Protein AF-0000000076223719 (afdb_homodimer)

Structure (mmCIF, N/CA/C/O backbone):
data_AF-0000000076223719-model_v1
#
loop_
_entity.id
_entity.type
_entity.pdbx_description
1 polymer 'EGF-like domain-containing protein'
#
loop_
_atom_site.group_PDB
_atom_site.id
_atom_site.type_symbol
_atom_site.label_atom_id
_atom_site.label_alt_id
_atom_site.label_comp_id
_atom_site.label_asym_id
_atom_site.label_entity_id
_atom_site.label_seq_id
_atom_site.pdbx_PDB_ins_code
_atom_site.Cartn_x
_atom_site.Cartn_y
_atom_site.Cartn_z
_atom_site.occupancy
_atom_site.B_iso_or_equiv
_atom_site.auth_seq_id
_atom_site.auth_comp_id
_atom_site.auth_asym_id
_atom_site.auth_atom_id
_atom_site.pdbx_PDB_model_num
ATOM 1 N N . MET A 1 1 ? 66.312 -6.598 18.516 1 30.05 1 MET A N 1
ATOM 2 C CA . MET A 1 1 ? 66.25 -5.141 18.5 1 30.05 1 MET A CA 1
ATOM 3 C C . MET A 1 1 ? 65.5 -4.633 17.266 1 30.05 1 MET A C 1
ATOM 5 O O . MET A 1 1 ? 64.75 -3.645 17.344 1 30.05 1 MET A O 1
ATOM 9 N N . GLY A 1 2 ? 65.562 -5.445 16.219 1 36.78 2 GLY A N 1
ATOM 10 C CA . GLY A 1 2 ? 64.938 -5.102 14.961 1 36.78 2 GLY A CA 1
ATOM 11 C C . GLY A 1 2 ? 63.438 -5.227 15.016 1 36.78 2 GLY A C 1
ATOM 12 O O . GLY A 1 2 ? 62.719 -4.418 14.43 1 36.78 2 GLY A O 1
ATOM 13 N N . HIS A 1 3 ? 62.969 -6.234 15.75 1 40.53 3 HIS A N 1
ATOM 14 C CA . HIS A 1 3 ? 61.5 -6.41 15.836 1 40.53 3 HIS A CA 1
ATOM 15 C C . HIS A 1 3 ? 60.875 -5.297 16.656 1 40.53 3 HIS A C 1
ATOM 17 O O . HIS A 1 3 ? 59.719 -4.91 16.391 1 40.53 3 HIS A O 1
ATOM 23 N N . PHE A 1 4 ? 61.562 -4.809 17.703 1 42.19 4 PHE A N 1
ATOM 24 C CA . PHE A 1 4 ? 61 -3.779 18.562 1 42.19 4 PHE A CA 1
ATOM 25 C C . PHE A 1 4 ? 60.906 -2.443 17.828 1 42.19 4 PHE A C 1
ATOM 27 O O . PHE A 1 4 ? 59.969 -1.681 18.031 1 42.19 4 PHE A O 1
ATOM 34 N N . ILE A 1 5 ? 61.812 -2.197 16.922 1 41.31 5 ILE A N 1
ATOM 35 C CA . ILE A 1 5 ? 61.781 -0.939 16.172 1 41.31 5 ILE A CA 1
ATOM 36 C C . ILE A 1 5 ? 60.625 -0.944 15.203 1 41.31 5 ILE A C 1
ATOM 38 O O . ILE A 1 5 ? 59.906 0.062 15.055 1 41.31 5 ILE A O 1
ATOM 42 N N . ASN A 1 6 ? 60.312 -2.121 14.727 1 39.69 6 ASN A N 1
ATOM 43 C CA . ASN A 1 6 ? 59.188 -2.182 13.812 1 39.69 6 ASN A CA 1
ATOM 44 C C . ASN A 1 6 ? 57.875 -1.994 14.555 1 39.69 6 ASN A C 1
ATOM 46 O O . ASN A 1 6 ? 56.969 -1.314 14.062 1 39.69 6 ASN A O 1
ATOM 50 N N . ILE A 1 7 ? 57.75 -2.531 15.812 1 45.19 7 ILE A N 1
ATOM 51 C CA . ILE A 1 7 ? 56.562 -2.365 16.609 1 45.19 7 ILE A CA 1
ATOM 52 C C . ILE A 1 7 ? 56.406 -0.91 17.047 1 45.19 7 ILE A C 1
ATOM 54 O O . ILE A 1 7 ? 55.312 -0.346 17.031 1 45.19 7 ILE A O 1
ATOM 58 N N . PHE A 1 8 ? 57.531 -0.224 17.312 1 45.69 8 PHE A N 1
ATOM 59 C CA . PHE A 1 8 ? 57.5 1.167 17.75 1 45.69 8 PHE A CA 1
ATOM 60 C C . PHE A 1 8 ? 57.125 2.086 16.594 1 45.69 8 PHE A C 1
ATOM 62 O O . PHE A 1 8 ? 56.344 3.018 16.766 1 45.69 8 PHE A O 1
ATOM 69 N N . ILE A 1 9 ? 57.562 1.819 15.438 1 43.19 9 ILE A N 1
ATOM 70 C CA . ILE A 1 9 ? 57.156 2.602 14.281 1 43.19 9 ILE A CA 1
ATOM 71 C C . ILE A 1 9 ? 55.688 2.357 13.977 1 43.19 9 ILE A C 1
ATOM 73 O O . ILE A 1 9 ? 54.938 3.295 13.672 1 43.19 9 ILE A O 1
ATOM 77 N N . LEU A 1 10 ? 55.25 1.138 14.258 1 41.06 10 LEU A N 1
ATOM 78 C CA . LEU A 1 10 ? 53.844 0.869 14.039 1 41.06 10 LEU A CA 1
ATOM 79 C C . LEU A 1 10 ? 53 1.576 15.086 1 41.06 10 LEU A C 1
ATOM 81 O O . LEU A 1 10 ? 51.906 2.074 14.781 1 41.06 10 LEU A O 1
ATOM 85 N N . LEU A 1 11 ? 53.438 1.679 16.344 1 44.25 11 LEU A N 1
ATOM 86 C CA . LEU A 1 11 ? 52.688 2.371 17.391 1 44.25 11 LEU A CA 1
ATOM 87 C C . LEU A 1 11 ? 52.688 3.879 17.156 1 44.25 11 LEU A C 1
ATOM 89 O O . LEU A 1 11 ? 51.656 4.539 17.328 1 44.25 11 LEU A O 1
ATOM 93 N N . ILE A 1 12 ? 53.781 4.48 16.781 1 42.28 12 ILE A N 1
ATOM 94 C CA . ILE A 1 12 ? 53.812 5.91 16.469 1 42.28 12 ILE A CA 1
ATOM 95 C C . ILE A 1 12 ? 52.906 6.184 15.266 1 42.28 12 ILE A C 1
ATOM 97 O O . ILE A 1 12 ? 52.188 7.188 15.227 1 42.28 12 ILE A O 1
ATOM 101 N N . LEU A 1 13 ? 52.844 5.215 14.383 1 38.09 13 LEU A N 1
ATOM 102 C CA . LEU A 1 13 ? 51.938 5.34 13.25 1 38.09 13 LEU A CA 1
ATOM 103 C C . LEU A 1 13 ? 50.5 5.34 13.703 1 38.09 13 LEU A C 1
ATOM 105 O O . LEU A 1 13 ? 49.656 6.09 13.172 1 38.09 13 LEU A O 1
ATOM 109 N N . PHE A 1 14 ? 50.125 4.543 14.664 1 41 14 PHE A N 1
ATOM 110 C CA . PHE A 1 14 ? 48.781 4.508 15.195 1 41 14 PHE A CA 1
ATOM 111 C C . PHE A 1 14 ? 48.438 5.809 15.906 1 41 14 PHE A C 1
ATOM 113 O O . PHE A 1 14 ? 47.344 6.348 15.734 1 41 14 PHE A O 1
ATOM 120 N N . ILE A 1 15 ? 49.312 6.363 16.703 1 40.22 15 ILE A N 1
ATOM 121 C CA . ILE A 1 15 ? 49.062 7.586 17.453 1 40.22 15 ILE A CA 1
ATOM 122 C C . ILE A 1 15 ? 48.969 8.766 16.484 1 40.22 15 ILE A C 1
ATOM 124 O O . ILE A 1 15 ? 48.094 9.633 16.625 1 40.22 15 ILE A O 1
ATOM 128 N N . ALA A 1 16 ? 49.875 8.867 15.523 1 36.22 16 ALA A N 1
ATOM 129 C CA . ALA A 1 16 ? 49.812 9.992 14.586 1 36.22 16 ALA A CA 1
ATOM 130 C C . ALA A 1 16 ? 48.531 9.914 13.734 1 36.22 16 ALA A C 1
ATOM 132 O O . ALA A 1 16 ? 47.969 10.938 13.359 1 36.22 16 ALA A O 1
ATOM 133 N N . MET A 1 17 ? 48.094 8.766 13.375 1 32.16 17 MET A N 1
ATOM 134 C CA . MET A 1 17 ? 46.844 8.664 12.648 1 32.16 17 MET A CA 1
ATOM 135 C C . MET A 1 17 ? 45.656 9.117 13.523 1 32.16 17 MET A C 1
ATOM 137 O O . MET A 1 17 ? 44.719 9.703 13.023 1 32.16 17 MET A O 1
ATOM 141 N N . VAL A 1 18 ? 45.625 8.828 14.852 1 32.44 18 VAL A N 1
ATOM 142 C CA . VAL A 1 18 ? 44.469 9.156 15.695 1 32.44 18 VAL A CA 1
ATOM 143 C C . VAL A 1 18 ? 44.438 10.664 15.961 1 32.44 18 VAL A C 1
ATOM 145 O O . VAL A 1 18 ? 43.375 11.242 16.125 1 32.44 18 VAL A O 1
ATOM 148 N N . HIS A 1 19 ? 45.562 11.352 15.898 1 30.3 19 HIS A N 1
ATOM 149 C CA . HIS A 1 19 ? 45.469 12.711 16.422 1 30.3 19 HIS A CA 1
ATOM 150 C C . HIS A 1 19 ? 44.75 13.633 15.453 1 30.3 19 HIS A C 1
ATOM 152 O O . HIS A 1 19 ? 44.812 14.852 15.57 1 30.3 19 HIS A O 1
ATOM 158 N N . CYS A 1 20 ? 44.312 13.25 14.383 1 28.2 20 CYS A N 1
ATOM 159 C CA . CYS A 1 20 ? 43.531 14.336 13.773 1 28.2 20 CYS A CA 1
ATOM 160 C C . CYS A 1 20 ? 42.406 14.781 14.695 1 28.2 20 CYS A C 1
ATOM 162 O O . CYS A 1 20 ? 41.312 14.242 14.641 1 28.2 20 CYS A O 1
ATOM 164 N N . LYS A 1 21 ? 42.625 14.867 16.109 1 27.77 21 LYS A N 1
ATOM 165 C CA . LYS A 1 21 ? 41.594 15.484 16.953 1 27.77 21 LYS A CA 1
ATOM 166 C C . LYS A 1 21 ? 41.281 16.906 16.5 1 27.77 21 LYS A C 1
ATOM 168 O O . LYS A 1 21 ? 42.188 17.75 16.422 1 27.77 21 LYS A O 1
ATOM 173 N N . GLY A 1 22 ? 40.375 17.141 15.547 1 26.45 22 GLY A N 1
ATOM 174 C CA . GLY A 1 22 ? 39.719 18.438 15.469 1 26.45 22 GLY A CA 1
ATOM 175 C C . GLY A 1 22 ? 39.281 18.953 16.828 1 26.45 22 GLY A C 1
ATOM 176 O O . GLY A 1 22 ? 38.25 18.516 17.344 1 26.45 22 GLY A O 1
ATOM 177 N N . ASP A 1 23 ? 40.156 19.188 17.828 1 24.02 23 ASP A N 1
ATOM 178 C CA . ASP A 1 23 ? 39.875 19.703 19.172 1 24.02 23 ASP A CA 1
ATOM 179 C C . ASP A 1 23 ? 39.125 21.031 19.125 1 24.02 23 ASP A C 1
ATOM 181 O O . ASP A 1 23 ? 39 21.719 20.141 1 24.02 23 ASP A O 1
ATOM 185 N N . GLN A 1 24 ? 38.938 21.781 18.094 1 21.56 24 GLN A N 1
ATOM 186 C CA . GLN A 1 24 ? 38.531 23.078 18.609 1 21.56 24 GLN A CA 1
ATOM 187 C C . GLN A 1 24 ? 37.438 22.953 19.672 1 21.56 24 GLN A C 1
ATOM 189 O O . GLN A 1 24 ? 36.406 22.344 19.422 1 21.56 24 GLN A O 1
ATOM 194 N N . GLU A 1 25 ? 37.812 23.016 20.984 1 22.34 25 GLU A N 1
ATOM 195 C CA . GLU A 1 25 ? 37.062 23.219 22.219 1 22.34 25 GLU A CA 1
ATOM 196 C C . GLU A 1 25 ? 36.094 24.391 22.094 1 22.34 25 GLU A C 1
ATOM 198 O O . GLU A 1 25 ? 36.531 25.547 22.109 1 22.34 25 GLU A O 1
ATOM 203 N N . ASN A 1 26 ? 35.375 24.719 21.047 1 19.88 26 ASN A N 1
ATOM 204 C CA . ASN A 1 26 ? 34.5 25.844 21.312 1 19.88 26 ASN A CA 1
ATOM 205 C C . ASN A 1 26 ? 33.75 25.672 22.656 1 19.88 26 ASN A C 1
ATOM 207 O O . ASN A 1 26 ? 33.031 24.703 22.828 1 19.88 26 ASN A O 1
ATOM 211 N N . ARG A 1 27 ? 34.438 26.125 23.781 1 19.56 27 ARG A N 1
ATOM 212 C CA . ARG A 1 27 ? 34.031 26.406 25.141 1 19.56 27 ARG A CA 1
ATOM 213 C C . ARG A 1 27 ? 32.719 27.219 25.172 1 19.56 27 ARG A C 1
ATOM 215 O O . ARG A 1 27 ? 32.781 28.453 25.281 1 19.56 27 ARG A O 1
ATOM 222 N N . TYR A 1 28 ? 31.922 27.406 24.172 1 19.05 28 TYR A N 1
ATOM 223 C CA . TYR A 1 28 ? 30.812 28.266 24.609 1 19.05 28 TYR A CA 1
ATOM 224 C C . TYR A 1 28 ? 30.172 27.703 25.859 1 19.05 28 TYR A C 1
ATOM 226 O O . TYR A 1 28 ? 29.672 26.578 25.875 1 19.05 28 TYR A O 1
ATOM 234 N N . ILE A 1 29 ? 30.922 27.875 26.953 1 18.7 29 ILE A N 1
ATOM 235 C CA . ILE A 1 29 ? 30.391 27.703 28.312 1 18.7 29 ILE A CA 1
ATOM 236 C C . ILE A 1 29 ? 29.062 28.438 28.438 1 18.7 29 ILE A C 1
ATOM 238 O O . ILE A 1 29 ? 29.031 29.672 28.453 1 18.7 29 ILE A O 1
ATOM 242 N N . ASN A 1 30 ? 28.156 28.344 27.5 1 17.62 30 ASN A N 1
ATOM 243 C CA . ASN A 1 30 ? 26.969 29.109 27.891 1 17.62 30 ASN A CA 1
ATOM 244 C C . ASN A 1 30 ? 26.578 28.828 29.344 1 17.62 30 ASN A C 1
ATOM 246 O O . ASN A 1 30 ? 26.359 27.672 29.703 1 17.62 30 ASN A O 1
ATOM 250 N N . LYS A 1 31 ? 27.109 29.672 30.25 1 18.78 31 LYS A N 1
ATOM 251 C CA . LYS A 1 31 ? 26.938 29.891 31.688 1 18.78 31 LYS A CA 1
ATOM 252 C C . LYS A 1 31 ? 25.484 29.703 32.094 1 18.78 31 LYS A C 1
ATOM 254 O O . LYS A 1 31 ? 25.203 29.328 33.219 1 18.78 31 LYS A O 1
ATOM 259 N N . ASP A 1 32 ? 24.656 30.406 31.328 1 18.97 32 ASP A N 1
ATOM 260 C CA . ASP A 1 32 ? 23.484 30.844 32.094 1 18.97 32 ASP A CA 1
ATOM 261 C C . ASP A 1 32 ? 22.688 29.641 32.625 1 18.97 32 ASP A C 1
ATOM 263 O O . ASP A 1 32 ? 21.766 29.172 31.953 1 18.97 32 ASP A O 1
ATOM 267 N N . ILE A 1 33 ? 23.453 28.625 32.938 1 18.77 33 ILE A N 1
ATOM 268 C CA . ILE A 1 33 ? 22.719 27.438 33.344 1 18.77 33 ILE A CA 1
ATOM 269 C C . ILE A 1 33 ? 21.781 27.781 34.5 1 18.77 33 ILE A C 1
ATOM 271 O O . ILE A 1 33 ? 20.922 26.969 34.875 1 18.77 33 ILE A O 1
ATOM 275 N N . LEU A 1 34 ? 22.219 28.828 35.281 1 17.23 34 LEU A N 1
ATOM 276 C CA . LEU A 1 34 ? 21.859 28.594 36.656 1 17.23 34 LEU A CA 1
ATOM 277 C C . LEU A 1 34 ? 20.344 28.734 36.875 1 17.23 34 LEU A C 1
ATOM 279 O O . LEU A 1 34 ? 19.844 28.562 37.969 1 17.23 34 LEU A O 1
ATOM 283 N N . SER A 1 35 ? 19.625 29.422 36 1 18.02 35 SER A N 1
ATOM 284 C CA . SER A 1 35 ? 18.547 30.078 36.75 1 18.02 35 SER A CA 1
ATOM 285 C C . SER A 1 35 ? 17.766 29.078 37.562 1 18.02 35 SER A C 1
ATOM 287 O O . SER A 1 35 ? 17.734 27.891 37.25 1 18.02 35 SER A O 1
ATOM 289 N N . PRO A 1 36 ? 17.344 29.469 38.875 1 18.55 36 PRO A N 1
ATOM 290 C CA . PRO A 1 36 ? 16.672 28.812 39.969 1 18.55 36 PRO A CA 1
ATOM 291 C C . PRO A 1 36 ? 15.438 28.016 39.531 1 18.55 36 PRO A C 1
ATOM 293 O O . PRO A 1 36 ? 14.867 28.297 38.469 1 18.55 36 PRO A O 1
ATOM 296 N N . PHE A 1 37 ? 15.359 26.734 39.969 1 19.73 37 PHE A N 1
ATOM 297 C CA . PHE A 1 37 ? 14.281 25.75 40.031 1 19.73 37 PHE A CA 1
ATOM 298 C C . PHE A 1 37 ? 12.977 26.422 40.469 1 19.73 37 PHE A C 1
ATOM 300 O O . PHE A 1 37 ? 12.641 26.422 41.656 1 19.73 37 PHE A O 1
ATOM 307 N N . LEU A 1 38 ? 12.812 27.734 40.031 1 18.61 38 LEU A N 1
ATOM 308 C CA . LEU A 1 38 ? 11.602 28.266 40.656 1 18.61 38 LEU A CA 1
ATOM 309 C C . LEU A 1 38 ? 10.453 27.266 40.562 1 18.61 38 LEU A C 1
ATOM 311 O O . LEU A 1 38 ? 10.344 26.531 39.594 1 18.61 38 LEU A O 1
ATOM 315 N N . LEU A 1 39 ? 9.906 26.938 41.75 1 18.97 39 LEU A N 1
ATOM 316 C CA . LEU A 1 39 ? 8.727 26.219 42.219 1 18.97 39 LEU A CA 1
ATOM 317 C C . LEU A 1 39 ? 7.531 26.484 41.312 1 18.97 39 LEU A C 1
ATOM 319 O O . LEU A 1 39 ? 7.066 27.609 41.188 1 18.97 39 LEU A O 1
ATOM 323 N N . ASN A 1 40 ? 7.625 25.938 40.156 1 21.81 40 ASN A N 1
ATOM 324 C CA . ASN A 1 40 ? 6.43 26.031 39.312 1 21.81 40 ASN A CA 1
ATOM 325 C C . ASN A 1 40 ? 5.164 25.75 40.125 1 21.81 40 ASN A C 1
ATOM 327 O O . ASN A 1 40 ? 4.953 24.641 40.594 1 21.81 40 ASN A O 1
ATOM 331 N N . LYS A 1 41 ? 4.891 26.703 41.031 1 22.83 41 LYS A N 1
ATOM 332 C CA . LYS A 1 41 ? 3.555 26.656 41.625 1 22.83 41 LYS A CA 1
ATOM 333 C C . LYS A 1 41 ? 2.51 26.297 40.562 1 22.83 41 LYS A C 1
ATOM 335 O O . LYS A 1 41 ? 2.457 26.922 39.5 1 22.83 41 LYS A O 1
ATOM 340 N N . VAL A 1 42 ? 2.168 25.062 40.594 1 23.7 42 VAL A N 1
ATOM 341 C CA . VAL A 1 42 ? 0.965 24.516 39.938 1 23.7 42 VAL A CA 1
ATOM 342 C C . VAL A 1 42 ? -0.158 25.547 40.031 1 23.7 42 VAL A C 1
ATOM 344 O O . VAL A 1 42 ? -0.62 25.891 41.125 1 23.7 42 VAL A O 1
ATOM 347 N N . GLU A 1 43 ? 0.072 26.688 39.344 1 25.12 43 GLU A N 1
ATOM 348 C CA . GLU A 1 43 ? -1.1 27.562 39.406 1 25.12 43 GLU A CA 1
ATOM 349 C C . GLU A 1 43 ? -2.391 26.75 39.312 1 25.12 43 GLU A C 1
ATOM 351 O O . GLU A 1 43 ? -2.477 25.781 38.562 1 25.12 43 GLU A O 1
ATOM 356 N N . THR A 1 44 ? -3.168 26.812 40.281 1 24.44 44 THR A N 1
ATOM 357 C CA . THR A 1 44 ? -4.543 26.391 40.531 1 24.44 44 THR A CA 1
ATOM 358 C C . THR A 1 44 ? -5.41 26.609 39.312 1 24.44 44 THR A C 1
ATOM 360 O O . THR A 1 44 ? -5.215 27.578 38.562 1 24.44 44 THR A O 1
ATOM 363 N N . ARG A 1 45 ? -6.203 25.672 38.906 1 30.38 45 ARG A N 1
ATOM 364 C CA . ARG A 1 45 ? -7.328 25.516 38 1 30.38 45 ARG A CA 1
ATOM 365 C C . ARG A 1 45 ? -8.227 26.75 38.031 1 30.38 45 ARG A C 1
ATOM 367 O O . ARG A 1 45 ? -9.125 26.844 38.875 1 30.38 45 ARG A O 1
ATOM 374 N N . ARG A 1 46 ? -7.57 27.984 37.969 1 30.02 46 ARG A N 1
ATOM 375 C CA . ARG A 1 46 ? -8.703 28.891 37.875 1 30.02 46 ARG A CA 1
ATOM 376 C C . ARG A 1 46 ? -9.656 28.469 36.75 1 30.02 46 ARG A C 1
ATOM 378 O O . ARG A 1 46 ? -9.219 27.984 35.719 1 30.02 46 ARG A O 1
ATOM 385 N N . LYS A 1 47 ? -10.859 28.312 37.062 1 32.28 47 LYS A N 1
ATOM 386 C CA . LYS A 1 47 ? -12.086 28.219 36.281 1 32.28 47 LYS A CA 1
ATOM 387 C C . LYS A 1 47 ? -12.039 29.156 35.062 1 32.28 47 LYS A C 1
ATOM 389 O O . LYS A 1 47 ? -12.227 30.359 35.219 1 32.28 47 LYS A O 1
ATOM 394 N N . ASN A 1 48 ? -11.031 29.031 34.281 1 32.31 48 ASN A N 1
ATOM 395 C CA . ASN A 1 48 ? -10.922 29.906 33.094 1 32.31 48 ASN A CA 1
ATOM 396 C C . ASN A 1 48 ? -12.281 30.125 32.438 1 32.31 48 ASN A C 1
ATOM 398 O O . ASN A 1 48 ? -13.055 29.172 32.281 1 32.31 48 ASN A O 1
ATOM 402 N N . ARG A 1 49 ? -12.852 31.141 32.594 1 32 49 ARG A N 1
ATOM 403 C CA . ARG A 1 49 ? -13.969 31.625 31.781 1 32 49 ARG A CA 1
ATOM 404 C C . ARG A 1 49 ? -13.828 31.188 30.328 1 32 49 ARG A C 1
ATOM 406 O O . ARG A 1 49 ? -12.742 31.25 29.75 1 32 49 ARG A O 1
ATOM 413 N N . LEU A 1 50 ? -14.484 30.219 29.797 1 37.12 50 LEU A N 1
ATOM 414 C CA . LEU A 1 50 ? -14.727 29.844 28.406 1 37.12 50 LEU A CA 1
ATOM 415 C C . LEU A 1 50 ? -14.641 31.062 27.5 1 37.12 50 LEU A C 1
ATOM 417 O O . LEU A 1 50 ? -15.633 31.766 27.297 1 37.12 50 LEU A O 1
ATOM 421 N N . SER A 1 51 ? -13.719 31.969 27.672 1 39.12 51 SER A N 1
ATOM 422 C CA . SER A 1 51 ? -13.5 33.062 26.734 1 39.12 51 SER A CA 1
ATOM 423 C C . SER A 1 51 ? -13.648 32.594 25.297 1 39.12 51 SER A C 1
ATOM 425 O O . SER A 1 51 ? -13.469 31.406 25 1 39.12 51 SER A O 1
ATOM 427 N N . HIS A 1 52 ? -14.398 33.281 24.344 1 50.19 52 HIS A N 1
ATOM 428 C CA . HIS A 1 52 ? -14.75 33.156 22.938 1 50.19 52 HIS A CA 1
ATOM 429 C C . HIS A 1 52 ? -13.547 32.719 22.094 1 50.19 52 HIS A C 1
ATOM 431 O O . HIS A 1 52 ? -13.008 33.5 21.328 1 50.19 52 HIS A O 1
ATOM 437 N N . GLN A 1 53 ? -12.625 31.984 22.531 1 63.41 53 GLN A N 1
ATOM 438 C CA . GLN A 1 53 ? -11.414 31.609 21.812 1 63.41 53 GLN A CA 1
ATOM 439 C C . GLN A 1 53 ? -11.75 30.797 20.562 1 63.41 53 GLN A C 1
ATOM 441 O O . GLN A 1 53 ? -12.484 29.812 20.625 1 63.41 53 GLN A O 1
ATOM 446 N N . HIS A 1 54 ? -11.383 31.375 19.422 1 86.06 54 HIS A N 1
ATOM 447 C CA . HIS A 1 54 ? -11.742 30.828 18.109 1 86.06 54 HIS A CA 1
ATOM 448 C C . HIS A 1 54 ? -10.789 29.719 17.688 1 86.06 54 HIS A C 1
ATOM 450 O O . HIS A 1 54 ? -10.969 29.109 16.641 1 86.06 54 HIS A O 1
ATOM 456 N N . TYR A 1 55 ? -9.742 29.453 18.672 1 93 55 TYR A N 1
ATOM 457 C CA . TYR A 1 55 ? -8.844 28.344 18.391 1 93 55 TYR A CA 1
ATOM 458 C C . TYR A 1 55 ? -8.234 27.797 19.672 1 93 55 TYR A C 1
ATOM 460 O O . TYR A 1 55 ? -8.328 28.422 20.719 1 93 55 TYR A O 1
ATOM 468 N N . GLU A 1 56 ? -7.695 26.562 19.688 1 95.88 56 GLU A N 1
ATOM 469 C CA . GLU A 1 56 ? -7.016 25.875 20.78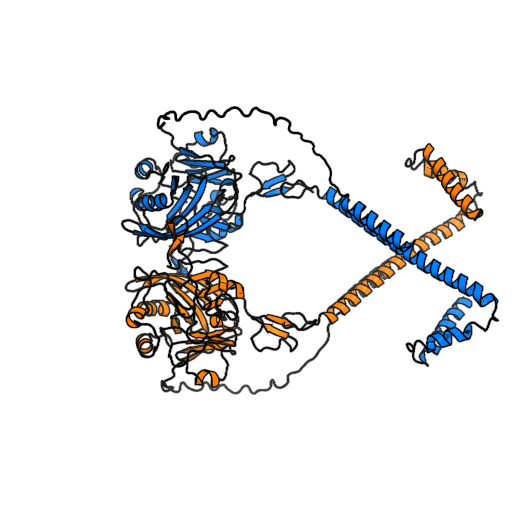1 1 95.88 56 GLU A CA 1
ATOM 470 C C . GLU A 1 56 ? -5.52 25.734 20.5 1 95.88 56 GLU A C 1
ATOM 472 O O . GLU A 1 56 ? -5.109 25.516 19.359 1 95.88 56 GLU A O 1
ATOM 477 N N . ILE A 1 57 ? -4.723 25.938 21.562 1 95.44 57 ILE A N 1
ATOM 478 C CA . ILE A 1 57 ? -3.291 25.641 21.5 1 95.44 57 ILE A CA 1
ATOM 479 C C . ILE A 1 57 ? -2.945 24.547 22.516 1 95.44 57 ILE A C 1
ATOM 481 O O . ILE A 1 57 ? -3.307 24.656 23.688 1 95.44 57 ILE A O 1
ATOM 485 N N . VAL A 1 58 ? -2.271 23.562 22.016 1 96.44 58 VAL A N 1
ATOM 486 C CA . VAL A 1 58 ? -1.862 22.453 22.891 1 96.44 58 VAL A CA 1
ATOM 487 C C . VAL A 1 58 ? -0.348 22.281 22.812 1 96.44 58 VAL A C 1
ATOM 489 O O . VAL A 1 58 ? 0.211 22.125 21.719 1 96.44 58 VAL A O 1
ATOM 492 N N . ASN A 1 59 ? 0.237 22.281 24 1 93.62 59 ASN A N 1
ATOM 493 C CA . ASN A 1 59 ? 1.681 22.078 24.062 1 93.62 59 ASN A CA 1
ATOM 494 C C . ASN A 1 59 ? 2.047 20.609 23.891 1 93.62 59 ASN A C 1
ATOM 496 O O . ASN A 1 59 ? 1.336 19.734 24.375 1 93.62 59 ASN A O 1
ATOM 500 N N . THR A 1 60 ? 3.129 20.375 23.078 1 94.06 60 THR A N 1
ATOM 501 C CA . THR A 1 60 ? 3.613 19.016 22.875 1 94.06 60 THR A CA 1
ATOM 502 C C . THR A 1 60 ? 5.082 18.906 23.266 1 94.06 60 THR A C 1
ATOM 504 O O . THR A 1 60 ? 5.797 19.906 23.328 1 94.06 60 THR A O 1
ATOM 507 N N . ASP A 1 61 ? 5.5 17.656 23.625 1 89.06 61 ASP A N 1
ATOM 508 C CA . ASP A 1 61 ? 6.906 17.375 23.891 1 89.06 61 ASP A CA 1
ATOM 509 C C . ASP A 1 61 ? 7.676 17.125 22.594 1 89.06 61 ASP A C 1
ATOM 511 O O . ASP A 1 61 ? 7.547 16.062 21.984 1 89.06 61 ASP A O 1
ATOM 515 N N . THR A 1 62 ? 8.469 18.031 22.25 1 86.06 62 THR A N 1
ATOM 516 C CA . THR A 1 62 ? 9.195 17.938 20.984 1 86.06 62 THR A CA 1
ATOM 517 C C . THR A 1 62 ? 10.383 17 21.109 1 86.06 62 THR A C 1
ATOM 519 O O . THR A 1 62 ? 11.039 16.672 20.125 1 86.06 62 THR A O 1
ATOM 522 N N . ARG A 1 63 ? 10.82 16.516 22.297 1 84.25 63 ARG A N 1
ATOM 523 C CA . ARG A 1 63 ? 11.977 15.656 22.531 1 84.25 63 ARG A CA 1
ATOM 524 C C . ARG A 1 63 ? 11.586 14.188 22.516 1 84.25 63 ARG A C 1
ATOM 526 O O . ARG A 1 63 ? 12.445 13.305 22.625 1 84.25 63 ARG A O 1
ATOM 533 N N . LYS A 1 64 ? 10.383 13.984 22.344 1 86.88 64 LYS A N 1
ATOM 534 C CA . LYS A 1 64 ? 9.93 12.594 22.328 1 86.88 64 LYS A CA 1
ATOM 535 C C . LYS A 1 64 ? 10.492 11.844 21.125 1 86.88 64 LYS A C 1
ATOM 537 O O . LYS A 1 64 ? 10.867 12.461 20.125 1 86.88 64 LYS A O 1
ATOM 542 N N . ASN A 1 65 ? 10.523 10.516 21.406 1 87.31 65 ASN A N 1
ATOM 543 C CA . ASN A 1 65 ? 10.945 9.672 20.297 1 87.31 65 ASN A CA 1
ATOM 544 C C . ASN A 1 65 ? 10.055 9.859 19.078 1 87.31 65 ASN A C 1
ATOM 546 O O . ASN A 1 65 ? 8.836 9.992 19.203 1 87.31 65 ASN A O 1
ATOM 550 N N . SER A 1 66 ? 10.758 9.938 17.922 1 89.69 66 SER A N 1
ATOM 551 C CA . SER A 1 66 ? 10.031 10.125 16.672 1 89.69 66 SER A CA 1
ATOM 552 C C . SER A 1 66 ? 9.695 8.789 16.031 1 89.69 66 SER A C 1
ATOM 554 O O . SER A 1 66 ? 10.594 8.031 15.648 1 89.69 66 SER A O 1
ATOM 556 N N . SER A 1 67 ? 8.438 8.562 15.938 1 90.88 67 SER A N 1
ATOM 557 C CA . SER A 1 67 ? 7.961 7.332 15.312 1 90.88 67 SER A CA 1
ATOM 558 C C . SER A 1 67 ? 6.57 7.52 14.711 1 90.88 67 SER A C 1
ATOM 560 O O . SER A 1 67 ? 5.887 8.5 15.008 1 90.88 67 SER A O 1
ATOM 562 N N . GLN A 1 68 ? 6.312 6.691 13.773 1 89.56 68 GLN A N 1
ATOM 563 C CA . GLN A 1 68 ? 4.969 6.645 13.203 1 89.56 68 GLN A CA 1
ATOM 564 C C . GLN A 1 68 ? 4.426 5.219 13.195 1 89.56 68 GLN A C 1
ATOM 566 O O . GLN A 1 68 ? 5.191 4.258 13.062 1 89.56 68 GLN A O 1
ATOM 571 N N . LEU A 1 69 ? 3.146 5.129 13.414 1 90.69 69 LEU A N 1
ATOM 572 C CA . LEU A 1 69 ? 2.439 3.852 13.398 1 90.69 69 LEU A CA 1
ATOM 573 C C . LEU A 1 69 ? 1.223 3.916 12.484 1 90.69 69 LEU A C 1
ATOM 575 O O . LEU A 1 69 ? 0.428 4.855 12.562 1 90.69 69 LEU A O 1
ATOM 579 N N . VAL A 1 70 ? 1.154 2.973 11.602 1 92.5 70 VAL A N 1
ATOM 580 C CA . VAL A 1 70 ? -0.005 2.854 10.719 1 92.5 70 VAL A CA 1
ATOM 581 C C . VAL A 1 70 ? -0.865 1.67 11.156 1 92.5 70 VAL A C 1
ATOM 583 O O . VAL A 1 70 ? -0.368 0.55 11.289 1 92.5 70 VAL A O 1
ATOM 586 N N . GLN A 1 71 ? -2.098 1.937 11.352 1 91.62 71 GLN A N 1
ATOM 587 C CA . GLN A 1 71 ? -3.039 0.893 11.742 1 91.62 71 GLN A CA 1
ATOM 588 C C . GLN A 1 71 ? -4.25 0.871 10.812 1 91.62 71 GLN A C 1
ATOM 590 O O . GLN A 1 71 ? -4.801 1.921 10.477 1 91.62 71 GLN A O 1
ATOM 595 N N . ARG A 1 72 ? -4.605 -0.359 10.406 1 91.94 72 ARG A N 1
ATOM 596 C CA . ARG A 1 72 ? -5.879 -0.549 9.727 1 91.94 72 ARG A CA 1
ATOM 597 C C . ARG A 1 72 ? -6.988 -0.886 10.719 1 91.94 72 ARG A C 1
ATOM 599 O O . ARG A 1 72 ? -6.754 -1.599 11.703 1 91.94 72 ARG A O 1
ATOM 606 N N . PHE A 1 73 ? -8.188 -0.397 10.398 1 89.88 73 PHE A N 1
ATOM 607 C CA . PHE A 1 73 ? -9.266 -0.684 11.344 1 89.88 73 PHE A CA 1
ATOM 608 C C . PHE A 1 73 ? -10.57 -0.955 10.602 1 89.88 73 PHE A C 1
ATOM 610 O O . PHE A 1 73 ? -10.734 -0.542 9.453 1 89.88 73 PHE A O 1
ATOM 617 N N . THR A 1 74 ? -11.406 -1.675 11.211 1 85.69 74 THR A N 1
ATOM 618 C CA . THR A 1 74 ? -12.844 -1.735 10.984 1 85.69 74 THR A CA 1
ATOM 619 C C . THR A 1 74 ? -13.609 -1.384 12.258 1 85.69 74 THR A C 1
ATOM 621 O O . THR A 1 74 ? -13.266 -1.85 13.344 1 85.69 74 THR A O 1
ATOM 624 N N . LYS A 1 75 ? -14.516 -0.479 12.125 1 87.44 75 LYS A N 1
ATOM 625 C CA . LYS A 1 75 ? -15.25 -0.026 13.297 1 87.44 75 LYS A CA 1
ATOM 626 C C . LYS A 1 75 ? -16.75 -0.059 13.047 1 87.44 75 LYS A C 1
ATOM 628 O O . LYS A 1 75 ? -17.234 0.49 12.055 1 87.44 75 LYS A O 1
ATOM 633 N N . LYS A 1 76 ? -17.375 -0.743 13.93 1 86.81 76 LYS A N 1
ATOM 634 C CA . LYS A 1 76 ? -18.844 -0.704 13.914 1 86.81 76 LYS A CA 1
ATOM 635 C C . LYS A 1 76 ? -19.375 0.501 14.688 1 86.81 76 LYS A C 1
ATOM 637 O O . LYS A 1 76 ? -19.125 0.631 15.891 1 86.81 76 LYS A O 1
ATOM 642 N N . LEU A 1 77 ? -19.984 1.343 13.992 1 92.62 77 LEU A N 1
ATOM 643 C CA . LEU A 1 77 ? -20.656 2.494 14.586 1 92.62 77 LEU A CA 1
ATOM 644 C C . LEU A 1 77 ? -22.141 2.203 14.805 1 92.62 77 LEU A C 1
ATOM 646 O O . LEU A 1 77 ? -22.609 1.104 14.508 1 92.62 77 LEU A O 1
ATOM 650 N N . THR A 1 78 ? -22.875 3.066 15.367 1 93.06 78 THR A N 1
ATOM 651 C CA . THR A 1 78 ? -24.297 2.877 15.688 1 93.06 78 THR A CA 1
ATOM 652 C C . THR A 1 78 ? -25.078 2.504 14.438 1 93.06 78 THR A C 1
ATOM 654 O O . THR A 1 78 ? -25.906 1.593 14.469 1 93.06 78 THR A O 1
ATOM 657 N N . ASN A 1 79 ? -24.859 3.137 13.281 1 89.5 79 ASN A N 1
ATOM 658 C CA . ASN A 1 79 ? -25.672 2.895 12.094 1 89.5 79 ASN A CA 1
ATOM 659 C C . ASN A 1 79 ? -24.797 2.633 10.867 1 89.5 79 ASN A C 1
ATOM 661 O O . ASN A 1 79 ? -25.234 2.842 9.734 1 89.5 79 ASN A O 1
ATOM 665 N N . ASN A 1 80 ? -23.594 2.26 11.156 1 89.62 80 ASN A N 1
ATOM 666 C CA . ASN A 1 80 ? -22.641 2.166 10.055 1 89.62 80 ASN A CA 1
ATOM 667 C C . ASN A 1 80 ? -21.422 1.339 10.43 1 89.62 80 ASN A C 1
ATOM 669 O O . ASN A 1 80 ? -21.109 1.177 11.617 1 89.62 80 ASN A O 1
ATOM 673 N N . THR A 1 81 ? -20.906 0.653 9.5 1 87.38 81 THR A N 1
ATOM 674 C CA . THR A 1 81 ? -19.594 0.034 9.664 1 87.38 81 THR A CA 1
ATOM 675 C C . THR A 1 81 ? -18.578 0.65 8.703 1 87.38 81 THR A C 1
ATOM 677 O O . THR A 1 81 ? -18.812 0.709 7.496 1 87.38 81 THR A O 1
ATOM 680 N N . VAL A 1 82 ? -17.5 1.097 9.289 1 91.31 82 VAL A N 1
ATOM 681 C CA . VAL A 1 82 ? -16.531 1.799 8.461 1 91.31 82 VAL A CA 1
ATOM 682 C C . VAL A 1 82 ? -15.156 1.144 8.609 1 91.31 82 VAL A C 1
ATOM 684 O O . VAL A 1 82 ? -14.906 0.419 9.57 1 91.31 82 VAL A O 1
ATOM 687 N N . TYR A 1 83 ? -14.328 1.352 7.652 1 89.75 83 TYR A N 1
ATOM 688 C CA . TYR A 1 83 ? -12.953 0.856 7.691 1 89.75 83 TYR A CA 1
ATOM 689 C C . TYR A 1 83 ? -11.992 1.855 7.055 1 89.75 83 TYR A C 1
ATOM 691 O O . TYR A 1 83 ? -12.406 2.697 6.254 1 89.75 83 TYR A O 1
ATOM 699 N N . GLY A 1 84 ? -10.797 1.756 7.477 1 93.88 84 GLY A N 1
ATOM 700 C CA . GLY A 1 84 ? -9.789 2.693 7.004 1 93.88 84 GLY A CA 1
ATOM 701 C C . GLY A 1 84 ? -8.461 2.553 7.711 1 93.88 84 GLY A C 1
ATOM 702 O O . GLY A 1 84 ? -8.07 1.449 8.102 1 93.88 84 GLY A O 1
ATOM 703 N N . HIS A 1 85 ? -7.758 3.674 7.723 1 96.12 85 HIS A N 1
ATOM 704 C CA . HIS A 1 85 ? -6.426 3.715 8.32 1 96.12 85 HIS A CA 1
ATOM 705 C C . HIS A 1 85 ? -6.336 4.805 9.383 1 96.12 85 HIS A C 1
ATOM 707 O O . HIS A 1 85 ? -6.938 5.871 9.242 1 96.12 85 HIS A O 1
ATOM 713 N N . ARG A 1 86 ? -5.613 4.492 10.367 1 96.38 86 ARG A N 1
ATOM 714 C CA . ARG A 1 86 ? -5.195 5.469 11.367 1 96.38 86 ARG A CA 1
ATOM 715 C C . ARG A 1 86 ? -3.676 5.555 11.453 1 96.38 86 ARG A C 1
ATOM 717 O O . ARG A 1 86 ? -3 4.535 11.625 1 96.38 86 ARG A O 1
ATOM 724 N N . ILE A 1 87 ? -3.166 6.727 11.312 1 97.69 87 ILE A N 1
ATOM 725 C CA . ILE A 1 87 ? -1.73 6.973 11.391 1 97.69 87 ILE A CA 1
ATOM 726 C C . ILE A 1 87 ? -1.418 7.793 12.641 1 97.69 87 ILE A C 1
ATOM 728 O O . ILE A 1 87 ? -1.963 8.883 12.828 1 97.69 87 ILE A O 1
ATOM 732 N N . LEU A 1 88 ? -0.581 7.262 13.461 1 96.75 88 LEU A N 1
ATOM 733 C CA . LEU A 1 88 ? -0.119 7.953 14.656 1 96.75 88 LEU A CA 1
ATOM 734 C C . LEU A 1 88 ? 1.308 8.461 14.477 1 96.75 88 LEU A C 1
ATOM 736 O O . LEU A 1 88 ? 2.203 7.695 14.109 1 96.75 88 LEU A O 1
ATOM 740 N N . ILE A 1 89 ? 1.46 9.719 14.648 1 97.81 89 ILE A N 1
ATOM 741 C CA . ILE A 1 89 ? 2.766 10.359 14.578 1 97.81 89 ILE A CA 1
ATOM 742 C C . ILE A 1 89 ? 3.145 10.906 15.953 1 97.81 89 ILE A C 1
ATOM 744 O O . ILE A 1 89 ? 2.561 11.891 16.422 1 97.81 89 ILE A O 1
ATOM 748 N N . SER A 1 90 ? 4.188 10.414 16.531 1 95.94 90 SER A N 1
ATOM 749 C CA . SER A 1 90 ? 4.512 10.766 17.922 1 95.94 90 SER A CA 1
ATOM 750 C C . SER A 1 90 ? 5.102 12.164 18.016 1 95.94 90 SER A C 1
ATOM 752 O O . SER A 1 90 ? 4.906 12.859 19.016 1 95.94 90 SER A O 1
ATOM 754 N N . ASN A 1 91 ? 5.848 12.531 16.984 1 95.62 91 ASN A N 1
ATOM 755 C CA . ASN A 1 91 ? 6.504 13.836 16.953 1 95.62 91 ASN A CA 1
ATOM 756 C C . ASN A 1 91 ? 6.168 14.594 15.664 1 95.62 91 ASN A C 1
ATOM 758 O O . ASN A 1 91 ? 7.004 14.703 14.773 1 95.62 91 ASN A O 1
ATOM 762 N N . GLY A 1 92 ? 5 15.148 15.68 1 96.19 92 GLY A N 1
ATOM 763 C CA . GLY A 1 92 ? 4.551 15.859 14.492 1 96.19 92 GLY A CA 1
ATOM 764 C C . GLY A 1 92 ? 5.422 17.047 14.148 1 96.19 92 GLY A C 1
ATOM 765 O O . GLY A 1 92 ? 5.578 17.391 12.969 1 96.19 92 GLY A O 1
ATOM 766 N N . TYR A 1 93 ? 6.027 17.625 15.141 1 95.06 93 TYR A N 1
ATOM 767 C CA . TYR A 1 93 ? 6.891 18.781 14.984 1 95.06 93 TYR A CA 1
ATOM 768 C C . TYR A 1 93 ? 8.055 18.484 14.055 1 95.06 93 TYR A C 1
ATOM 770 O O . TYR A 1 93 ? 8.422 19.312 13.211 1 95.06 93 TYR A O 1
ATOM 778 N N . LYS A 1 94 ? 8.539 17.266 14.117 1 95.25 94 LYS A N 1
ATOM 779 C CA . LYS A 1 94 ? 9.727 16.906 13.352 1 95.25 94 LYS A CA 1
ATOM 780 C C . LYS A 1 94 ? 9.367 16.078 12.125 1 95.25 94 LYS A C 1
ATOM 782 O O . LYS A 1 94 ? 10.148 15.984 11.18 1 95.25 94 LYS A O 1
ATOM 787 N N . MET A 1 95 ? 8.188 15.539 12.156 1 97.31 95 MET A N 1
ATOM 788 C CA . MET A 1 95 ? 7.969 14.484 11.164 1 97.31 95 MET A CA 1
ATOM 789 C C . MET A 1 95 ? 6.871 14.875 10.188 1 97.31 95 MET A C 1
ATOM 791 O O . MET A 1 95 ? 6.703 14.227 9.148 1 97.31 95 MET A O 1
ATOM 795 N N . LEU A 1 96 ? 6.117 15.898 10.422 1 97.88 96 LEU A N 1
ATOM 796 C CA . LEU A 1 96 ? 4.945 16.188 9.602 1 97.88 96 LEU A CA 1
ATOM 797 C C . LEU A 1 96 ? 5.133 17.5 8.844 1 97.88 96 LEU A C 1
ATOM 799 O O . LEU A 1 96 ? 5.508 18.516 9.43 1 97.88 96 LEU A O 1
ATOM 803 N N . SER A 1 97 ? 4.852 17.453 7.578 1 98 97 SER A N 1
ATOM 804 C CA . SER A 1 97 ? 4.875 18.656 6.746 1 98 97 SER A CA 1
ATOM 805 C C . SER A 1 97 ? 3.621 18.75 5.883 1 98 97 SER A C 1
ATOM 807 O O . SER A 1 97 ? 3.061 17.734 5.477 1 98 97 SER A O 1
ATOM 809 N N . VAL A 1 98 ? 3.16 19.953 5.684 1 98.62 98 VAL A N 1
ATOM 810 C CA . VAL A 1 98 ? 2.193 20.25 4.633 1 98.62 98 VAL A CA 1
ATOM 811 C C . VAL A 1 98 ? 2.926 20.594 3.34 1 98.62 98 VAL A C 1
ATOM 813 O O . VAL A 1 98 ? 3.77 21.5 3.318 1 98.62 98 VAL A O 1
ATOM 816 N N . LEU A 1 99 ? 2.588 19.891 2.266 1 98.56 99 LEU A N 1
ATOM 817 C CA . LEU A 1 99 ? 3.34 20.125 1.036 1 98.56 99 LEU A CA 1
ATOM 818 C C . LEU A 1 99 ? 2.424 20.609 -0.079 1 98.56 99 LEU A C 1
ATOM 820 O O . LEU A 1 99 ? 1.278 20.172 -0.189 1 98.56 99 LEU A O 1
ATOM 824 N N . GLU A 1 100 ? 2.996 21.484 -0.879 1 98.38 100 GLU A N 1
ATOM 825 C CA . GLU A 1 100 ? 2.354 21.938 -2.111 1 98.38 100 GLU A CA 1
ATOM 826 C C . GLU A 1 100 ? 2.283 20.812 -3.139 1 98.38 100 GLU A C 1
ATOM 828 O O . GLU A 1 100 ? 2.959 19.797 -2.992 1 98.38 100 GLU A O 1
ATOM 833 N N . PRO A 1 101 ? 1.412 20.984 -4.137 1 98.38 101 PRO A N 1
ATOM 834 C CA . PRO A 1 101 ? 1.279 19.906 -5.117 1 98.38 101 PRO A CA 1
ATOM 835 C C . PRO A 1 101 ? 2.51 19.766 -6.012 1 98.38 101 PRO A C 1
ATOM 837 O O . PRO A 1 101 ? 2.938 20.75 -6.633 1 98.38 101 PRO A O 1
ATOM 840 N N . LYS A 1 102 ? 3.068 18.609 -6.047 1 97.62 102 LYS A N 1
ATOM 841 C CA . LYS A 1 102 ? 4.117 18.172 -6.961 1 97.62 102 LYS A CA 1
ATOM 842 C C . LYS A 1 102 ? 5.469 18.75 -6.57 1 97.62 102 LYS A C 1
ATOM 844 O O . LYS A 1 102 ? 6.473 18.047 -6.523 1 97.62 102 LYS A O 1
ATOM 849 N N . GLU A 1 103 ? 5.465 20.094 -6.375 1 96.5 103 GLU A N 1
ATOM 850 C CA . GLU A 1 103 ? 6.715 20.797 -6.113 1 96.5 103 GLU A CA 1
ATOM 851 C C . GLU A 1 103 ? 6.453 22.125 -5.398 1 96.5 103 GLU A C 1
ATOM 853 O O . GLU A 1 103 ? 5.305 22.547 -5.273 1 96.5 103 GLU A O 1
ATOM 858 N N . ASP A 1 104 ? 7.59 22.719 -4.953 1 95.12 104 ASP A N 1
ATOM 859 C CA . ASP A 1 104 ? 7.465 24.062 -4.402 1 95.12 104 ASP A CA 1
ATOM 860 C C . ASP A 1 104 ? 6.895 25.016 -5.441 1 95.12 104 ASP A C 1
ATOM 862 O O . ASP A 1 104 ? 7.277 24.984 -6.613 1 95.12 104 ASP A O 1
ATOM 866 N N . GLY A 1 105 ? 5.98 25.781 -4.973 1 96.62 105 GLY A N 1
ATOM 867 C CA . GLY A 1 105 ? 5.348 26.734 -5.875 1 96.62 105 GLY A CA 1
ATOM 868 C C . GLY A 1 105 ? 4.129 26.156 -6.578 1 96.62 105 GLY A C 1
ATOM 869 O O . GLY A 1 105 ? 3.498 26.844 -7.383 1 96.62 105 GLY A O 1
ATOM 870 N N . GLY A 1 106 ? 3.805 25 -6.281 1 97.56 106 GLY A N 1
ATOM 871 C CA . GLY A 1 106 ? 2.672 24.359 -6.934 1 97.56 106 GLY A CA 1
ATOM 872 C C . GLY A 1 106 ? 1.377 25.141 -6.766 1 97.56 106 GLY A C 1
ATOM 873 O O . GLY A 1 106 ? 0.577 25.234 -7.695 1 97.56 106 GLY A O 1
ATOM 874 N N . CYS A 1 107 ? 1.082 25.688 -5.688 1 97.25 107 CYS A N 1
ATOM 875 C CA . CYS A 1 107 ? -0.146 26.438 -5.441 1 97.25 107 CYS A CA 1
ATOM 876 C C . CYS A 1 107 ? -0.171 27.734 -6.242 1 97.25 107 CYS A C 1
ATOM 878 O O . CYS A 1 107 ? -1.2 28.094 -6.816 1 97.25 107 CYS A O 1
ATOM 880 N N . SER A 1 108 ? 0.933 28.406 -6.266 1 96.25 108 SER A N 1
ATOM 881 C CA . SER A 1 108 ? 1 29.656 -7.02 1 96.25 108 SER A CA 1
ATOM 882 C C . SER A 1 108 ? 0.754 29.422 -8.508 1 96.25 108 SER A C 1
ATOM 884 O O . SER A 1 108 ? 0.218 30.297 -9.195 1 96.25 108 SER A O 1
ATOM 886 N N . LYS A 1 109 ? 1.128 28.281 -8.938 1 96.88 109 LYS A N 1
ATOM 887 C CA . LYS A 1 109 ? 0.965 27.922 -10.344 1 96.88 109 LYS A CA 1
ATOM 888 C C . LYS A 1 109 ? -0.41 27.312 -10.602 1 96.88 109 LYS A C 1
ATOM 890 O O . LYS A 1 109 ? -0.701 26.875 -11.711 1 96.88 109 LYS A O 1
ATOM 895 N N . HIS A 1 110 ? -1.199 27.219 -9.602 1 96.5 110 HIS A N 1
ATOM 896 C CA . HIS A 1 110 ? -2.51 26.578 -9.672 1 96.5 110 HIS A CA 1
ATOM 897 C C . HIS A 1 110 ? -2.406 25.172 -10.227 1 96.5 110 HIS A C 1
ATOM 899 O O . HIS A 1 110 ? -3.221 24.766 -11.062 1 96.5 110 HIS A O 1
ATOM 905 N N . GLN A 1 111 ? -1.362 24.562 -9.758 1 96.25 111 GLN A N 1
ATOM 906 C CA . GLN A 1 111 ? -1.132 23.172 -10.164 1 96.25 111 GLN A CA 1
ATOM 907 C C . GLN A 1 111 ? -1.785 22.203 -9.188 1 96.25 111 GLN A C 1
ATOM 909 O O . GLN A 1 111 ? -1.991 22.531 -8.016 1 96.25 111 GLN A O 1
ATOM 914 N N . THR A 1 112 ? -2.15 21.094 -9.695 1 97.69 112 THR A N 1
ATOM 915 C CA . THR A 1 112 ? -2.527 19.938 -8.883 1 97.69 112 THR A CA 1
ATOM 916 C C . THR A 1 112 ? -1.708 18.719 -9.266 1 97.69 112 THR A C 1
ATOM 918 O O . THR A 1 112 ? -1.109 18.672 -10.344 1 97.69 112 THR A O 1
ATOM 921 N N . ALA A 1 113 ? -1.561 17.812 -8.359 1 97.69 113 ALA A N 1
ATOM 922 C CA . ALA A 1 113 ? -0.821 16.578 -8.57 1 97.69 113 ALA A CA 1
ATOM 923 C C . ALA A 1 113 ? -1.375 15.453 -7.703 1 97.69 113 ALA A C 1
ATOM 925 O O . ALA A 1 113 ? -2.082 15.703 -6.723 1 97.69 113 ALA A O 1
ATOM 926 N N . THR A 1 114 ? -1.057 14.211 -8.148 1 96.5 114 THR A N 1
ATOM 927 C CA . THR A 1 114 ? -1.471 13.094 -7.309 1 96.5 114 THR A CA 1
ATOM 928 C C . THR A 1 114 ? -0.703 13.094 -5.992 1 96.5 114 THR A C 1
ATOM 930 O O . THR A 1 114 ? 0.396 13.641 -5.906 1 96.5 114 THR A O 1
ATOM 933 N N . VAL A 1 115 ? -1.295 12.477 -5.004 1 98.12 115 VAL A N 1
ATOM 934 C CA . VAL A 1 115 ? -0.615 12.359 -3.717 1 98.12 115 VAL A CA 1
ATOM 935 C C . VAL A 1 115 ? 0.719 11.633 -3.902 1 98.12 115 VAL A C 1
ATOM 937 O O . VAL A 1 115 ? 1.729 12.023 -3.312 1 98.12 115 VAL A O 1
ATOM 940 N N . TYR A 1 116 ? 0.742 10.648 -4.781 1 96.5 116 TYR A N 1
ATOM 941 C CA . TYR A 1 116 ? 1.958 9.891 -5.066 1 96.5 116 TYR A CA 1
ATOM 942 C C . TYR A 1 116 ? 3.051 10.805 -5.609 1 96.5 116 TYR A C 1
ATOM 944 O O . TYR A 1 116 ? 4.188 10.781 -5.125 1 96.5 116 TYR A O 1
ATOM 952 N N . GLU A 1 117 ? 2.738 11.602 -6.539 1 97.62 117 GLU A N 1
ATOM 953 C CA . GLU A 1 117 ? 3.711 12.508 -7.145 1 97.62 117 GLU A CA 1
ATOM 954 C C . GLU A 1 117 ? 4.258 13.492 -6.113 1 97.62 117 GLU A C 1
ATOM 956 O O . GLU A 1 117 ? 5.469 13.727 -6.055 1 97.62 117 GLU A O 1
ATOM 961 N N . SER A 1 118 ? 3.396 14.078 -5.355 1 98.44 118 SER A N 1
ATOM 962 C CA . SER A 1 118 ? 3.795 15.094 -4.383 1 98.44 118 SER A CA 1
ATOM 963 C C . SER A 1 118 ? 4.613 14.477 -3.25 1 98.44 118 SER A C 1
ATOM 965 O O . SER A 1 118 ? 5.461 15.148 -2.656 1 98.44 118 SER A O 1
ATOM 967 N N . SER A 1 119 ? 4.344 13.172 -2.984 1 97.94 119 SER A N 1
ATOM 968 C CA . SER A 1 119 ? 5.008 12.5 -1.869 1 97.94 119 SER A CA 1
ATOM 969 C C . SER A 1 119 ? 6.504 12.359 -2.125 1 97.94 119 SER A C 1
ATOM 971 O O . SER A 1 119 ? 7.277 12.125 -1.192 1 97.94 119 SER A O 1
ATOM 973 N N . LYS A 1 120 ? 6.906 12.516 -3.336 1 96.56 120 LYS A N 1
ATOM 974 C CA . LYS A 1 120 ? 8.312 12.352 -3.693 1 96.56 120 LYS A CA 1
ATOM 975 C C . LYS A 1 120 ? 9.148 13.531 -3.207 1 96.56 120 LYS A C 1
ATOM 977 O O . LYS A 1 120 ? 10.367 13.422 -3.072 1 96.56 120 LYS A O 1
ATOM 982 N N . GLN A 1 121 ? 8.523 14.609 -2.869 1 95 121 GLN A N 1
ATOM 983 C CA . GLN A 1 121 ? 9.211 15.852 -2.531 1 95 121 GLN A CA 1
ATOM 984 C C . GLN A 1 121 ? 10.07 15.688 -1.281 1 95 121 GLN A C 1
ATOM 986 O O . GLN A 1 121 ? 11.148 16.281 -1.174 1 95 121 GLN A O 1
ATOM 991 N N . ARG A 1 122 ? 9.578 14.93 -0.318 1 94.31 122 ARG A N 1
ATOM 992 C CA . ARG A 1 122 ? 10.289 14.773 0.949 1 94.31 122 ARG A CA 1
ATOM 993 C C . ARG A 1 122 ? 10.43 13.297 1.312 1 94.31 122 ARG A C 1
ATOM 995 O O . ARG A 1 122 ? 10.539 12.953 2.49 1 94.31 122 ARG A O 1
ATOM 1002 N N . GLU A 1 123 ? 10.375 12.469 0.31 1 93.56 123 GLU A N 1
ATOM 1003 C CA . GLU A 1 123 ? 10.422 11.039 0.572 1 93.56 123 GLU A CA 1
ATOM 1004 C C . GLU A 1 123 ? 9.461 10.641 1.688 1 93.56 123 GLU A C 1
ATOM 1006 O O . GLU A 1 123 ? 9.859 10.023 2.674 1 93.56 123 GLU A O 1
ATOM 1011 N N . CYS A 1 124 ? 8.242 10.984 1.53 1 97.69 124 CYS A N 1
ATOM 1012 C CA . CYS A 1 124 ? 7.223 10.758 2.551 1 97.69 124 CYS A CA 1
ATOM 1013 C C . CYS A 1 124 ? 7.07 9.266 2.84 1 97.69 124 CYS A C 1
ATOM 1015 O O . CYS A 1 124 ? 6.93 8.461 1.918 1 97.69 124 CYS A O 1
ATOM 1017 N N . LEU A 1 125 ? 7.156 8.938 4.086 1 97.06 125 LEU A N 1
ATOM 1018 C CA . LEU A 1 125 ? 6.84 7.574 4.512 1 97.06 125 LEU A CA 1
ATOM 1019 C C . LEU A 1 125 ? 5.344 7.305 4.391 1 97.06 125 LEU A C 1
ATOM 1021 O O . LEU A 1 125 ? 4.938 6.203 4.016 1 97.06 125 LEU A O 1
ATOM 1025 N N . VAL A 1 126 ? 4.551 8.258 4.742 1 98.38 126 VAL A N 1
ATOM 1026 C CA . VAL A 1 126 ? 3.1 8.297 4.598 1 98.38 126 VAL A CA 1
ATOM 1027 C C . VAL A 1 126 ? 2.672 9.641 4.012 1 98.38 126 VAL A C 1
ATOM 1029 O O . VAL A 1 126 ? 3.189 10.688 4.402 1 98.38 126 VAL A O 1
ATOM 1032 N N . ALA A 1 127 ? 1.836 9.602 3.043 1 98.75 127 ALA A N 1
ATOM 1033 C CA . ALA A 1 127 ? 1.303 10.828 2.463 1 98.75 127 ALA A CA 1
ATOM 1034 C C . ALA A 1 127 ? -0.202 10.719 2.23 1 98.75 127 ALA A C 1
ATOM 1036 O O . ALA A 1 127 ? -0.705 9.648 1.877 1 98.75 127 ALA A O 1
ATOM 1037 N N . ILE A 1 128 ? -0.875 11.797 2.404 1 98.75 128 ILE A N 1
ATOM 1038 C CA . ILE A 1 128 ? -2.316 11.812 2.186 1 98.75 128 ILE A CA 1
ATOM 1039 C C . ILE A 1 128 ? -2.752 13.203 1.739 1 98.75 128 ILE A C 1
ATOM 1041 O O . ILE A 1 128 ? -2.062 14.195 2.006 1 98.75 128 ILE A O 1
ATOM 1045 N N . ASN A 1 129 ? -3.875 13.234 1.079 1 98.38 129 ASN A N 1
ATOM 1046 C CA . ASN A 1 129 ? -4.418 14.531 0.691 1 98.38 129 ASN A CA 1
ATOM 1047 C C . ASN A 1 129 ? -4.68 15.414 1.906 1 98.38 129 ASN A C 1
ATOM 1049 O O . ASN A 1 129 ? -4.91 14.914 3.008 1 98.38 129 ASN A O 1
ATOM 1053 N N . ALA A 1 130 ? -4.73 16.75 1.666 1 98.38 130 ALA A N 1
ATOM 1054 C CA . ALA A 1 130 ? -4.914 17.656 2.801 1 98.38 130 ALA A CA 1
ATOM 1055 C C . ALA A 1 130 ? -5.984 18.703 2.504 1 98.38 130 ALA A C 1
ATOM 1057 O O . ALA A 1 130 ? -7.18 18.422 2.615 1 98.38 130 ALA A O 1
ATOM 1058 N N . GLY A 1 131 ? -5.648 19.844 2.053 1 95.94 131 GLY A N 1
ATOM 1059 C CA . GLY A 1 131 ? -6.543 20.984 1.95 1 95.94 131 GLY A CA 1
ATOM 1060 C C . GLY A 1 131 ? -7.457 20.922 0.74 1 95.94 131 GLY A C 1
ATOM 1061 O O . GLY A 1 131 ? -7.363 20 -0.066 1 95.94 131 GLY A O 1
ATOM 1062 N N . PHE A 1 132 ? -8.32 21.938 0.606 1 94.25 132 PHE A N 1
ATOM 1063 C CA . PHE A 1 132 ? -9.289 22.047 -0.477 1 94.25 132 PHE A CA 1
ATOM 1064 C C . PHE A 1 132 ? -8.711 22.844 -1.646 1 94.25 132 PHE A C 1
ATOM 1066 O O . PHE A 1 132 ? -7.691 23.516 -1.502 1 94.25 132 PHE A O 1
ATOM 1073 N N . PHE A 1 133 ? -9.383 22.688 -2.799 1 93.94 133 PHE A N 1
ATOM 1074 C CA . PHE A 1 133 ? -8.945 23.391 -3.998 1 93.94 133 PHE A CA 1
ATOM 1075 C C . PHE A 1 133 ? -10.094 23.531 -4.992 1 93.94 133 PHE A C 1
ATOM 1077 O O . PHE A 1 133 ? -11.125 22.859 -4.855 1 93.94 133 PHE A O 1
ATOM 1084 N N . ASN A 1 134 ? -9.898 24.422 -5.871 1 92.38 134 ASN A N 1
ATOM 1085 C CA . ASN A 1 134 ? -10.836 24.547 -6.977 1 92.38 134 ASN A CA 1
ATOM 1086 C C . ASN A 1 134 ? -10.641 23.438 -8.008 1 92.38 134 ASN A C 1
ATOM 1088 O O . ASN A 1 134 ? -9.602 23.375 -8.664 1 92.38 134 ASN A O 1
ATOM 1092 N N . GLY A 1 135 ? -11.586 22.656 -8.219 1 89.25 135 GLY A N 1
ATOM 1093 C CA . GLY A 1 135 ? -11.492 21.5 -9.109 1 89.25 135 GLY A CA 1
ATOM 1094 C C . GLY A 1 135 ? -11.297 21.875 -10.562 1 89.25 135 GLY A C 1
ATOM 1095 O O . GLY A 1 135 ? -10.766 21.094 -11.352 1 89.25 135 GLY A O 1
ATOM 1096 N N . ASP A 1 136 ? -11.633 23.094 -10.898 1 91.19 136 ASP A N 1
ATOM 1097 C CA . ASP A 1 136 ? -11.539 23.531 -12.281 1 91.19 136 ASP A CA 1
ATOM 1098 C C . ASP A 1 136 ? -10.211 24.234 -12.547 1 91.19 136 ASP A C 1
ATOM 1100 O O . ASP A 1 136 ? -9.547 23.969 -13.547 1 91.19 136 ASP A O 1
ATOM 1104 N N . THR A 1 137 ? -9.797 25.094 -11.602 1 93.69 137 THR A N 1
ATOM 1105 C CA . THR A 1 137 ? -8.641 25.938 -11.867 1 93.69 137 THR A CA 1
ATOM 1106 C C . THR A 1 137 ? -7.391 25.375 -11.203 1 93.69 137 THR A C 1
ATOM 1108 O O . THR A 1 137 ? -6.273 25.766 -11.547 1 93.69 137 THR A O 1
ATOM 1111 N N . GLY A 1 138 ? -7.652 24.578 -10.18 1 95.12 138 GLY A N 1
ATOM 1112 C CA . GLY A 1 138 ? -6.52 24.047 -9.438 1 95.12 138 GLY A CA 1
ATOM 1113 C C . GLY A 1 138 ? -6.066 24.953 -8.312 1 95.12 138 GLY A C 1
ATOM 1114 O O . GLY A 1 138 ? -5.117 24.641 -7.59 1 95.12 138 GLY A O 1
ATOM 1115 N N . GLN A 1 139 ? -6.703 26.047 -8.109 1 94.44 139 GLN A N 1
ATOM 1116 C CA . GLN A 1 139 ? -6.328 27.016 -7.09 1 94.44 139 GLN A CA 1
ATOM 1117 C C . GLN A 1 139 ? -6.414 26.406 -5.691 1 94.44 139 GLN A C 1
ATOM 1119 O O . GLN A 1 139 ? -7.418 25.781 -5.344 1 94.44 139 GLN A O 1
ATOM 1124 N N . CYS A 1 140 ? -5.379 26.609 -4.953 1 95 140 CYS A N 1
ATOM 1125 C CA . CYS A 1 140 ? -5.391 26.172 -3.562 1 95 140 CYS A CA 1
ATOM 1126 C C . CYS A 1 140 ? -6.34 27.031 -2.73 1 95 140 CYS A C 1
ATOM 1128 O O . CYS A 1 140 ? -6.402 28.25 -2.91 1 95 140 CYS A O 1
ATOM 1130 N N . PHE A 1 141 ? -7.016 26.406 -1.821 1 92.56 141 PHE A N 1
ATOM 1131 C CA . PHE A 1 141 ? -7.906 27.125 -0.922 1 92.56 141 PHE A CA 1
ATOM 1132 C C . PHE A 1 141 ? -7.391 27.078 0.511 1 92.56 141 PHE A C 1
ATOM 1134 O O . PHE A 1 141 ? -6.703 26.125 0.894 1 92.56 141 PHE A O 1
ATOM 1141 N N . GLY A 1 142 ? -7.699 28.172 1.288 1 92.69 142 GLY A N 1
ATOM 1142 C CA . GLY A 1 142 ? -7.418 28.203 2.715 1 92.69 142 GLY A CA 1
ATOM 1143 C C . GLY A 1 142 ? -6 28.641 3.037 1 92.69 142 GLY A C 1
ATOM 1144 O O . GLY A 1 142 ? -5.262 29.062 2.15 1 92.69 142 GLY A O 1
ATOM 1145 N N . ASN A 1 143 ? -5.727 28.625 4.324 1 94.5 143 ASN A N 1
ATOM 1146 C CA . ASN A 1 143 ? -4.375 28.922 4.785 1 94.5 143 ASN A CA 1
ATOM 1147 C C . ASN A 1 143 ? -3.443 27.734 4.637 1 94.5 143 ASN A C 1
ATOM 1149 O O . ASN A 1 143 ? -3.82 26.594 4.961 1 94.5 143 ASN A O 1
ATOM 1153 N N . ILE A 1 144 ? -2.328 28.047 4.051 1 97 144 ILE A N 1
ATOM 1154 C CA . ILE A 1 144 ? -1.317 27.016 3.889 1 97 144 ILE A CA 1
ATOM 1155 C C . ILE A 1 144 ? 0.052 27.562 4.285 1 97 144 ILE A C 1
ATOM 1157 O O . ILE A 1 144 ? 0.517 28.547 3.725 1 97 144 ILE A O 1
ATOM 1161 N N . ILE A 1 145 ? 0.597 26.969 5.262 1 96.62 145 ILE A N 1
ATOM 1162 C CA . ILE A 1 145 ? 1.995 27.219 5.602 1 96.62 145 ILE A CA 1
ATOM 1163 C C . ILE A 1 145 ? 2.789 25.906 5.496 1 96.62 145 ILE A C 1
ATOM 1165 O O . ILE A 1 145 ? 2.371 24.875 6.023 1 96.62 145 ILE A O 1
ATOM 1169 N N . SER A 1 146 ? 3.811 25.906 4.781 1 96.88 146 SER A N 1
ATOM 1170 C CA . SER A 1 146 ? 4.707 24.781 4.594 1 96.88 146 SER A CA 1
ATOM 1171 C C . SER A 1 146 ? 6.121 25.109 5.051 1 96.88 146 SER A C 1
ATOM 1173 O O . SER A 1 146 ? 6.793 25.953 4.453 1 96.88 146 SER A O 1
ATOM 1175 N N . ASP A 1 147 ? 6.531 24.438 6.102 1 93.62 147 ASP A N 1
ATOM 1176 C CA . ASP A 1 147 ? 7.871 24.609 6.645 1 93.62 147 ASP A CA 1
ATOM 1177 C C . ASP A 1 147 ? 8.172 26.078 6.906 1 93.62 147 ASP A C 1
ATOM 1179 O O . ASP A 1 147 ? 9.219 26.594 6.504 1 93.62 147 ASP A O 1
ATOM 1183 N N . GLY A 1 148 ? 7.199 26.75 7.422 1 92.38 148 GLY A N 1
ATOM 1184 C CA . GLY A 1 148 ? 7.379 28.125 7.863 1 92.38 148 GLY A CA 1
ATOM 1185 C C . GLY A 1 148 ? 7.066 29.141 6.781 1 92.38 148 GLY A C 1
ATOM 1186 O O . GLY A 1 148 ? 7.012 30.344 7.051 1 92.38 148 GLY A O 1
ATOM 1187 N N . GLU A 1 149 ? 6.906 28.719 5.605 1 93.12 149 GLU A N 1
ATOM 1188 C CA . GLU A 1 149 ? 6.617 29.641 4.504 1 93.12 149 GLU A CA 1
ATOM 1189 C C . GLU A 1 149 ? 5.117 29.766 4.266 1 93.12 149 GLU A C 1
ATOM 1191 O O . GLU A 1 149 ? 4.422 28.75 4.117 1 93.12 149 GLU A O 1
ATOM 1196 N N . LEU A 1 150 ? 4.641 30.984 4.195 1 94 150 LEU A N 1
ATOM 1197 C CA . LEU A 1 150 ? 3.24 31.219 3.863 1 94 150 LEU A CA 1
ATOM 1198 C C . LEU A 1 150 ? 2.99 31.016 2.375 1 94 150 LEU A C 1
ATOM 1200 O O . LEU A 1 150 ? 3.484 31.766 1.542 1 94 150 LEU A O 1
ATOM 1204 N N . ILE A 1 151 ? 2.271 30.031 2.061 1 96 151 ILE A N 1
ATOM 1205 C CA . ILE A 1 151 ? 2.035 29.625 0.676 1 96 151 ILE A CA 1
ATOM 1206 C C . ILE A 1 151 ? 0.733 30.25 0.178 1 96 151 ILE A C 1
ATOM 1208 O O . ILE A 1 151 ? 0.646 30.688 -0.973 1 96 151 ILE A O 1
ATOM 1212 N N . ASN A 1 152 ? -0.241 30.203 0.985 1 92.56 152 ASN A N 1
ATOM 1213 C CA . ASN A 1 152 ? -1.57 30.703 0.655 1 92.56 152 ASN A CA 1
ATOM 1214 C C . ASN A 1 152 ? -2.289 31.234 1.889 1 92.56 152 ASN A C 1
ATOM 1216 O O . ASN A 1 152 ? -2.166 30.672 2.979 1 92.56 152 ASN A O 1
ATOM 1220 N N . GLN A 1 153 ? -2.926 32.344 1.672 1 86.81 153 GLN A N 1
ATOM 1221 C CA . GLN A 1 153 ? -3.715 32.906 2.76 1 86.81 153 GLN A CA 1
ATOM 1222 C C . GLN A 1 153 ? -5.086 33.375 2.266 1 86.81 153 GLN A C 1
ATOM 1224 O O . GLN A 1 153 ? -5.184 34.094 1.264 1 86.81 153 GLN A O 1
ATOM 1229 N N . PHE A 1 154 ? -6 32.719 2.766 1 75.62 154 PHE A N 1
ATOM 1230 C CA . PHE A 1 154 ? -7.336 33.125 2.344 1 75.62 154 PHE A CA 1
ATOM 1231 C C . PHE A 1 154 ? -7.852 34.281 3.201 1 75.62 154 PHE A C 1
ATOM 1233 O O . PHE A 1 154 ? -7.691 34.25 4.426 1 75.62 154 PHE A O 1
ATOM 1240 N N . ARG A 1 155 ? -8.289 35.312 2.49 1 65.5 155 ARG A N 1
ATOM 1241 C CA . ARG A 1 155 ? -8.773 36.531 3.119 1 65.5 155 ARG A CA 1
ATOM 1242 C C . ARG A 1 155 ? -10.273 36.438 3.412 1 65.5 155 ARG A C 1
ATOM 1244 O O . ARG A 1 155 ? -11.07 36.156 2.516 1 65.5 155 ARG A O 1
ATOM 1251 N N . GLY A 1 156 ? -10.758 36.469 4.555 1 59.38 156 GLY A N 1
ATOM 1252 C CA . GLY A 1 156 ? -12.141 36.688 4.961 1 59.38 156 GLY A CA 1
ATOM 1253 C C . GLY A 1 156 ? -12.828 35.406 5.383 1 59.38 156 GLY A C 1
ATOM 1254 O O . GLY A 1 156 ? -13.742 35.406 6.215 1 59.38 156 GLY A O 1
ATOM 1255 N N . LEU A 1 157 ? -12.555 34.281 4.617 1 62.31 157 LEU A N 1
ATOM 1256 C CA . LEU A 1 157 ? -13.383 33.094 4.852 1 62.31 157 LEU A CA 1
ATOM 1257 C C . LEU A 1 157 ? -12.852 32.281 6.012 1 62.31 157 LEU A C 1
ATOM 1259 O O . LEU A 1 157 ? -11.648 31.984 6.074 1 62.31 157 LEU A O 1
ATOM 1263 N N . LYS A 1 158 ? -13.836 32.125 6.934 1 79 158 LYS A N 1
ATOM 1264 C CA . LYS A 1 158 ? -13.508 31.422 8.18 1 79 158 LYS A CA 1
ATOM 1265 C C . LYS A 1 158 ? -13.68 29.906 8.031 1 79 158 LYS A C 1
ATOM 1267 O O . LYS A 1 158 ? -14.789 29.422 7.801 1 79 158 LYS A O 1
ATOM 1272 N N . SER A 1 159 ? -12.586 29.25 7.895 1 91.56 159 SER A N 1
ATOM 1273 C CA . SER A 1 159 ? -12.586 27.781 7.992 1 91.56 159 SER A CA 1
ATOM 1274 C C . SER A 1 159 ? -11.594 27.297 9.047 1 91.56 159 SER A C 1
ATOM 1276 O O . SER A 1 159 ? -10.711 28.047 9.469 1 91.56 159 SER A O 1
ATOM 1278 N N . VAL A 1 160 ? -11.883 26.156 9.484 1 95.75 160 VAL A N 1
ATOM 1279 C CA . VAL A 1 160 ? -11.078 25.625 10.578 1 95.75 160 VAL A CA 1
ATOM 1280 C C . VAL A 1 160 ? -9.672 25.312 10.07 1 95.75 160 VAL A C 1
ATOM 1282 O O . VAL A 1 160 ? -9.492 24.953 8.906 1 95.75 160 VAL A O 1
ATOM 1285 N N . ASN A 1 161 ? -8.688 25.438 11.008 1 96.44 161 ASN A N 1
ATOM 1286 C CA . ASN A 1 161 ? -7.289 25.203 10.672 1 96.44 161 ASN A CA 1
ATOM 1287 C C . ASN A 1 161 ? -6.629 24.25 11.664 1 96.44 161 ASN A C 1
ATOM 1289 O O . ASN A 1 161 ? -7.051 24.156 12.82 1 96.44 161 ASN A O 1
ATOM 1293 N N . PHE A 1 162 ? -5.633 23.578 11.164 1 98.38 162 PHE A N 1
ATOM 1294 C CA . PHE A 1 162 ? -4.723 22.781 11.969 1 98.38 162 PHE A CA 1
ATOM 1295 C C . PHE A 1 162 ? -3.271 23.109 11.641 1 98.38 162 PHE A C 1
ATOM 1297 O O . PHE A 1 162 ? -2.873 23.109 10.477 1 98.38 162 PHE A O 1
ATOM 1304 N N . GLY A 1 163 ? -2.508 23.359 12.68 1 98.12 163 GLY A N 1
ATOM 1305 C CA . GLY A 1 163 ? -1.122 23.719 12.438 1 98.12 163 GLY A CA 1
ATOM 1306 C C . GLY A 1 163 ? -0.193 23.344 13.57 1 98.12 163 GLY A C 1
ATOM 1307 O O . GLY A 1 163 ? -0.649 22.984 14.656 1 98.12 163 GLY A O 1
ATOM 1308 N N . ILE A 1 164 ? 1.049 23.391 13.266 1 97.62 164 ILE A N 1
ATOM 1309 C CA . ILE A 1 164 ? 2.129 23.156 14.219 1 97.62 164 ILE A CA 1
ATOM 1310 C C . ILE A 1 164 ? 3.057 24.375 14.25 1 97.62 164 ILE A C 1
ATOM 1312 O O . ILE A 1 164 ? 3.494 24.859 13.203 1 97.62 164 ILE A O 1
ATOM 1316 N N . ARG A 1 165 ? 3.344 24.828 15.438 1 95.94 165 ARG A N 1
ATOM 1317 C CA . ARG A 1 165 ? 4.199 25.984 15.609 1 95.94 165 ARG A CA 1
ATOM 1318 C C . ARG A 1 165 ? 5.656 25.578 15.781 1 95.94 165 ARG A C 1
ATOM 1320 O O . ARG A 1 165 ? 5.969 24.391 15.883 1 95.94 165 ARG A O 1
ATOM 1327 N N . ASP A 1 166 ? 6.523 26.562 15.82 1 92.38 166 ASP A N 1
ATOM 1328 C CA . ASP A 1 166 ? 7.961 26.297 15.844 1 92.38 166 ASP A CA 1
ATOM 1329 C C . ASP A 1 166 ? 8.406 25.797 17.219 1 92.38 166 ASP A C 1
ATOM 1331 O O . ASP A 1 166 ? 9.523 25.297 17.359 1 92.38 166 ASP A O 1
ATOM 1335 N N . ASP A 1 167 ? 7.535 25.891 18.266 1 91.88 167 ASP A N 1
ATOM 1336 C CA . ASP A 1 167 ? 7.867 25.328 19.578 1 91.88 167 ASP A CA 1
ATOM 1337 C C . ASP A 1 167 ? 7.273 23.938 19.734 1 91.88 167 ASP A C 1
ATOM 1339 O O . ASP A 1 167 ? 7.359 23.344 20.812 1 91.88 167 ASP A O 1
ATOM 1343 N N . GLY A 1 168 ? 6.605 23.5 18.688 1 94.38 168 GLY A N 1
ATOM 1344 C CA . GLY A 1 168 ? 6.047 22.156 18.703 1 94.38 168 GLY A CA 1
ATOM 1345 C C . GLY A 1 168 ? 4.582 22.125 19.094 1 94.38 168 GLY A C 1
ATOM 1346 O O . GLY A 1 168 ? 3.922 21.094 18.969 1 94.38 168 GLY A O 1
ATOM 1347 N N . SER A 1 169 ? 4.043 23.219 19.578 1 96.62 169 SER A N 1
ATOM 1348 C CA . SER A 1 169 ? 2.643 23.234 19.984 1 96.62 169 SER A CA 1
ATOM 1349 C C . SER A 1 169 ? 1.717 23.125 18.781 1 96.62 169 SER A C 1
ATOM 1351 O O . SER A 1 169 ? 2.09 23.5 17.656 1 96.62 169 SER A O 1
ATOM 1353 N N . ILE A 1 170 ? 0.557 22.609 19.031 1 98.12 170 ILE A N 1
ATOM 1354 C CA . ILE A 1 170 ? -0.444 22.391 17.984 1 98.12 170 ILE A CA 1
ATOM 1355 C C . ILE A 1 170 ? -1.544 23.438 18.109 1 98.12 170 ILE A C 1
ATOM 1357 O O . ILE A 1 170 ? -2.023 23.734 19.203 1 98.12 170 ILE A O 1
ATOM 1361 N N . VAL A 1 171 ? -1.896 24.031 17.047 1 97.06 171 VAL A N 1
ATOM 1362 C CA . VAL A 1 171 ? -2.988 25 16.984 1 97.06 171 VAL A CA 1
ATOM 1363 C C . VAL A 1 171 ? -4.145 24.422 16.172 1 97.06 171 VAL A C 1
ATOM 1365 O O . VAL A 1 171 ? -3.938 23.922 15.062 1 97.06 171 VAL A O 1
ATOM 1368 N N . THR A 1 172 ? -5.332 24.438 16.703 1 97.88 172 THR A N 1
ATOM 1369 C CA . THR A 1 172 ? -6.535 24.016 16 1 97.88 172 THR A CA 1
ATOM 1370 C C . THR A 1 172 ? -7.66 25.031 16.188 1 97.88 172 THR A C 1
ATOM 1372 O O . THR A 1 172 ? -7.973 25.406 17.312 1 97.88 172 THR A O 1
ATOM 1375 N N . GLY A 1 173 ? -8.211 25.469 15.031 1 95.81 173 GLY A N 1
ATOM 1376 C CA . GLY A 1 173 ? -9.367 26.344 15.172 1 95.81 173 GLY A CA 1
ATOM 1377 C C . GLY A 1 173 ? -9.469 27.391 14.078 1 95.81 173 GLY A C 1
ATOM 1378 O O . GLY A 1 173 ? -8.898 27.219 13 1 95.81 173 GLY A O 1
ATOM 1379 N N . TYR A 1 174 ? -10.312 28.344 14.336 1 93.69 174 TYR A N 1
ATOM 1380 C CA . TYR A 1 174 ? -10.562 29.438 13.391 1 93.69 174 TYR A CA 1
ATOM 1381 C C . TYR A 1 174 ? -9.594 30.594 13.625 1 93.69 174 TYR A C 1
ATOM 1383 O O . TYR A 1 174 ? -9.617 31.234 14.68 1 93.69 174 TYR A O 1
ATOM 1391 N N . LEU A 1 175 ? -8.766 30.75 12.609 1 90.81 175 LEU A N 1
ATOM 1392 C CA . LEU A 1 175 ? -7.734 31.781 12.727 1 90.81 175 LEU A CA 1
ATOM 1393 C C . LEU A 1 175 ? -8.109 33.031 11.93 1 90.81 175 LEU A C 1
ATOM 1395 O O . LEU A 1 175 ? -8.625 32.906 10.812 1 90.81 175 LEU A O 1
ATOM 1399 N N . LYS A 1 176 ? -7.84 34.125 12.562 1 85.19 176 LYS A N 1
ATOM 1400 C CA . LYS A 1 176 ? -7.961 35.406 11.883 1 85.19 176 LYS A CA 1
ATOM 1401 C C . LYS A 1 176 ? -6.602 35.906 11.391 1 85.19 176 LYS A C 1
ATOM 1403 O O . LYS A 1 176 ? -5.562 35.406 11.82 1 85.19 176 LYS A O 1
ATOM 1408 N N . GLU A 1 177 ? -6.688 36.875 10.508 1 84.31 177 GLU A N 1
ATOM 1409 C CA . GLU A 1 177 ? -5.461 37.438 9.961 1 84.31 177 GLU A CA 1
ATOM 1410 C C . GLU A 1 177 ? -4.555 37.969 11.062 1 84.31 177 GLU A C 1
ATOM 1412 O O . GLU A 1 177 ? -3.328 37.844 10.984 1 84.31 177 GLU A O 1
ATOM 1417 N N . THR A 1 178 ? -5.07 38.5 12.117 1 84.44 178 THR A N 1
ATOM 1418 C CA . THR A 1 178 ? -4.309 39.125 13.203 1 84.44 178 THR A CA 1
ATOM 1419 C C . THR A 1 178 ? -3.623 38.031 14.047 1 84.44 178 THR A C 1
ATOM 1421 O O . THR A 1 178 ? -2.6 38.312 14.68 1 84.44 178 THR A O 1
ATOM 1424 N N . ASP A 1 179 ? -4.227 36.875 13.992 1 86.88 179 ASP A N 1
ATOM 1425 C CA . ASP A 1 179 ? -3.668 35.781 14.805 1 86.88 179 ASP A CA 1
ATOM 1426 C C . ASP A 1 179 ? -2.277 35.406 14.312 1 86.88 179 ASP A C 1
ATOM 1428 O O . ASP A 1 179 ? -1.412 35.031 15.117 1 86.88 179 ASP A O 1
ATOM 1432 N N . PHE A 1 180 ? -2.033 35.5 13.055 1 85.75 180 PHE A N 1
ATOM 1433 C CA . PHE A 1 180 ? -0.759 35.094 12.461 1 85.75 180 PHE A CA 1
ATOM 1434 C C . PHE A 1 180 ? 0.363 36 12.938 1 85.75 180 PHE A C 1
ATOM 1436 O O . PHE A 1 180 ? 1.499 35.562 13.117 1 85.75 180 PHE A O 1
ATOM 1443 N N . LYS A 1 181 ? 0.046 37.25 13.18 1 83.19 181 LYS A N 1
ATOM 1444 C CA . LYS A 1 181 ? 1.04 38.25 13.609 1 83.19 181 LYS A CA 1
ATOM 1445 C C . LYS A 1 181 ? 1.21 38.219 15.125 1 83.19 181 LYS A C 1
ATOM 1447 O O . LYS A 1 181 ? 2.295 38.5 15.641 1 83.19 181 LYS A O 1
ATOM 1452 N N . GLU A 1 182 ? 0.188 37.844 15.75 1 85.69 182 GLU A N 1
ATOM 1453 C CA . GLU A 1 182 ? 0.17 37.969 17.203 1 85.69 182 GLU A CA 1
ATOM 1454 C C . GLU A 1 182 ? 0.695 36.719 17.875 1 85.69 182 GLU A C 1
ATOM 1456 O O . GLU A 1 182 ? 1.053 36.75 19.062 1 85.69 182 GLU A O 1
ATOM 1461 N N . MET A 1 183 ? 0.751 35.719 17.156 1 86.88 183 MET A N 1
ATOM 1462 C CA . MET A 1 183 ? 1.232 34.469 17.766 1 86.88 183 MET A CA 1
ATOM 1463 C C . MET A 1 183 ? 2.705 34.594 18.141 1 86.88 183 MET A C 1
ATOM 1465 O O . MET A 1 183 ? 3.529 35 17.328 1 86.88 183 MET A O 1
ATOM 1469 N N . ARG A 1 184 ? 3.002 34.281 19.359 1 85.62 184 ARG A N 1
ATOM 1470 C CA . ARG A 1 184 ? 4.367 34.344 19.859 1 85.62 184 ARG A CA 1
ATOM 1471 C C . ARG A 1 184 ? 5.289 33.438 19.062 1 85.62 184 ARG A C 1
ATOM 1473 O O . ARG A 1 184 ? 6.426 33.812 18.766 1 85.62 184 ARG A O 1
ATOM 1480 N N . HIS A 1 185 ? 4.762 32.281 18.844 1 90.19 185 HIS A N 1
ATOM 1481 C CA . HIS A 1 185 ? 5.512 31.297 18.047 1 90.19 185 HIS A CA 1
ATOM 1482 C C . HIS A 1 185 ? 4.941 31.188 16.641 1 90.19 185 HIS A C 1
ATOM 1484 O O . HIS A 1 185 ? 3.746 30.922 16.469 1 90.19 185 HIS A O 1
ATOM 1490 N N . PRO A 1 186 ? 5.812 31.344 15.688 1 92.25 186 PRO A N 1
ATOM 1491 C CA . PRO A 1 186 ? 5.312 31.266 14.312 1 92.25 186 PRO A CA 1
ATOM 1492 C C . PRO A 1 186 ? 4.891 29.844 13.922 1 92.25 186 PRO A C 1
ATOM 1494 O O . PRO A 1 186 ? 5.383 28.875 14.492 1 92.25 186 PRO A O 1
ATOM 1497 N N . LEU A 1 187 ? 4.031 29.75 12.922 1 95.06 187 LEU A N 1
ATOM 1498 C CA . LEU A 1 187 ? 3.561 28.484 12.391 1 95.06 187 LEU A CA 1
ATOM 1499 C C . LEU A 1 187 ? 4.566 27.891 11.406 1 95.06 187 LEU A C 1
ATOM 1501 O O . LEU A 1 187 ? 5.039 28.594 10.508 1 95.06 187 LEU A O 1
ATOM 1505 N N . LEU A 1 188 ? 4.879 26.578 11.609 1 95.31 188 LEU A N 1
ATOM 1506 C CA . LEU A 1 188 ? 5.727 25.844 10.68 1 95.31 188 LEU A CA 1
ATOM 1507 C C . LEU A 1 188 ? 4.887 25.141 9.617 1 95.31 188 LEU A C 1
ATOM 1509 O O . LEU A 1 188 ? 5.309 25.031 8.461 1 95.31 188 LEU A O 1
ATOM 1513 N N . GLN A 1 189 ? 3.838 24.609 10.062 1 97.56 189 GLN A N 1
ATOM 1514 C CA . GLN A 1 189 ? 2.879 23.922 9.203 1 97.56 189 GLN A CA 1
ATOM 1515 C C . GLN A 1 189 ? 1.456 24.406 9.477 1 97.56 189 GLN A C 1
ATOM 1517 O O . GLN A 1 189 ? 1.093 24.656 10.625 1 97.56 189 GLN A O 1
ATOM 1522 N N . LEU A 1 190 ? 0.688 24.516 8.461 1 97.69 190 LEU A N 1
ATOM 1523 C CA . LEU A 1 190 ? -0.709 24.906 8.602 1 97.69 190 LEU A CA 1
ATOM 1524 C C . LEU A 1 190 ? -1.527 24.453 7.395 1 97.69 190 LEU A C 1
ATOM 1526 O O . LEU A 1 190 ? -1.075 24.578 6.254 1 97.69 190 LEU A O 1
ATOM 1530 N N . VAL A 1 191 ? -2.697 23.953 7.633 1 97.94 191 VAL A N 1
ATOM 1531 C CA . VAL A 1 191 ? -3.621 23.594 6.562 1 97.94 191 VAL A CA 1
ATOM 1532 C C . VAL A 1 191 ? -5.055 23.875 7 1 97.94 191 VAL A C 1
ATOM 1534 O O . VAL A 1 191 ? -5.398 23.688 8.172 1 97.94 191 VAL A O 1
ATOM 1537 N N . THR A 1 192 ? -5.832 24.297 6.07 1 96.06 192 THR A N 1
ATOM 1538 C CA . THR A 1 192 ? -7.23 24.609 6.32 1 96.06 192 THR A CA 1
ATOM 1539 C C . THR A 1 192 ? -8.125 23.438 5.938 1 96.06 192 THR A C 1
ATOM 1541 O O . THR A 1 192 ? -7.938 22.828 4.883 1 96.06 192 THR A O 1
ATOM 1544 N N . GLY A 1 193 ? -9.031 23.109 6.809 1 96.06 193 GLY A N 1
ATOM 1545 C CA . GLY A 1 193 ? -10.086 22.156 6.543 1 96.06 193 GLY A CA 1
ATOM 1546 C C . GLY A 1 193 ? -11.477 22.766 6.578 1 96.06 193 GLY A C 1
ATOM 1547 O O . GLY A 1 193 ? -11.633 23.969 6.426 1 96.06 193 GLY A O 1
ATOM 1548 N N . VAL A 1 194 ? -12.508 21.938 6.594 1 95.25 194 VAL A N 1
ATOM 1549 C CA . VAL A 1 194 ? -13.898 22.328 6.781 1 95.25 194 VAL A CA 1
ATOM 1550 C C . VAL A 1 194 ? -14.562 21.391 7.789 1 95.25 194 VAL A C 1
ATOM 1552 O O . VAL A 1 194 ? -14.711 20.203 7.527 1 95.25 194 VAL A O 1
ATOM 1555 N N . GLY A 1 195 ? -14.914 22 8.859 1 96 195 GLY A N 1
ATOM 1556 C CA . GLY A 1 195 ? -15.523 21.219 9.922 1 96 195 GLY A CA 1
ATOM 1557 C C . GLY A 1 195 ? -14.562 20.891 11.047 1 96 195 GLY A C 1
ATOM 1558 O O . GLY A 1 195 ? -13.617 20.125 10.852 1 96 195 GLY A O 1
ATOM 1559 N N . TRP A 1 196 ? -14.742 21.594 12.156 1 97.44 196 TRP A N 1
ATOM 1560 C CA . TRP A 1 196 ? -14.109 21.25 13.43 1 97.44 196 TRP A CA 1
ATOM 1561 C C . TRP A 1 196 ? -14.938 20.188 14.172 1 97.44 196 TRP A C 1
ATOM 1563 O O . TRP A 1 196 ? -15.945 20.516 14.789 1 97.44 196 TRP A O 1
ATOM 1573 N N . ILE A 1 197 ? -14.469 18.969 14.156 1 98.56 197 ILE A N 1
ATOM 1574 C CA . ILE A 1 197 ? -15.305 17.844 14.555 1 98.56 197 ILE A CA 1
ATOM 1575 C C . ILE A 1 197 ? -15.266 17.688 16.078 1 98.56 197 ILE A C 1
ATOM 1577 O O . ILE A 1 197 ? -16.312 17.672 16.734 1 98.56 197 ILE A O 1
ATOM 1581 N N . LEU A 1 198 ? -14.062 17.516 16.562 1 98.75 198 LEU A N 1
ATOM 1582 C CA . LEU A 1 198 ? -13.867 17.406 18 1 98.75 198 LEU A CA 1
ATOM 1583 C C . LEU A 1 198 ? -13.102 18.594 18.547 1 98.75 198 LEU A C 1
ATOM 1585 O O . LEU A 1 198 ? -12.078 18.984 17.984 1 98.75 198 LEU A O 1
ATOM 1589 N N . ARG A 1 199 ? -13.57 19.156 19.578 1 98.31 199 ARG A N 1
ATOM 1590 C CA . ARG A 1 199 ? -12.891 20.172 20.359 1 98.31 199 ARG A CA 1
ATOM 1591 C C . ARG A 1 199 ? -12.781 19.75 21.828 1 98.31 199 ARG A C 1
ATOM 1593 O O . ARG A 1 199 ? -13.805 19.562 22.5 1 98.31 199 ARG A O 1
ATOM 1600 N N . ARG A 1 200 ? -11.555 19.625 22.297 1 97.5 200 ARG A N 1
ATOM 1601 C CA . ARG A 1 200 ? -11.289 19.172 23.656 1 97.5 200 ARG A CA 1
ATOM 1602 C C . ARG A 1 200 ? -11.977 17.844 23.938 1 97.5 200 ARG A C 1
ATOM 1604 O O . ARG A 1 200 ? -12.586 17.672 25 1 97.5 200 ARG A O 1
ATOM 1611 N N . GLY A 1 201 ? -12.109 17.062 22.938 1 97.75 201 GLY A N 1
ATOM 1612 C CA . GLY A 1 201 ? -12.625 15.711 23.078 1 97.75 201 GLY A CA 1
ATOM 1613 C C . GLY A 1 201 ? -14.133 15.625 22.938 1 97.75 201 GLY A C 1
ATOM 1614 O O . GLY A 1 201 ? -14.719 14.547 23.062 1 97.75 201 GLY A O 1
ATOM 1615 N N . GLU A 1 202 ? -14.719 16.766 22.688 1 97.88 202 GLU A N 1
ATOM 1616 C CA . GLU A 1 202 ? -16.172 16.797 22.641 1 97.88 202 GLU A CA 1
ATOM 1617 C C . GLU A 1 202 ? -16.672 17.141 21.234 1 97.88 202 GLU A C 1
ATOM 1619 O O . GLU A 1 202 ? -15.984 17.844 20.484 1 97.88 202 GLU A O 1
ATOM 1624 N N . ASN A 1 203 ? -17.875 16.656 20.938 1 98.25 203 ASN A N 1
ATOM 1625 C CA . ASN A 1 203 ? -18.516 16.969 19.656 1 98.25 203 ASN A CA 1
ATOM 1626 C C . ASN A 1 203 ? -18.656 18.469 19.438 1 98.25 203 ASN A C 1
ATOM 1628 O O . ASN A 1 203 ? -19.266 19.172 20.25 1 98.25 203 ASN A O 1
ATOM 1632 N N . TYR A 1 204 ? -18.094 18.953 18.391 1 97.69 204 TYR A N 1
ATOM 1633 C CA . TYR A 1 204 ? -18.109 20.391 18.125 1 97.69 204 TYR A CA 1
ATOM 1634 C C . TYR A 1 204 ? -18.688 20.688 16.75 1 97.69 204 TYR A C 1
ATOM 1636 O O . TYR A 1 204 ? -18.578 21.812 16.25 1 97.69 204 TYR A O 1
ATOM 1644 N N . LEU A 1 205 ? -19.281 19.75 16.109 1 95.94 205 LEU A N 1
ATOM 1645 C CA . LEU A 1 205 ? -19.656 19.812 14.711 1 95.94 205 LEU A CA 1
ATOM 1646 C C . LEU A 1 205 ? -20.766 20.844 14.484 1 95.94 205 LEU A C 1
ATOM 1648 O O . LEU A 1 205 ? -20.734 21.594 13.508 1 95.94 205 LEU A O 1
ATOM 1652 N N . SER A 1 206 ? -21.781 20.828 15.336 1 93.5 206 SER A N 1
ATOM 1653 C CA . SER A 1 206 ? -22.891 21.766 15.164 1 93.5 206 SER A CA 1
ATOM 1654 C C . SER A 1 206 ? -22.422 23.203 15.25 1 93.5 206 SER A C 1
ATOM 1656 O O . SER A 1 206 ? -22.844 24.062 14.461 1 93.5 206 SER A O 1
ATOM 1658 N N . THR A 1 207 ? -21.609 23.5 16.234 1 93.75 207 THR A N 1
ATOM 1659 C CA . THR A 1 207 ? -21.047 24.844 16.375 1 93.75 207 THR A CA 1
ATOM 1660 C C . THR A 1 207 ? -20.141 25.172 15.195 1 93.75 207 THR A C 1
ATOM 1662 O O . THR A 1 207 ? -20.172 26.297 14.68 1 93.75 207 THR A O 1
ATOM 1665 N N . SER A 1 208 ? -19.391 24.188 14.781 1 94.12 208 SER A N 1
ATOM 1666 C CA . SER A 1 208 ? -18.484 24.391 13.656 1 94.12 208 SER A CA 1
ATOM 1667 C C . SER A 1 208 ? -19.266 24.719 12.383 1 94.12 208 SER A C 1
ATOM 1669 O O . SER A 1 208 ? -18.844 25.578 11.602 1 94.12 208 SER A O 1
ATOM 1671 N N . LYS A 1 209 ? -20.328 24.062 12.125 1 92.62 209 LYS A N 1
ATOM 1672 C CA . LYS A 1 209 ? -21.141 24.281 10.938 1 92.62 209 LYS A CA 1
ATOM 1673 C C . LYS A 1 209 ? -21.609 25.734 10.852 1 92.62 209 LYS A C 1
ATOM 1675 O O . LYS A 1 209 ? -21.672 26.297 9.766 1 92.62 209 LYS A O 1
ATOM 1680 N N . GLN A 1 210 ? -21.859 26.328 11.969 1 89.56 210 GLN A N 1
ATOM 1681 C CA . GLN A 1 210 ? -22.328 27.703 12.023 1 89.56 210 GLN A CA 1
ATOM 1682 C C . GLN A 1 210 ? -21.188 28.672 11.734 1 89.56 210 GLN A C 1
ATOM 1684 O O . GLN A 1 210 ? -21.406 29.766 11.203 1 89.56 210 GLN A O 1
ATOM 1689 N N . HIS A 1 211 ? -20 28.234 12.062 1 88.94 211 HIS A N 1
ATOM 1690 C CA . HIS A 1 211 ? -18.859 29.141 11.945 1 88.94 211 HIS A CA 1
ATOM 1691 C C . HIS A 1 211 ? -18.234 29.047 10.555 1 88.94 211 HIS A C 1
ATOM 1693 O O . HIS A 1 211 ? -17.547 29.984 10.117 1 88.94 211 HIS A O 1
ATOM 1699 N N . GLU A 1 212 ? -18.5 27.969 9.867 1 89.19 212 GLU A N 1
ATOM 1700 C CA . GLU A 1 212 ? -17.875 27.781 8.562 1 89.19 212 GLU A CA 1
ATOM 1701 C C . GLU A 1 212 ? -18.406 28.781 7.547 1 89.19 212 GLU A C 1
ATOM 1703 O O . GLU A 1 212 ? -19.625 28.969 7.434 1 89.19 212 GLU A O 1
ATOM 1708 N N . GLN A 1 213 ? -17.578 29.531 6.922 1 80 213 GLN A N 1
ATOM 1709 C CA . GLN A 1 213 ? -17.906 30.438 5.828 1 80 213 GLN A CA 1
ATOM 1710 C C . GLN A 1 213 ? -17.188 30.031 4.543 1 80 213 GLN A C 1
ATOM 1712 O O . GLN A 1 213 ? -16.219 30.672 4.141 1 80 213 GLN A O 1
ATOM 1717 N N . CYS A 1 214 ? -17.5 28.875 4.105 1 67.06 214 CYS A N 1
ATOM 1718 C CA . CYS A 1 214 ? -16.797 28.391 2.918 1 67.06 214 CYS A CA 1
ATOM 1719 C C . CYS A 1 214 ? -17.719 28.406 1.7 1 67.06 214 CYS A C 1
ATOM 1721 O O . CYS A 1 214 ? -18.922 28.625 1.83 1 67.06 214 CYS A O 1
ATOM 1723 N N . ASN A 1 215 ? -17.141 28.469 0.568 1 64.06 215 ASN A N 1
ATOM 1724 C CA . ASN A 1 215 ? -17.844 28.578 -0.704 1 64.06 215 ASN A CA 1
ATOM 1725 C C . ASN A 1 215 ? -18.406 27.219 -1.144 1 64.06 215 ASN A C 1
ATOM 1727 O O . ASN A 1 215 ? -18.594 26.984 -2.338 1 64.06 215 ASN A O 1
ATOM 1731 N N . LEU A 1 216 ? -18.609 26.469 -0.213 1 67.38 216 LEU A N 1
ATOM 1732 C CA . LEU A 1 216 ? -19.219 25.219 -0.616 1 67.38 216 LEU A CA 1
ATOM 1733 C C . LEU A 1 216 ? -20.719 25.391 -0.845 1 67.38 216 LEU A C 1
ATOM 1735 O O . LEU A 1 216 ? -21.391 26.062 -0.067 1 67.38 216 LEU A O 1
ATOM 1739 N N . ASP A 1 217 ? -21.203 25.109 -1.991 1 63.03 217 ASP A N 1
ATOM 1740 C CA . ASP A 1 217 ? -22.578 25.344 -2.426 1 63.03 217 ASP A CA 1
ATOM 1741 C C . ASP A 1 217 ? -23.578 24.766 -1.425 1 63.03 217 ASP A C 1
ATOM 1743 O O . ASP A 1 217 ? -24.578 25.406 -1.109 1 63.03 217 ASP A O 1
ATOM 1747 N N . ASN A 1 218 ? -23.328 23.609 -0.955 1 84.25 218 ASN A N 1
ATOM 1748 C CA . ASN A 1 218 ? -24.25 22.953 -0.036 1 84.25 218 ASN A CA 1
ATOM 1749 C C . ASN A 1 218 ? -23.516 22.344 1.159 1 84.25 218 ASN A C 1
ATOM 1751 O O . ASN A 1 218 ? -23.219 21.156 1.172 1 84.25 218 ASN A O 1
ATOM 1755 N N . LEU A 1 219 ? -23.328 23.203 2.199 1 87.31 219 LEU A N 1
ATOM 1756 C CA . LEU A 1 219 ? -22.609 22.812 3.402 1 87.31 219 LEU A CA 1
ATOM 1757 C C . LEU A 1 219 ? -23.344 21.719 4.156 1 87.31 219 LEU A C 1
ATOM 1759 O O . LEU A 1 219 ? -22.719 20.797 4.703 1 87.31 219 LEU A O 1
ATOM 1763 N N . GLN A 1 220 ? -24.703 21.828 4.137 1 89.5 220 GLN A N 1
ATOM 1764 C CA . GLN A 1 220 ? -25.5 20.812 4.828 1 89.5 220 GLN A CA 1
ATOM 1765 C C . GLN A 1 220 ? -25.266 19.438 4.23 1 89.5 220 GLN A C 1
ATOM 1767 O O . GLN A 1 220 ? -25.031 18.469 4.957 1 89.5 220 GLN A O 1
ATOM 1772 N N . ASN A 1 221 ? -25.359 19.359 2.955 1 92.56 221 ASN A N 1
ATOM 1773 C CA . ASN A 1 221 ? -25.109 18.094 2.289 1 92.56 221 ASN A CA 1
ATOM 1774 C C . ASN A 1 221 ? -23.688 17.594 2.527 1 92.56 221 ASN A C 1
ATOM 1776 O O . ASN A 1 221 ? -23.469 16.391 2.676 1 92.56 221 ASN A O 1
ATOM 1780 N N . PHE A 1 222 ? -22.812 18.531 2.584 1 93.88 222 PHE A N 1
ATOM 1781 C CA . PHE A 1 222 ? -21.406 18.188 2.812 1 93.88 222 PHE A CA 1
ATOM 1782 C C . PHE A 1 222 ? -21.234 17.5 4.168 1 93.88 222 PHE A C 1
ATOM 1784 O O . PHE A 1 222 ? -20.469 16.547 4.297 1 93.88 222 PHE A O 1
ATOM 1791 N N . PHE A 1 223 ? -21.891 17.938 5.137 1 94.5 223 PHE A N 1
ATOM 1792 C CA . PHE A 1 223 ? -21.766 17.422 6.492 1 94.5 223 PHE A CA 1
ATOM 1793 C C . PHE A 1 223 ? -22.5 16.094 6.641 1 94.5 223 PHE A C 1
ATOM 1795 O O . PHE A 1 223 ? -22.141 15.273 7.492 1 94.5 223 PHE A O 1
ATOM 1802 N N . GLU A 1 224 ? -23.484 15.836 5.746 1 94.44 224 GLU A N 1
ATOM 1803 C CA . GLU A 1 224 ? -24.375 14.703 5.953 1 94.44 224 GLU A CA 1
ATOM 1804 C C . GLU A 1 224 ? -24.031 13.547 5.02 1 94.44 224 GLU A C 1
ATOM 1806 O O . GLU A 1 224 ? -24.375 12.398 5.297 1 94.44 224 GLU A O 1
ATOM 1811 N N . VAL A 1 225 ? -23.422 13.852 3.973 1 95.19 225 VAL A N 1
ATOM 1812 C CA . VAL A 1 225 ? -23.203 12.836 2.943 1 95.19 225 VAL A CA 1
ATOM 1813 C C . VAL A 1 225 ? -22.156 11.836 3.418 1 95.19 225 VAL A C 1
ATOM 1815 O O . VAL A 1 225 ? -21.188 12.211 4.066 1 95.19 225 VAL A O 1
ATOM 1818 N N . ARG A 1 226 ? -22.438 10.586 3.172 1 95.06 226 ARG A N 1
ATOM 1819 C CA . ARG A 1 226 ? -21.406 9.562 3.387 1 95.06 226 ARG A CA 1
ATOM 1820 C C . ARG A 1 226 ? -20.438 9.5 2.215 1 95.06 226 ARG A C 1
ATOM 1822 O O . ARG A 1 226 ? -20.859 9.391 1.061 1 95.06 226 ARG A O 1
ATOM 1829 N N . THR A 1 227 ? -19.219 9.586 2.486 1 95.12 227 THR A N 1
ATOM 1830 C CA . THR A 1 227 ? -18.141 9.562 1.497 1 95.12 227 THR A CA 1
ATOM 1831 C C . THR A 1 227 ? -16.812 9.203 2.152 1 95.12 227 THR A C 1
ATOM 1833 O O . THR A 1 227 ? -16.75 8.945 3.355 1 95.12 227 THR A O 1
ATOM 1836 N N . ALA A 1 228 ? -15.82 9.039 1.336 1 95.94 228 ALA A N 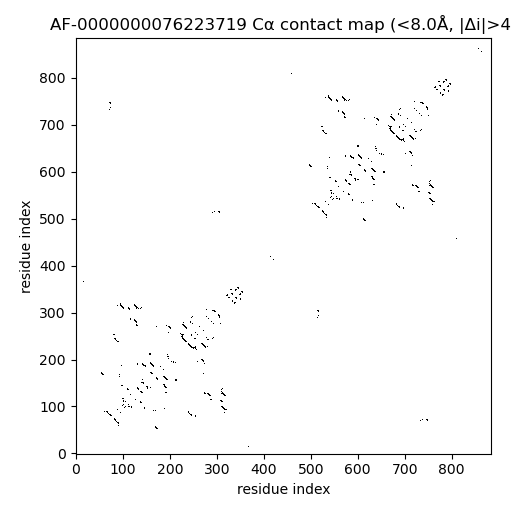1
ATOM 1837 C CA . ALA A 1 228 ? -14.477 8.906 1.893 1 95.94 228 ALA A CA 1
ATOM 1838 C C . ALA A 1 228 ? -14.047 10.188 2.598 1 95.94 228 ALA A C 1
ATOM 1840 O O . ALA A 1 228 ? -14.328 11.289 2.121 1 95.94 228 ALA A O 1
ATOM 1841 N N . ARG A 1 229 ? -13.367 10.062 3.75 1 97.88 229 ARG A N 1
ATOM 1842 C CA . ARG A 1 229 ? -12.977 11.234 4.527 1 97.88 229 ARG A CA 1
ATOM 1843 C C . ARG A 1 229 ? -11.531 11.125 4.988 1 97.88 229 ARG A C 1
ATOM 1845 O O . ARG A 1 229 ? -11.016 10.023 5.188 1 97.88 229 ARG A O 1
ATOM 1852 N N . THR A 1 230 ? -10.906 12.234 5.141 1 98.69 230 THR A N 1
ATOM 1853 C CA . THR A 1 230 ? -9.594 12.414 5.742 1 98.69 230 THR A CA 1
ATOM 1854 C C . THR A 1 230 ? -9.664 13.367 6.938 1 98.69 230 THR A C 1
ATOM 1856 O O . THR A 1 230 ? -10.148 14.492 6.809 1 98.69 230 THR A O 1
ATOM 1859 N N . PHE A 1 231 ? -9.18 12.906 8.062 1 98.88 231 PHE A N 1
ATOM 1860 C CA . PHE A 1 231 ? -9.211 13.703 9.289 1 98.88 231 PHE A CA 1
ATOM 1861 C C . PHE A 1 231 ? -7.801 13.93 9.82 1 98.88 231 PHE A C 1
ATOM 1863 O O . PHE A 1 231 ? -6.926 13.078 9.664 1 98.88 231 PHE A O 1
ATOM 1870 N N . LEU A 1 232 ? -7.617 15.039 10.391 1 98.94 232 LEU A N 1
ATOM 1871 C CA . LEU A 1 232 ? -6.359 15.414 11.031 1 98.94 232 LEU A CA 1
ATOM 1872 C C . LEU A 1 232 ? -6.605 15.922 12.445 1 98.94 232 LEU A C 1
ATOM 1874 O O . LEU A 1 232 ? -7.477 16.766 12.672 1 98.94 232 LEU A O 1
ATOM 1878 N N . GLY A 1 233 ? -5.875 15.383 13.422 1 98.81 233 GLY A N 1
ATOM 1879 C CA . GLY A 1 233 ? -6.035 15.797 14.805 1 98.81 233 GLY A CA 1
ATOM 1880 C C . GLY A 1 233 ? -4.898 15.344 15.695 1 98.81 233 GLY A C 1
ATOM 1881 O O . GLY A 1 233 ? -3.795 15.07 15.219 1 98.81 233 GLY A O 1
ATOM 1882 N N . HIS A 1 234 ? -5.176 15.422 17 1 98.62 234 HIS A N 1
ATOM 1883 C CA . HIS A 1 234 ? -4.18 14.992 17.969 1 98.62 234 HIS A CA 1
ATOM 1884 C C . HIS A 1 234 ? -4.84 14.383 19.203 1 98.62 234 HIS A C 1
ATOM 1886 O O . HIS A 1 234 ? -6.043 14.555 19.422 1 98.62 234 HIS A O 1
ATOM 1892 N N . ASP A 1 235 ? -4.078 13.586 19.922 1 97.5 235 ASP A N 1
ATOM 1893 C CA . ASP A 1 235 ? -4.574 13.016 21.172 1 97.5 235 ASP A CA 1
ATOM 1894 C C . ASP A 1 235 ? -4.023 13.773 22.375 1 97.5 235 ASP A C 1
ATOM 1896 O O . ASP A 1 235 ? -3.387 14.812 22.219 1 97.5 235 ASP A O 1
ATOM 1900 N N . SER A 1 236 ? -4.34 13.305 23.547 1 96.25 236 SER A N 1
ATOM 1901 C CA . SER A 1 236 ? -4.004 14.016 24.781 1 96.25 236 SER A CA 1
ATOM 1902 C C . SER A 1 236 ? -2.498 14 25.031 1 96.25 236 SER A C 1
ATOM 1904 O O . SER A 1 236 ? -1.987 14.805 25.812 1 96.25 236 SER A O 1
ATOM 1906 N N . LYS A 1 237 ? -1.768 13.125 24.406 1 94.44 237 LYS A N 1
ATOM 1907 C CA . LYS A 1 237 ? -0.321 13.031 24.594 1 94.44 237 LYS A CA 1
ATOM 1908 C C . LYS A 1 237 ? 0.416 13.914 23.578 1 94.44 237 LYS A C 1
ATOM 1910 O O . LYS A 1 237 ? 1.646 13.977 23.594 1 94.44 237 LYS A O 1
ATOM 1915 N N . GLY A 1 238 ? -0.311 14.539 22.719 1 95.44 238 GLY A N 1
ATOM 1916 C CA . GLY A 1 238 ? 0.296 15.414 21.719 1 95.44 238 GLY A CA 1
ATOM 1917 C C . GLY A 1 238 ? 0.671 14.695 20.438 1 95.44 238 GLY A C 1
ATOM 1918 O O . GLY A 1 238 ? 1.303 15.281 19.562 1 95.44 238 GLY A O 1
ATOM 1919 N N . ASN A 1 239 ? 0.343 13.414 20.375 1 97 239 ASN A N 1
ATOM 1920 C CA . ASN A 1 239 ? 0.529 12.711 19.109 1 97 239 ASN A CA 1
ATOM 1921 C C . ASN A 1 239 ? -0.434 13.219 18.047 1 97 239 ASN A C 1
ATOM 1923 O O . ASN A 1 239 ? -1.612 13.445 18.312 1 97 239 ASN A O 1
ATOM 1927 N N . VAL A 1 240 ? 0.112 13.383 16.875 1 98.44 240 VAL A N 1
ATOM 1928 C CA . VAL A 1 240 ? -0.75 13.75 15.766 1 98.44 240 VAL A CA 1
ATOM 1929 C C . VAL A 1 240 ? -1.346 12.484 15.141 1 98.44 240 VAL A C 1
ATOM 1931 O O . VAL A 1 240 ? -0.669 11.461 15.023 1 98.44 240 VAL A O 1
ATOM 1934 N N . HIS A 1 241 ? -2.588 12.594 14.797 1 98.62 241 HIS A N 1
ATOM 1935 C CA . HIS A 1 241 ? -3.301 11.484 14.164 1 98.62 241 HIS A CA 1
ATOM 1936 C C . HIS A 1 241 ? -3.877 11.898 12.812 1 98.62 241 HIS A C 1
ATOM 1938 O O . HIS A 1 241 ? -4.477 12.969 12.688 1 98.62 241 HIS A O 1
ATOM 1944 N N . ILE A 1 242 ? -3.656 11.062 11.844 1 98.81 242 ILE A N 1
ATOM 1945 C CA . ILE A 1 242 ? -4.348 11.109 10.555 1 98.81 242 ILE A CA 1
ATOM 1946 C C . ILE A 1 242 ? -5.27 9.898 10.422 1 98.81 242 ILE A C 1
ATOM 1948 O O . ILE A 1 242 ? -4.84 8.766 10.617 1 98.81 242 ILE A O 1
ATOM 1952 N N . VAL A 1 243 ? -6.492 10.18 10.141 1 98.56 243 VAL A N 1
ATOM 1953 C CA . VAL A 1 243 ? -7.449 9.094 9.977 1 98.56 243 VAL A CA 1
ATOM 1954 C C . VAL A 1 243 ? -8.055 9.156 8.578 1 98.56 243 VAL A C 1
ATOM 1956 O O . VAL A 1 243 ? -8.602 10.188 8.172 1 98.56 243 VAL A O 1
ATOM 1959 N N . GLN A 1 244 ? -7.914 8.148 7.852 1 98.06 244 GLN A N 1
ATOM 1960 C CA . GLN A 1 244 ? -8.5 7.977 6.527 1 98.06 244 GLN A CA 1
ATOM 1961 C C . GLN A 1 244 ? -9.617 6.938 6.547 1 98.06 244 GLN A C 1
ATOM 1963 O O . GLN A 1 244 ? -9.43 5.828 7.047 1 98.06 244 GLN A O 1
ATOM 1968 N N . VAL A 1 245 ? -10.781 7.258 6.09 1 96.69 245 VAL A N 1
ATOM 1969 C CA . VAL A 1 245 ? -11.914 6.344 6.012 1 96.69 245 VAL A CA 1
ATOM 1970 C C . VAL A 1 245 ? -12.305 6.129 4.551 1 96.69 245 VAL A C 1
ATOM 1972 O O . VAL A 1 245 ? -12.453 7.094 3.791 1 96.69 245 VAL A O 1
ATOM 1975 N N . GLU A 1 246 ? -12.508 4.859 4.234 1 93.12 246 GLU A N 1
ATOM 1976 C CA . GLU A 1 246 ? -12.922 4.516 2.881 1 93.12 246 GLU A CA 1
ATOM 1977 C C . GLU A 1 246 ? -14.359 4.961 2.613 1 93.12 246 GLU A C 1
ATOM 1979 O O . GLU A 1 246 ? -15.172 5.031 3.535 1 93.12 246 GLU A O 1
ATOM 1984 N N . GLY A 1 247 ? -14.516 5.246 1.253 1 90.75 247 GLY A N 1
ATOM 1985 C CA . GLY A 1 247 ? -15.875 5.617 0.878 1 90.75 247 GLY A CA 1
ATOM 1986 C C . GLY A 1 247 ? -16 5.996 -0.585 1 90.75 247 GLY A C 1
ATOM 1987 O O . GLY A 1 247 ? -15.008 6.297 -1.246 1 90.75 247 GLY A O 1
ATOM 1988 N N . LYS A 1 248 ? -17.172 5.906 -1.025 1 86.75 248 LYS A N 1
ATOM 1989 C CA . LYS A 1 248 ? -17.625 6.406 -2.32 1 86.75 248 LYS A CA 1
ATOM 1990 C C . LYS A 1 248 ? -18.906 7.207 -2.182 1 86.75 248 LYS A C 1
ATOM 1992 O O . LYS A 1 248 ? -19.922 6.684 -1.702 1 86.75 248 LYS A O 1
ATOM 1997 N N . THR A 1 249 ? -18.797 8.398 -2.654 1 88.56 249 THR A N 1
ATOM 1998 C CA . THR A 1 249 ? -19.891 9.336 -2.428 1 88.56 249 THR A CA 1
ATOM 1999 C C . THR A 1 249 ? -21.219 8.734 -2.885 1 88.56 249 THR A C 1
ATOM 2001 O O . THR A 1 249 ? -21.328 8.25 -4.012 1 88.56 249 THR A O 1
ATOM 2004 N N . GLY A 1 250 ? -22.141 8.719 -1.982 1 82.12 250 GLY A N 1
ATOM 2005 C CA . GLY A 1 250 ? -23.484 8.258 -2.279 1 82.12 250 GLY A CA 1
ATOM 2006 C C . GLY A 1 250 ? -23.656 6.762 -2.088 1 82.12 250 GLY A C 1
ATOM 2007 O O . GLY A 1 250 ? -24.781 6.254 -2.109 1 82.12 250 GLY A O 1
ATOM 2008 N N . LEU A 1 251 ? -22.656 6.047 -1.871 1 83.31 251 LEU A N 1
ATOM 2009 C CA . LEU A 1 251 ? -22.75 4.598 -1.747 1 83.31 251 LEU A CA 1
ATOM 2010 C C . LEU A 1 251 ? -22.359 4.145 -0.346 1 83.31 251 LEU A C 1
ATOM 2012 O O . LEU A 1 251 ? -23.156 3.516 0.355 1 83.31 251 LEU A O 1
ATOM 2016 N N . TYR A 1 252 ? -21.172 4.461 0.045 1 86.56 252 TYR A N 1
ATOM 2017 C CA . TYR A 1 252 ? -20.719 4.094 1.381 1 86.56 252 TYR A CA 1
ATOM 2018 C C . TYR A 1 252 ? -19.656 5.074 1.882 1 86.56 252 TYR A C 1
ATOM 2020 O O . TYR A 1 252 ? -19.234 5.965 1.145 1 86.56 252 TYR A O 1
ATOM 2028 N N . GLY A 1 253 ? -19.281 4.922 3.15 1 93.38 253 GLY A N 1
ATOM 2029 C CA . GLY A 1 253 ? -18.359 5.824 3.824 1 93.38 253 GLY A CA 1
ATOM 2030 C C . GLY A 1 253 ? -18.891 6.344 5.145 1 93.38 253 GLY A C 1
ATOM 2031 O O . GLY A 1 253 ? -19.578 5.617 5.875 1 93.38 253 GLY A O 1
ATOM 2032 N N . ILE A 1 254 ? -18.469 7.582 5.395 1 96.56 254 ILE A N 1
ATOM 2033 C CA . ILE A 1 254 ? -18.828 8.109 6.703 1 96.56 254 ILE A CA 1
ATOM 2034 C C . ILE A 1 254 ? -19.25 9.578 6.574 1 96.56 254 ILE A C 1
ATOM 2036 O O . ILE A 1 254 ? -18.641 10.328 5.805 1 96.56 254 ILE A O 1
ATOM 2040 N N . SER A 1 255 ? -20.234 9.961 7.258 1 97.31 255 SER A N 1
ATOM 2041 C CA . SER A 1 255 ? -20.594 11.367 7.355 1 97.31 255 SER A CA 1
ATOM 2042 C C . SER A 1 255 ? -19.797 12.07 8.445 1 97.31 255 SER A C 1
ATOM 2044 O O . SER A 1 255 ? -19.156 11.414 9.273 1 97.31 255 SER A O 1
ATOM 2046 N N . LEU A 1 256 ? -19.828 13.414 8.414 1 97.75 256 LEU A N 1
ATOM 2047 C CA . LEU A 1 256 ? -19.125 14.133 9.477 1 97.75 256 LEU A CA 1
ATOM 2048 C C . LEU A 1 256 ? -19.781 13.875 10.828 1 97.75 256 LEU A C 1
ATOM 2050 O O . LEU A 1 256 ? -19.109 13.82 11.852 1 97.75 256 LEU A O 1
ATOM 2054 N N . TYR A 1 257 ? -21.047 13.688 10.852 1 97.06 257 TYR A N 1
ATOM 2055 C CA . TYR A 1 257 ? -21.75 13.406 12.094 1 97.06 257 TYR A CA 1
ATOM 2056 C C . TYR A 1 257 ? -21.359 12.039 12.641 1 97.06 257 TYR A C 1
ATOM 2058 O O . TYR A 1 257 ? -21.141 11.891 13.844 1 97.06 257 TYR A O 1
ATOM 2066 N N . GLU A 1 258 ? -21.328 11.078 11.758 1 97.25 258 GLU A N 1
ATOM 2067 C CA . GLU A 1 258 ? -20.938 9.734 12.172 1 97.25 258 GLU A CA 1
ATOM 2068 C C . GLU A 1 258 ? -19.469 9.703 12.617 1 97.25 258 GLU A C 1
ATOM 2070 O O . GLU A 1 258 ? -19.094 8.883 13.453 1 97.25 258 GLU A O 1
ATOM 2075 N N . SER A 1 259 ? -18.672 10.602 12.086 1 98.31 259 SER A N 1
ATOM 2076 C CA . SER A 1 259 ? -17.25 10.609 12.383 1 98.31 259 SER A CA 1
ATOM 2077 C C . SER A 1 259 ? -16.984 10.984 13.844 1 98.31 259 SER A C 1
ATOM 2079 O O . SER A 1 259 ? -15.953 10.625 14.406 1 98.31 259 SER A O 1
ATOM 2081 N N . VAL A 1 260 ? -17.875 11.734 14.43 1 98.38 260 VAL A N 1
ATOM 2082 C CA . VAL A 1 260 ? -17.734 12.109 15.836 1 98.38 260 VAL A CA 1
ATOM 2083 C C . VAL A 1 260 ? -17.531 10.852 16.688 1 98.38 260 VAL A C 1
ATOM 2085 O O . VAL A 1 260 ? -16.609 10.781 17.484 1 98.38 260 VAL A O 1
ATOM 2088 N N . GLU A 1 261 ? -18.422 9.867 16.469 1 97.38 261 GLU A N 1
ATOM 2089 C CA . GLU A 1 261 ? -18.344 8.617 17.219 1 97.38 261 GLU A CA 1
ATOM 2090 C C . GLU A 1 261 ? -17.016 7.895 16.953 1 97.38 261 GLU A C 1
ATOM 2092 O O . GLU A 1 261 ? -16.375 7.402 17.875 1 97.38 261 GLU A O 1
ATOM 2097 N N . LEU A 1 262 ? -16.641 7.816 15.75 1 96.69 262 LEU A N 1
ATOM 2098 C CA . LEU A 1 262 ? -15.406 7.137 15.359 1 96.69 262 LEU A CA 1
ATOM 2099 C C . LEU A 1 262 ? -14.195 7.789 16.016 1 96.69 262 LEU A C 1
ATOM 2101 O O . LEU A 1 262 ? -13.383 7.105 16.641 1 96.69 262 LEU A O 1
ATOM 2105 N N . LEU A 1 263 ? -14.086 9.078 15.938 1 98.25 263 LEU A N 1
ATOM 2106 C CA . LEU A 1 263 ? -12.891 9.805 16.359 1 98.25 263 LEU A CA 1
ATOM 2107 C C . LEU A 1 263 ? -12.797 9.836 17.891 1 98.25 263 LEU A C 1
ATOM 2109 O O . LEU A 1 263 ? -11.703 9.797 18.453 1 98.25 263 LEU A O 1
ATOM 2113 N N . LYS A 1 264 ? -13.906 9.922 18.531 1 97.44 264 LYS A N 1
ATOM 2114 C CA . LYS A 1 264 ? -13.914 9.797 19.984 1 97.44 264 LYS A CA 1
ATOM 2115 C C . LYS A 1 264 ? -13.406 8.43 20.422 1 97.44 264 LYS A C 1
ATOM 2117 O O . LYS A 1 264 ? -12.719 8.312 21.438 1 97.44 264 LYS A O 1
ATOM 2122 N N . SER A 1 265 ? -13.812 7.41 19.672 1 94.69 265 SER A N 1
ATOM 2123 C CA . SER A 1 265 ? -13.383 6.059 20 1 94.69 265 SER A CA 1
ATOM 2124 C C . SER A 1 265 ? -11.867 5.926 19.938 1 94.69 265 SER A C 1
ATOM 2126 O O . SER A 1 265 ? -11.289 5.004 20.516 1 94.69 265 SER A O 1
ATOM 2128 N N . PHE A 1 266 ? -11.203 6.824 19.219 1 95 266 PHE A N 1
ATOM 2129 C CA . PHE A 1 266 ? -9.75 6.836 19.141 1 95 266 PHE A CA 1
ATOM 2130 C C . PHE A 1 266 ? -9.156 7.758 20.188 1 95 266 PHE A C 1
ATOM 2132 O O . PHE A 1 266 ? -7.941 7.992 20.219 1 95 266 PHE A O 1
ATOM 2139 N N . ASN A 1 267 ? -9.961 8.383 21.031 1 95.94 267 ASN A N 1
ATOM 2140 C CA . ASN A 1 267 ? -9.578 9.266 22.125 1 95.94 267 ASN A CA 1
ATOM 2141 C C . ASN A 1 267 ? -8.844 10.508 21.609 1 95.94 267 ASN A C 1
ATOM 2143 O O . ASN A 1 267 ? -7.836 10.914 22.188 1 95.94 267 ASN A O 1
ATOM 2147 N N . LEU A 1 268 ? -9.344 11.008 20.531 1 98.19 268 LEU A N 1
ATOM 2148 C CA . LEU A 1 268 ? -8.758 12.227 19.984 1 98.19 268 LEU A CA 1
ATOM 2149 C C . LEU A 1 268 ? -9.352 13.461 20.641 1 98.19 268 LEU A C 1
ATOM 2151 O O . LEU A 1 268 ? -10.453 13.406 21.188 1 98.19 268 LEU A O 1
ATOM 2155 N N . VAL A 1 269 ? -8.648 14.594 20.641 1 98.62 269 VAL A N 1
ATOM 2156 C CA . VAL A 1 269 ? -8.992 15.773 21.422 1 98.62 269 VAL A CA 1
ATOM 2157 C C . VAL A 1 269 ? -9.516 16.875 20.484 1 98.62 269 VAL A C 1
ATOM 2159 O O . VAL A 1 269 ? -10.664 17.297 20.609 1 98.62 269 VAL A O 1
ATOM 2162 N N . ASN A 1 270 ? -8.742 17.375 19.625 1 98.75 270 ASN A N 1
ATOM 2163 C CA . ASN A 1 270 ? -9.148 18.266 18.531 1 98.75 270 ASN A CA 1
ATOM 2164 C C . ASN A 1 270 ? -8.93 17.625 17.172 1 98.75 270 ASN A C 1
ATOM 2166 O O . ASN A 1 270 ? -7.863 17.078 16.906 1 98.75 270 ASN A O 1
ATOM 2170 N N . VAL A 1 271 ? -9.977 17.641 16.359 1 98.88 271 VAL A N 1
ATOM 2171 C CA . VAL A 1 271 ? -9.914 17 15.055 1 98.88 271 VAL A CA 1
ATOM 2172 C C . VAL A 1 271 ? -10.648 17.844 14.023 1 98.88 271 VAL A C 1
ATOM 2174 O O . VAL A 1 271 ? -11.727 18.375 14.305 1 98.88 271 VAL A O 1
ATOM 2177 N N . ILE A 1 272 ? -10.055 17.969 12.859 1 98.75 272 ILE A N 1
ATOM 2178 C CA . ILE A 1 272 ? -10.711 18.688 11.766 1 98.75 272 ILE A CA 1
ATOM 2179 C C . ILE A 1 272 ? -10.867 17.75 10.562 1 98.75 272 ILE A C 1
ATOM 2181 O O . ILE A 1 272 ? -10.164 16.75 10.453 1 98.75 272 ILE A O 1
ATOM 2185 N N . ASN A 1 273 ? -11.805 18.109 9.727 1 98.5 273 ASN A N 1
ATOM 2186 C CA . ASN A 1 273 ? -12.008 17.422 8.461 1 98.5 273 ASN A CA 1
ATOM 2187 C C . ASN A 1 273 ? -11.258 18.094 7.32 1 98.5 273 ASN A C 1
ATOM 2189 O O . ASN A 1 273 ? -11.289 19.312 7.184 1 98.5 273 ASN A O 1
ATOM 2193 N N . LEU A 1 274 ? -10.523 17.297 6.555 1 98.31 274 LEU A N 1
ATOM 2194 C CA . LEU A 1 274 ? -9.828 17.781 5.363 1 98.31 274 LEU A CA 1
ATOM 2195 C C . LEU A 1 274 ? -10.578 17.375 4.098 1 98.31 274 LEU A C 1
ATOM 2197 O O . LEU A 1 274 ? -11.719 16.906 4.168 1 98.31 274 LEU A O 1
ATOM 2201 N N . ASN A 1 275 ? -9.977 17.781 2.961 1 95.75 275 ASN A N 1
ATOM 2202 C CA . ASN A 1 275 ? -10.57 17.344 1.698 1 95.75 275 ASN A CA 1
ATOM 2203 C C . ASN A 1 275 ? -10.727 15.836 1.639 1 95.75 275 ASN A C 1
ATOM 2205 O O . ASN A 1 275 ? -9.898 15.094 2.176 1 95.75 275 ASN A O 1
ATOM 2209 N N . GLY A 1 276 ? -11.75 15.352 1.026 1 94.62 276 GLY A N 1
ATOM 2210 C CA . GLY A 1 276 ? -12.062 13.93 1.033 1 94.62 276 GLY A CA 1
ATOM 2211 C C . GLY A 1 276 ? -12.633 13.438 -0.285 1 94.62 276 GLY A C 1
ATOM 2212 O O . GLY A 1 276 ? -12.078 13.727 -1.35 1 94.62 276 GLY A O 1
ATOM 2213 N N . ALA A 1 277 ? -13.688 12.594 -0.11 1 92.44 277 ALA A N 1
ATOM 2214 C CA . ALA A 1 277 ? -14.328 11.992 -1.277 1 92.44 277 ALA A CA 1
ATOM 2215 C C . ALA A 1 277 ? -13.289 11.383 -2.215 1 92.44 277 ALA A C 1
ATOM 2217 O O . ALA A 1 277 ? -12.461 10.578 -1.788 1 92.44 277 ALA A O 1
ATOM 2218 N N . GLY A 1 278 ? -13.359 11.688 -3.469 1 90.75 278 GLY A N 1
ATOM 2219 C CA . GLY A 1 278 ? -12.461 11.109 -4.453 1 90.75 278 GLY A CA 1
ATOM 2220 C C . GLY A 1 278 ? -11.016 11.523 -4.254 1 90.75 278 GLY A C 1
ATOM 2221 O O . GLY A 1 278 ? -10.102 10.883 -4.777 1 90.75 278 GLY A O 1
ATOM 2222 N N . SER A 1 279 ? -10.828 12.57 -3.469 1 93.12 279 SER A N 1
ATOM 2223 C CA . SER A 1 279 ? -9.484 13.078 -3.256 1 93.12 279 SER A CA 1
ATOM 2224 C C . SER A 1 279 ? -8.773 12.32 -2.135 1 93.12 279 SER A C 1
ATOM 2226 O O . SER A 1 279 ? -7.555 12.422 -1.983 1 93.12 279 SER A O 1
ATOM 2228 N N . SER A 1 280 ? -9.555 11.656 -1.298 1 96.19 280 SER A N 1
ATOM 2229 C CA . SER A 1 280 ? -8.945 10.938 -0.182 1 96.19 280 SER A CA 1
ATOM 2230 C C . SER A 1 280 ? -8.055 9.805 -0.676 1 96.19 280 SER A C 1
ATOM 2232 O O . SER A 1 280 ? -8.547 8.734 -1.031 1 96.19 280 SER A O 1
ATOM 2234 N N . THR A 1 281 ? -6.785 10.078 -0.651 1 97.12 281 THR A N 1
ATOM 2235 C CA . THR A 1 281 ? -5.789 9.141 -1.163 1 97.12 281 THR A CA 1
ATOM 2236 C C . THR A 1 281 ? -4.637 8.984 -0.176 1 97.12 281 THR A C 1
ATOM 2238 O O . THR A 1 281 ? -4 9.969 0.207 1 97.12 281 THR A O 1
ATOM 2241 N N . LEU A 1 282 ? -4.41 7.754 0.207 1 97.88 282 LEU A N 1
ATOM 2242 C CA . LEU A 1 282 ? -3.348 7.445 1.159 1 97.88 282 LEU A CA 1
ATOM 2243 C C . LEU A 1 282 ? -2.215 6.68 0.483 1 97.88 282 LEU A C 1
ATOM 2245 O O . LEU A 1 282 ? -2.451 5.652 -0.158 1 97.88 282 LEU A O 1
ATOM 2249 N N . VAL A 1 283 ? -1.051 7.195 0.592 1 97.81 283 VAL A N 1
ATOM 2250 C CA . VAL A 1 283 ? 0.152 6.57 0.055 1 97.81 283 VAL A CA 1
ATOM 2251 C C . VAL A 1 283 ? 1.076 6.156 1.198 1 97.81 283 VAL A C 1
ATOM 2253 O O . VAL A 1 283 ? 1.395 6.969 2.07 1 97.81 283 VAL A O 1
ATOM 2256 N N . ILE A 1 284 ? 1.468 4.918 1.223 1 97.31 284 ILE A N 1
ATOM 2257 C CA . ILE A 1 284 ? 2.438 4.387 2.176 1 97.31 284 ILE A CA 1
ATOM 2258 C C . ILE A 1 284 ? 3.568 3.688 1.426 1 97.31 284 ILE A C 1
ATOM 2260 O O . ILE A 1 284 ? 3.32 2.836 0.57 1 97.31 284 ILE A O 1
ATOM 2264 N N . ASN A 1 285 ? 4.789 4.039 1.715 1 92.25 285 ASN A N 1
ATOM 2265 C CA . ASN A 1 285 ? 5.945 3.439 1.058 1 92.25 285 ASN A CA 1
ATOM 2266 C C . ASN A 1 285 ? 5.785 3.438 -0.461 1 92.25 285 ASN A C 1
ATOM 2268 O O . ASN A 1 285 ? 5.922 2.395 -1.102 1 92.25 285 ASN A O 1
ATOM 2272 N N . ASP A 1 286 ? 5.352 4.508 -0.987 1 91.81 286 ASP A N 1
ATOM 2273 C CA . ASP A 1 286 ? 5.266 4.77 -2.42 1 91.81 286 ASP A CA 1
ATOM 2274 C C . ASP A 1 286 ? 4.172 3.926 -3.068 1 91.81 286 ASP A C 1
ATOM 2276 O O . ASP A 1 286 ? 4.277 3.559 -4.242 1 91.81 286 ASP A O 1
ATOM 2280 N N . THR A 1 287 ? 3.191 3.574 -2.252 1 94.19 287 THR A N 1
ATOM 2281 C CA . THR A 1 287 ? 2.09 2.764 -2.76 1 94.19 287 THR A CA 1
ATOM 2282 C C . THR A 1 287 ? 0.75 3.303 -2.266 1 94.19 287 THR A C 1
ATOM 2284 O O . THR A 1 287 ? 0.589 3.584 -1.075 1 94.19 287 THR A O 1
ATOM 2287 N N . VAL A 1 288 ? -0.157 3.469 -3.186 1 95.12 288 VAL A N 1
ATOM 2288 C CA . VAL A 1 288 ? -1.511 3.828 -2.775 1 95.12 288 VAL A CA 1
ATOM 2289 C C . VAL A 1 288 ? -2.164 2.648 -2.059 1 95.12 288 VAL A C 1
ATOM 2291 O O . VAL A 1 288 ? -2.217 1.539 -2.596 1 95.12 288 VAL A O 1
ATOM 2294 N N . VAL A 1 289 ? -2.693 2.887 -0.867 1 95.69 289 VAL A N 1
ATOM 2295 C CA . VAL A 1 289 ? -3.094 1.747 -0.048 1 95.69 289 VAL A CA 1
ATOM 2296 C C . VAL A 1 289 ? -4.602 1.78 0.181 1 95.69 289 VAL A C 1
ATOM 2298 O O . VAL A 1 289 ? -5.133 0.995 0.969 1 95.69 289 VAL A O 1
ATOM 2301 N N . ASN A 1 290 ? -5.277 2.699 -0.406 1 94.38 290 ASN A N 1
ATOM 2302 C CA . ASN A 1 290 ? -6.734 2.752 -0.333 1 94.38 290 ASN A CA 1
ATOM 2303 C C . ASN A 1 290 ? -7.363 2.859 -1.719 1 94.38 290 ASN A C 1
ATOM 2305 O O . ASN A 1 290 ? -6.688 2.65 -2.729 1 94.38 290 ASN A O 1
ATOM 2309 N N . TYR A 1 291 ? -8.711 3.061 -1.761 1 90.31 291 TYR A N 1
ATOM 2310 C CA . TYR A 1 291 ? -9.438 3.076 -3.023 1 90.31 291 TYR A CA 1
ATOM 2311 C C . TYR A 1 291 ? -10.047 4.449 -3.287 1 90.31 291 TYR A C 1
ATOM 2313 O O . TYR A 1 291 ? -11.258 4.641 -3.152 1 90.31 291 TYR A O 1
ATOM 2321 N N . PRO A 1 292 ? -9.141 5.277 -3.793 1 83.19 292 PRO A N 1
ATOM 2322 C CA . PRO A 1 292 ? -9.703 6.602 -4.078 1 83.19 292 PRO A CA 1
ATOM 2323 C C . PRO A 1 292 ? -10.703 6.582 -5.227 1 83.19 292 PRO A C 1
ATOM 2325 O O . PRO A 1 292 ? -10.484 5.902 -6.234 1 83.19 292 PRO A O 1
ATOM 2328 N N . GLY A 1 293 ? -11.844 7.078 -5.145 1 68.81 293 GLY A N 1
ATOM 2329 C CA . GLY A 1 293 ? -13.141 6.832 -5.746 1 68.81 293 GLY A CA 1
ATOM 2330 C C . GLY A 1 293 ? -13.266 7.395 -7.152 1 68.81 293 GLY A C 1
ATOM 2331 O O . GLY A 1 293 ? -14.328 7.305 -7.773 1 68.81 293 GLY A O 1
ATOM 2332 N N . ASN A 1 294 ? -12.211 7.953 -7.762 1 75.25 294 ASN A N 1
ATOM 2333 C CA . ASN A 1 294 ? -12.539 8.406 -9.109 1 75.25 294 ASN A CA 1
ATOM 2334 C C . ASN A 1 294 ? -12.289 7.316 -10.148 1 75.25 294 ASN A C 1
ATOM 2336 O O . ASN A 1 294 ? -11.305 6.586 -10.062 1 75.25 294 ASN A O 1
ATOM 2340 N N . THR A 1 295 ? -13.391 7.145 -10.945 1 75.69 295 THR A N 1
ATOM 2341 C CA . THR A 1 295 ? -13.266 6.168 -12.023 1 75.69 295 THR A CA 1
ATOM 2342 C C . THR A 1 295 ? -12.664 6.812 -13.273 1 75.69 295 THR A C 1
ATOM 2344 O O . THR A 1 295 ? -13.008 7.945 -13.617 1 75.69 295 THR A O 1
ATOM 2347 N N . CYS A 1 296 ? -11.578 6.141 -13.719 1 76.25 296 CYS A N 1
ATOM 2348 C CA . CYS A 1 296 ? -11.016 6.59 -14.992 1 76.25 296 CYS A CA 1
ATOM 2349 C C . CYS A 1 296 ? -11 5.457 -16.016 1 76.25 296 CYS A C 1
ATOM 2351 O O . CYS A 1 296 ? -11.086 4.285 -15.648 1 76.25 296 CYS A O 1
ATOM 2353 N N . TYR A 1 297 ? -11.273 5.895 -17.203 1 67.69 297 TYR A N 1
ATOM 2354 C CA . TYR A 1 297 ? -11.359 4.906 -18.281 1 67.69 297 TYR A CA 1
ATOM 2355 C C . TYR A 1 297 ? -10.016 4.766 -19 1 67.69 297 TYR A C 1
ATOM 2357 O O . TYR A 1 297 ? -9.32 5.758 -19.219 1 67.69 297 TYR A O 1
ATOM 2365 N N . ASN A 1 298 ? -9.516 3.502 -18.844 1 60.38 298 ASN A N 1
ATOM 2366 C CA . ASN A 1 298 ? -8.328 3.279 -19.672 1 60.38 298 ASN A CA 1
ATOM 2367 C C . ASN A 1 298 ? -8.695 3.014 -21.125 1 60.38 298 ASN A C 1
ATOM 2369 O O . ASN A 1 298 ? -9.867 3.023 -21.484 1 60.38 298 ASN A O 1
ATOM 2373 N N . ASP A 1 299 ? -7.539 3.016 -21.953 1 52.59 299 ASP A N 1
ATOM 2374 C CA . ASP A 1 299 ? -7.703 2.873 -23.406 1 52.59 299 ASP A CA 1
ATOM 2375 C C . ASP A 1 299 ? -8.555 1.654 -23.734 1 52.59 299 ASP A C 1
ATOM 2377 O O . ASP A 1 299 ? -9.219 1.623 -24.781 1 52.59 299 ASP A O 1
ATOM 2381 N N . GLU A 1 300 ? -8.555 0.732 -22.859 1 53.25 300 GLU A N 1
ATOM 2382 C CA . GLU A 1 300 ? -9.305 -0.469 -23.219 1 53.25 300 GLU A CA 1
ATOM 2383 C C . GLU A 1 300 ? -10.734 -0.401 -22.688 1 53.25 300 GLU A C 1
ATOM 2385 O O . GLU A 1 300 ? -11.445 -1.408 -22.672 1 53.25 300 GLU A O 1
ATOM 2390 N N . GLY A 1 301 ? -11.172 0.783 -22.344 1 51 301 GLY A N 1
ATOM 2391 C CA . GLY A 1 301 ? -12.539 0.978 -21.891 1 51 301 GLY A CA 1
ATOM 2392 C C . GLY A 1 301 ? -12.797 0.409 -20.5 1 51 301 GLY A C 1
ATOM 2393 O O . GLY A 1 301 ? -13.945 0.261 -20.094 1 51 301 GLY A O 1
ATOM 2394 N N . ARG A 1 302 ? -11.789 -0.048 -19.969 1 55.53 302 ARG A N 1
ATOM 2395 C CA . ARG A 1 302 ? -11.984 -0.628 -18.641 1 55.53 302 ARG A CA 1
ATOM 2396 C C . ARG A 1 302 ? -11.93 0.446 -17.562 1 55.53 302 ARG A C 1
ATOM 2398 O O . ARG A 1 302 ? -11.164 1.402 -17.656 1 55.53 302 ARG A O 1
ATOM 2405 N N . SER A 1 303 ? -13.031 0.373 -16.703 1 63.81 303 SER A N 1
ATOM 2406 C CA . SER A 1 303 ? -13.141 1.318 -15.594 1 63.81 303 SER A CA 1
ATOM 2407 C C . SER A 1 303 ? -12.18 0.966 -14.469 1 63.81 303 SER A C 1
ATOM 2409 O O . SER A 1 303 ? -12.203 -0.15 -13.945 1 63.81 303 SER A O 1
ATOM 2411 N N . ASN A 1 304 ? -11.188 1.779 -14.344 1 76.25 304 ASN A N 1
ATOM 2412 C CA . ASN A 1 304 ? -10.211 1.702 -13.266 1 76.25 304 ASN A CA 1
ATOM 2413 C C . ASN A 1 304 ? -10.344 2.881 -12.305 1 76.25 304 ASN A C 1
ATOM 2415 O O . ASN A 1 304 ? -11 3.877 -12.625 1 76.25 304 ASN A O 1
ATOM 2419 N N . LEU A 1 305 ? -9.992 2.49 -11.133 1 82.75 305 LEU A N 1
ATOM 2420 C CA . LEU A 1 305 ? -9.852 3.607 -10.203 1 82.75 305 LEU A CA 1
ATOM 2421 C C . LEU A 1 305 ? -8.562 4.379 -10.484 1 82.75 305 LEU A C 1
ATOM 2423 O O . LEU A 1 305 ? -7.516 3.777 -10.734 1 82.75 305 LEU A O 1
ATOM 2427 N N . CYS A 1 306 ? -8.727 5.66 -10.602 1 84.88 306 CYS A N 1
ATOM 2428 C CA . CYS A 1 306 ? -7.562 6.52 -10.812 1 84.88 306 CYS A CA 1
ATOM 2429 C C . CYS A 1 306 ? -7.426 7.539 -9.688 1 84.88 306 CYS A C 1
ATOM 2431 O O . CYS A 1 306 ? -8.422 7.961 -9.109 1 84.88 306 CYS A O 1
ATOM 2433 N N . ASP A 1 307 ? -6.219 7.887 -9.461 1 88.38 307 ASP A N 1
ATOM 2434 C CA . ASP A 1 307 ? -5.93 8.828 -8.383 1 88.38 307 ASP A CA 1
ATOM 2435 C C . ASP A 1 307 ? -6.258 10.258 -8.805 1 88.38 307 ASP A C 1
ATOM 2437 O O . ASP A 1 307 ? -5.906 10.688 -9.906 1 88.38 307 ASP A O 1
ATOM 2441 N N . THR A 1 308 ? -6.922 10.969 -7.949 1 91 308 THR A N 1
ATOM 2442 C CA . THR A 1 308 ? -7.254 12.367 -8.188 1 91 308 THR A CA 1
ATOM 2443 C C . THR A 1 308 ? -6.051 13.266 -7.918 1 91 308 THR A C 1
ATOM 2445 O O . THR A 1 308 ? -5.305 13.047 -6.965 1 91 308 THR A O 1
ATOM 2448 N N . LYS A 1 309 ? -5.922 14.234 -8.805 1 95 309 LYS A N 1
ATOM 2449 C CA . LYS A 1 309 ? -4.922 15.258 -8.523 1 95 309 LYS A CA 1
ATOM 2450 C C . LYS A 1 309 ? -5.43 16.25 -7.473 1 95 309 LYS A C 1
ATOM 2452 O O . LYS A 1 309 ? -6.555 16.734 -7.566 1 95 309 LYS A O 1
ATOM 2457 N N . VAL A 1 310 ? -4.586 16.516 -6.484 1 97.5 310 VAL A N 1
ATOM 2458 C CA . VAL A 1 310 ? -4.988 17.375 -5.371 1 97.5 310 VAL A CA 1
ATOM 2459 C C . VAL A 1 310 ? -4.023 18.547 -5.246 1 97.5 310 VAL A C 1
ATOM 2461 O O . VAL A 1 310 ? -2.971 18.562 -5.891 1 97.5 310 VAL A O 1
ATOM 2464 N N . SER A 1 311 ? -4.375 19.531 -4.398 1 97.25 311 SER A N 1
ATOM 2465 C CA . SER A 1 311 ? -3.572 20.734 -4.254 1 97.25 311 SER A CA 1
ATOM 2466 C C . SER A 1 311 ? -2.492 20.562 -3.193 1 97.25 311 SER A C 1
ATOM 2468 O O . SER A 1 311 ? -1.387 21.094 -3.33 1 97.25 311 SER A O 1
ATOM 2470 N N . THR A 1 312 ? -2.797 20.016 -2.008 1 98.44 312 THR A N 1
ATOM 2471 C CA . THR A 1 312 ? -1.815 19.859 -0.941 1 98.44 312 THR A CA 1
ATOM 2472 C C . THR A 1 312 ? -1.902 18.453 -0.335 1 98.44 312 THR A C 1
ATOM 2474 O O . THR A 1 312 ? -2.922 17.781 -0.471 1 98.44 312 THR A O 1
ATOM 2477 N N . ILE A 1 313 ? -0.802 18.094 0.22 1 98.81 313 ILE A N 1
ATOM 2478 C CA . ILE A 1 313 ? -0.775 16.812 0.914 1 98.81 313 ILE A CA 1
ATOM 2479 C C . ILE A 1 313 ? -0.158 16.984 2.299 1 98.81 313 ILE A C 1
ATOM 2481 O O . ILE A 1 313 ? 0.53 17.984 2.559 1 98.81 313 ILE A O 1
ATOM 2485 N N . LEU A 1 314 ? -0.484 16.109 3.199 1 98.88 314 LEU A N 1
ATOM 2486 C CA . LEU A 1 314 ? 0.298 15.859 4.406 1 98.88 314 LEU A CA 1
ATOM 2487 C C . LEU A 1 314 ? 1.381 14.812 4.152 1 98.88 314 LEU A C 1
ATOM 2489 O O . LEU A 1 314 ? 1.118 13.781 3.535 1 98.88 314 LEU A O 1
ATOM 2493 N N . CYS A 1 315 ? 2.533 15.133 4.578 1 98.69 315 CYS A N 1
ATOM 2494 C CA . CYS A 1 315 ? 3.67 14.234 4.41 1 98.69 315 CYS A CA 1
ATOM 2495 C C . CYS A 1 315 ? 4.281 13.867 5.754 1 98.69 315 CYS A C 1
ATOM 2497 O O . CYS A 1 315 ? 4.797 14.734 6.465 1 98.69 315 CYS A O 1
ATOM 2499 N N . VAL A 1 316 ? 4.219 12.664 6.121 1 98.62 316 VAL A N 1
ATOM 2500 C CA . VAL A 1 316 ? 4.973 12.125 7.246 1 98.62 316 VAL A CA 1
ATOM 2501 C C . VAL A 1 316 ? 6.328 11.609 6.766 1 98.62 316 VAL A C 1
ATOM 2503 O O . VAL A 1 316 ? 6.398 10.688 5.953 1 98.62 316 VAL A O 1
ATOM 2506 N N . HIS A 1 317 ? 7.32 12.203 7.199 1 97.12 317 HIS A N 1
ATOM 2507 C CA . HIS A 1 317 ? 8.672 11.875 6.754 1 97.12 317 HIS A CA 1
ATOM 2508 C C . HIS A 1 317 ? 9.586 11.594 7.938 1 97.12 317 HIS A C 1
ATOM 2510 O O . HIS A 1 317 ? 9.164 11.695 9.094 1 97.12 317 HIS A O 1
ATOM 2516 N N . LYS A 1 318 ? 10.812 11.148 7.598 1 95.12 318 LYS A N 1
ATOM 2517 C CA . LYS A 1 318 ? 11.789 10.953 8.664 1 95.12 318 LYS A CA 1
ATOM 2518 C C . LYS A 1 318 ? 12.023 12.25 9.438 1 95.12 318 LYS A C 1
ATOM 2520 O O . LYS A 1 318 ? 11.844 13.344 8.898 1 95.12 318 LYS A O 1
ATOM 2525 N N . PRO A 1 319 ? 12.367 12.133 10.688 1 94.81 319 PRO A N 1
ATOM 2526 C CA . PRO A 1 319 ? 12.492 13.336 11.508 1 94.81 319 PRO A CA 1
ATOM 2527 C C . PRO A 1 319 ? 13.523 14.32 10.969 1 94.81 319 PRO A C 1
ATOM 2529 O O . PRO A 1 319 ? 14.625 13.914 10.586 1 94.81 319 PRO A O 1
ATOM 2532 N N . ASP A 1 320 ? 13.078 15.523 10.961 1 92.88 320 ASP A N 1
ATOM 2533 C CA . ASP A 1 320 ? 13.969 16.594 10.523 1 92.88 320 ASP A CA 1
ATOM 2534 C C . ASP A 1 320 ? 15.117 16.781 11.516 1 92.88 320 ASP A C 1
ATOM 2536 O O . ASP A 1 320 ? 14.938 16.609 12.727 1 92.88 320 ASP A O 1
ATOM 2540 N N . SER A 1 321 ? 16.219 17.141 10.945 1 87.38 321 SER A N 1
ATOM 2541 C CA . SER A 1 321 ? 17.391 17.391 11.781 1 87.38 321 SER A CA 1
ATOM 2542 C C . SER A 1 321 ? 17.516 18.875 12.109 1 87.38 321 SER A C 1
ATOM 2544 O O . SER A 1 321 ? 18.344 19.266 12.945 1 87.38 321 SER A O 1
ATOM 2546 N N . CYS A 1 322 ? 16.828 19.641 11.445 1 87.62 322 CYS A N 1
ATOM 2547 C CA . CYS A 1 322 ? 16.828 21.094 11.672 1 87.62 322 CYS A CA 1
ATOM 2548 C C . CYS A 1 322 ? 15.453 21.688 11.391 1 87.62 322 CYS A C 1
ATOM 2550 O O . CYS A 1 322 ? 14.586 21.031 10.812 1 87.62 322 CYS A O 1
ATOM 2552 N N . ILE A 1 323 ? 15.266 22.859 11.922 1 82.56 323 ILE A N 1
ATOM 2553 C CA . ILE A 1 323 ? 14.016 23.578 11.688 1 82.56 323 ILE A CA 1
ATOM 2554 C C . ILE A 1 323 ? 14.266 24.797 10.812 1 82.56 323 ILE A C 1
ATOM 2556 O O . ILE A 1 323 ? 15.344 25.391 10.875 1 82.56 323 ILE A O 1
ATOM 2560 N N . PRO A 1 324 ? 13.219 25.062 10.07 1 80.75 324 PRO A N 1
ATOM 2561 C CA . PRO A 1 324 ? 13.414 26.234 9.211 1 80.75 324 PRO A CA 1
ATOM 2562 C C . PRO A 1 324 ? 13.852 27.469 9.992 1 80.75 324 PRO A C 1
ATOM 2564 O O . PRO A 1 324 ? 13.328 27.734 11.086 1 80.75 324 PRO A O 1
ATOM 2567 N N . GLY A 1 325 ? 14.766 28.203 9.438 1 75.88 325 GLY A N 1
ATOM 2568 C CA . GLY A 1 325 ? 15.289 29.406 10.078 1 75.88 325 GLY A CA 1
ATOM 2569 C C . GLY A 1 325 ? 16.531 29.156 10.906 1 75.88 325 GLY A C 1
ATOM 2570 O O . GLY A 1 325 ? 17.281 30.078 11.219 1 75.88 325 GLY A O 1
ATOM 2571 N N . GLN A 1 326 ? 16.75 27.906 11.148 1 79 326 GLN A N 1
ATOM 2572 C CA . GLN A 1 326 ? 17.938 27.547 11.922 1 79 326 GLN A CA 1
ATOM 2573 C C . GLN A 1 326 ? 19.203 27.688 11.078 1 79 326 GLN A C 1
ATOM 2575 O O . GLN A 1 326 ? 19.203 27.359 9.891 1 79 326 GLN A O 1
ATOM 2580 N N . SER A 1 327 ? 20.344 28.312 11.516 1 79.44 327 SER A N 1
ATOM 2581 C CA . SER A 1 327 ? 21.562 28.594 10.781 1 79.44 327 SER A CA 1
ATOM 2582 C C . SER A 1 327 ? 22.484 27.375 10.75 1 79.44 327 SER A C 1
ATOM 2584 O O . SER A 1 327 ? 23.5 27.375 10.047 1 79.44 327 SER A O 1
ATOM 2586 N N . CYS A 1 328 ? 22.203 26.266 11.109 1 88.31 328 CYS A N 1
ATOM 2587 C CA . CYS A 1 328 ? 23.031 25.062 11.156 1 88.31 328 CYS A CA 1
ATOM 2588 C C . CYS A 1 328 ? 24.453 25.422 11.555 1 88.31 328 CYS A C 1
ATOM 2590 O O . CYS A 1 328 ? 25.375 25.344 10.727 1 88.31 328 CYS A O 1
ATOM 2592 N N . SER A 1 329 ? 24.625 25.688 12.75 1 79.19 329 SER A N 1
ATOM 2593 C CA . SER A 1 329 ? 25.875 26.125 13.367 1 79.19 329 SER A CA 1
ATOM 2594 C C . SER A 1 329 ? 26.438 27.344 12.672 1 79.19 329 SER A C 1
ATOM 2596 O O . SER A 1 329 ? 27.656 27.547 12.617 1 79.19 329 SER A O 1
ATOM 2598 N N . GLY A 1 330 ? 25.609 28.078 12.055 1 83.62 330 GLY A N 1
ATOM 2599 C CA . GLY A 1 330 ? 26.016 29.297 11.375 1 83.62 330 GLY A CA 1
ATOM 2600 C C . GLY A 1 330 ? 26.688 29.047 10.039 1 83.62 330 GLY A C 1
ATOM 2601 O O . GLY A 1 330 ? 27.219 29.969 9.422 1 83.62 330 GLY A O 1
ATOM 2602 N N . ARG A 1 331 ? 26.719 27.922 9.664 1 85.25 331 ARG A N 1
ATOM 2603 C CA . ARG A 1 331 ? 27.484 27.531 8.492 1 85.25 331 ARG A CA 1
ATOM 2604 C C . ARG A 1 331 ? 26.609 26.812 7.477 1 85.25 331 ARG A C 1
ATOM 2606 O O . ARG A 1 331 ? 27.109 26.062 6.625 1 85.25 331 ARG A O 1
ATOM 2613 N N . GLY A 1 332 ? 25.422 26.938 7.582 1 88.94 332 GLY A N 1
ATOM 2614 C CA . GLY A 1 332 ? 24.469 26.312 6.672 1 88.94 332 GLY A CA 1
ATOM 2615 C C . GLY A 1 332 ? 23.047 26.812 6.855 1 88.94 332 GLY A C 1
ATOM 2616 O O . GLY A 1 332 ? 22.797 27.703 7.676 1 88.94 332 GLY A O 1
ATOM 2617 N N . THR A 1 333 ? 22.25 26.344 5.992 1 87.5 333 THR A N 1
ATOM 2618 C CA . THR A 1 333 ? 20.844 26.703 6.051 1 87.5 333 THR A CA 1
ATOM 2619 C C . THR A 1 333 ? 19.969 25.438 6.074 1 87.5 333 THR A C 1
ATOM 2621 O O . THR A 1 333 ? 20.25 24.469 5.375 1 87.5 333 THR A O 1
ATOM 2624 N N . CYS A 1 334 ? 19.016 25.531 6.926 1 87.94 334 CYS A N 1
ATOM 2625 C CA . CYS A 1 334 ? 18.109 24.391 6.984 1 87.94 334 CYS A CA 1
ATOM 2626 C C . CYS A 1 334 ? 17.141 24.391 5.801 1 87.94 334 CYS A C 1
ATOM 2628 O O . CYS A 1 334 ? 16.422 25.359 5.578 1 87.94 334 CYS A O 1
ATOM 2630 N N . PHE A 1 335 ? 17.219 23.344 5.078 1 84.25 335 PHE A N 1
ATOM 2631 C CA . PHE A 1 335 ? 16.344 23.172 3.93 1 84.25 335 PHE A CA 1
ATOM 2632 C C . PHE A 1 335 ? 15.672 21.797 3.965 1 84.25 335 PHE A C 1
ATOM 2634 O O . PHE A 1 335 ? 16.344 20.766 3.871 1 84.25 335 PHE A O 1
ATOM 2641 N N . LYS A 1 336 ? 14.344 21.828 4.027 1 86.12 336 LYS A N 1
ATOM 2642 C CA . LYS A 1 336 ? 13.531 20.609 4.062 1 86.12 336 LYS A CA 1
ATOM 2643 C C . LYS A 1 336 ? 14.039 19.641 5.125 1 86.12 336 LYS A C 1
ATOM 2645 O O . LYS A 1 336 ? 14.234 18.469 4.848 1 86.12 336 LYS A O 1
ATOM 2650 N N . GLY A 1 337 ? 14.383 20.25 6.203 1 87 337 GLY A N 1
ATOM 2651 C CA . GLY A 1 337 ? 14.695 19.469 7.395 1 87 337 GLY A CA 1
ATOM 2652 C C . GLY A 1 337 ? 16.141 19.031 7.457 1 87 337 GLY A C 1
ATOM 2653 O O . GLY A 1 337 ? 16.547 18.328 8.391 1 87 337 GLY A O 1
ATOM 2654 N N . LYS A 1 338 ? 16.891 19.375 6.48 1 87.19 338 LYS A N 1
ATOM 2655 C CA . LYS A 1 338 ? 18.312 19.031 6.465 1 87.19 338 LYS A CA 1
ATOM 2656 C C . LYS A 1 338 ? 19.172 20.281 6.281 1 87.19 338 LYS A C 1
ATOM 2658 O O . LYS A 1 338 ? 18.812 21.188 5.535 1 87.19 338 LYS A O 1
ATOM 2663 N N . CYS A 1 339 ? 20.312 20.266 6.984 1 89.31 339 CYS A N 1
ATOM 2664 C CA . CYS A 1 339 ? 21.234 21.375 6.848 1 89.31 339 CYS A CA 1
ATOM 2665 C C . CYS A 1 339 ? 22.016 21.281 5.547 1 89.31 339 CYS A C 1
ATOM 2667 O O . CYS A 1 339 ? 22.656 20.266 5.273 1 89.31 339 CYS A O 1
ATOM 2669 N N . LYS A 1 340 ? 21.859 22.188 4.828 1 88.44 340 LYS A N 1
ATOM 2670 C CA . LYS A 1 340 ? 22.734 22.375 3.678 1 88.44 340 LYS A CA 1
ATOM 2671 C C . LYS A 1 340 ? 23.938 23.234 4.039 1 88.44 340 LYS A C 1
ATOM 2673 O O . LYS A 1 340 ? 23.812 24.453 4.195 1 88.44 340 LYS A O 1
ATOM 2678 N N . CYS A 1 341 ? 25.031 22.609 4.031 1 88.06 341 CYS A N 1
ATOM 2679 C CA . CYS A 1 341 ? 26.234 23.266 4.531 1 88.06 341 CYS A CA 1
ATOM 2680 C C . CYS A 1 341 ? 26.859 24.141 3.461 1 88.06 341 CYS A C 1
ATOM 2682 O O . CYS A 1 341 ? 26.828 23.812 2.273 1 88.06 341 CYS A O 1
ATOM 2684 N N . HIS A 1 342 ? 27.266 25.266 3.926 1 86.38 342 HIS A N 1
ATOM 2685 C CA . HIS A 1 342 ? 27.984 26.172 3.029 1 86.38 342 HIS A CA 1
ATOM 2686 C C . HIS A 1 342 ? 29.453 25.766 2.902 1 86.38 342 HIS A C 1
ATOM 2688 O O . HIS A 1 342 ? 30.062 25.328 3.875 1 86.38 342 HIS A O 1
ATOM 2694 N N . ASN A 1 343 ? 29.891 26.031 1.714 1 81.19 343 ASN A N 1
ATOM 2695 C CA . ASN A 1 343 ? 31.328 25.875 1.451 1 81.19 343 ASN A CA 1
ATOM 2696 C C . ASN A 1 343 ? 31.812 24.484 1.806 1 81.19 343 ASN A C 1
ATOM 2698 O O . ASN A 1 343 ? 31.172 23.484 1.455 1 81.19 343 ASN A O 1
ATOM 2702 N N . ASP A 1 344 ? 32.844 24.344 2.504 1 79 344 ASP A N 1
ATOM 2703 C CA . ASP A 1 344 ? 33.5 23.062 2.744 1 79 344 ASP A CA 1
ATOM 2704 C C . ASP A 1 344 ? 33.031 22.453 4.062 1 79 344 ASP A C 1
ATOM 2706 O O . ASP A 1 344 ? 33.688 21.562 4.602 1 79 344 ASP A O 1
ATOM 2710 N N . TRP A 1 345 ? 31.938 22.953 4.438 1 81.69 345 TRP A N 1
ATOM 2711 C CA . TRP A 1 345 ? 31.422 22.406 5.688 1 81.69 345 TRP A CA 1
ATOM 2712 C C . TRP A 1 345 ? 30.562 21.172 5.422 1 81.69 345 TRP A C 1
ATOM 2714 O O . TRP A 1 345 ? 29.969 21.047 4.348 1 81.69 345 TRP A O 1
ATOM 2724 N N . SER A 1 346 ? 30.688 20.188 6.395 1 81.88 346 SER A N 1
ATOM 2725 C CA . SER A 1 346 ? 29.875 18.984 6.273 1 81.88 346 SER A CA 1
ATOM 2726 C C . SER A 1 346 ? 29.375 18.516 7.633 1 81.88 346 SER A C 1
ATOM 2728 O O . SER A 1 346 ? 29.672 19.125 8.656 1 81.88 346 SER A O 1
ATOM 2730 N N . GLY A 1 347 ? 28.531 17.469 7.641 1 78.94 347 GLY A N 1
ATOM 2731 C CA . GLY A 1 347 ? 27.906 16.953 8.852 1 78.94 347 GLY A CA 1
ATOM 2732 C C . GLY A 1 347 ? 26.422 17.281 8.945 1 78.94 347 GLY A C 1
ATOM 2733 O O . GLY A 1 347 ? 25.906 18.062 8.156 1 78.94 347 GLY A O 1
ATOM 2734 N N . LYS A 1 348 ? 25.781 16.828 9.992 1 79.94 348 LYS A N 1
ATOM 2735 C CA . LYS A 1 348 ? 24.328 17 10.164 1 79.94 348 LYS A CA 1
ATOM 2736 C C . LYS A 1 348 ? 23.984 18.453 10.477 1 79.94 348 LYS A C 1
ATOM 2738 O O . LYS A 1 348 ? 22.938 18.938 10.055 1 79.94 348 LYS A O 1
ATOM 2743 N N . ASP A 1 349 ? 24.812 19.094 11.18 1 84.5 349 ASP A N 1
ATOM 2744 C CA . ASP A 1 349 ? 24.625 20.5 11.516 1 84.5 349 ASP A CA 1
ATOM 2745 C C . ASP A 1 349 ? 25.75 21.359 10.938 1 84.5 349 ASP A C 1
ATOM 2747 O O . ASP A 1 349 ? 26.047 22.438 11.469 1 84.5 349 ASP A O 1
ATOM 2751 N N . CYS A 1 350 ? 26.469 20.75 9.906 1 87.88 350 CYS A N 1
ATOM 2752 C CA . CYS A 1 350 ? 27.562 21.453 9.258 1 87.88 350 CYS A CA 1
ATOM 2753 C C . CYS A 1 350 ? 28.688 21.75 10.25 1 87.88 350 CYS A C 1
ATOM 2755 O O . CYS A 1 350 ? 29.203 22.875 10.273 1 87.88 350 CYS A O 1
ATOM 2757 N N . GLU A 1 351 ? 28.844 20.875 11.07 1 78.88 351 GLU A N 1
ATOM 2758 C CA . GLU A 1 351 ? 29.781 21.094 12.164 1 78.88 351 GLU A CA 1
ATOM 2759 C C . GLU A 1 351 ? 31.203 20.719 11.766 1 78.88 351 GLU A C 1
ATOM 2761 O O . GLU A 1 351 ? 32.156 21.062 12.445 1 78.88 35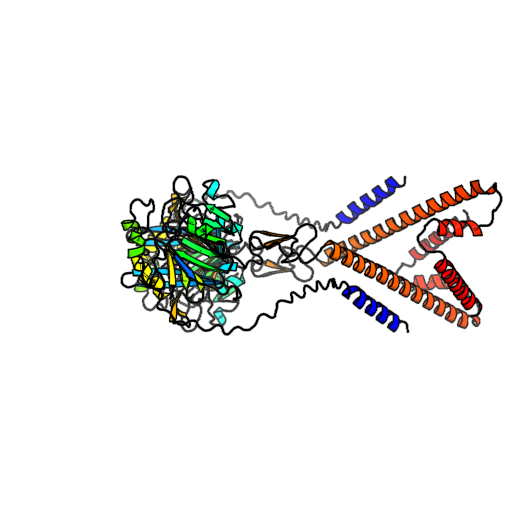1 GLU A O 1
ATOM 2766 N N . PHE A 1 352 ? 31.266 19.969 10.578 1 75.69 352 PHE A N 1
ATOM 2767 C CA . PHE A 1 352 ? 32.594 19.5 10.188 1 75.69 352 PHE A CA 1
ATOM 2768 C C . PHE A 1 352 ? 33.125 20.312 9.031 1 75.69 352 PHE A C 1
ATOM 2770 O O . PHE A 1 352 ? 32.406 20.625 8.078 1 75.69 352 PHE A O 1
ATOM 2777 N N . ASN A 1 353 ? 34.312 20.859 9.07 1 66.38 353 ASN A N 1
ATOM 2778 C CA . ASN A 1 353 ? 34.969 21.562 7.984 1 66.38 353 ASN A CA 1
ATOM 2779 C C . ASN A 1 353 ? 35.812 20.625 7.121 1 66.38 353 ASN A C 1
ATOM 2781 O O . ASN A 1 353 ? 36.719 19.953 7.621 1 66.38 353 ASN A O 1
ATOM 2785 N N . GLY A 1 354 ? 35.344 20.328 5.898 1 59.19 354 GLY A N 1
ATOM 2786 C CA . GLY A 1 354 ? 36.031 19.453 4.961 1 59.19 354 GLY A CA 1
ATOM 2787 C C . GLY A 1 354 ? 37.5 19.797 4.754 1 59.19 354 GLY A C 1
ATOM 2788 O O . GLY A 1 354 ? 38.344 18.906 4.656 1 59.19 354 GLY A O 1
ATOM 2789 N N . LYS A 1 355 ? 37.875 21.016 4.5 1 55.84 355 LYS A N 1
ATOM 2790 C CA . LYS A 1 355 ? 39.281 21.391 4.32 1 55.84 355 LYS A CA 1
ATOM 2791 C C . LYS A 1 355 ? 40.125 20.984 5.523 1 55.84 355 LYS A C 1
ATOM 2793 O O . LYS A 1 355 ? 41.25 20.516 5.367 1 55.84 355 LYS A O 1
ATOM 2798 N N . MET A 1 356 ? 39.5 21.078 6.582 1 49.38 356 MET A N 1
ATOM 2799 C CA . MET A 1 356 ? 40.25 20.656 7.758 1 49.38 356 MET A CA 1
ATOM 2800 C C . MET A 1 356 ? 40.438 19.141 7.785 1 49.38 356 MET A C 1
ATOM 2802 O O . MET A 1 356 ? 41.5 18.641 8.148 1 49.38 356 MET A O 1
ATOM 2806 N N . LEU A 1 357 ? 39.344 18.516 7.246 1 46.72 357 LEU A N 1
ATOM 2807 C CA . LEU A 1 357 ? 39.438 17.047 7.199 1 46.72 357 LEU A CA 1
ATOM 2808 C C . LEU A 1 357 ? 40.406 16.594 6.105 1 46.72 357 LEU A C 1
ATOM 2810 O O . LEU A 1 357 ? 41.156 15.648 6.301 1 46.72 357 LEU A O 1
ATOM 2814 N N . GLU A 1 358 ? 40.375 17.188 5.016 1 48.03 358 GLU A N 1
ATOM 2815 C CA . GLU A 1 358 ? 41.344 16.891 3.961 1 48.03 358 GLU A CA 1
ATOM 2816 C C . GLU A 1 358 ? 42.781 17.156 4.43 1 48.03 358 GLU A C 1
ATOM 2818 O O . GLU A 1 358 ? 43.688 16.375 4.172 1 48.03 358 GLU A O 1
ATOM 2823 N N . LYS A 1 359 ? 43 18.25 4.98 1 48.22 359 LYS A N 1
ATOM 2824 C CA . LYS A 1 359 ? 44.312 18.547 5.484 1 48.22 359 LYS A CA 1
ATOM 2825 C C . LYS A 1 359 ? 44.781 17.5 6.492 1 48.22 359 LYS A C 1
ATOM 2827 O O . LYS A 1 359 ? 45.938 17.078 6.48 1 48.22 359 LYS A O 1
ATOM 2832 N N . CYS A 1 360 ? 43.75 17.078 7.172 1 47.41 360 CYS A N 1
ATOM 2833 C CA . CYS A 1 360 ? 44.094 16.031 8.133 1 47.41 360 CYS A CA 1
ATOM 2834 C C . CYS A 1 360 ? 44.344 14.703 7.426 1 47.41 360 CYS A C 1
ATOM 2836 O O . CYS A 1 360 ? 45.281 13.977 7.773 1 47.41 360 CYS A O 1
ATOM 2838 N N . CYS A 1 361 ? 43.562 14.422 6.445 1 46.16 361 CYS A N 1
ATOM 2839 C CA . CYS A 1 361 ? 43.781 13.203 5.676 1 46.16 361 CYS A CA 1
ATOM 2840 C C . CYS A 1 361 ? 45.094 13.266 4.91 1 46.16 361 CYS A C 1
ATOM 2842 O O . CYS A 1 361 ? 45.844 12.297 4.879 1 46.16 361 CYS A O 1
ATOM 2844 N N . TRP A 1 362 ? 45.25 14.352 4.254 1 49.72 362 TRP A N 1
ATOM 2845 C CA . TRP A 1 362 ? 46.5 14.523 3.539 1 49.72 362 TRP A CA 1
ATOM 2846 C C . TRP A 1 362 ? 47.688 14.43 4.496 1 49.72 362 TRP A C 1
ATOM 2848 O O . TRP A 1 362 ? 48.688 13.781 4.191 1 49.72 362 TRP A O 1
ATOM 2858 N N . ARG A 1 363 ? 47.594 15.008 5.609 1 46.03 363 ARG A N 1
ATOM 2859 C CA . ARG A 1 363 ? 48.625 14.891 6.625 1 46.03 363 ARG A CA 1
ATOM 2860 C C . ARG A 1 363 ? 48.812 13.445 7.055 1 46.03 363 ARG A C 1
ATOM 2862 O O . ARG A 1 363 ? 49.938 12.961 7.133 1 46.03 363 ARG A O 1
ATOM 2869 N N . ASN A 1 364 ? 47.656 12.844 7.16 1 46.19 364 ASN A N 1
ATOM 2870 C CA . ASN A 1 364 ? 47.719 11.445 7.57 1 46.19 364 ASN A CA 1
ATOM 2871 C C . ASN A 1 364 ? 48.25 10.562 6.441 1 46.19 364 ASN A C 1
ATOM 2873 O O . ASN A 1 364 ? 49.062 9.656 6.68 1 46.19 364 ASN A O 1
ATOM 2877 N N . TYR A 1 365 ? 47.812 10.805 5.289 1 47.97 365 TYR A N 1
ATOM 2878 C CA . TYR A 1 365 ? 48.312 10.109 4.117 1 47.97 365 TYR A CA 1
ATOM 2879 C C . TYR A 1 365 ? 49.812 10.344 3.967 1 47.97 365 TYR A C 1
ATOM 2881 O O . TYR A 1 365 ? 50.594 9.398 3.748 1 47.97 365 TYR A O 1
ATOM 2889 N N . ASN A 1 366 ? 50.25 11.5 4.051 1 50.31 366 ASN A N 1
ATOM 2890 C CA . ASN A 1 366 ? 51.688 11.82 3.969 1 50.31 366 ASN A CA 1
ATOM 2891 C C . ASN A 1 366 ? 52.469 11.148 5.086 1 50.31 366 ASN A C 1
ATOM 2893 O O . ASN A 1 366 ? 53.594 10.672 4.859 1 50.31 366 ASN A O 1
ATOM 2897 N N . ILE A 1 367 ? 51.812 11.008 6.121 1 49.28 367 ILE A N 1
ATOM 2898 C CA . ILE A 1 367 ? 52.438 10.312 7.234 1 49.28 367 ILE A CA 1
ATOM 2899 C C . ILE A 1 367 ? 52.562 8.828 6.918 1 49.28 367 ILE A C 1
ATOM 2901 O O . ILE A 1 367 ? 53.625 8.211 7.148 1 49.28 367 ILE A O 1
ATOM 2905 N N . VAL A 1 368 ? 51.562 8.383 6.281 1 49.34 368 VAL A N 1
ATOM 2906 C CA . VAL A 1 368 ? 51.594 6.969 5.938 1 49.34 368 VAL A CA 1
ATOM 2907 C C . VAL A 1 368 ? 52.625 6.711 4.844 1 49.34 368 VAL A C 1
ATOM 2909 O O . VAL A 1 368 ? 53.375 5.746 4.918 1 49.34 368 VAL A O 1
ATOM 2912 N N . ILE A 1 369 ? 52.688 7.531 3.896 1 50.44 369 ILE A N 1
ATOM 2913 C CA . ILE A 1 369 ? 53.656 7.406 2.834 1 50.44 369 ILE A CA 1
ATOM 2914 C C . ILE A 1 369 ? 55.062 7.555 3.42 1 50.44 369 ILE A C 1
ATOM 2916 O O . ILE A 1 369 ? 55.969 6.77 3.109 1 50.44 369 ILE A O 1
ATOM 2920 N N . PHE A 1 370 ? 55.219 8.492 4.25 1 53.34 370 PHE A N 1
ATOM 2921 C CA . PHE A 1 370 ? 56.531 8.734 4.883 1 53.34 370 PHE A CA 1
ATOM 2922 C C . PHE A 1 370 ? 56.938 7.562 5.766 1 53.34 370 PHE A C 1
ATOM 2924 O O . PHE A 1 370 ? 58.062 7.109 5.727 1 53.34 370 PHE A O 1
ATOM 2931 N N . MET A 1 371 ? 55.938 7.047 6.309 1 49.69 371 MET A N 1
ATOM 2932 C CA . MET A 1 371 ? 56.219 5.91 7.188 1 49.69 371 MET A CA 1
ATOM 2933 C C . MET A 1 371 ? 56.469 4.648 6.379 1 49.69 371 MET A C 1
ATOM 2935 O O . MET A 1 371 ? 57.344 3.859 6.73 1 49.69 371 MET A O 1
ATOM 2939 N N . SER A 1 372 ? 55.75 4.52 5.371 1 50.5 372 SER A N 1
ATOM 2940 C CA . SER A 1 372 ? 55.969 3.387 4.48 1 50.5 372 SER A CA 1
ATOM 2941 C C . SER A 1 372 ? 57.344 3.484 3.812 1 50.5 372 SER A C 1
ATOM 2943 O O . SER A 1 372 ? 58.062 2.482 3.674 1 50.5 372 SER A O 1
ATOM 2945 N N . ALA A 1 373 ? 57.688 4.633 3.451 1 54.22 373 ALA A N 1
ATOM 2946 C CA . ALA A 1 373 ? 59.031 4.867 2.885 1 54.22 373 ALA A CA 1
ATOM 2947 C C . ALA A 1 373 ? 60.125 4.586 3.912 1 54.22 373 ALA A C 1
ATOM 2949 O O . ALA A 1 373 ? 61.125 3.986 3.588 1 54.22 373 ALA A O 1
ATOM 2950 N N . LEU A 1 374 ? 59.812 4.844 5.148 1 53.47 374 LEU A N 1
ATOM 2951 C CA . LEU A 1 374 ? 60.781 4.59 6.223 1 53.47 374 LEU A CA 1
ATOM 2952 C C . LEU A 1 374 ? 60.906 3.094 6.492 1 53.47 374 LEU A C 1
ATOM 2954 O O . LEU A 1 374 ? 62 2.59 6.703 1 53.47 374 LEU A O 1
ATOM 2958 N N . ILE A 1 375 ? 59.812 2.469 6.438 1 52.12 375 ILE A N 1
ATOM 2959 C CA . ILE A 1 375 ? 59.812 1.022 6.633 1 52.12 375 ILE A CA 1
ATOM 2960 C C . ILE A 1 375 ? 60.531 0.347 5.465 1 52.12 375 ILE A C 1
ATOM 2962 O O . ILE A 1 375 ? 61.344 -0.547 5.668 1 52.12 375 ILE A O 1
ATOM 2966 N N . GLY A 1 376 ? 60.25 0.745 4.25 1 51.03 376 GLY A N 1
ATOM 2967 C CA . GLY A 1 376 ? 60.938 0.237 3.084 1 51.03 376 GLY A CA 1
ATOM 2968 C C . GLY A 1 376 ? 62.438 0.482 3.135 1 51.03 376 GLY A C 1
ATOM 2969 O O . GLY A 1 376 ? 63.25 -0.422 2.861 1 51.03 376 GLY A O 1
ATOM 2970 N N . ALA A 1 377 ? 62.812 1.598 3.59 1 56.34 377 ALA A N 1
ATOM 2971 C CA . ALA A 1 377 ? 64.25 1.93 3.738 1 56.34 377 ALA A CA 1
ATOM 2972 C C . ALA A 1 377 ? 64.875 1.084 4.828 1 56.34 377 ALA A C 1
ATOM 2974 O O . ALA A 1 377 ? 66 0.608 4.664 1 56.34 377 ALA A O 1
ATOM 2975 N N . SER A 1 378 ? 64.125 0.782 5.883 1 52.19 378 SER A N 1
ATOM 2976 C CA . SER A 1 378 ? 64.688 -0.032 6.984 1 52.19 378 SER A CA 1
ATOM 2977 C C . SER A 1 378 ? 64.875 -1.483 6.555 1 52.19 378 SER A C 1
ATOM 2979 O O . SER A 1 378 ? 65.812 -2.123 6.922 1 52.19 378 SER A O 1
ATOM 2981 N N . VAL A 1 379 ? 64 -1.989 5.805 1 51.53 379 VAL A N 1
ATOM 2982 C CA . VAL A 1 379 ? 64.062 -3.359 5.312 1 51.53 379 VAL A CA 1
ATOM 2983 C C . VAL A 1 379 ? 65.25 -3.482 4.355 1 51.53 379 VAL A C 1
ATOM 2985 O O . VAL A 1 379 ? 66.062 -4.43 4.445 1 51.53 379 VAL A O 1
ATOM 2988 N N . VAL A 1 380 ? 65.438 -2.533 3.48 1 51.91 380 VAL A N 1
ATOM 2989 C CA . VAL A 1 380 ? 66.562 -2.539 2.551 1 51.91 380 VAL A CA 1
ATOM 2990 C C . VAL A 1 380 ? 67.875 -2.449 3.326 1 51.91 380 VAL A C 1
ATOM 2992 O O . VAL A 1 380 ? 68.812 -3.186 3.043 1 51.91 380 VAL A O 1
ATOM 2995 N N . ILE A 1 381 ? 67.875 -1.692 4.332 1 54.16 381 ILE A N 1
ATOM 2996 C CA . ILE A 1 381 ? 69.062 -1.55 5.16 1 54.16 381 ILE A CA 1
ATOM 2997 C C . ILE A 1 381 ? 69.312 -2.859 5.891 1 54.16 381 ILE A C 1
ATOM 2999 O O . ILE A 1 381 ? 70.5 -3.305 5.961 1 54.16 381 ILE A O 1
ATOM 3003 N N . ASN A 1 382 ? 68.375 -3.498 6.328 1 51.44 382 ASN A N 1
ATOM 3004 C CA . ASN A 1 382 ? 68.5 -4.773 7.016 1 51.44 382 ASN A CA 1
ATOM 3005 C C . ASN A 1 382 ? 69 -5.855 6.059 1 51.44 382 ASN A C 1
ATOM 3007 O O . ASN A 1 382 ? 69.875 -6.668 6.422 1 51.44 382 ASN A O 1
ATOM 3011 N N . VAL A 1 383 ? 68.562 -5.875 4.898 1 48.75 383 VAL A N 1
ATOM 3012 C CA . VAL A 1 383 ? 69 -6.84 3.9 1 48.75 383 VAL A CA 1
ATOM 3013 C C . VAL A 1 383 ? 70.438 -6.562 3.523 1 48.75 383 VAL A C 1
ATOM 3015 O O . VAL A 1 383 ? 71.25 -7.488 3.453 1 48.75 383 VAL A O 1
ATOM 3018 N N . VAL A 1 384 ? 70.75 -5.348 3.375 1 51.41 384 VAL A N 1
ATOM 3019 C CA . VAL A 1 384 ? 72.125 -4.992 3.043 1 51.41 384 VAL A CA 1
ATOM 3020 C C . VAL A 1 384 ? 73.062 -5.324 4.219 1 51.41 384 VAL A C 1
ATOM 3022 O O . VAL A 1 384 ? 74.125 -5.871 4.031 1 51.41 384 VAL A O 1
ATOM 3025 N N . LEU A 1 385 ? 72.562 -5.121 5.375 1 52.12 385 LEU A N 1
ATOM 3026 C CA . LEU A 1 385 ? 73.375 -5.441 6.547 1 52.12 385 LEU A CA 1
ATOM 3027 C C . LEU A 1 385 ? 73.5 -6.949 6.719 1 52.12 385 LEU A C 1
ATOM 3029 O O . LEU A 1 385 ? 74.625 -7.441 7.062 1 52.12 385 LEU A O 1
ATOM 3033 N N . CYS A 1 386 ? 72.438 -7.629 6.5 1 47.69 386 CYS A N 1
ATOM 3034 C CA . CYS A 1 386 ? 72.562 -9.086 6.543 1 47.69 386 CYS A CA 1
ATOM 3035 C C . CYS A 1 386 ? 73.5 -9.602 5.477 1 47.69 386 CYS A C 1
ATOM 3037 O O . CYS A 1 386 ? 74.25 -10.516 5.73 1 47.69 386 CYS A O 1
ATOM 3039 N N . ASP A 1 387 ? 73.438 -9.008 4.297 1 44.78 387 ASP A N 1
ATOM 3040 C CA . ASP A 1 387 ? 74.312 -9.398 3.238 1 44.78 387 ASP A CA 1
ATOM 3041 C C . ASP A 1 387 ? 75.75 -9.008 3.588 1 44.78 387 ASP A C 1
ATOM 3043 O O . ASP A 1 387 ? 76.688 -9.781 3.363 1 44.78 387 ASP A O 1
ATOM 3047 N N . LEU A 1 388 ? 75.875 -7.906 4.152 1 49.69 388 LEU A N 1
ATOM 3048 C CA . LEU A 1 388 ? 77.25 -7.504 4.586 1 49.69 388 LEU A CA 1
ATOM 3049 C C . LEU A 1 388 ? 77.688 -8.375 5.738 1 49.69 388 LEU A C 1
ATOM 3051 O O . LEU A 1 388 ? 78.875 -8.727 5.801 1 49.69 388 LEU A O 1
ATOM 3055 N N . PHE A 1 389 ? 76.75 -8.727 6.586 1 48.19 389 PHE A N 1
ATOM 3056 C CA . PHE A 1 389 ? 77.125 -9.656 7.641 1 48.19 389 PHE A CA 1
ATOM 3057 C C . PHE A 1 389 ? 77.5 -11.031 7.066 1 48.19 389 PHE A C 1
ATOM 3059 O O . PHE A 1 389 ? 78.438 -11.68 7.504 1 48.19 389 PHE A O 1
ATOM 3066 N N . MET A 1 390 ? 76.75 -11.461 6.113 1 42.59 390 MET A N 1
ATOM 3067 C CA . MET A 1 390 ? 77.062 -12.727 5.461 1 42.59 390 MET A CA 1
ATOM 3068 C C . MET A 1 390 ? 78.375 -12.625 4.707 1 42.59 390 MET A C 1
ATOM 3070 O O . MET A 1 390 ? 79.188 -13.547 4.75 1 42.59 390 MET A O 1
ATOM 3074 N N . LEU A 1 391 ? 78.562 -11.547 4.012 1 42.31 391 LEU A N 1
ATOM 3075 C CA . LEU A 1 391 ? 79.875 -11.367 3.357 1 42.31 391 LEU A CA 1
ATOM 3076 C C . LEU A 1 391 ? 81 -11.25 4.391 1 42.31 391 LEU A C 1
ATOM 3078 O O . LEU A 1 391 ? 82.062 -11.797 4.195 1 42.31 391 LEU A O 1
ATOM 3082 N N . TYR A 1 392 ? 80.688 -10.516 5.492 1 42.22 392 TYR A N 1
ATOM 3083 C CA . TYR A 1 392 ? 81.688 -10.469 6.543 1 42.22 392 TYR A CA 1
ATOM 3084 C C . TYR A 1 392 ? 81.875 -11.844 7.168 1 42.22 392 TYR A C 1
ATOM 3086 O O . TYR A 1 392 ? 83 -12.242 7.461 1 42.22 392 TYR A O 1
ATOM 3094 N N . ARG A 1 393 ? 80.812 -12.609 7.363 1 39.34 393 ARG A N 1
ATOM 3095 C CA . ARG A 1 393 ? 81 -13.969 7.852 1 39.34 393 ARG A CA 1
ATOM 3096 C C . ARG A 1 393 ? 81.688 -14.844 6.805 1 39.34 393 ARG A C 1
ATOM 3098 O O . ARG A 1 393 ? 82.5 -15.703 7.145 1 39.34 393 ARG A O 1
ATOM 3105 N N . PHE A 1 394 ? 81.312 -14.68 5.531 1 37.62 394 PHE A N 1
ATOM 3106 C CA . PHE A 1 394 ? 82 -15.461 4.52 1 37.62 394 PHE A CA 1
ATOM 3107 C C . PHE A 1 394 ? 83.438 -14.992 4.383 1 37.62 394 PHE A C 1
ATOM 3109 O O . PHE A 1 394 ? 84.312 -15.805 4.141 1 37.62 394 PHE A O 1
ATOM 3116 N N . ARG A 1 395 ? 83.688 -13.719 4.426 1 37 395 ARG A N 1
ATOM 3117 C CA . ARG A 1 395 ? 85.125 -13.344 4.367 1 37 395 ARG A CA 1
ATOM 3118 C C . ARG A 1 395 ? 85.875 -13.859 5.582 1 37 395 ARG A C 1
ATOM 3120 O O . ARG A 1 395 ? 87.062 -14.203 5.488 1 37 395 ARG A O 1
ATOM 3127 N N . SER A 1 396 ? 85.25 -13.906 6.77 1 36.72 396 SER A N 1
ATOM 3128 C CA . SER A 1 396 ? 86.062 -14.461 7.855 1 36.72 396 SER A CA 1
ATOM 3129 C C . SER A 1 396 ? 86.312 -15.961 7.684 1 36.72 396 SER A C 1
ATOM 3131 O O . SER A 1 396 ? 87.312 -16.516 8.141 1 36.72 396 SER A O 1
ATOM 3133 N N . LYS A 1 397 ? 85.25 -16.734 7.191 1 35.38 397 LYS A N 1
ATOM 3134 C CA . LYS A 1 397 ? 85.562 -18.156 7.055 1 35.38 397 LYS A CA 1
ATOM 3135 C C . LYS A 1 397 ? 86.5 -18.391 5.855 1 35.38 397 LYS A C 1
ATOM 3137 O O . LYS A 1 397 ? 87.312 -19.297 5.875 1 35.38 397 LYS A O 1
ATOM 3142 N N . ASP A 1 398 ? 86.188 -17.844 4.734 1 33.59 398 ASP A N 1
ATOM 3143 C CA . ASP A 1 398 ? 86.938 -18.234 3.561 1 33.59 398 ASP A CA 1
ATOM 3144 C C . ASP A 1 398 ? 88.375 -17.719 3.643 1 33.59 398 ASP A C 1
ATOM 3146 O O . ASP A 1 398 ? 89.188 -17.812 2.678 1 33.59 398 ASP A O 1
ATOM 3150 N N . MET A 1 399 ? 88.812 -16.875 4.609 1 33.38 399 MET A N 1
ATOM 3151 C CA . MET A 1 399 ? 90.25 -16.641 4.574 1 33.38 399 MET A CA 1
ATOM 3152 C C . MET A 1 399 ? 91 -17.938 4.707 1 33.38 399 MET A C 1
ATOM 3154 O O . MET A 1 399 ? 92.25 -17.953 4.625 1 33.38 399 MET A O 1
ATOM 3158 N N . THR A 1 400 ? 90.5 -19.016 5.332 1 31.62 400 THR A N 1
ATOM 3159 C CA . THR A 1 400 ? 91.375 -20.141 5.309 1 31.62 400 THR A CA 1
ATOM 3160 C C . THR A 1 400 ? 91.312 -20.875 3.971 1 31.62 400 THR A C 1
ATOM 3162 O O . THR A 1 400 ? 92.25 -21.625 3.615 1 31.62 400 THR A O 1
ATOM 3165 N N . GLN A 1 401 ? 90.125 -21.453 3.475 1 30.27 401 GLN A N 1
ATOM 3166 C CA . GLN A 1 401 ? 90.438 -22.422 2.41 1 30.27 401 GLN A CA 1
ATOM 3167 C C . GLN A 1 401 ? 90.75 -21.703 1.094 1 30.27 401 GLN A C 1
ATOM 3169 O O . GLN A 1 401 ? 90.25 -20.594 0.86 1 30.27 401 GLN A O 1
ATOM 3174 N N . PRO A 1 402 ? 91.688 -22.25 0.171 1 32.12 402 PRO A N 1
ATOM 3175 C CA . PRO A 1 402 ? 92.25 -21.734 -1.072 1 32.12 402 PRO A CA 1
ATOM 3176 C C . PRO A 1 402 ? 91.188 -21.328 -2.094 1 32.12 402 PRO A C 1
ATOM 3178 O O . PRO A 1 402 ? 90.062 -21.828 -2.053 1 32.12 402 PRO A O 1
ATOM 3181 N N . ARG A 1 403 ? 91.312 -20.297 -2.879 1 34.06 403 ARG A N 1
ATOM 3182 C CA . ARG A 1 403 ? 90.625 -19.469 -3.881 1 34.06 403 ARG A CA 1
ATOM 3183 C C . ARG A 1 403 ? 90.062 -20.328 -5.008 1 34.06 403 ARG A C 1
ATOM 3185 O O . ARG A 1 403 ? 90.812 -20.641 -5.973 1 34.06 403 ARG A O 1
ATOM 3192 N N . ARG A 1 404 ? 89.438 -21.562 -4.777 1 31.62 404 ARG A N 1
ATOM 3193 C CA . ARG A 1 404 ? 89.125 -22.094 -6.098 1 31.62 404 ARG A CA 1
ATOM 3194 C C . ARG A 1 404 ? 88.312 -21.109 -6.91 1 31.62 404 ARG A C 1
ATOM 3196 O O . ARG A 1 404 ? 87.562 -20.281 -6.344 1 31.62 404 ARG A O 1
ATOM 3203 N N . ARG A 1 405 ? 88.438 -21 -8.266 1 32.78 405 ARG A N 1
ATOM 3204 C CA . ARG A 1 405 ? 88.125 -20.078 -9.328 1 32.78 405 ARG A CA 1
ATOM 3205 C C . ARG A 1 405 ? 86.562 -19.891 -9.43 1 32.78 405 ARG A C 1
ATOM 3207 O O . ARG A 1 405 ? 85.812 -20.859 -9.266 1 32.78 405 ARG A O 1
ATOM 3214 N N . PRO A 1 406 ? 86.062 -18.625 -9.352 1 31.41 406 PRO A N 1
ATOM 3215 C CA . PRO A 1 406 ? 84.688 -18.109 -9.297 1 31.41 406 PRO A CA 1
ATOM 3216 C C . PRO A 1 406 ? 83.812 -18.656 -10.422 1 31.41 406 PRO A C 1
ATOM 3218 O O . PRO A 1 406 ? 82.562 -18.422 -10.438 1 31.41 406 PRO A O 1
ATOM 3221 N N . LYS A 1 407 ? 84.5 -19.234 -11.523 1 32.56 407 LYS A N 1
ATOM 3222 C CA . LYS A 1 407 ? 83.75 -19.5 -12.742 1 32.56 407 LYS A CA 1
ATOM 3223 C C . LYS A 1 407 ? 82.688 -20.562 -12.508 1 32.56 407 LYS A C 1
ATOM 3225 O O . LYS A 1 407 ? 81.562 -20.484 -13.062 1 32.56 407 LYS A O 1
ATOM 3230 N N . ASP A 1 408 ? 83.125 -21.641 -11.812 1 32.12 408 ASP A N 1
ATOM 3231 C CA . ASP A 1 408 ? 82.312 -22.859 -11.867 1 32.12 408 ASP A CA 1
ATOM 3232 C C . ASP A 1 408 ? 81.062 -22.734 -11.062 1 32.12 408 ASP A C 1
ATOM 3234 O O . ASP A 1 408 ? 80.062 -23.5 -11.266 1 32.12 408 ASP A O 1
ATOM 3238 N N . ARG A 1 409 ? 81.125 -21.812 -10.055 1 30.72 409 ARG A N 1
ATOM 3239 C CA . ARG A 1 409 ? 79.938 -21.875 -9.172 1 30.72 409 ARG A CA 1
ATOM 3240 C C . ARG A 1 409 ? 78.688 -21.312 -9.867 1 30.72 409 ARG A C 1
ATOM 3242 O O . ARG A 1 409 ? 77.562 -21.703 -9.539 1 30.72 409 ARG A O 1
ATOM 3249 N N . LEU A 1 410 ? 78.938 -20.344 -10.742 1 30.39 410 LEU A N 1
ATOM 3250 C CA . LEU A 1 410 ? 77.75 -19.812 -11.43 1 30.39 410 LEU A CA 1
ATOM 3251 C C . LEU A 1 410 ? 77.062 -20.875 -12.266 1 30.39 410 LEU A C 1
ATOM 3253 O O . LEU A 1 410 ? 75.812 -20.953 -12.297 1 30.39 410 LEU A O 1
ATOM 3257 N N . ARG A 1 411 ? 77.938 -21.781 -12.914 1 32.12 411 ARG A N 1
ATOM 3258 C CA . ARG A 1 411 ? 77.375 -22.828 -13.75 1 32.12 411 ARG A CA 1
ATOM 3259 C C . ARG A 1 411 ? 76.438 -23.766 -12.93 1 32.12 411 ARG A C 1
ATOM 3261 O O . ARG A 1 411 ? 75.375 -24.172 -13.383 1 32.12 411 ARG A O 1
ATOM 3268 N N . THR A 1 412 ? 77 -24.109 -11.727 1 37.25 412 THR A N 1
ATOM 3269 C CA . THR A 1 412 ? 76.25 -25.109 -10.969 1 37.25 412 THR A CA 1
ATOM 3270 C C . THR A 1 412 ? 74.938 -24.547 -10.477 1 37.25 412 THR A C 1
ATOM 3272 O O . THR A 1 412 ? 73.875 -25.234 -10.516 1 37.25 412 THR A O 1
ATOM 3275 N N . TYR A 1 413 ? 74.938 -23.312 -9.977 1 30.94 413 TYR A N 1
ATOM 3276 C CA . TYR A 1 413 ? 73.688 -22.781 -9.461 1 30.94 413 TYR A CA 1
ATOM 3277 C C . TYR A 1 413 ? 72.625 -22.688 -10.57 1 30.94 413 TYR A C 1
ATOM 3279 O O . TYR A 1 413 ? 71.438 -23.016 -10.352 1 30.94 413 TYR A O 1
ATOM 3287 N N . LEU A 1 414 ? 73.125 -22.219 -11.781 1 31.47 414 LEU A N 1
ATOM 3288 C CA . LEU A 1 414 ? 72.125 -22.156 -12.875 1 31.47 414 LEU A CA 1
ATOM 3289 C C . LEU A 1 414 ? 71.625 -23.547 -13.242 1 31.47 414 LEU A C 1
ATOM 3291 O O . LEU A 1 414 ? 70.5 -23.719 -13.656 1 31.47 414 LEU A O 1
ATOM 3295 N N . LYS A 1 415 ? 72.562 -24.578 -13.117 1 36.16 415 LYS A N 1
ATOM 3296 C CA . LYS A 1 415 ? 72.125 -25.953 -13.422 1 36.16 415 LYS A CA 1
ATOM 3297 C C . LYS A 1 415 ? 71.125 -26.469 -12.414 1 36.16 415 LYS A C 1
ATOM 3299 O O . LYS A 1 415 ? 70.25 -27.219 -12.766 1 36.16 415 LYS A O 1
ATOM 3304 N N . GLU A 1 416 ? 71.438 -26.266 -11.109 1 34.94 416 GLU A N 1
ATOM 3305 C CA . GLU A 1 416 ? 70.562 -26.891 -10.133 1 34.94 416 GLU A CA 1
ATOM 3306 C C . GLU A 1 416 ? 69.188 -26.25 -10.141 1 34.94 416 GLU A C 1
ATOM 3308 O O . GLU A 1 416 ? 68.188 -26.844 -9.656 1 34.94 416 GLU A O 1
ATOM 3313 N N . THR A 1 417 ? 69.188 -24.891 -10.266 1 32.62 417 THR A N 1
ATOM 3314 C CA . THR A 1 417 ? 67.812 -24.375 -10.336 1 32.62 417 THR A CA 1
ATOM 3315 C C . THR A 1 417 ? 67.188 -24.578 -11.727 1 32.62 417 THR A C 1
ATOM 3317 O O . THR A 1 417 ? 67.75 -24.094 -12.719 1 32.62 417 THR A O 1
ATOM 3320 N N . SER A 1 418 ? 66.75 -25.938 -11.992 1 35.16 418 SER A N 1
ATOM 3321 C CA . SER A 1 418 ? 66.188 -26.594 -13.164 1 35.16 418 SER A CA 1
ATOM 3322 C C . SER A 1 418 ? 65.438 -25.594 -14.039 1 35.16 418 SER A C 1
ATOM 3324 O O . SER A 1 418 ? 64.438 -25.938 -14.656 1 35.16 418 SER A O 1
ATOM 3326 N N . ILE A 1 419 ? 65.375 -24.312 -13.695 1 32.25 419 ILE A N 1
ATOM 3327 C CA . ILE A 1 419 ? 64.562 -23.422 -14.453 1 32.25 419 ILE A CA 1
ATOM 3328 C C . ILE A 1 419 ? 65 -23.406 -15.914 1 32.25 419 ILE A C 1
ATOM 3330 O O . ILE A 1 419 ? 64.125 -23.219 -16.812 1 32.25 419 ILE A O 1
ATOM 3334 N N . ILE A 1 420 ? 66.188 -23.094 -16.234 1 30.78 420 ILE A N 1
ATOM 3335 C CA . ILE A 1 420 ? 66.562 -22.922 -17.641 1 30.78 420 ILE A CA 1
ATOM 3336 C C . ILE A 1 420 ? 67.188 -24.203 -18.172 1 30.78 420 ILE A C 1
ATOM 3338 O O . ILE A 1 420 ? 68.062 -24.812 -17.484 1 30.78 420 ILE A O 1
ATOM 3342 N N . SER A 1 421 ? 66.438 -24.953 -19.094 1 31.22 421 SER A N 1
ATOM 3343 C CA . SER A 1 421 ? 67 -26.141 -19.75 1 31.22 421 SER A CA 1
ATOM 3344 C C . SER A 1 421 ? 68.438 -25.906 -20.172 1 31.22 421 SER A C 1
ATOM 3346 O O . SER A 1 421 ? 68.938 -24.781 -20.234 1 31.22 421 SER A O 1
ATOM 3348 N N . ASP A 1 422 ? 69.312 -26.984 -20.172 1 37.75 422 ASP A N 1
ATOM 3349 C CA . ASP A 1 422 ? 70.75 -27.094 -20.438 1 37.75 422 ASP A CA 1
ATOM 3350 C C . ASP A 1 422 ? 71.188 -26.141 -21.547 1 37.75 422 ASP A C 1
ATOM 3352 O O . ASP A 1 422 ? 72.25 -25.547 -21.484 1 37.75 422 ASP A O 1
ATOM 3356 N N . ASP A 1 423 ? 70.438 -26.172 -22.672 1 39.38 423 ASP A N 1
ATOM 3357 C CA . ASP A 1 423 ? 70.938 -25.578 -23.922 1 39.38 423 ASP A CA 1
ATOM 3358 C C . ASP A 1 423 ? 70.875 -24.062 -23.844 1 39.38 423 ASP A C 1
ATOM 3360 O O . ASP A 1 423 ? 71.75 -23.391 -24.422 1 39.38 423 ASP A O 1
ATOM 3364 N N . GLU A 1 424 ? 69.812 -23.547 -23.172 1 37.84 424 GLU A N 1
ATOM 3365 C CA . GLU A 1 424 ? 69.562 -22.109 -23.266 1 37.84 424 GLU A CA 1
ATOM 3366 C C . GLU A 1 424 ? 70.5 -21.359 -22.328 1 37.84 424 GLU A C 1
ATOM 3368 O O . GLU A 1 424 ? 70.625 -20.141 -22.406 1 37.84 424 GLU A O 1
ATOM 3373 N N . SER A 1 425 ? 71 -22.078 -21.375 1 36.84 425 SER A N 1
ATOM 3374 C CA . SER A 1 425 ? 71.938 -21.453 -20.406 1 36.84 425 SER A CA 1
ATOM 3375 C C . SER A 1 425 ? 73.188 -20.938 -21.078 1 36.84 425 SER A C 1
ATOM 3377 O O . SER A 1 425 ? 73.688 -19.891 -20.688 1 36.84 425 SER A O 1
ATOM 3379 N N . THR A 1 426 ? 73.562 -21.703 -22.047 1 40.09 426 THR A N 1
ATOM 3380 C CA . THR A 1 426 ? 74.812 -21.312 -22.734 1 40.09 426 THR A CA 1
ATOM 3381 C C . THR A 1 426 ? 74.625 -20 -23.469 1 40.09 426 THR A C 1
ATOM 3383 O O . THR A 1 426 ? 75.562 -19.172 -23.531 1 40.09 426 THR A O 1
ATOM 3386 N N . ASP A 1 427 ? 73.375 -19.859 -24.047 1 37.88 427 ASP A N 1
ATOM 3387 C CA . ASP A 1 427 ? 73.188 -18.688 -24.906 1 37.88 427 ASP A CA 1
ATOM 3388 C C . ASP A 1 427 ? 73.125 -17.406 -24.078 1 37.88 427 ASP A C 1
ATOM 3390 O O . ASP A 1 427 ? 73.688 -16.375 -24.484 1 37.88 427 ASP A O 1
ATOM 3394 N N . ILE A 1 428 ? 72.5 -17.516 -22.938 1 36 428 ILE A N 1
ATOM 3395 C CA . ILE A 1 428 ? 72.375 -16.297 -22.172 1 36 428 ILE A CA 1
ATOM 3396 C C . ILE A 1 428 ? 73.75 -15.883 -21.641 1 36 428 ILE A C 1
ATOM 3398 O O . ILE A 1 428 ? 74.125 -14.695 -21.672 1 36 428 ILE A O 1
ATOM 3402 N N . LEU A 1 429 ? 74.562 -16.922 -21.312 1 36.38 429 LEU A N 1
ATOM 3403 C CA . LEU A 1 429 ? 75.875 -16.578 -20.828 1 36.38 429 LEU A CA 1
ATOM 3404 C C . LEU A 1 429 ? 76.688 -15.961 -21.938 1 36.38 429 LEU A C 1
ATOM 3406 O O . LEU A 1 429 ? 77.438 -15.008 -21.703 1 36.38 429 LEU A O 1
ATOM 3410 N N . THR A 1 430 ? 76.5 -16.594 -23.141 1 42.69 430 THR A N 1
ATOM 3411 C CA . THR A 1 430 ? 77.25 -16.016 -24.266 1 42.69 430 THR A CA 1
ATOM 3412 C C . THR A 1 430 ? 76.75 -14.594 -24.547 1 42.69 430 THR A C 1
ATOM 3414 O O . THR A 1 430 ? 77.562 -13.711 -24.844 1 42.69 430 THR A O 1
ATOM 3417 N N . SER A 1 431 ? 75.438 -14.414 -24.406 1 36.91 431 SER A N 1
ATOM 3418 C CA . SER A 1 431 ? 74.938 -13.07 -24.688 1 36.91 431 SER A CA 1
ATOM 3419 C C . SER A 1 431 ? 75.375 -12.086 -23.594 1 36.91 431 SER A C 1
ATOM 3421 O O . SER A 1 431 ? 75.75 -10.945 -23.891 1 36.91 431 SER A O 1
ATOM 3423 N N . ALA A 1 432 ? 75.312 -12.578 -22.344 1 37.44 432 ALA A N 1
ATOM 3424 C CA . ALA A 1 432 ? 75.812 -11.711 -21.266 1 37.44 432 ALA A CA 1
ATOM 3425 C C . ALA A 1 432 ? 77.312 -11.453 -21.406 1 37.44 432 ALA A C 1
ATOM 3427 O O . ALA A 1 432 ? 77.75 -10.344 -21.172 1 37.44 432 ALA A O 1
ATOM 3428 N N . GLU A 1 433 ? 78 -12.484 -21.859 1 41.78 433 GLU A N 1
ATOM 3429 C CA . GLU A 1 433 ? 79.438 -12.297 -22.156 1 41.78 433 GLU A CA 1
ATOM 3430 C C . GLU A 1 433 ? 79.625 -11.305 -23.297 1 41.78 433 GLU A C 1
ATOM 3432 O O . GLU A 1 433 ? 80.562 -10.469 -23.25 1 41.78 433 GLU A O 1
ATOM 3437 N N . ASN A 1 434 ? 78.75 -11.453 -24.297 1 39.66 434 ASN A N 1
ATOM 3438 C CA . ASN A 1 434 ? 78.875 -10.523 -25.422 1 39.66 434 ASN A CA 1
ATOM 3439 C C . ASN A 1 434 ? 78.5 -9.094 -25 1 39.66 434 ASN A C 1
ATOM 3441 O O . ASN A 1 434 ? 79.125 -8.141 -25.453 1 39.66 434 ASN A O 1
ATOM 3445 N N . LEU A 1 435 ? 77.5 -9 -24.125 1 33.38 435 LEU A N 1
ATOM 3446 C CA . LEU A 1 435 ? 77.188 -7.652 -23.688 1 33.38 435 LEU A CA 1
ATOM 3447 C C . LEU A 1 435 ? 78.312 -7.074 -22.812 1 33.38 435 LEU A C 1
ATOM 3449 O O . LEU A 1 435 ? 78.625 -5.902 -22.953 1 33.38 435 LEU A O 1
ATOM 3453 N N . LEU A 1 436 ? 78.875 -7.891 -21.922 1 34.75 436 LEU A N 1
ATOM 3454 C CA . LEU A 1 436 ? 80 -7.406 -21.141 1 34.75 436 LEU A CA 1
ATOM 3455 C C . LEU A 1 436 ? 81.188 -7.133 -22.031 1 34.75 436 LEU A C 1
ATOM 3457 O O . LEU A 1 436 ? 81.938 -6.176 -21.797 1 34.75 436 LEU A O 1
ATOM 3461 N N . ALA A 1 437 ? 81.375 -8.008 -23.031 1 36.12 437 ALA A N 1
ATOM 3462 C CA . ALA A 1 437 ? 82.5 -7.766 -23.969 1 36.12 437 ALA A CA 1
ATOM 3463 C C . ALA A 1 437 ? 82.25 -6.465 -24.734 1 36.12 437 ALA A C 1
ATOM 3465 O O . ALA A 1 437 ? 83.25 -5.754 -25.047 1 36.12 437 ALA A O 1
ATOM 3466 N N . THR A 1 438 ? 81 -6.199 -25.141 1 32.16 438 THR A N 1
ATOM 3467 C CA . THR A 1 438 ? 80.812 -4.992 -25.922 1 32.16 438 THR A CA 1
ATOM 3468 C C . THR A 1 438 ? 81 -3.744 -25.062 1 32.16 438 THR A C 1
ATOM 3470 O O . THR A 1 438 ? 81.375 -2.688 -25.578 1 32.16 438 THR A O 1
ATOM 3473 N N . THR A 1 439 ? 80.688 -3.832 -23.812 1 30.3 439 THR A N 1
ATOM 3474 C CA . THR A 1 439 ? 80.938 -2.629 -23.031 1 30.3 439 THR A CA 1
ATOM 3475 C C . THR A 1 439 ? 82.438 -2.438 -22.781 1 30.3 439 THR A C 1
ATOM 3477 O O . THR A 1 439 ? 82.875 -1.338 -22.438 1 30.3 439 THR A O 1
ATOM 3480 N N . SER A 1 440 ? 83.188 -3.543 -22.719 1 31.23 440 SER A N 1
ATOM 3481 C CA . SER A 1 440 ? 84.625 -3.309 -22.625 1 31.23 440 SER A CA 1
ATOM 3482 C C . SER A 1 440 ? 85.188 -2.629 -23.891 1 31.23 440 SER A C 1
ATOM 3484 O O . SER A 1 440 ? 86.25 -2.066 -23.891 1 31.23 440 SER A O 1
ATOM 3486 N N . SER A 1 441 ? 84.562 -2.979 -25.062 1 30.09 441 SER A N 1
ATOM 3487 C CA . SER A 1 441 ? 85.125 -2.342 -26.25 1 30.09 441 SER A CA 1
ATOM 3488 C C . SER A 1 441 ? 84.562 -0.918 -26.406 1 30.09 441 SER A C 1
ATOM 3490 O O . SER A 1 441 ? 85.062 -0.151 -27.219 1 30.09 441 SER A O 1
ATOM 3492 N N . LEU A 1 442 ? 83.5 -0.55 -25.828 1 25.69 442 LEU A N 1
ATOM 3493 C CA . LEU A 1 442 ? 83.188 0.862 -26.031 1 25.69 442 LEU A CA 1
ATOM 3494 C C . LEU A 1 442 ? 83.938 1.728 -25.016 1 25.69 442 LEU A C 1
ATOM 3496 O O . LEU A 1 442 ? 84 1.386 -23.844 1 25.69 442 LEU A O 1
ATOM 3500 N N . MET B 1 1 ? 61.781 14.594 -28.812 1 30.08 1 MET B N 1
ATOM 3501 C CA . MET B 1 1 ? 61.875 13.141 -28.781 1 30.08 1 MET B CA 1
ATOM 3502 C C . MET B 1 1 ? 61.344 12.586 -27.453 1 30.08 1 MET B C 1
ATOM 3504 O O . MET B 1 1 ? 60.75 11.516 -27.438 1 30.08 1 MET B O 1
ATOM 3508 N N . GLY B 1 2 ? 61.5 13.406 -26.438 1 36.66 2 GLY B N 1
ATOM 3509 C CA . GLY B 1 2 ? 61.031 13.023 -25.094 1 36.66 2 GLY B CA 1
ATOM 3510 C C . GLY B 1 2 ? 59.531 12.992 -24.969 1 36.66 2 GLY B C 1
ATOM 3511 O O . GLY B 1 2 ? 58.969 12.117 -24.281 1 36.66 2 GLY B O 1
ATOM 3512 N N . HIS B 1 3 ? 58.844 13.93 -25.641 1 40.75 3 HIS B N 1
ATOM 3513 C CA . HIS B 1 3 ? 57.406 13.953 -25.516 1 40.75 3 HIS B CA 1
ATOM 3514 C C . HIS B 1 3 ? 56.781 12.766 -26.25 1 40.75 3 HIS B C 1
ATOM 3516 O O . HIS B 1 3 ? 55.719 12.266 -25.844 1 40.75 3 HIS B O 1
ATOM 3522 N N . PHE B 1 4 ? 57.344 12.328 -27.391 1 42.28 4 PHE B N 1
ATOM 3523 C CA . PHE B 1 4 ? 56.781 11.234 -28.156 1 42.28 4 PHE B CA 1
ATOM 3524 C C . PHE B 1 4 ? 56.938 9.906 -27.422 1 42.28 4 PHE B C 1
ATOM 3526 O O . PHE B 1 4 ? 56.062 9.039 -27.5 1 42.28 4 PHE B O 1
ATOM 3533 N N . ILE B 1 5 ? 58 9.758 -26.641 1 41.41 5 ILE B N 1
ATOM 3534 C CA . ILE B 1 5 ? 58.188 8.516 -25.906 1 41.41 5 ILE B CA 1
ATOM 3535 C C . ILE B 1 5 ? 57.156 8.414 -24.781 1 41.41 5 ILE B C 1
ATOM 3537 O O . ILE B 1 5 ? 56.594 7.348 -24.531 1 41.41 5 ILE B O 1
ATOM 3541 N N . ASN B 1 6 ? 56.812 9.562 -24.281 1 39.97 6 ASN B N 1
ATOM 3542 C CA . ASN B 1 6 ? 55.812 9.516 -23.219 1 39.97 6 ASN B CA 1
ATOM 3543 C C . ASN B 1 6 ? 54.438 9.172 -23.766 1 39.97 6 ASN B C 1
ATOM 3545 O O . ASN B 1 6 ? 53.688 8.406 -23.156 1 39.97 6 ASN B O 1
ATOM 3549 N N . ILE B 1 7 ? 54.094 9.672 -25 1 45 7 ILE B N 1
ATOM 3550 C CA . ILE B 1 7 ? 52.812 9.359 -25.594 1 45 7 ILE B CA 1
ATOM 3551 C C . ILE B 1 7 ? 52.781 7.891 -26.031 1 45 7 ILE B C 1
ATOM 3553 O O . ILE B 1 7 ? 51.781 7.203 -25.844 1 45 7 ILE B O 1
ATOM 3557 N N . PHE B 1 8 ? 53.906 7.316 -26.469 1 45.84 8 PHE B N 1
ATOM 3558 C CA . PHE B 1 8 ? 53.969 5.922 -26.891 1 45.84 8 PHE B CA 1
ATOM 3559 C C . PHE B 1 8 ? 53.875 4.992 -25.688 1 45.84 8 PHE B C 1
ATOM 3561 O O . PHE B 1 8 ? 53.188 3.975 -25.734 1 45.84 8 PHE B O 1
ATOM 3568 N N . ILE B 1 9 ? 54.438 5.328 -24.594 1 43.19 9 ILE B N 1
ATOM 3569 C CA . ILE B 1 9 ? 54.281 4.527 -23.391 1 43.19 9 ILE B CA 1
ATOM 3570 C C . ILE B 1 9 ? 52.844 4.617 -22.875 1 43.19 9 ILE B C 1
ATOM 3572 O O . ILE B 1 9 ? 52.25 3.607 -22.469 1 43.19 9 ILE B O 1
ATOM 3576 N N . LEU B 1 10 ? 52.25 5.777 -23.109 1 41.38 10 LEU B N 1
ATOM 3577 C CA . LEU B 1 10 ? 50.844 5.887 -22.688 1 41.38 10 LEU B CA 1
ATOM 3578 C C . LEU B 1 10 ? 49.969 5.066 -23.609 1 41.38 10 LEU B C 1
ATOM 3580 O O . LEU B 1 10 ? 49 4.453 -23.141 1 41.38 10 LEU B O 1
ATOM 3584 N N . LEU B 1 11 ? 50.219 4.996 -24.922 1 44.47 11 LEU B N 1
ATOM 3585 C CA . LEU B 1 11 ? 49.406 4.203 -25.844 1 44.47 11 LEU B CA 1
ATOM 3586 C C . LEU B 1 11 ? 49.625 2.713 -25.609 1 44.47 11 LEU B C 1
ATOM 3588 O O . LEU B 1 11 ? 48.656 1.934 -25.625 1 44.47 11 LEU B O 1
ATOM 3592 N N . ILE B 1 12 ? 50.812 2.221 -25.391 1 42.5 12 ILE B N 1
ATOM 3593 C CA . ILE B 1 12 ? 51.031 0.81 -25.078 1 42.5 12 ILE B CA 1
ATOM 3594 C C . ILE B 1 12 ? 50.344 0.467 -23.75 1 42.5 12 ILE B C 1
ATOM 3596 O O . ILE B 1 12 ? 49.75 -0.605 -23.609 1 42.5 12 ILE B O 1
ATOM 3600 N N . LEU B 1 13 ? 50.312 1.439 -22.875 1 38.75 13 LEU B N 1
ATOM 3601 C CA . LEU B 1 13 ? 49.594 1.235 -21.625 1 38.75 13 LEU B CA 1
ATOM 3602 C C . LEU B 1 13 ? 48.094 1.065 -21.875 1 38.75 13 LEU B C 1
ATOM 3604 O O . LEU B 1 13 ? 47.438 0.24 -21.219 1 38.75 13 LEU B O 1
ATOM 3608 N N . PHE B 1 14 ? 47.531 1.797 -22.781 1 41.28 14 PHE B N 1
ATOM 3609 C CA . PHE B 1 14 ? 46.125 1.667 -23.109 1 41.28 14 PHE B CA 1
ATOM 3610 C C . PHE B 1 14 ? 45.844 0.321 -23.781 1 41.28 14 PHE B C 1
ATOM 3612 O O . PHE B 1 14 ? 44.844 -0.34 -23.453 1 41.28 14 PHE B O 1
ATOM 3619 N N . ILE B 1 15 ? 46.625 -0.145 -24.703 1 40.56 15 ILE B N 1
ATOM 3620 C CA . ILE B 1 15 ? 46.406 -1.408 -25.406 1 40.56 15 ILE B CA 1
ATOM 3621 C C . ILE B 1 15 ? 46.625 -2.572 -24.438 1 40.56 15 ILE B C 1
ATOM 3623 O O . ILE B 1 15 ? 45.844 -3.531 -24.438 1 40.56 15 ILE B O 1
ATOM 3627 N N . ALA B 1 16 ? 47.656 -2.559 -23.594 1 36.53 16 ALA B N 1
ATOM 3628 C CA . ALA B 1 16 ? 47.844 -3.662 -22.656 1 36.53 16 ALA B CA 1
ATOM 3629 C C . ALA B 1 16 ? 46.719 -3.713 -21.625 1 36.53 16 ALA B C 1
ATOM 3631 O O . ALA B 1 16 ? 46.344 -4.793 -21.172 1 36.53 16 ALA B O 1
ATOM 3632 N N . MET B 1 17 ? 46.188 -2.623 -21.219 1 32.47 17 MET B N 1
ATOM 3633 C CA . MET B 1 17 ? 45.031 -2.668 -20.328 1 32.47 17 MET B CA 1
ATOM 3634 C C . MET B 1 17 ? 43.812 -3.275 -21.031 1 32.47 17 MET B C 1
ATOM 3636 O O . MET B 1 17 ? 43.031 -3.971 -20.406 1 32.47 17 MET B O 1
ATOM 3640 N N . VAL B 1 18 ? 43.562 -3.031 -22.344 1 32.91 18 VAL B N 1
ATOM 3641 C CA . VAL B 1 18 ? 42.344 -3.504 -23.016 1 32.91 18 VAL B CA 1
ATOM 3642 C C . VAL B 1 18 ? 42.469 -5.004 -23.297 1 32.91 18 VAL B C 1
ATOM 3644 O O . VAL B 1 18 ? 41.469 -5.719 -23.297 1 32.91 18 VAL B O 1
ATOM 3647 N N . HIS B 1 19 ? 43.656 -5.57 -23.406 1 30.55 19 HIS B N 1
ATOM 3648 C CA . HIS B 1 19 ? 43.656 -6.934 -23.922 1 30.55 19 HIS B CA 1
ATOM 3649 C C . HIS B 1 19 ? 43.188 -7.922 -22.844 1 30.55 19 HIS B C 1
ATOM 3651 O O . HIS B 1 19 ? 43.406 -9.125 -22.969 1 30.55 19 HIS B O 1
ATOM 3657 N N . CYS B 1 20 ? 42.844 -7.598 -21.734 1 28.56 20 CYS B N 1
ATOM 3658 C CA . CYS B 1 20 ? 42.312 -8.773 -21.047 1 28.56 20 CYS B CA 1
ATOM 3659 C C . CYS B 1 20 ? 41.156 -9.383 -21.812 1 28.56 20 CYS B C 1
ATOM 3661 O O . CYS B 1 20 ? 40 -9 -21.594 1 28.56 20 CYS B O 1
ATOM 3663 N N . LYS B 1 21 ? 41.188 -9.453 -23.234 1 28.83 21 LYS B N 1
ATOM 3664 C CA . LYS B 1 21 ? 40.125 -10.211 -23.922 1 28.83 21 LYS B CA 1
ATOM 3665 C C . LYS B 1 21 ? 40.125 -11.664 -23.453 1 28.83 21 LYS B C 1
ATOM 3667 O O . LYS B 1 21 ? 41.156 -12.344 -23.484 1 28.83 21 LYS B O 1
ATOM 3672 N N . GLY B 1 22 ? 39.312 -12.055 -22.438 1 26.92 22 GLY B N 1
ATOM 3673 C CA . GLY B 1 22 ? 38.875 -13.43 -22.328 1 26.92 22 GLY B CA 1
ATOM 3674 C C . GLY B 1 22 ? 38.406 -14.008 -23.656 1 26.92 22 GLY B C 1
ATOM 3675 O O . GLY B 1 22 ? 37.375 -13.609 -24.188 1 26.92 22 GLY B O 1
ATOM 3676 N N . ASP B 1 23 ? 39.25 -14.273 -24.688 1 23.92 23 ASP B N 1
ATOM 3677 C CA . ASP B 1 23 ? 39.062 -14.812 -26.016 1 23.92 23 ASP B CA 1
ATOM 3678 C C . ASP B 1 23 ? 38.25 -16.125 -25.969 1 23.92 23 ASP B C 1
ATOM 3680 O O . ASP B 1 23 ? 38.062 -16.766 -27 1 23.92 23 ASP B O 1
ATOM 3684 N N . GLN B 1 24 ? 38.125 -16.906 -24.953 1 22.17 24 GLN B N 1
ATOM 3685 C CA . GLN B 1 24 ? 37.781 -18.219 -25.469 1 22.17 24 GLN B CA 1
ATOM 3686 C C . GLN B 1 24 ? 36.625 -18.141 -26.453 1 22.17 24 GLN B C 1
ATOM 3688 O O . GLN B 1 24 ? 35.562 -17.625 -26.109 1 22.17 24 GLN B O 1
ATOM 3693 N N . GLU B 1 25 ? 36.938 -18.109 -27.797 1 22.41 25 GLU B N 1
ATOM 3694 C CA . GLU B 1 25 ? 36.125 -18.297 -29 1 22.41 25 GLU B CA 1
ATOM 3695 C C . GLU B 1 25 ? 35.281 -19.562 -28.906 1 22.41 25 GLU B C 1
ATOM 3697 O O . GLU B 1 25 ? 34.531 -19.906 -29.844 1 22.41 25 GLU B O 1
ATOM 3702 N N . ASN B 1 26 ? 35.094 -20.391 -27.906 1 19.66 26 ASN B N 1
ATOM 3703 C CA . ASN B 1 26 ? 34.438 -21.609 -28.344 1 19.66 26 ASN B CA 1
ATOM 3704 C C . ASN B 1 26 ? 33.219 -21.312 -29.219 1 19.66 26 ASN B C 1
ATOM 3706 O O . ASN B 1 26 ? 32.25 -20.703 -28.766 1 19.66 26 ASN B O 1
ATOM 3710 N N . ARG B 1 27 ? 33.531 -21.062 -30.516 1 20.28 27 ARG B N 1
ATOM 3711 C CA . ARG B 1 27 ? 32.594 -21.016 -31.641 1 20.28 27 ARG B CA 1
ATOM 3712 C C . ARG B 1 27 ? 31.703 -22.266 -31.656 1 20.28 27 ARG B C 1
ATOM 3714 O O . ARG B 1 27 ? 32.094 -23.297 -32.188 1 20.28 27 ARG B O 1
ATOM 3721 N N . TYR B 1 28 ? 31.203 -22.906 -30.625 1 18.05 28 TYR B N 1
ATOM 3722 C CA . TYR B 1 28 ? 30.312 -24.016 -30.953 1 18.05 28 TYR B CA 1
ATOM 3723 C C . TYR B 1 28 ? 29.297 -23.609 -32.031 1 18.05 28 TYR B C 1
ATOM 3725 O O . TYR B 1 28 ? 28.547 -22.641 -31.844 1 18.05 28 TYR B O 1
ATOM 3733 N N . ILE B 1 29 ? 29.797 -23.641 -33.281 1 19.64 29 ILE B N 1
ATOM 3734 C CA . ILE B 1 29 ? 28.984 -23.578 -34.5 1 19.64 29 ILE B CA 1
ATOM 3735 C C . ILE B 1 29 ? 27.828 -24.578 -34.375 1 19.64 29 ILE B C 1
ATOM 3737 O O . ILE B 1 29 ? 28.031 -25.781 -34.375 1 19.64 29 ILE B O 1
ATOM 3741 N N . ASN B 1 30 ? 27.016 -24.531 -33.375 1 17.52 30 ASN B N 1
ATOM 3742 C CA . ASN B 1 30 ? 25.891 -25.453 -33.5 1 17.52 30 ASN B CA 1
ATOM 3743 C C . ASN B 1 30 ? 25.234 -25.375 -34.875 1 17.52 30 ASN B C 1
ATOM 3745 O O . ASN B 1 30 ? 24.781 -24.312 -35.281 1 17.52 30 ASN B O 1
ATOM 3749 N N . LYS B 1 31 ? 25.781 -26.203 -35.844 1 19.56 31 LYS B N 1
ATOM 3750 C CA . LYS B 1 31 ? 25.359 -26.594 -37.188 1 19.56 31 LYS B CA 1
ATOM 3751 C C . LYS B 1 31 ? 23.844 -26.688 -37.312 1 19.56 31 LYS B C 1
ATOM 3753 O O . LYS B 1 31 ? 23.266 -26.281 -38.312 1 19.56 31 LYS B O 1
ATOM 3758 N N . ASP B 1 32 ? 23.328 -27.594 -36.5 1 19.16 32 ASP B N 1
ATOM 3759 C CA . ASP B 1 32 ? 22.188 -28.297 -37.094 1 19.16 32 ASP B CA 1
ATOM 3760 C C . ASP B 1 32 ? 21.031 -27.328 -37.344 1 19.16 32 ASP B C 1
ATOM 3762 O O . ASP B 1 32 ? 20.109 -27.219 -36.531 1 19.16 32 ASP B O 1
ATOM 3766 N N . ILE B 1 33 ? 21.391 -26.125 -37.719 1 19.16 33 ILE B N 1
ATOM 3767 C CA . ILE B 1 33 ? 20.219 -25.266 -37.844 1 19.16 33 ILE B CA 1
ATOM 3768 C C . ILE B 1 33 ? 19.281 -25.828 -38.906 1 19.16 33 ILE B C 1
ATOM 3770 O O . ILE B 1 33 ? 18.359 -25.141 -39.375 1 19.16 33 ILE B O 1
ATOM 3774 N N . LEU B 1 34 ? 19.781 -26.938 -39.5 1 17.56 34 LEU B N 1
ATOM 3775 C CA . LEU B 1 34 ? 19.047 -27.109 -40.781 1 17.56 34 LEU B CA 1
ATOM 3776 C C . LEU B 1 34 ? 17.562 -27.312 -40.531 1 17.56 34 LEU B C 1
ATOM 3778 O O . LEU B 1 34 ? 16.797 -27.5 -41.469 1 17.56 34 LEU B O 1
ATOM 3782 N N . SER B 1 35 ? 17.094 -27.516 -39.312 1 18.05 35 SER B N 1
ATOM 3783 C CA . SER B 1 35 ? 15.922 -28.344 -39.5 1 18.05 35 SER B CA 1
ATOM 3784 C C . SER B 1 35 ? 14.93 -27.688 -40.438 1 18.05 35 SER B C 1
ATOM 3786 O O . SER B 1 35 ? 14.836 -26.453 -40.5 1 18.05 35 SER B O 1
ATOM 3788 N N . PRO B 1 36 ? 14.484 -28.359 -41.5 1 18.75 36 PRO B N 1
ATOM 3789 C CA . PRO B 1 36 ? 13.547 -28 -42.562 1 18.75 36 PRO B CA 1
ATOM 3790 C C . PRO B 1 36 ? 12.32 -27.25 -42.062 1 18.75 36 PRO B C 1
ATOM 3792 O O . PRO B 1 36 ? 11.961 -27.391 -40.875 1 18.75 36 PRO B O 1
ATOM 3795 N N . PHE B 1 37 ? 12.07 -26.062 -42.594 1 19.83 37 PHE B N 1
ATOM 3796 C CA . PHE B 1 37 ? 10.898 -25.203 -42.594 1 19.83 37 PHE B CA 1
ATOM 3797 C C . PHE B 1 37 ? 9.617 -26.016 -42.75 1 19.83 37 PHE B C 1
ATOM 3799 O O . PHE B 1 37 ? 9.164 -26.266 -43.875 1 19.83 37 PHE B O 1
ATOM 3806 N N . LEU B 1 38 ? 9.609 -27.25 -42.094 1 18.53 38 LEU B N 1
ATOM 3807 C CA . LEU B 1 38 ? 8.383 -27.969 -42.438 1 18.53 38 LEU B CA 1
ATOM 3808 C C . LEU B 1 38 ? 7.172 -27.047 -42.312 1 18.53 38 LEU B C 1
ATOM 3810 O O . LEU B 1 38 ? 7.121 -26.203 -41.438 1 18.53 38 LEU B O 1
ATOM 3814 N N . LEU B 1 39 ? 6.469 -26.891 -43.406 1 19.44 39 LEU B N 1
ATOM 3815 C CA . LEU B 1 39 ? 5.168 -26.328 -43.781 1 19.44 39 LEU B CA 1
ATOM 3816 C C . LEU B 1 39 ? 4.137 -26.625 -42.688 1 19.44 39 LEU B C 1
ATOM 3818 O O . LEU B 1 39 ? 3.85 -27.781 -42.406 1 19.44 39 LEU B O 1
ATOM 3822 N N . ASN B 1 40 ? 4.273 -25.906 -41.625 1 21.95 40 ASN B N 1
ATOM 3823 C CA . ASN B 1 40 ? 3.221 -26.031 -40.594 1 21.95 40 ASN B CA 1
ATOM 3824 C C . ASN B 1 40 ? 1.833 -26 -41.25 1 21.95 40 ASN B C 1
ATOM 3826 O O . ASN B 1 40 ? 1.401 -24.969 -41.75 1 21.95 40 ASN B O 1
ATOM 3830 N N . LYS B 1 41 ? 1.592 -27.047 -42.031 1 23.22 41 LYS B N 1
ATOM 3831 C CA . LYS B 1 41 ? 0.188 -27.203 -42.406 1 23.22 41 LYS B CA 1
ATOM 3832 C C . LYS B 1 41 ? -0.727 -26.938 -41.219 1 23.22 41 LYS B C 1
ATOM 3834 O O . LYS B 1 41 ? -0.54 -27.516 -40.156 1 23.22 41 LYS B O 1
ATOM 3839 N N . VAL B 1 42 ? -1.207 -25.75 -41.188 1 24 42 VAL B N 1
ATOM 3840 C CA . VAL B 1 42 ? -2.355 -25.359 -40.375 1 24 42 VAL B CA 1
ATOM 3841 C C . VAL B 1 42 ? -3.342 -26.516 -40.281 1 24 42 VAL B C 1
ATOM 3843 O O . VAL B 1 42 ? -3.916 -26.953 -41.281 1 24 42 VAL B O 1
ATOM 3846 N N . GLU B 1 43 ? -2.871 -27.594 -39.594 1 24.84 43 GLU B N 1
ATOM 3847 C CA . GLU B 1 43 ? -3.916 -28.609 -39.469 1 24.84 43 GLU B CA 1
ATOM 3848 C C . GLU B 1 43 ? -5.273 -27.969 -39.188 1 24.84 43 GLU B C 1
ATOM 3850 O O . GLU B 1 43 ? -5.359 -26.984 -38.469 1 24.84 43 GLU B O 1
ATOM 3855 N N . THR B 1 44 ? -6.188 -28.172 -40 1 24.78 44 THR B N 1
ATOM 3856 C CA . THR B 1 44 ? -7.629 -27.953 -40 1 24.78 44 THR B CA 1
ATOM 3857 C C . THR B 1 44 ? -8.227 -28.25 -38.656 1 24.78 44 THR B C 1
ATOM 3859 O O . THR B 1 44 ? -7.773 -29.156 -37.938 1 24.78 44 THR B O 1
ATOM 3862 N N . ARG B 1 45 ? -9.008 -27.359 -38.094 1 30.48 45 ARG B N 1
ATOM 3863 C CA . ARG B 1 45 ? -9.945 -27.359 -36.969 1 30.48 45 ARG B CA 1
ATOM 3864 C C . ARG B 1 45 ? -10.68 -28.688 -36.844 1 30.48 45 ARG B C 1
ATOM 3866 O O . ARG B 1 45 ? -11.695 -28.906 -37.531 1 30.48 45 ARG B O 1
ATOM 3873 N N . ARG B 1 46 ? -9.867 -29.828 -36.906 1 30.12 46 ARG B N 1
ATOM 3874 C CA . ARG B 1 46 ? -10.828 -30.875 -36.594 1 30.12 46 ARG B CA 1
ATOM 3875 C C . ARG B 1 46 ? -11.602 -30.547 -35.312 1 30.12 46 ARG B C 1
ATOM 3877 O O . ARG B 1 46 ? -11.047 -29.984 -34.375 1 30.12 46 ARG B O 1
ATOM 3884 N N . LYS B 1 47 ? -12.852 -30.578 -35.375 1 32.62 47 LYS B N 1
ATOM 3885 C CA . LYS B 1 47 ? -13.906 -30.641 -34.375 1 32.62 47 LYS B CA 1
ATOM 3886 C C . LYS B 1 47 ? -13.492 -31.516 -33.188 1 32.62 47 LYS B C 1
ATOM 3888 O O . LYS B 1 47 ? -13.516 -32.75 -33.281 1 32.62 47 LYS B O 1
ATOM 3893 N N . ASN B 1 48 ? -12.352 -31.203 -32.594 1 32.25 48 ASN B N 1
ATOM 3894 C CA . ASN B 1 48 ? -11.914 -32.031 -31.469 1 32.25 48 ASN B CA 1
ATOM 3895 C C . ASN B 1 48 ? -13.078 -32.406 -30.562 1 32.25 48 ASN B C 1
ATOM 3897 O O . ASN B 1 48 ? -13.914 -31.547 -30.25 1 32.25 48 ASN B O 1
ATOM 3901 N N . ARG B 1 49 ? -13.508 -33.469 -30.578 1 31.92 49 ARG B N 1
ATOM 3902 C CA . ARG B 1 49 ? -14.398 -34.094 -29.578 1 31.92 49 ARG B CA 1
ATOM 3903 C C . ARG B 1 49 ? -14.062 -33.594 -28.172 1 31.92 49 ARG B C 1
ATOM 3905 O O . ARG B 1 49 ? -12.891 -33.469 -27.812 1 31.92 49 ARG B O 1
ATOM 3912 N N . LEU B 1 50 ? -14.75 -32.688 -27.547 1 37.03 50 LEU B N 1
ATOM 3913 C CA . LEU B 1 50 ? -14.789 -32.344 -26.125 1 37.03 50 LEU B CA 1
ATOM 3914 C C . LEU B 1 50 ? -14.352 -33.531 -25.266 1 37.03 50 LEU B C 1
ATOM 3916 O O . LEU B 1 50 ? -15.172 -34.375 -24.906 1 37.03 50 LEU B O 1
ATOM 3920 N N . SER B 1 51 ? -13.32 -34.281 -25.609 1 39.16 51 SER B N 1
ATOM 3921 C CA . SER B 1 51 ? -12.789 -35.312 -24.734 1 39.16 51 SER B CA 1
ATOM 3922 C C . SER B 1 51 ? -12.773 -34.844 -23.281 1 39.16 51 SER B C 1
ATOM 3924 O O . SER B 1 51 ? -12.727 -33.625 -23.016 1 39.16 51 SER B O 1
ATOM 3926 N N . HIS B 1 52 ? -13.25 -35.594 -22.219 1 50.31 52 HIS B N 1
ATOM 3927 C CA . HIS B 1 52 ? -13.391 -35.5 -20.766 1 50.31 52 HIS B CA 1
ATOM 3928 C C . HIS B 1 52 ? -12.133 -34.906 -20.141 1 50.31 52 HIS B C 1
ATOM 3930 O O . HIS B 1 52 ? -11.375 -35.625 -19.469 1 50.31 52 HIS B O 1
ATOM 3936 N N . GLN B 1 53 ? -11.398 -34.062 -20.688 1 63.88 53 GLN B N 1
ATOM 3937 C CA . GLN B 1 53 ? -10.156 -33.531 -20.156 1 63.88 53 GLN B CA 1
ATOM 3938 C C . GLN B 1 53 ? -10.398 -32.781 -18.859 1 63.88 53 GLN B C 1
ATOM 3940 O O . GLN B 1 53 ? -11.258 -31.906 -18.797 1 63.88 53 GLN B O 1
ATOM 3945 N N . HIS B 1 54 ? -9.758 -33.281 -17.797 1 86.25 54 HIS B N 1
ATOM 3946 C CA . HIS B 1 54 ? -9.977 -32.781 -16.438 1 86.25 54 HIS B CA 1
ATOM 3947 C C . HIS B 1 54 ? -9.133 -31.547 -16.156 1 86.25 54 HIS B C 1
ATOM 3949 O O . HIS B 1 54 ? -9.211 -30.969 -15.07 1 86.25 54 HIS B O 1
ATOM 3955 N N . TYR B 1 55 ? -8.305 -31.156 -17.281 1 92.94 55 TYR B N 1
ATOM 3956 C CA . TYR B 1 55 ? -7.543 -29.922 -17.125 1 92.94 55 TYR B CA 1
ATOM 3957 C C . TYR B 1 55 ? -7.238 -29.297 -18.484 1 92.94 55 TYR B C 1
ATOM 3959 O O . TYR B 1 55 ? -7.414 -29.938 -19.531 1 92.94 55 TYR B O 1
ATOM 3967 N N . GLU B 1 56 ? -6.906 -28 -18.594 1 95.88 56 GLU B N 1
ATOM 3968 C CA . GLU B 1 56 ? -6.523 -27.234 -19.766 1 95.88 56 GLU B CA 1
ATOM 3969 C C . GLU B 1 56 ? -5.035 -26.875 -19.734 1 95.88 56 GLU B C 1
ATOM 3971 O O . GLU B 1 56 ? -4.48 -26.594 -18.672 1 95.88 56 GLU B O 1
ATOM 3976 N N . ILE B 1 57 ? -4.398 -26.984 -20.906 1 95.5 57 ILE B N 1
ATOM 3977 C CA . ILE B 1 57 ? -3.037 -26.484 -21.094 1 95.5 57 ILE B CA 1
ATOM 3978 C C . ILE B 1 57 ? -3.021 -25.375 -22.125 1 95.5 57 ILE B C 1
ATOM 3980 O O . ILE B 1 57 ? -3.555 -25.531 -23.234 1 95.5 57 ILE B O 1
ATOM 3984 N N . VAL B 1 58 ? -2.441 -24.281 -21.734 1 96.44 58 VAL B N 1
ATOM 3985 C CA . VAL B 1 58 ? -2.344 -23.141 -22.641 1 96.44 58 VAL B CA 1
ATOM 3986 C C . VAL B 1 58 ? -0.879 -22.75 -22.812 1 96.44 58 VAL B C 1
ATOM 3988 O O . VAL B 1 58 ? -0.176 -22.5 -21.828 1 96.44 58 VAL B O 1
ATOM 3991 N N . ASN B 1 59 ? -0.5 -22.672 -24.078 1 93.69 59 ASN B N 1
ATOM 3992 C CA . ASN B 1 59 ? 0.871 -22.266 -24.375 1 93.69 59 ASN B CA 1
ATOM 3993 C C . ASN B 1 59 ? 1.042 -20.75 -24.25 1 93.69 59 ASN B C 1
ATOM 3995 O O . ASN B 1 59 ? 0.139 -19.984 -24.609 1 93.69 59 ASN B O 1
ATOM 3999 N N . THR B 1 60 ? 2.189 -20.359 -23.641 1 94.12 60 THR B N 1
ATOM 4000 C CA . THR B 1 60 ? 2.502 -18.953 -23.5 1 94.12 60 THR B CA 1
ATOM 4001 C C . THR B 1 60 ? 3.85 -18.625 -24.125 1 94.12 60 THR B C 1
ATOM 4003 O O . THR B 1 60 ? 4.684 -19.516 -24.312 1 94.12 60 THR B O 1
ATOM 4006 N N . ASP B 1 61 ? 4.031 -17.344 -24.531 1 89.31 61 ASP B N 1
ATOM 4007 C CA . ASP B 1 61 ? 5.316 -16.859 -25.016 1 89.31 61 ASP B CA 1
ATOM 4008 C C . ASP B 1 61 ? 6.25 -16.484 -23.875 1 89.31 61 ASP B C 1
ATOM 4010 O O . ASP B 1 61 ? 6.066 -15.453 -23.219 1 89.31 61 ASP B O 1
ATOM 4014 N N . THR B 1 62 ? 7.211 -17.266 -23.688 1 86.5 62 THR B N 1
ATOM 4015 C CA . THR B 1 62 ? 8.117 -17.062 -22.562 1 86.5 62 THR B CA 1
ATOM 4016 C C . THR B 1 62 ? 9.117 -15.953 -22.859 1 86.5 62 THR B C 1
ATOM 4018 O O . THR B 1 62 ? 9.867 -15.516 -21.984 1 86.5 62 THR B O 1
ATOM 4021 N N . ARG B 1 63 ? 9.273 -15.43 -24.078 1 84.38 63 ARG B N 1
ATOM 4022 C CA . ARG B 1 63 ? 10.242 -14.422 -24.5 1 84.38 63 ARG B CA 1
ATOM 4023 C C . ARG B 1 63 ? 9.648 -13.023 -24.406 1 84.38 63 ARG B C 1
ATOM 4025 O O . ARG B 1 63 ? 10.336 -12.031 -24.656 1 84.38 63 ARG B O 1
ATOM 4032 N N . LYS B 1 64 ? 8.469 -12.992 -24.031 1 87.06 64 LYS B N 1
ATOM 4033 C CA . LYS B 1 64 ? 7.832 -11.68 -23.922 1 87.06 64 LYS B CA 1
ATOM 4034 C C . LYS B 1 64 ? 8.477 -10.836 -22.828 1 87.06 64 LYS B C 1
ATOM 4036 O O . LYS B 1 64 ? 9.094 -11.375 -21.906 1 87.06 64 LYS B O 1
ATOM 4041 N N . ASN B 1 65 ? 8.258 -9.523 -23.094 1 87.62 65 ASN B N 1
ATOM 4042 C CA . ASN B 1 65 ? 8.742 -8.617 -22.047 1 87.62 65 ASN B CA 1
ATOM 4043 C C . ASN B 1 65 ? 8.102 -8.914 -20.703 1 87.62 65 ASN B C 1
ATOM 4045 O O . ASN B 1 65 ? 6.914 -9.234 -20.625 1 87.62 65 ASN B O 1
ATOM 4049 N N . SER B 1 66 ? 8.992 -8.867 -19.688 1 89.81 66 SER B N 1
ATOM 4050 C CA . SER B 1 66 ? 8.516 -9.148 -18.344 1 89.81 66 SER B CA 1
ATOM 4051 C C . SER B 1 66 ? 8.102 -7.863 -17.625 1 89.81 66 SER B C 1
ATOM 4053 O O . SER B 1 66 ? 8.938 -6.98 -17.391 1 89.81 66 SER B O 1
ATOM 4055 N N . SER B 1 67 ? 6.863 -7.824 -17.328 1 91.12 67 SER B N 1
ATOM 4056 C CA . SER B 1 67 ? 6.328 -6.664 -16.625 1 91.12 67 SER B CA 1
ATOM 4057 C C . SER B 1 67 ? 5.098 -7.043 -15.797 1 91.12 67 SER B C 1
ATOM 4059 O O . SER B 1 67 ? 4.523 -8.117 -15.984 1 91.12 67 SER B O 1
ATOM 4061 N N . GLN B 1 68 ? 4.879 -6.246 -14.82 1 89.94 68 GLN B N 1
ATOM 4062 C CA . GLN B 1 68 ? 3.656 -6.387 -14.039 1 89.94 68 GLN B CA 1
ATOM 4063 C C . GLN B 1 68 ? 2.924 -5.055 -13.922 1 89.94 68 GLN B C 1
ATOM 4065 O O . GLN B 1 68 ? 3.551 -3.992 -13.914 1 89.94 68 GLN B O 1
ATOM 4070 N N . LEU B 1 69 ? 1.625 -5.145 -13.922 1 90.88 69 LEU B N 1
ATOM 4071 C CA . LEU B 1 69 ? 0.753 -3.986 -13.781 1 90.88 69 LEU B CA 1
ATOM 4072 C C . LEU B 1 69 ? -0.274 -4.215 -12.672 1 90.88 69 LEU B C 1
ATOM 4074 O O . LEU B 1 69 ? -0.928 -5.258 -12.633 1 90.88 69 LEU B O 1
ATOM 4078 N N . VAL B 1 70 ? -0.331 -3.283 -11.781 1 92.62 70 VAL B N 1
ATOM 4079 C CA . VAL B 1 70 ? -1.334 -3.322 -10.719 1 92.62 70 VAL B CA 1
ATOM 4080 C C . VAL B 1 70 ? -2.416 -2.281 -10.992 1 92.62 70 VAL B C 1
ATOM 4082 O O . VAL B 1 70 ? -2.115 -1.104 -11.203 1 92.62 70 VAL B O 1
ATOM 4085 N N . GLN B 1 71 ? -3.613 -2.723 -10.977 1 91.75 71 GLN B N 1
ATOM 4086 C CA . GLN B 1 71 ? -4.746 -1.83 -11.195 1 91.75 71 GLN B CA 1
ATOM 4087 C C . GLN B 1 71 ? -5.781 -1.974 -10.086 1 91.75 71 GLN B C 1
ATOM 4089 O O . GLN B 1 71 ? -6.102 -3.09 -9.664 1 91.75 71 GLN B O 1
ATOM 4094 N N . ARG B 1 72 ? -6.234 -0.809 -9.609 1 92 72 ARG B N 1
ATOM 4095 C CA . ARG B 1 72 ? -7.395 -0.801 -8.727 1 92 72 ARG B CA 1
ATOM 4096 C C . ARG B 1 72 ? -8.688 -0.638 -9.516 1 92 72 ARG B C 1
ATOM 4098 O O . ARG B 1 72 ? -8.727 0.089 -10.508 1 92 72 ARG B O 1
ATOM 4105 N N . PHE B 1 73 ? -9.742 -1.295 -9.008 1 90.06 73 PHE B N 1
ATOM 4106 C CA . PHE B 1 73 ? -10.992 -1.177 -9.75 1 90.06 73 PHE B CA 1
ATOM 4107 C C . PHE B 1 73 ? -12.18 -1.085 -8.805 1 90.06 73 PHE B C 1
ATOM 4109 O O . PHE B 1 73 ? -12.094 -1.505 -7.648 1 90.06 73 PHE B O 1
ATOM 4116 N N . THR B 1 74 ? -13.188 -0.496 -9.258 1 85.75 74 THR B N 1
ATOM 4117 C CA . THR B 1 74 ? -14.562 -0.635 -8.797 1 85.75 74 THR B CA 1
ATOM 4118 C C . THR B 1 74 ? -15.469 -1.114 -9.93 1 85.75 74 THR B C 1
ATOM 4120 O O . THR B 1 74 ? -15.383 -0.614 -11.055 1 85.75 74 THR B O 1
ATOM 4123 N N . LYS B 1 75 ? -16.203 -2.137 -9.664 1 87.69 75 LYS B N 1
ATOM 4124 C CA . LYS B 1 75 ? -17.047 -2.709 -10.703 1 87.69 75 LYS B CA 1
ATOM 4125 C C . LYS B 1 75 ? -18.484 -2.893 -10.211 1 87.69 75 LYS B C 1
ATOM 4127 O O . LYS B 1 75 ? -18.703 -3.492 -9.156 1 87.69 75 LYS B O 1
ATOM 4132 N N . LYS B 1 76 ? -19.328 -2.318 -10.977 1 86.94 76 LYS B N 1
ATOM 4133 C CA . LYS B 1 76 ? -20.75 -2.568 -10.719 1 86.94 76 LYS B CA 1
ATOM 4134 C C . LYS B 1 76 ? -21.219 -3.848 -11.406 1 86.94 76 LYS B C 1
ATOM 4136 O O . LYS B 1 76 ? -21.156 -3.957 -12.633 1 86.94 76 LYS B O 1
ATOM 4141 N N . LEU B 1 77 ? -21.578 -4.758 -10.625 1 92.75 77 LEU B N 1
ATOM 4142 C CA . LEU B 1 77 ? -22.172 -6 -11.109 1 92.75 77 LEU B CA 1
ATOM 4143 C C . LEU B 1 77 ? -23.688 -5.93 -11.078 1 92.75 77 LEU B C 1
ATOM 4145 O O . LEU B 1 77 ? -24.266 -4.91 -10.688 1 92.75 77 LEU B O 1
ATOM 4149 N N . THR B 1 78 ? -24.391 -6.898 -11.539 1 93.25 78 THR B N 1
ATOM 4150 C CA . THR B 1 78 ? -25.859 -6.918 -11.609 1 93.25 78 THR B CA 1
ATOM 4151 C C . THR B 1 78 ? -26.469 -6.656 -10.242 1 93.25 78 THR B C 1
ATOM 4153 O O . THR B 1 78 ? -27.406 -5.875 -10.117 1 93.25 78 THR B O 1
ATOM 4156 N N . ASN B 1 79 ? -25.969 -7.238 -9.148 1 89.69 79 ASN B N 1
ATOM 4157 C CA . ASN B 1 79 ? -26.594 -7.109 -7.832 1 89.69 79 ASN B CA 1
ATOM 4158 C C . ASN B 1 79 ? -25.578 -6.711 -6.77 1 89.69 79 ASN B C 1
ATOM 4160 O O . ASN B 1 79 ? -25.766 -6.98 -5.582 1 89.69 79 ASN B O 1
ATOM 4164 N N . ASN B 1 80 ? -24.5 -6.156 -7.25 1 89.75 80 ASN B N 1
ATOM 4165 C CA . ASN B 1 80 ? -23.406 -5.914 -6.316 1 89.75 80 ASN B CA 1
ATOM 4166 C C . ASN B 1 80 ? -22.391 -4.918 -6.883 1 89.75 80 ASN B C 1
ATOM 4168 O O . ASN B 1 80 ? -22.328 -4.723 -8.094 1 89.75 80 ASN B O 1
ATOM 4172 N N . THR B 1 81 ? -21.828 -4.156 -6.035 1 87.56 81 THR B N 1
ATOM 4173 C CA . THR B 1 81 ? -20.672 -3.355 -6.406 1 87.56 81 THR B CA 1
ATOM 4174 C C . THR B 1 81 ? -19.438 -3.809 -5.637 1 87.56 81 THR B C 1
ATOM 4176 O O . THR B 1 81 ? -19.453 -3.895 -4.406 1 87.56 81 THR B O 1
ATOM 4179 N N . VAL B 1 82 ? -18.406 -4.098 -6.402 1 91.5 82 VAL B N 1
ATOM 4180 C CA . VAL B 1 82 ? -17.219 -4.648 -5.754 1 91.5 82 VAL B CA 1
ATOM 4181 C C . VAL B 1 82 ? -16 -3.801 -6.105 1 91.5 82 VAL B C 1
ATOM 4183 O O . VAL B 1 82 ? -16.016 -3.062 -7.094 1 91.5 82 VAL B O 1
ATOM 4186 N N . TYR B 1 83 ? -15.008 -3.879 -5.289 1 89.81 83 TYR B N 1
ATOM 4187 C CA . TYR B 1 83 ? -13.742 -3.191 -5.527 1 89.81 83 TYR B CA 1
ATOM 4188 C C . TYR B 1 83 ? -12.562 -4.055 -5.102 1 89.81 83 TYR B C 1
ATOM 4190 O O . TYR B 1 83 ? -12.711 -4.953 -4.27 1 89.81 83 TYR B O 1
ATOM 4198 N N . GLY B 1 84 ? -11.484 -3.77 -5.73 1 94 84 GLY B N 1
ATOM 4199 C CA . GLY B 1 84 ? -10.297 -4.559 -5.449 1 94 84 GLY B CA 1
ATOM 4200 C C . GLY B 1 84 ? -9.133 -4.23 -6.363 1 94 84 GLY B C 1
ATOM 4201 O O . GLY B 1 84 ? -8.984 -3.088 -6.797 1 94 84 GLY B O 1
ATOM 4202 N N . HIS B 1 85 ? -8.281 -5.23 -6.5 1 96.25 85 HIS B N 1
ATOM 4203 C CA . HIS B 1 85 ? -7.078 -5.082 -7.309 1 96.25 85 HIS B CA 1
ATOM 4204 C C . HIS B 1 85 ? -7.004 -6.16 -8.383 1 96.25 85 HIS B C 1
ATOM 4206 O O . HIS B 1 85 ? -7.414 -7.301 -8.156 1 96.25 85 HIS B O 1
ATOM 4212 N N . ARG B 1 86 ? -6.512 -5.754 -9.469 1 96.44 86 ARG B N 1
ATOM 4213 C CA . ARG B 1 86 ? -6.129 -6.672 -10.531 1 96.44 86 ARG B CA 1
ATOM 4214 C C . ARG B 1 86 ? -4.648 -6.539 -10.867 1 96.44 86 ARG B C 1
ATOM 4216 O O . ARG B 1 86 ? -4.164 -5.438 -11.141 1 96.44 86 ARG B O 1
ATOM 4223 N N . ILE B 1 87 ? -3.963 -7.633 -10.828 1 97.69 87 ILE B N 1
ATOM 4224 C CA . ILE B 1 87 ? -2.541 -7.672 -11.148 1 97.69 87 ILE B CA 1
ATOM 4225 C C . ILE B 1 87 ? -2.326 -8.453 -12.438 1 97.69 87 ILE B C 1
ATOM 4227 O O . ILE B 1 87 ? -2.73 -9.609 -12.547 1 97.69 87 ILE B O 1
ATOM 4231 N N . LEU B 1 88 ? -1.717 -7.801 -13.375 1 96.81 88 LEU B N 1
ATOM 4232 C CA . LEU B 1 88 ? -1.365 -8.43 -14.641 1 96.81 88 LEU B CA 1
ATOM 4233 C C . LEU B 1 88 ? 0.13 -8.727 -14.703 1 96.81 88 LEU B C 1
ATOM 4235 O O . LEU B 1 88 ? 0.954 -7.84 -14.484 1 96.81 88 LEU B O 1
ATOM 4239 N N . ILE B 1 89 ? 0.429 -9.961 -14.914 1 97.81 89 ILE B N 1
ATOM 4240 C CA . ILE B 1 89 ? 1.808 -10.414 -15.07 1 97.81 89 ILE B CA 1
ATOM 4241 C C . ILE B 1 89 ? 2.029 -10.914 -16.5 1 97.81 89 ILE B C 1
ATOM 4243 O O . ILE B 1 89 ? 1.526 -11.977 -16.875 1 97.81 89 ILE B O 1
ATOM 4247 N N . SER B 1 90 ? 2.885 -10.273 -17.234 1 95.94 90 SER B N 1
ATOM 4248 C CA . SER B 1 90 ? 3.025 -10.586 -18.656 1 95.94 90 SER B CA 1
ATOM 4249 C C . SER B 1 90 ? 3.787 -11.891 -18.859 1 95.94 90 SER B C 1
ATOM 4251 O O . SER B 1 90 ? 3.529 -12.617 -19.828 1 95.94 90 SER B O 1
ATOM 4253 N N . ASN B 1 91 ? 4.727 -12.141 -18 1 95.62 91 ASN B N 1
ATOM 4254 C CA . ASN B 1 91 ? 5.562 -13.328 -18.078 1 95.62 91 ASN B CA 1
ATOM 4255 C C . ASN B 1 91 ? 5.555 -14.117 -16.766 1 95.62 91 ASN B C 1
ATOM 4257 O O . ASN B 1 91 ? 6.535 -14.094 -16.031 1 95.62 91 ASN B O 1
ATOM 4261 N N . GLY B 1 92 ? 4.492 -14.828 -16.594 1 96.19 92 GLY B N 1
ATOM 4262 C CA . GLY B 1 92 ? 4.352 -15.578 -15.359 1 96.19 92 GLY B CA 1
ATOM 4263 C C . GLY B 1 92 ? 5.43 -16.625 -15.172 1 96.19 92 GLY B C 1
ATOM 4264 O O . GLY B 1 92 ? 5.824 -16.922 -14.047 1 96.19 92 GLY B O 1
ATOM 4265 N N . TYR B 1 93 ? 5.941 -17.125 -16.25 1 95.12 93 TYR B N 1
ATOM 4266 C CA . TYR B 1 93 ? 6.98 -18.156 -16.266 1 95.12 93 TYR B CA 1
ATOM 4267 C C . TYR B 1 93 ? 8.227 -17.672 -15.523 1 95.12 93 TYR B C 1
ATOM 4269 O O . TYR B 1 93 ? 8.836 -18.422 -14.766 1 95.12 93 TYR B O 1
ATOM 4277 N N . LYS B 1 94 ? 8.516 -16.406 -15.664 1 95.25 94 LYS B N 1
ATOM 4278 C CA . LYS B 1 94 ? 9.758 -15.867 -15.102 1 95.25 94 LYS B CA 1
ATOM 4279 C C . LYS B 1 94 ? 9.484 -15.086 -13.82 1 95.25 94 LYS B C 1
ATOM 4281 O O . LYS B 1 94 ? 10.391 -14.867 -13.016 1 95.25 94 LYS B O 1
ATOM 4286 N N . MET B 1 95 ? 8.258 -14.719 -13.641 1 97.31 95 MET B N 1
ATOM 4287 C CA . MET B 1 95 ? 8.062 -13.695 -12.625 1 97.31 95 MET B CA 1
ATOM 4288 C C . MET B 1 95 ? 7.207 -14.227 -11.477 1 97.31 95 MET B C 1
ATOM 4290 O O . MET B 1 95 ? 7.117 -13.602 -10.422 1 97.31 95 MET B O 1
ATOM 4294 N N . LEU B 1 96 ? 6.57 -15.352 -11.594 1 97.88 96 LEU B N 1
ATOM 4295 C CA . LEU B 1 96 ? 5.605 -15.797 -10.602 1 97.88 96 LEU B CA 1
ATOM 4296 C C . LEU B 1 96 ? 6.102 -17.062 -9.898 1 97.88 96 LEU B C 1
ATOM 4298 O O . LEU B 1 96 ? 6.52 -18.016 -10.547 1 97.88 96 LEU B O 1
ATOM 4302 N N . SER B 1 97 ? 6.02 -17.047 -8.602 1 98 97 SER B N 1
ATOM 4303 C CA . SER B 1 97 ? 6.355 -18.219 -7.801 1 98 97 SER B CA 1
ATOM 4304 C C . SER B 1 97 ? 5.289 -18.484 -6.742 1 98 97 SER B C 1
ATOM 4306 O O . SER B 1 97 ? 4.66 -17.547 -6.242 1 98 97 SER B O 1
ATOM 4308 N N . VAL B 1 98 ? 5.051 -19.719 -6.48 1 98.62 98 VAL B N 1
ATOM 4309 C CA . VAL B 1 98 ? 4.328 -20.156 -5.289 1 98.62 98 VAL B CA 1
ATOM 4310 C C . VAL B 1 98 ? 5.309 -20.375 -4.141 1 98.62 98 VAL B C 1
ATOM 4312 O O . VAL B 1 98 ? 6.266 -21.141 -4.273 1 98.62 98 VAL B O 1
ATOM 4315 N N . LEU B 1 99 ? 5.047 -19.719 -3.021 1 98.56 99 LEU B N 1
ATOM 4316 C CA . LEU B 1 99 ? 6.016 -19.812 -1.935 1 98.56 99 LEU B CA 1
ATOM 4317 C C . LEU B 1 99 ? 5.375 -20.422 -0.69 1 98.56 99 LEU B C 1
ATOM 4319 O O . LEU B 1 99 ? 4.211 -20.141 -0.387 1 98.56 99 LEU B O 1
ATOM 4323 N N . GLU B 1 100 ? 6.203 -21.188 -0.005 1 98.31 100 GLU B N 1
ATOM 4324 C CA . GLU B 1 100 ? 5.844 -21.703 1.312 1 98.31 100 GLU B CA 1
ATOM 4325 C C . GLU B 1 100 ? 5.789 -20.594 2.348 1 98.31 100 GLU B C 1
ATOM 4327 O O . GLU B 1 100 ? 6.277 -19.484 2.104 1 98.31 100 GLU B O 1
ATOM 4332 N N . PRO B 1 101 ? 5.125 -20.875 3.469 1 98.44 101 PRO B N 1
ATOM 4333 C CA . PRO B 1 101 ? 5.004 -19.812 4.469 1 98.44 101 PRO B CA 1
ATOM 4334 C C . PRO B 1 101 ? 6.332 -19.5 5.152 1 98.44 101 PRO B C 1
ATOM 4336 O O . PRO B 1 101 ? 6.992 -20.391 5.68 1 98.44 101 PRO B O 1
ATOM 4339 N N . LYS B 1 102 ? 6.723 -18.281 5.109 1 97.69 102 LYS B N 1
ATOM 4340 C CA . LYS B 1 102 ? 7.832 -17.688 5.848 1 97.69 102 LYS B CA 1
ATOM 4341 C C . LYS B 1 102 ? 9.172 -18.078 5.234 1 97.69 102 LYS B C 1
ATOM 4343 O O . LYS B 1 102 ? 10.039 -17.219 5.035 1 97.69 102 LYS B O 1
ATOM 4348 N N . GLU B 1 103 ? 9.32 -19.375 5.027 1 96.5 103 GLU B N 1
ATOM 4349 C CA . GLU B 1 103 ? 10.602 -19.906 4.555 1 96.5 103 GLU B CA 1
ATOM 4350 C C . GLU B 1 103 ? 10.414 -21.266 3.873 1 96.5 103 GLU B C 1
ATOM 4352 O O . GLU B 1 103 ? 9.336 -21.859 3.936 1 96.5 103 GLU B O 1
ATOM 4357 N N . ASP B 1 104 ? 11.547 -21.688 3.236 1 95.06 104 ASP B N 1
ATOM 4358 C CA . ASP B 1 104 ? 11.531 -23.047 2.697 1 95.06 104 ASP B CA 1
ATOM 4359 C C . ASP B 1 104 ? 11.281 -24.078 3.801 1 95.06 104 ASP B C 1
ATOM 4361 O O . ASP B 1 104 ? 11.844 -23.969 4.891 1 95.06 104 ASP B O 1
ATOM 4365 N N . GLY B 1 105 ? 10.414 -24.953 3.473 1 96.62 105 GLY B N 1
ATOM 4366 C CA . GLY B 1 105 ? 10.086 -25.969 4.449 1 96.62 105 GLY B CA 1
ATOM 4367 C C . GLY B 1 105 ? 8.938 -25.578 5.359 1 96.62 105 GLY B C 1
ATOM 4368 O O . GLY B 1 105 ? 8.562 -26.344 6.254 1 96.62 105 GLY B O 1
ATOM 4369 N N . GLY B 1 106 ? 8.398 -24.484 5.133 1 97.62 106 GLY B N 1
ATOM 4370 C CA . GLY B 1 106 ? 7.312 -24.016 5.977 1 97.62 106 GLY B CA 1
ATOM 4371 C C . GLY B 1 106 ? 6.133 -24.969 6.016 1 97.62 106 GLY B C 1
ATOM 4372 O O . GLY B 1 106 ? 5.52 -25.172 7.07 1 97.62 106 GLY B O 1
ATOM 4373 N N . CYS B 1 107 ? 5.746 -25.562 5.004 1 97.25 107 CYS B N 1
ATOM 4374 C CA . CYS B 1 107 ? 4.613 -26.484 4.957 1 97.25 107 CYS B CA 1
ATOM 4375 C C . CYS B 1 107 ? 4.914 -27.75 5.738 1 97.25 107 CYS B C 1
ATOM 4377 O O . CYS B 1 107 ? 4.059 -28.25 6.473 1 97.25 107 CYS B O 1
ATOM 4379 N N . SER B 1 108 ? 6.082 -28.281 5.555 1 96.25 108 SER B N 1
ATOM 4380 C CA . SER B 1 108 ? 6.453 -29.5 6.27 1 96.25 108 SER B CA 1
ATOM 4381 C C . SER B 1 108 ? 6.426 -29.281 7.781 1 96.25 108 SER B C 1
ATOM 4383 O O . SER B 1 108 ? 6.145 -30.203 8.539 1 96.25 108 SER B O 1
ATOM 4385 N N . LYS B 1 109 ? 6.703 -28.078 8.156 1 96.88 109 LYS B N 1
ATOM 4386 C CA . LYS B 1 109 ? 6.727 -27.734 9.578 1 96.88 109 LYS B CA 1
ATOM 4387 C C . LYS B 1 109 ? 5.34 -27.328 10.062 1 96.88 109 LYS B C 1
ATOM 4389 O O . LYS B 1 109 ? 5.18 -26.922 11.219 1 96.88 109 LYS B O 1
ATOM 4394 N N . HIS B 1 110 ? 4.387 -27.359 9.219 1 96.5 110 HIS B N 1
ATOM 4395 C CA . HIS B 1 110 ? 3.025 -26.922 9.516 1 96.5 110 HIS B CA 1
ATOM 4396 C C . HIS B 1 110 ? 3.012 -25.5 10.062 1 96.5 110 HIS B C 1
ATOM 4398 O O . HIS B 1 110 ? 2.295 -25.203 11.016 1 96.5 110 HIS B O 1
ATOM 4404 N N . GLN B 1 111 ? 3.885 -24.75 9.438 1 96.25 111 GLN B N 1
ATOM 4405 C CA . GLN B 1 111 ? 3.975 -23.344 9.812 1 96.25 111 GLN B CA 1
ATOM 4406 C C . GLN B 1 111 ? 3.031 -22.484 8.969 1 96.25 111 GLN B C 1
ATOM 4408 O O . GLN B 1 111 ? 2.686 -22.859 7.848 1 96.25 111 GLN B O 1
ATOM 4413 N N . THR B 1 112 ? 2.576 -21.453 9.539 1 97.69 112 THR B N 1
ATOM 4414 C CA . THR B 1 112 ? 1.906 -20.375 8.812 1 97.69 112 THR B CA 1
ATOM 4415 C C . THR B 1 112 ? 2.592 -19.047 9.07 1 97.69 112 THR B C 1
ATOM 4417 O O . THR B 1 112 ? 3.348 -18.906 10.031 1 97.69 112 THR B O 1
ATOM 4420 N N . ALA B 1 113 ? 2.459 -18.141 8.156 1 97.75 113 ALA B N 1
ATOM 4421 C CA . ALA B 1 113 ? 3.039 -16.797 8.258 1 97.75 113 ALA B CA 1
ATOM 4422 C C . ALA B 1 113 ? 2.191 -15.773 7.508 1 97.75 113 ALA B C 1
ATOM 4424 O O . ALA B 1 113 ? 1.379 -16.141 6.652 1 97.75 113 ALA B O 1
ATOM 4425 N N . THR B 1 114 ? 2.389 -14.5 7.922 1 96.5 114 THR B N 1
ATOM 4426 C CA . THR B 1 114 ? 1.687 -13.461 7.176 1 96.5 114 THR B CA 1
ATOM 4427 C C . THR B 1 114 ? 2.221 -13.359 5.75 1 96.5 114 THR B C 1
ATOM 4429 O O . THR B 1 114 ? 3.359 -13.75 5.48 1 96.5 114 THR B O 1
ATOM 4432 N N . VAL B 1 115 ? 1.398 -12.844 4.879 1 98.12 115 VAL B N 1
ATOM 4433 C CA . VAL B 1 115 ? 1.834 -12.641 3.498 1 98.12 115 VAL B CA 1
ATOM 4434 C C . VAL B 1 115 ? 3.062 -11.734 3.471 1 98.12 115 VAL B C 1
ATOM 4436 O O . VAL B 1 115 ? 4.008 -11.984 2.717 1 98.12 115 VAL B O 1
ATOM 4439 N N . TYR B 1 116 ? 3.08 -10.75 4.352 1 96.5 116 TYR B N 1
ATOM 4440 C CA . TYR B 1 116 ? 4.207 -9.82 4.441 1 96.5 116 TYR B CA 1
ATOM 4441 C C . TYR B 1 116 ? 5.492 -10.562 4.781 1 96.5 116 TYR B C 1
ATOM 4443 O O . TYR B 1 116 ? 6.516 -10.383 4.117 1 96.5 116 TYR B O 1
ATOM 4451 N N . GLU B 1 117 ? 5.461 -11.383 5.742 1 97.56 117 GLU B N 1
ATOM 4452 C CA . GLU B 1 117 ? 6.637 -12.133 6.164 1 97.56 117 GLU B CA 1
ATOM 4453 C C . GLU B 1 117 ? 7.145 -13.039 5.047 1 97.56 117 GLU B C 1
ATOM 4455 O O . GLU B 1 117 ? 8.352 -13.094 4.785 1 97.56 117 GLU B O 1
ATOM 4460 N N . SER B 1 118 ? 6.258 -13.742 4.426 1 98.44 118 SER B N 1
ATOM 4461 C CA . SER B 1 118 ? 6.633 -14.695 3.389 1 98.44 118 SER B CA 1
ATOM 4462 C C . SER B 1 118 ? 7.156 -13.984 2.145 1 98.44 118 SER B C 1
ATOM 4464 O O . SER B 1 118 ? 7.98 -14.531 1.411 1 98.44 118 SER B O 1
ATOM 4466 N N . SER B 1 119 ? 6.66 -12.734 1.942 1 97.94 119 SER B N 1
ATOM 4467 C CA . SER B 1 119 ? 7.027 -11.992 0.745 1 97.94 119 SER B CA 1
ATOM 4468 C C . SER B 1 119 ? 8.508 -11.625 0.753 1 97.94 119 SER B C 1
ATOM 4470 O O . SER B 1 119 ? 9.078 -11.297 -0.289 1 97.94 119 SER B O 1
ATOM 4472 N N . LYS B 1 120 ? 9.125 -11.719 1.877 1 96.56 120 LYS B N 1
ATOM 4473 C CA . LYS B 1 120 ? 10.531 -11.352 2.002 1 96.56 120 LYS B CA 1
ATOM 4474 C C . LYS B 1 120 ? 11.438 -12.406 1.37 1 96.56 120 LYS B C 1
ATOM 4476 O O . LYS B 1 120 ? 12.594 -12.125 1.042 1 96.56 120 LYS B O 1
ATOM 4481 N N . GLN B 1 121 ? 10.93 -13.562 1.127 1 95 121 GLN B N 1
ATOM 4482 C CA . GLN B 1 121 ? 11.719 -14.695 0.668 1 95 121 GLN B CA 1
ATOM 4483 C C . GLN B 1 121 ? 12.328 -14.422 -0.704 1 95 121 GLN B C 1
ATOM 4485 O O . GLN B 1 121 ? 13.453 -14.852 -0.989 1 95 121 GLN B O 1
ATOM 4490 N N . ARG B 1 122 ? 11.578 -13.766 -1.552 1 94.38 122 ARG B N 1
ATOM 4491 C CA . ARG B 1 122 ? 12.039 -13.523 -2.916 1 94.38 122 ARG B CA 1
ATOM 4492 C C . ARG B 1 122 ? 11.914 -12.047 -3.285 1 94.38 122 ARG B C 1
ATOM 4494 O O . ARG B 1 122 ? 11.773 -11.711 -4.461 1 94.38 122 ARG B O 1
ATOM 4501 N N . GLU B 1 123 ? 11.891 -11.211 -2.277 1 93.5 123 GLU B N 1
ATOM 4502 C CA . GLU B 1 123 ? 11.688 -9.789 -2.531 1 93.5 123 GLU B CA 1
ATOM 4503 C C . GLU B 1 123 ? 10.508 -9.555 -3.469 1 93.5 123 GLU B C 1
ATOM 4505 O O . GLU B 1 123 ? 10.648 -8.891 -4.5 1 93.5 123 GLU B O 1
ATOM 4510 N N . CYS B 1 124 ? 9.406 -10.078 -3.119 1 97.69 124 CYS B N 1
ATOM 4511 C CA . CYS B 1 124 ? 8.211 -10.008 -3.953 1 97.69 124 CYS B CA 1
ATOM 4512 C C . CYS B 1 124 ? 7.793 -8.562 -4.195 1 97.69 124 CYS B C 1
ATOM 4514 O O . CYS B 1 124 ? 7.688 -7.777 -3.254 1 97.69 124 CYS B O 1
ATOM 4516 N N . LEU B 1 125 ? 7.625 -8.227 -5.438 1 97.06 125 LEU B N 1
ATOM 4517 C CA . LEU B 1 125 ? 7.047 -6.938 -5.793 1 97.06 125 LEU B CA 1
ATOM 4518 C C . LEU B 1 125 ? 5.57 -6.883 -5.422 1 97.06 125 LEU B C 1
ATOM 4520 O O . LEU B 1 125 ? 5.078 -5.848 -4.969 1 97.06 125 LEU B O 1
ATOM 4524 N N . VAL B 1 126 ? 4.883 -7.949 -5.648 1 98.38 126 VAL B N 1
ATOM 4525 C CA . VAL B 1 126 ? 3.496 -8.195 -5.266 1 98.38 126 VAL B CA 1
ATOM 4526 C C . VAL B 1 126 ? 3.371 -9.578 -4.629 1 98.38 126 VAL B C 1
ATOM 4528 O O . VAL B 1 126 ? 3.961 -10.547 -5.117 1 98.38 126 VAL B O 1
ATOM 4531 N N . ALA B 1 127 ? 2.711 -9.641 -3.541 1 98.75 127 ALA B N 1
ATOM 4532 C CA . ALA B 1 127 ? 2.465 -10.93 -2.893 1 98.75 127 ALA B CA 1
ATOM 4533 C C . ALA B 1 127 ? 1.019 -11.031 -2.416 1 98.75 127 ALA B C 1
ATOM 4535 O O . ALA B 1 127 ? 0.431 -10.039 -1.975 1 98.75 127 ALA B O 1
ATOM 4536 N N . ILE B 1 128 ? 0.49 -12.203 -2.486 1 98.75 128 ILE B N 1
ATOM 4537 C CA . ILE B 1 128 ? -0.877 -12.43 -2.031 1 98.75 128 ILE B CA 1
ATOM 4538 C C . ILE B 1 128 ? -1.025 -13.859 -1.535 1 98.75 128 ILE B C 1
ATOM 4540 O O . ILE B 1 128 ? -0.255 -14.742 -1.925 1 98.75 128 ILE B O 1
ATOM 4544 N N . ASN B 1 129 ? -2.016 -14.039 -0.7 1 98.38 129 ASN B N 1
ATOM 4545 C CA . ASN B 1 129 ? -2.293 -15.398 -0.24 1 98.38 129 ASN B CA 1
ATOM 4546 C C . ASN B 1 129 ? -2.621 -16.328 -1.404 1 98.38 129 ASN B C 1
ATOM 4548 O O . ASN B 1 129 ? -3.1 -15.875 -2.447 1 98.38 129 ASN B O 1
ATOM 4552 N N . ALA B 1 130 ? -2.434 -17.656 -1.17 1 98.31 130 ALA B N 1
ATOM 4553 C CA . ALA B 1 130 ? -2.674 -18.594 -2.266 1 98.31 130 ALA B CA 1
ATOM 4554 C C . ALA B 1 130 ? -3.52 -19.766 -1.802 1 98.31 130 ALA B C 1
ATOM 4556 O O . ALA B 1 130 ? -4.742 -19.656 -1.694 1 98.31 130 ALA B O 1
ATOM 4557 N N . GLY B 1 131 ? -2.955 -20.859 -1.438 1 95.94 131 GLY B N 1
ATOM 4558 C CA . GLY B 1 131 ? -3.648 -22.109 -1.202 1 95.94 131 GLY B CA 1
ATOM 4559 C C . GLY B 1 131 ? -4.348 -22.156 0.143 1 95.94 131 GLY B C 1
ATOM 4560 O O . GLY B 1 131 ? -4.262 -21.219 0.932 1 95.94 131 GLY B O 1
ATOM 4561 N N . PHE B 1 132 ? -5.012 -23.297 0.401 1 94.19 132 PHE B N 1
ATOM 4562 C CA . PHE B 1 132 ? -5.766 -23.531 1.628 1 94.19 132 PHE B CA 1
ATOM 4563 C C . PHE B 1 132 ? -4.895 -24.203 2.676 1 94.19 132 PHE B C 1
ATOM 4565 O O . PHE B 1 132 ? -3.826 -24.734 2.357 1 94.19 132 PHE B O 1
ATOM 4572 N N . PHE B 1 133 ? -5.387 -24.156 3.928 1 93.81 133 PHE B N 1
ATOM 4573 C CA . PHE B 1 133 ? -4.66 -24.766 5.027 1 93.81 133 PHE B CA 1
ATOM 4574 C C . PHE B 1 133 ? -5.598 -25.062 6.199 1 93.81 133 PHE B C 1
ATOM 4576 O O . PHE B 1 133 ? -6.719 -24.547 6.242 1 93.81 133 PHE B O 1
ATOM 4583 N N . ASN B 1 134 ? -5.133 -25.891 7.023 1 92.38 134 ASN B N 1
ATOM 4584 C CA . ASN B 1 134 ? -5.848 -26.141 8.273 1 92.38 134 ASN B CA 1
ATOM 4585 C C . ASN B 1 134 ? -5.645 -25.016 9.266 1 92.38 134 ASN B C 1
ATOM 4587 O O . ASN B 1 134 ? -4.527 -24.781 9.75 1 92.38 134 ASN B O 1
ATOM 4591 N N . GLY B 1 135 ? -6.645 -24.375 9.641 1 89.25 135 GLY B N 1
ATOM 4592 C CA . GLY B 1 135 ? -6.57 -23.219 10.516 1 89.25 135 GLY B CA 1
ATOM 4593 C C . GLY B 1 135 ? -6.082 -23.547 11.914 1 89.25 135 GLY B C 1
ATOM 4594 O O . GLY B 1 135 ? -5.547 -22.688 12.609 1 89.25 135 GLY B O 1
ATOM 4595 N N . ASP B 1 136 ? -6.176 -24.781 12.281 1 91.19 136 ASP B N 1
ATOM 4596 C CA . ASP B 1 136 ? -5.793 -25.203 13.633 1 91.19 136 ASP B CA 1
ATOM 4597 C C . ASP B 1 136 ? -4.348 -25.703 13.664 1 91.19 136 ASP B C 1
ATOM 4599 O O . ASP B 1 136 ? -3.574 -25.312 14.539 1 91.19 136 ASP B O 1
ATOM 4603 N N . THR B 1 137 ? -3.986 -26.484 12.641 1 93.75 137 THR B N 1
ATOM 4604 C CA . THR B 1 137 ? -2.693 -27.156 12.703 1 93.75 137 THR B CA 1
ATOM 4605 C C . THR B 1 137 ? -1.663 -26.422 11.844 1 93.75 137 THR B C 1
ATOM 4607 O O . THR B 1 137 ? -0.458 -26.641 12 1 93.75 137 THR B O 1
ATOM 4610 N N . GLY B 1 138 ? -2.207 -25.688 10.898 1 95.06 138 GLY B N 1
ATOM 4611 C CA . GLY B 1 138 ? -1.299 -25.016 9.984 1 95.06 138 GLY B CA 1
ATOM 4612 C C . GLY B 1 138 ? -0.911 -25.859 8.789 1 95.06 138 GLY B C 1
ATOM 4613 O O . GLY B 1 138 ? -0.15 -25.422 7.926 1 95.06 138 GLY B O 1
ATOM 4614 N N . GLN B 1 139 ? -1.412 -27.016 8.68 1 94.31 139 GLN B N 1
ATOM 4615 C CA . GLN B 1 139 ? -1.071 -27.938 7.602 1 94.31 139 GLN B CA 1
ATOM 4616 C C . GLN B 1 139 ? -1.476 -27.375 6.242 1 94.31 139 GLN B C 1
ATOM 4618 O O . GLN B 1 139 ? -2.602 -26.906 6.07 1 94.31 139 GLN B O 1
ATOM 4623 N N . CYS B 1 140 ? -0.555 -27.438 5.34 1 95 140 CYS B N 1
ATOM 4624 C CA . CYS B 1 140 ? -0.86 -27.031 3.975 1 95 140 CYS B CA 1
ATOM 4625 C C . CYS B 1 140 ? -1.801 -28.016 3.301 1 95 140 CYS B C 1
ATOM 4627 O O . CYS B 1 140 ? -1.658 -29.234 3.473 1 95 140 CYS B O 1
ATOM 4629 N N . PHE B 1 141 ? -2.705 -27.5 2.523 1 92.5 141 PHE B N 1
ATOM 4630 C CA . PHE B 1 141 ? -3.619 -28.344 1.774 1 92.5 141 PHE B CA 1
ATOM 4631 C C . PHE B 1 141 ? -3.359 -28.234 0.277 1 92.5 141 PHE B C 1
ATOM 4633 O O . PHE B 1 141 ? -2.883 -27.203 -0.2 1 92.5 141 PHE B O 1
ATOM 4640 N N . GLY B 1 142 ? -3.633 -29.375 -0.452 1 92.62 142 GLY B N 1
ATOM 4641 C CA . GLY B 1 142 ? -3.588 -29.375 -1.906 1 92.62 142 GLY B CA 1
ATOM 4642 C C . GLY B 1 142 ? -2.195 -29.609 -2.461 1 92.62 142 GLY B C 1
ATOM 4643 O O . GLY B 1 142 ? -1.265 -29.906 -1.713 1 92.62 142 GLY B O 1
ATOM 4644 N N . ASN B 1 143 ? -2.146 -29.562 -3.775 1 94.5 143 ASN B N 1
ATOM 4645 C CA . ASN B 1 143 ? -0.861 -29.688 -4.457 1 94.5 143 ASN B CA 1
ATOM 4646 C C . ASN B 1 143 ? -0.1 -28.359 -4.445 1 94.5 143 ASN B C 1
ATOM 4648 O O . ASN B 1 143 ? -0.683 -27.297 -4.684 1 94.5 143 ASN B O 1
ATOM 4652 N N . ILE B 1 144 ? 1.133 -28.516 -4.062 1 97 144 ILE B N 1
ATOM 4653 C CA . ILE B 1 144 ? 1.997 -27.344 -4.059 1 97 144 ILE B CA 1
ATOM 4654 C C . ILE B 1 144 ? 3.346 -27.688 -4.68 1 97 144 ILE B C 1
ATOM 4656 O O . ILE B 1 144 ? 4.035 -28.594 -4.215 1 97 144 ILE B O 1
ATOM 4660 N N . ILE B 1 145 ? 3.631 -27.031 -5.73 1 96.62 145 ILE B N 1
ATOM 4661 C CA . ILE B 1 145 ? 4.973 -27.078 -6.301 1 96.62 145 ILE B CA 1
ATOM 4662 C C . ILE B 1 145 ? 5.578 -25.672 -6.312 1 96.62 145 ILE B C 1
ATOM 4664 O O . ILE B 1 145 ? 4.93 -24.719 -6.746 1 96.62 145 ILE B O 1
ATOM 4668 N N . SER B 1 146 ? 6.695 -25.531 -5.77 1 96.88 146 SER B N 1
ATOM 4669 C CA . SER B 1 146 ? 7.438 -24.266 -5.723 1 96.88 146 SER B CA 1
ATOM 4670 C C . SER B 1 146 ? 8.789 -24.391 -6.41 1 96.88 146 SER B C 1
ATOM 4672 O O . SER B 1 146 ? 9.664 -25.125 -5.941 1 96.88 146 SER B O 1
ATOM 4674 N N . ASP B 1 147 ? 8.922 -23.688 -7.504 1 93.69 147 ASP B N 1
ATOM 4675 C CA . ASP B 1 147 ? 10.172 -23.688 -8.266 1 93.69 147 ASP B CA 1
ATOM 4676 C C . ASP B 1 147 ? 10.625 -25.109 -8.586 1 93.69 147 ASP B C 1
ATOM 4678 O O . ASP B 1 147 ? 11.789 -25.453 -8.359 1 93.69 147 ASP B O 1
ATOM 4682 N N . GLY B 1 148 ? 9.688 -25.906 -8.953 1 92.38 148 GLY B N 1
ATOM 4683 C CA . GLY B 1 148 ? 9.984 -27.25 -9.43 1 92.38 148 GLY B CA 1
ATOM 4684 C C . GLY B 1 148 ? 10.008 -28.281 -8.32 1 92.38 148 GLY B C 1
ATOM 4685 O O . GLY B 1 148 ? 10.078 -29.484 -8.594 1 92.38 148 GLY B O 1
ATOM 4686 N N . GLU B 1 149 ? 9.984 -27.875 -7.137 1 93.12 149 GLU B N 1
ATOM 4687 C CA . GLU B 1 149 ? 10.023 -28.797 -6.012 1 93.12 149 GLU B CA 1
ATOM 4688 C C . GLU B 1 149 ? 8.617 -29.141 -5.527 1 93.12 149 GLU B C 1
ATOM 4690 O O . GLU B 1 149 ? 7.812 -28.234 -5.254 1 93.12 149 GLU B O 1
ATOM 4695 N N . LEU B 1 150 ? 8.344 -30.422 -5.398 1 94.06 150 LEU B N 1
ATOM 4696 C CA . LEU B 1 150 ? 7.066 -30.859 -4.84 1 94.06 150 LEU B CA 1
ATOM 4697 C C . LEU B 1 150 ? 7.035 -30.656 -3.33 1 94.06 150 LEU B C 1
ATOM 4699 O O . LEU B 1 150 ? 7.77 -31.328 -2.598 1 94.06 150 LEU B O 1
ATOM 4703 N N . ILE B 1 151 ? 6.242 -29.781 -2.891 1 96.06 151 ILE B N 1
ATOM 4704 C CA . ILE B 1 151 ? 6.188 -29.406 -1.481 1 96.06 151 ILE B CA 1
ATOM 4705 C C . ILE B 1 151 ? 5.09 -30.203 -0.781 1 96.06 151 ILE B C 1
ATOM 4707 O O . ILE B 1 151 ? 5.258 -30.641 0.361 1 96.06 151 ILE B O 1
ATOM 4711 N N . ASN B 1 152 ? 3.984 -30.312 -1.413 1 92.38 152 ASN B N 1
ATOM 4712 C CA . ASN B 1 152 ? 2.816 -30.984 -0.873 1 92.38 152 ASN B CA 1
ATOM 4713 C C . ASN B 1 152 ? 1.987 -31.641 -1.977 1 92.38 152 ASN B C 1
ATOM 4715 O O . ASN B 1 152 ? 1.834 -31.078 -3.059 1 92.38 152 ASN B O 1
ATOM 4719 N N . GLN B 1 153 ? 1.584 -32.812 -1.674 1 86.62 153 GLN B N 1
ATOM 4720 C CA . GLN B 1 153 ? 0.715 -33.531 -2.621 1 86.62 153 GLN B CA 1
ATOM 4721 C C . GLN B 1 153 ? -0.472 -34.156 -1.912 1 86.62 153 GLN B C 1
ATOM 4723 O O . GLN B 1 153 ? -0.299 -34.875 -0.916 1 86.62 153 GLN B O 1
ATOM 4728 N N . PHE B 1 154 ? -1.545 -33.625 -2.24 1 75.56 154 PHE B N 1
ATOM 4729 C CA . PHE B 1 154 ? -2.719 -34.219 -1.602 1 75.56 154 PHE B CA 1
ATOM 4730 C C . PHE B 1 154 ? -3.201 -35.438 -2.369 1 75.56 154 PHE B C 1
ATOM 4732 O O . PHE B 1 154 ? -3.262 -35.438 -3.6 1 75.56 154 PHE B O 1
ATOM 4739 N N . ARG B 1 155 ? -3.359 -36.531 -1.596 1 65.56 155 ARG B N 1
ATOM 4740 C CA . ARG B 1 155 ? -3.764 -37.812 -2.145 1 65.56 155 ARG B CA 1
ATOM 4741 C C . ARG B 1 155 ? -5.285 -37.938 -2.184 1 65.56 155 ARG B C 1
ATOM 4743 O O . ARG B 1 155 ? -5.953 -37.75 -1.167 1 65.56 155 ARG B O 1
ATOM 4750 N N . GLY B 1 156 ? -5.941 -38.062 -3.227 1 59.38 156 GLY B N 1
ATOM 4751 C CA . GLY B 1 156 ? -7.328 -38.469 -3.398 1 59.38 156 GLY B CA 1
ATOM 4752 C C . GLY B 1 156 ? -8.25 -37.312 -3.701 1 59.38 156 GLY B C 1
ATOM 4753 O O . GLY B 1 156 ? -9.266 -37.469 -4.383 1 59.38 156 GLY B O 1
ATOM 4754 N N . LEU B 1 157 ? -8.031 -36.125 -2.979 1 62.38 157 LEU B N 1
ATOM 4755 C CA . LEU B 1 157 ? -9.055 -35.094 -3.072 1 62.38 157 LEU B CA 1
ATOM 4756 C C . LEU B 1 157 ? -8.836 -34.219 -4.305 1 62.38 157 LEU B C 1
ATOM 4758 O O . LEU B 1 157 ? -7.719 -33.781 -4.574 1 62.38 157 LEU B O 1
ATOM 4762 N N . LYS B 1 158 ? -9.977 -34.219 -5.062 1 79.25 158 LYS B N 1
ATOM 4763 C CA . LYS B 1 158 ? -9.961 -33.531 -6.336 1 79.25 158 LYS B CA 1
ATOM 4764 C C . LYS B 1 158 ? -10.328 -32.031 -6.145 1 79.25 158 LYS B C 1
ATOM 4766 O O . LYS B 1 158 ? -11.438 -31.719 -5.727 1 79.25 158 LYS B O 1
ATOM 4771 N N . SER B 1 159 ? -9.328 -31.219 -6.176 1 91.5 159 SER B N 1
ATOM 4772 C CA . SER B 1 159 ? -9.555 -29.781 -6.254 1 91.5 159 SER B CA 1
ATOM 4773 C C . SER B 1 159 ? -8.828 -29.172 -7.449 1 91.5 159 SER B C 1
ATOM 4775 O O . SER B 1 159 ? -7.926 -29.781 -8.016 1 91.5 159 SER B O 1
ATOM 4777 N N . VAL B 1 160 ? -9.352 -28.094 -7.82 1 95.69 160 VAL B N 1
ATOM 4778 C CA . VAL B 1 160 ? -8.82 -27.469 -9.023 1 95.69 160 VAL B CA 1
ATOM 4779 C C . VAL B 1 160 ? -7.418 -26.938 -8.758 1 95.69 160 VAL B C 1
ATOM 4781 O O . VAL B 1 160 ? -7.098 -26.547 -7.629 1 95.69 160 VAL B O 1
ATOM 4784 N N . ASN B 1 161 ? -6.59 -26.922 -9.836 1 96.44 161 ASN B N 1
ATOM 4785 C CA . ASN B 1 161 ? -5.203 -26.484 -9.742 1 96.44 161 ASN B CA 1
ATOM 4786 C C . ASN B 1 161 ? -4.859 -25.469 -10.812 1 96.44 161 ASN B C 1
ATOM 4788 O O . ASN B 1 161 ? -5.477 -25.453 -11.883 1 96.44 161 ASN B O 1
ATOM 4792 N N . PHE B 1 162 ? -3.904 -24.656 -10.477 1 98.38 162 PHE B N 1
ATOM 4793 C CA . PHE B 1 162 ? -3.266 -23.734 -11.406 1 98.38 162 PHE B CA 1
ATOM 4794 C C . PHE B 1 162 ? -1.749 -23.859 -11.336 1 98.38 162 PHE B C 1
ATOM 4796 O O . PHE B 1 162 ? -1.168 -23.781 -10.25 1 98.38 162 PHE B O 1
ATOM 4803 N N . GLY B 1 163 ? -1.15 -24 -12.484 1 98.12 163 GLY B N 1
ATOM 4804 C CA . GLY B 1 163 ? 0.295 -24.172 -12.477 1 98.12 163 GLY B CA 1
ATOM 4805 C C . GLY B 1 163 ? 0.958 -23.672 -13.75 1 98.12 163 GLY B C 1
ATOM 4806 O O . GLY B 1 163 ? 0.28 -23.391 -14.742 1 98.12 163 GLY B O 1
ATOM 4807 N N . ILE B 1 164 ? 2.229 -23.531 -13.656 1 97.69 164 ILE B N 1
ATOM 4808 C CA . ILE B 1 164 ? 3.092 -23.156 -14.773 1 97.69 164 ILE B CA 1
ATOM 4809 C C . ILE B 1 164 ? 4.164 -24.219 -14.977 1 97.69 164 ILE B C 1
ATOM 4811 O O . ILE B 1 164 ? 4.832 -24.625 -14.023 1 97.69 164 ILE B O 1
ATOM 4815 N N . ARG B 1 165 ? 4.316 -24.641 -16.188 1 95.94 165 ARG B N 1
ATOM 4816 C CA . ARG B 1 165 ? 5.289 -25.672 -16.516 1 95.94 165 ARG B CA 1
ATOM 4817 C C . ARG B 1 165 ? 6.625 -25.062 -16.922 1 95.94 165 ARG B C 1
ATOM 4819 O O . ARG B 1 165 ? 6.742 -23.844 -17.062 1 95.94 165 ARG B O 1
ATOM 4826 N N . ASP B 1 166 ? 7.613 -25.906 -17.109 1 92.38 166 ASP B N 1
ATOM 4827 C CA . ASP B 1 166 ? 8.977 -25.453 -17.375 1 92.38 166 ASP B CA 1
ATOM 4828 C C . ASP B 1 166 ? 9.109 -24.906 -18.797 1 92.38 166 ASP B C 1
ATOM 4830 O O . ASP B 1 166 ? 10.102 -24.25 -19.109 1 92.38 166 ASP B O 1
ATOM 4834 N N . ASP B 1 167 ? 8.094 -25.125 -19.688 1 91.94 167 ASP B N 1
ATOM 4835 C CA . ASP B 1 167 ? 8.125 -24.531 -21.016 1 91.94 167 ASP B CA 1
ATOM 4836 C C . ASP B 1 167 ? 7.316 -23.234 -21.062 1 91.94 167 ASP B C 1
ATOM 4838 O O . ASP B 1 167 ? 7.133 -22.656 -22.125 1 91.94 167 ASP B O 1
ATOM 4842 N N . GLY B 1 168 ? 6.773 -22.906 -19.922 1 94.38 168 GLY B N 1
ATOM 4843 C CA . GLY B 1 168 ? 6.031 -21.656 -19.812 1 94.38 168 GLY B CA 1
ATOM 4844 C C . GLY B 1 168 ? 4.531 -21.844 -19.969 1 94.38 168 GLY B C 1
ATOM 4845 O O . GLY B 1 168 ? 3.76 -20.906 -19.719 1 94.38 168 GLY B O 1
ATOM 4846 N N . SER B 1 169 ? 4.094 -23 -20.359 1 96.69 169 SER B N 1
ATOM 4847 C CA . SER B 1 169 ? 2.662 -23.219 -20.531 1 96.69 169 SER B CA 1
ATOM 4848 C C . SER B 1 169 ? 1.94 -23.234 -19.188 1 96.69 169 SER B C 1
ATOM 4850 O O . SER B 1 169 ? 2.543 -23.547 -18.156 1 96.69 169 SER B O 1
ATOM 4852 N N . ILE B 1 170 ? 0.691 -22.891 -19.25 1 98.12 170 ILE B N 1
ATOM 4853 C CA . ILE B 1 170 ? -0.145 -22.812 -18.047 1 98.12 170 ILE B CA 1
ATOM 4854 C C . ILE B 1 170 ? -1.088 -24.016 -18 1 98.12 170 ILE B C 1
ATOM 4856 O O . ILE B 1 170 ? -1.694 -24.375 -19.016 1 98.12 170 ILE B O 1
ATOM 4860 N N . VAL B 1 171 ? -1.167 -24.625 -16.891 1 97.06 171 VAL B N 1
ATOM 4861 C CA . VAL B 1 171 ? -2.084 -25.734 -16.672 1 97.06 171 VAL B CA 1
ATOM 4862 C C . VAL B 1 171 ? -3.158 -25.328 -15.664 1 97.06 171 VAL B C 1
ATOM 4864 O O . VAL B 1 171 ? -2.848 -24.781 -14.602 1 97.06 171 VAL B O 1
ATOM 4867 N N . THR B 1 172 ? -4.406 -25.531 -16 1 97.88 172 THR B N 1
ATOM 4868 C CA . THR B 1 172 ? -5.527 -25.266 -15.102 1 97.88 172 THR B CA 1
ATOM 4869 C C . THR B 1 172 ? -6.508 -26.438 -15.109 1 97.88 172 THR B C 1
ATOM 4871 O O . THR B 1 172 ? -6.945 -26.875 -16.172 1 97.88 172 THR B O 1
ATOM 4874 N N . GLY B 1 173 ? -6.781 -26.953 -13.883 1 95.81 173 GLY B N 1
ATOM 4875 C CA . GLY B 1 173 ? -7.809 -27.969 -13.844 1 95.81 173 GLY B CA 1
ATOM 4876 C C . GLY B 1 173 ? -7.57 -29.016 -12.758 1 95.81 173 GLY B C 1
ATOM 4877 O O . GLY B 1 173 ? -6.863 -28.75 -11.781 1 95.81 173 GLY B O 1
ATOM 4878 N N . TYR B 1 174 ? -8.305 -30.094 -12.898 1 93.62 174 TYR B N 1
ATOM 4879 C CA . TYR B 1 174 ? -8.234 -31.188 -11.938 1 93.62 174 TYR B CA 1
ATOM 4880 C C . TYR B 1 174 ? -7.16 -32.188 -12.336 1 93.62 174 TYR B C 1
ATOM 4882 O O . TYR B 1 174 ? -7.27 -32.844 -13.375 1 93.62 174 TYR B O 1
ATOM 4890 N N . LEU B 1 175 ? -6.16 -32.219 -11.469 1 90.81 175 LEU B N 1
ATOM 4891 C CA . LEU B 1 175 ? -5.023 -33.094 -11.766 1 90.81 175 LEU B CA 1
ATOM 4892 C C . LEU B 1 175 ? -5.074 -34.375 -10.938 1 90.81 175 LEU B C 1
ATOM 4894 O O . LEU B 1 175 ? -5.402 -34.312 -9.742 1 90.81 175 LEU B O 1
ATOM 4898 N N . LYS B 1 176 ? -4.758 -35.438 -11.625 1 85.06 176 LYS B N 1
ATOM 4899 C CA . LYS B 1 176 ? -4.578 -36.719 -10.953 1 85.06 176 LYS B CA 1
ATOM 4900 C C . LYS B 1 176 ? -3.1 -37 -10.695 1 85.06 176 LYS B C 1
ATOM 4902 O O . LYS B 1 176 ? -2.229 -36.344 -11.281 1 85.06 176 LYS B O 1
ATOM 4907 N N . GLU B 1 177 ? -2.9 -37.938 -9.828 1 84.25 177 GLU B N 1
ATOM 4908 C CA . GLU B 1 177 ? -1.529 -38.312 -9.492 1 84.25 177 GLU B CA 1
ATOM 4909 C C . GLU B 1 177 ? -0.752 -38.719 -10.742 1 84.25 177 GLU B C 1
ATOM 4911 O O . GLU B 1 177 ? 0.438 -38.406 -10.867 1 84.25 177 GLU B O 1
ATOM 4916 N N . THR B 1 178 ? -1.357 -39.344 -11.703 1 84.5 178 THR B N 1
ATOM 4917 C CA . THR B 1 178 ? -0.71 -39.844 -12.906 1 84.5 178 THR B CA 1
ATOM 4918 C C . THR B 1 178 ? -0.332 -38.688 -13.836 1 84.5 178 THR B C 1
ATOM 4920 O O . THR B 1 178 ? 0.597 -38.812 -14.633 1 84.5 178 THR B O 1
ATOM 4923 N N . ASP B 1 179 ? -1.08 -37.625 -13.656 1 86.94 179 ASP B N 1
ATOM 4924 C CA . ASP B 1 179 ? -0.827 -36.5 -14.539 1 86.94 179 ASP B CA 1
ATOM 4925 C C . ASP B 1 179 ? 0.556 -35.906 -14.281 1 86.94 179 ASP B C 1
ATOM 4927 O O . ASP B 1 179 ? 1.217 -35.438 -15.211 1 86.94 179 ASP B O 1
ATOM 4931 N N . PHE B 1 180 ? 1.014 -35.938 -13.078 1 85.81 180 PHE B N 1
ATOM 4932 C CA . PHE B 1 180 ? 2.299 -35.375 -12.703 1 85.81 180 PHE B CA 1
ATOM 4933 C C . PHE B 1 180 ? 3.445 -36.125 -13.375 1 85.81 180 PHE B C 1
ATOM 4935 O O . PHE B 1 180 ? 4.461 -35.531 -13.734 1 85.81 180 PHE B O 1
ATOM 4942 N N . LYS B 1 181 ? 3.27 -37.406 -13.578 1 83.31 181 LYS B N 1
ATOM 4943 C CA . LYS B 1 181 ? 4.305 -38.25 -14.188 1 83.31 181 LYS B CA 1
ATOM 4944 C C . LYS B 1 181 ? 4.215 -38.219 -15.711 1 83.31 181 LYS B C 1
ATOM 4946 O O . LYS B 1 181 ? 5.227 -38.344 -16.406 1 83.31 181 LYS B O 1
ATOM 4951 N N . GLU B 1 182 ? 3.061 -38 -16.141 1 85.81 182 GLU B N 1
ATOM 4952 C CA . GLU B 1 182 ? 2.818 -38.156 -17.578 1 85.81 182 GLU B CA 1
ATOM 4953 C C . GLU B 1 182 ? 3.037 -36.812 -18.328 1 85.81 182 GLU B C 1
ATOM 4955 O O . GLU B 1 182 ? 3.193 -36.812 -19.547 1 85.81 182 GLU B O 1
ATOM 4960 N N . MET B 1 183 ? 3.068 -35.812 -17.594 1 86.94 183 MET B N 1
ATOM 4961 C CA . MET B 1 183 ? 3.26 -34.531 -18.266 1 86.94 183 MET B CA 1
ATOM 4962 C C . MET B 1 183 ? 4.652 -34.438 -18.891 1 86.94 183 MET B C 1
ATOM 4964 O O . MET B 1 183 ? 5.648 -34.719 -18.219 1 86.94 183 MET B O 1
ATOM 4968 N N . ARG B 1 184 ? 4.695 -34.094 -20.141 1 85.69 184 ARG B N 1
ATOM 4969 C CA . ARG B 1 184 ? 5.957 -33.969 -20.859 1 85.69 184 ARG B CA 1
ATOM 4970 C C . ARG B 1 184 ? 6.855 -32.938 -20.203 1 85.69 184 ARG B C 1
ATOM 4972 O O . ARG B 1 184 ? 8.07 -33.125 -20.109 1 85.69 184 ARG B O 1
ATOM 4979 N N . HIS B 1 185 ? 6.219 -31.844 -19.891 1 90.12 185 HIS B N 1
ATOM 4980 C CA . HIS B 1 185 ? 6.941 -30.766 -19.219 1 90.12 185 HIS B CA 1
ATOM 4981 C C . HIS B 1 185 ? 6.602 -30.719 -17.734 1 90.12 185 HIS B C 1
ATOM 4983 O O . HIS B 1 185 ? 5.426 -30.641 -17.359 1 90.12 185 HIS B O 1
ATOM 4989 N N . PRO B 1 186 ? 7.637 -30.75 -16.922 1 92.25 186 PRO B N 1
ATOM 4990 C CA . PRO B 1 186 ? 7.359 -30.719 -15.484 1 92.25 186 PRO B CA 1
ATOM 4991 C C . PRO B 1 186 ? 6.809 -29.375 -15.016 1 92.25 186 PRO B C 1
ATOM 4993 O O . PRO B 1 186 ? 7.047 -28.344 -15.656 1 92.25 186 PRO B O 1
ATOM 4996 N N . LEU B 1 187 ? 6.113 -29.391 -13.883 1 95.12 187 LEU B N 1
ATOM 4997 C CA . LEU B 1 187 ? 5.559 -28.203 -13.266 1 95.12 187 LEU B CA 1
ATOM 4998 C C . LEU B 1 187 ? 6.621 -27.453 -12.461 1 95.12 187 LEU B C 1
ATOM 5000 O O . LEU B 1 187 ? 7.332 -28.078 -11.656 1 95.12 187 LEU B O 1
ATOM 5004 N N . LEU B 1 188 ? 6.699 -26.109 -12.688 1 95.38 188 LEU B N 1
ATOM 5005 C CA . LEU B 1 188 ? 7.578 -25.25 -11.906 1 95.38 188 LEU B CA 1
ATOM 5006 C C . LEU B 1 188 ? 6.832 -24.672 -10.711 1 95.38 188 LEU B C 1
ATOM 5008 O O . LEU B 1 188 ? 7.418 -24.484 -9.641 1 95.38 188 LEU B O 1
ATOM 5012 N N . GLN B 1 189 ? 5.66 -24.297 -10.969 1 97.56 189 GLN B N 1
ATOM 5013 C CA . GLN B 1 189 ? 4.77 -23.75 -9.953 1 97.56 189 GLN B CA 1
ATOM 5014 C C . GLN B 1 189 ? 3.402 -24.422 -10 1 97.56 189 GLN B C 1
ATOM 5016 O O . GLN B 1 189 ? 2.893 -24.734 -11.078 1 97.56 189 GLN B O 1
ATOM 5021 N N . LEU B 1 190 ? 2.844 -24.641 -8.867 1 97.62 190 LEU B N 1
ATOM 5022 C CA . LEU B 1 190 ? 1.513 -25.234 -8.781 1 97.62 190 LEU B CA 1
ATOM 5023 C C . LEU B 1 190 ? 0.851 -24.891 -7.449 1 97.62 190 LEU B C 1
ATOM 5025 O O . LEU B 1 190 ? 1.499 -24.922 -6.402 1 97.62 190 LEU B O 1
ATOM 5029 N N . VAL B 1 191 ? -0.402 -24.547 -7.488 1 97.88 191 VAL B N 1
ATOM 5030 C CA . VAL B 1 191 ? -1.177 -24.328 -6.273 1 97.88 191 VAL B CA 1
ATOM 5031 C C . VAL B 1 191 ? -2.609 -24.812 -6.473 1 97.88 191 VAL B C 1
ATOM 5033 O O . VAL B 1 191 ? -3.168 -24.688 -7.566 1 97.88 191 VAL B O 1
ATOM 5036 N N . THR B 1 192 ? -3.148 -25.328 -5.43 1 96.06 192 THR B N 1
ATOM 5037 C CA . THR B 1 192 ? -4.512 -25.844 -5.449 1 96.06 192 THR B CA 1
ATOM 5038 C C . THR B 1 192 ? -5.492 -24.812 -4.91 1 96.06 192 THR B C 1
ATOM 5040 O O . THR B 1 192 ? -5.219 -24.156 -3.898 1 96.06 192 THR B O 1
ATOM 5043 N N . GLY B 1 193 ? -6.57 -24.641 -5.625 1 96 193 GLY B N 1
ATOM 5044 C CA . GLY B 1 193 ? -7.695 -23.844 -5.176 1 96 193 GLY B CA 1
ATOM 5045 C C . GLY B 1 193 ? -8.969 -24.641 -4.984 1 96 193 GLY B C 1
ATOM 5046 O O . GLY B 1 193 ? -8.914 -25.859 -4.828 1 96 193 GLY B O 1
ATOM 5047 N N . VAL B 1 194 ? -10.094 -23.984 -4.816 1 95.19 194 VAL B N 1
ATOM 5048 C CA . VAL B 1 194 ? -11.43 -24.562 -4.777 1 95.19 194 VAL B CA 1
ATOM 5049 C C . VAL B 1 194 ? -12.383 -23.75 -5.648 1 95.19 194 VAL B C 1
ATOM 5051 O O . VAL B 1 194 ? -12.656 -22.578 -5.352 1 95.19 194 VAL B O 1
ATOM 5054 N N . GLY B 1 195 ? -12.82 -24.406 -6.652 1 96 195 GLY B N 1
ATOM 5055 C CA . GLY B 1 195 ? -13.695 -23.734 -7.59 1 96 195 GLY B CA 1
ATOM 5056 C C . GLY B 1 195 ? -12.992 -23.281 -8.852 1 96 195 GLY B C 1
ATOM 5057 O O . GLY B 1 195 ? -12.148 -22.375 -8.805 1 96 195 GLY B O 1
ATOM 5058 N N . TRP B 1 196 ? -13.258 -24.031 -9.93 1 97.38 196 TRP B N 1
ATOM 5059 C CA . TRP B 1 196 ? -12.898 -23.609 -11.281 1 97.38 196 TRP B CA 1
ATOM 5060 C C . TRP B 1 196 ? -13.977 -22.688 -11.867 1 97.38 196 TRP B C 1
ATOM 5062 O O . TRP B 1 196 ? -15.016 -23.172 -12.32 1 97.38 196 TRP B O 1
ATOM 5072 N N . ILE B 1 197 ? -13.688 -21.406 -11.914 1 98.5 197 ILE B N 1
ATOM 5073 C CA . ILE B 1 197 ? -14.734 -20.422 -12.156 1 98.5 197 ILE B CA 1
ATOM 5074 C C . ILE B 1 197 ? -14.969 -20.281 -13.656 1 98.5 197 ILE B C 1
ATOM 5076 O O . ILE B 1 197 ? -16.094 -20.438 -14.133 1 98.5 197 ILE B O 1
ATOM 5080 N N . LEU B 1 198 ? -13.906 -19.938 -14.344 1 98.75 198 LEU B N 1
ATOM 5081 C CA . LEU B 1 198 ? -13.977 -19.812 -15.797 1 98.75 198 LEU B CA 1
ATOM 5082 C C . LEU B 1 198 ? -13.133 -20.906 -16.469 1 98.75 198 LEU B C 1
ATOM 5084 O O . LEU B 1 198 ? -11.992 -21.125 -16.078 1 98.75 198 LEU B O 1
ATOM 5088 N N . ARG B 1 199 ? -13.688 -21.531 -17.406 1 98.25 199 ARG B N 1
ATOM 5089 C CA . ARG B 1 199 ? -13 -22.453 -18.328 1 98.25 199 ARG B CA 1
ATOM 5090 C C . ARG B 1 199 ? -13.203 -22.031 -19.781 1 98.25 199 ARG B C 1
ATOM 5092 O O . ARG B 1 199 ? -14.336 -22 -20.266 1 98.25 199 ARG B O 1
ATOM 5099 N N . ARG B 1 200 ? -12.102 -21.734 -20.422 1 97.5 200 ARG B N 1
ATOM 5100 C CA . ARG B 1 200 ? -12.133 -21.266 -21.812 1 97.5 200 ARG B CA 1
ATOM 5101 C C . ARG B 1 200 ? -13.039 -20.047 -21.953 1 97.5 200 ARG B C 1
ATOM 5103 O O . ARG B 1 200 ? -13.836 -19.969 -22.891 1 97.5 200 ARG B O 1
ATOM 5110 N N . GLY B 1 201 ? -13.109 -19.297 -20.938 1 97.75 201 GLY B N 1
ATOM 5111 C CA . GLY B 1 201 ? -13.828 -18.031 -20.984 1 97.75 201 GLY B CA 1
ATOM 5112 C C . GLY B 1 201 ? -15.289 -18.172 -20.594 1 97.75 201 GLY B C 1
ATOM 5113 O O . GLY B 1 201 ? -16.031 -17.188 -20.609 1 97.75 201 GLY B O 1
ATOM 5114 N N . GLU B 1 202 ? -15.656 -19.375 -20.25 1 97.88 202 GLU B N 1
ATOM 5115 C CA . GLU B 1 202 ? -17.062 -19.609 -19.969 1 97.88 202 GLU B CA 1
ATOM 5116 C C . GLU B 1 202 ? -17.266 -20.016 -18.5 1 97.88 202 GLU B C 1
ATOM 5118 O O . GLU B 1 202 ? -16.375 -20.578 -17.875 1 97.88 202 GLU B O 1
ATOM 5123 N N . ASN B 1 203 ? -18.469 -19.703 -18.016 1 98.19 203 ASN B N 1
ATOM 5124 C CA . ASN B 1 203 ? -18.844 -20.078 -16.656 1 98.19 203 ASN B CA 1
ATOM 5125 C C . ASN B 1 203 ? -18.719 -21.578 -16.438 1 98.19 203 ASN B C 1
ATOM 5127 O O . ASN B 1 203 ? -19.344 -22.375 -17.156 1 98.19 203 ASN B O 1
ATOM 5131 N N . TYR B 1 204 ? -17.922 -21.969 -15.492 1 97.62 204 TYR B N 1
ATOM 5132 C CA . TYR B 1 204 ? -17.688 -23.391 -15.242 1 97.62 204 TYR B CA 1
ATOM 5133 C C . TYR B 1 204 ? -17.984 -23.75 -13.797 1 97.62 204 TYR B C 1
ATOM 5135 O O . TYR B 1 204 ? -17.641 -24.828 -13.328 1 97.62 204 TYR B O 1
ATOM 5143 N N . LEU B 1 205 ? -18.594 -22.906 -13.055 1 95.81 205 LEU B N 1
ATOM 5144 C CA . LEU B 1 205 ? -18.719 -23 -11.609 1 95.81 205 LEU B CA 1
ATOM 5145 C C . LEU B 1 205 ? -19.625 -24.172 -11.227 1 95.81 205 LEU B C 1
ATOM 5147 O O . LEU B 1 205 ? -19.328 -24.906 -10.273 1 95.81 205 LEU B O 1
ATOM 5151 N N . SER B 1 206 ? -20.75 -24.312 -11.898 1 93.25 206 SER B N 1
ATOM 5152 C CA . SER B 1 206 ? -21.672 -25.391 -11.562 1 93.25 206 SER B CA 1
ATOM 5153 C C . SER B 1 206 ? -21.016 -26.75 -11.75 1 93.25 206 SER B C 1
ATOM 5155 O O . SER B 1 206 ? -21.172 -27.641 -10.906 1 93.25 206 SER B O 1
ATOM 5157 N N . THR B 1 207 ? -20.328 -26.938 -12.844 1 93.62 207 THR B N 1
ATOM 5158 C CA . THR B 1 207 ? -19.609 -28.188 -13.102 1 93.62 207 THR B CA 1
ATOM 5159 C C . THR B 1 207 ? -18.484 -28.375 -12.086 1 93.62 207 THR B C 1
ATOM 5161 O O . THR B 1 207 ? -18.281 -29.484 -11.578 1 93.62 207 THR B O 1
ATOM 5164 N N . SER B 1 208 ? -17.828 -27.281 -11.789 1 94.06 208 SER B N 1
ATOM 5165 C CA . SER B 1 208 ? -16.734 -27.344 -10.82 1 94.06 208 SER B CA 1
ATOM 5166 C C . SER B 1 208 ? -17.234 -27.766 -9.445 1 94.06 208 SER B C 1
ATOM 5168 O O . SER B 1 208 ? -16.578 -28.547 -8.75 1 94.06 208 SER B O 1
ATOM 5170 N N . LYS B 1 209 ? -18.328 -27.266 -9.016 1 92.56 209 LYS B N 1
ATOM 5171 C CA . LYS B 1 209 ? -18.906 -27.594 -7.707 1 92.56 209 LYS B CA 1
ATOM 5172 C C . LYS B 1 209 ? -19.141 -29.094 -7.57 1 92.56 209 LYS B C 1
ATOM 5174 O O . LYS B 1 209 ? -18.938 -29.656 -6.492 1 92.56 209 LYS B O 1
ATOM 5179 N N . GLN B 1 210 ? -19.469 -29.734 -8.641 1 89.38 210 GLN B N 1
ATOM 5180 C CA . GLN B 1 210 ? -19.734 -31.172 -8.633 1 89.38 210 GLN B CA 1
ATOM 5181 C C . GLN B 1 210 ? -18.438 -31.953 -8.555 1 89.38 210 GLN B C 1
ATOM 5183 O O . GLN B 1 210 ? -18.406 -33.062 -8.008 1 89.38 210 GLN B O 1
ATOM 5188 N N . HIS B 1 211 ? -17.406 -31.359 -9.055 1 88.81 211 HIS B N 1
ATOM 5189 C CA . HIS B 1 211 ? -16.141 -32.094 -9.141 1 88.81 211 HIS B CA 1
ATOM 5190 C C . HIS B 1 211 ? -15.312 -31.891 -7.879 1 88.81 211 HIS B C 1
ATOM 5192 O O . HIS B 1 211 ? -14.438 -32.719 -7.574 1 88.81 211 HIS B O 1
ATOM 5198 N N . GLU B 1 212 ? -15.609 -30.859 -7.148 1 89.12 212 GLU B N 1
ATOM 5199 C CA . GLU B 1 212 ? -14.812 -30.562 -5.957 1 89.12 212 GLU B CA 1
ATOM 5200 C C . GLU B 1 212 ? -15.031 -31.625 -4.879 1 89.12 212 GLU B C 1
ATOM 5202 O O . GLU B 1 212 ? -16.172 -31.984 -4.57 1 89.12 212 GLU B O 1
ATOM 5207 N N . GLN B 1 213 ? -13.992 -32.219 -4.402 1 79.81 213 GLN B N 1
ATOM 5208 C CA . GLN B 1 213 ? -14 -33.156 -3.279 1 79.81 213 GLN B CA 1
ATOM 5209 C C . GLN B 1 213 ? -13.148 -32.625 -2.125 1 79.81 213 GLN B C 1
ATOM 5211 O O . GLN B 1 213 ? -12.039 -33.094 -1.906 1 79.81 213 GLN B O 1
ATOM 5216 N N . CYS B 1 214 ? -13.555 -31.516 -1.631 1 67 214 CYS B N 1
ATOM 5217 C CA . CYS B 1 214 ? -12.75 -30.922 -0.567 1 67 214 CYS B CA 1
ATOM 5218 C C . CYS B 1 214 ? -13.438 -31.062 0.784 1 67 214 CYS B C 1
ATOM 5220 O O . CYS B 1 214 ? -14.609 -31.469 0.851 1 67 214 CYS B O 1
ATOM 5222 N N . ASN B 1 215 ? -12.664 -31.031 1.814 1 63.91 215 ASN B N 1
ATOM 5223 C CA . ASN B 1 215 ? -13.125 -31.234 3.184 1 63.91 215 ASN B CA 1
ATOM 5224 C C . ASN B 1 215 ? -13.812 -29.984 3.73 1 63.91 215 ASN B C 1
ATOM 5226 O O . ASN B 1 215 ? -13.836 -29.766 4.941 1 63.91 215 ASN B O 1
ATOM 5230 N N . LEU B 1 216 ? -14.258 -29.281 2.844 1 67.38 216 LEU B N 1
ATOM 5231 C CA . LEU B 1 216 ? -14.977 -28.109 3.361 1 67.38 216 LEU B CA 1
ATOM 5232 C C . LEU B 1 216 ? -16.375 -28.5 3.822 1 67.38 216 LEU B C 1
ATOM 5234 O O . LEU B 1 216 ? -17.062 -29.281 3.152 1 67.38 216 LEU B O 1
ATOM 5238 N N . ASP B 1 217 ? -16.719 -28.281 5.051 1 62.94 217 ASP B N 1
ATOM 5239 C CA . ASP B 1 217 ? -17.953 -28.719 5.695 1 62.94 217 ASP B CA 1
ATOM 5240 C C . ASP B 1 217 ? -19.172 -28.297 4.875 1 62.94 217 ASP B C 1
ATOM 5242 O O . ASP B 1 217 ? -20.109 -29.062 4.719 1 62.94 217 ASP B O 1
ATOM 5246 N N . ASN B 1 218 ? -19.172 -27.109 4.387 1 84.12 218 ASN B N 1
ATOM 5247 C CA . ASN B 1 218 ? -20.328 -26.594 3.641 1 84.12 218 ASN B CA 1
ATOM 5248 C C . ASN B 1 218 ? -19.891 -25.906 2.352 1 84.12 218 ASN B C 1
ATOM 5250 O O . ASN B 1 218 ? -19.781 -24.672 2.305 1 84.12 218 ASN B O 1
ATOM 5254 N N . LEU B 1 219 ? -19.75 -26.734 1.28 1 87.06 219 LEU B N 1
ATOM 5255 C CA . LEU B 1 219 ? -19.297 -26.266 -0.021 1 87.06 219 LEU B CA 1
ATOM 5256 C C . LEU B 1 219 ? -20.297 -25.297 -0.632 1 87.06 219 LEU B C 1
ATOM 5258 O O . LEU B 1 219 ? -19.906 -24.312 -1.259 1 87.06 219 LEU B O 1
ATOM 5262 N N . GLN B 1 220 ? -21.594 -25.609 -0.393 1 89.25 220 GLN B N 1
ATOM 5263 C CA . GLN B 1 220 ? -22.625 -24.734 -0.933 1 89.25 220 GLN B CA 1
ATOM 5264 C C . GLN B 1 220 ? -22.5 -23.312 -0.362 1 89.25 220 GLN B C 1
ATOM 5266 O O . GLN B 1 220 ? -22.547 -22.328 -1.106 1 89.25 220 GLN B O 1
ATOM 5271 N N . ASN B 1 221 ? -22.391 -23.25 0.911 1 92.44 221 ASN B N 1
ATOM 5272 C CA . ASN B 1 221 ? -22.234 -21.953 1.547 1 92.44 221 ASN B CA 1
ATOM 5273 C C . ASN B 1 221 ? -20.969 -21.25 1.085 1 92.44 221 ASN B C 1
ATOM 5275 O O . ASN B 1 221 ? -20.938 -20.031 0.92 1 92.44 221 ASN B O 1
ATOM 5279 N N . PHE B 1 222 ? -19.969 -22.047 0.872 1 93.75 222 PHE B N 1
ATOM 5280 C CA . PHE B 1 222 ? -18.703 -21.5 0.424 1 93.75 222 PHE B CA 1
ATOM 5281 C C . PHE B 1 222 ? -18.844 -20.828 -0.932 1 93.75 222 PHE B C 1
ATOM 5283 O O . PHE B 1 222 ? -18.266 -19.766 -1.17 1 93.75 222 PHE B O 1
ATOM 5290 N N . PHE B 1 223 ? -19.594 -21.359 -1.792 1 94.38 223 PHE B N 1
ATOM 5291 C CA . PHE B 1 223 ? -19.75 -20.828 -3.145 1 94.38 223 PHE B CA 1
ATOM 5292 C C . PHE B 1 223 ? -20.688 -19.641 -3.15 1 94.38 223 PHE B C 1
ATOM 5294 O O . PHE B 1 223 ? -20.609 -18.781 -4.039 1 94.38 223 PHE B O 1
ATOM 5301 N N . GLU B 1 224 ? -21.547 -19.516 -2.1 1 94.38 224 GLU B N 1
ATOM 5302 C CA . GLU B 1 224 ? -22.609 -18.531 -2.145 1 94.38 224 GLU B CA 1
ATOM 5303 C C . GLU B 1 224 ? -22.297 -17.312 -1.265 1 94.38 224 GLU B C 1
ATOM 5305 O O . GLU B 1 224 ? -22.859 -16.234 -1.462 1 94.38 224 GLU B O 1
ATOM 5310 N N . VAL B 1 225 ? -21.484 -17.516 -0.33 1 95.06 225 VAL B N 1
ATOM 5311 C CA . VAL B 1 225 ? -21.25 -16.469 0.662 1 95.06 225 VAL B CA 1
ATOM 5312 C C . VAL B 1 225 ? -20.453 -15.336 0.036 1 95.06 225 VAL B C 1
ATOM 5314 O O . VAL B 1 225 ? -19.531 -15.57 -0.764 1 95.06 225 VAL B O 1
ATOM 5317 N N . ARG B 1 226 ? -20.859 -14.133 0.335 1 95 226 ARG B N 1
ATOM 5318 C CA . ARG B 1 226 ? -20.047 -12.977 -0.032 1 95 226 ARG B CA 1
ATOM 5319 C C . ARG B 1 226 ? -18.906 -12.766 0.964 1 95 226 ARG B C 1
ATOM 5321 O O . ARG B 1 226 ? -19.141 -12.711 2.174 1 95 226 ARG B O 1
ATOM 5328 N N . THR B 1 227 ? -17.734 -12.672 0.49 1 95.12 227 THR B N 1
ATOM 5329 C CA . THR B 1 227 ? -16.531 -12.477 1.288 1 95.12 227 THR B CA 1
ATOM 5330 C C . THR B 1 227 ? -15.398 -11.938 0.427 1 95.12 227 THR B C 1
ATOM 5332 O O . THR B 1 227 ? -15.578 -11.688 -0.766 1 95.12 227 THR B O 1
ATOM 5335 N N . ALA B 1 228 ? -14.32 -11.625 1.077 1 95.88 228 ALA B N 1
ATOM 5336 C CA . ALA B 1 228 ? -13.117 -11.305 0.307 1 95.88 228 ALA B CA 1
ATOM 5337 C C . ALA B 1 228 ? -12.625 -12.516 -0.473 1 95.88 228 ALA B C 1
ATOM 5339 O O . ALA B 1 228 ? -12.656 -13.641 0.033 1 95.88 228 ALA B O 1
ATOM 5340 N N . ARG B 1 229 ? -12.18 -12.312 -1.722 1 97.88 229 ARG B N 1
ATOM 5341 C CA . ARG B 1 229 ? -11.758 -13.422 -2.564 1 97.88 229 ARG B CA 1
ATOM 5342 C C . ARG B 1 229 ? -10.438 -13.109 -3.262 1 97.88 229 ARG B C 1
ATOM 5344 O O . ARG B 1 229 ? -10.133 -11.945 -3.531 1 97.88 229 ARG B O 1
ATOM 5351 N N . THR B 1 230 ? -9.695 -14.125 -3.529 1 98.69 230 THR B N 1
ATOM 5352 C CA . THR B 1 230 ? -8.484 -14.117 -4.344 1 98.69 230 THR B CA 1
ATOM 5353 C C . THR B 1 230 ? -8.617 -15.086 -5.52 1 98.69 230 THR B C 1
ATOM 5355 O O . THR B 1 230 ? -8.914 -16.266 -5.328 1 98.69 230 THR B O 1
ATOM 5358 N N . PHE B 1 231 ? -8.406 -14.57 -6.715 1 98.88 231 PHE B N 1
ATOM 5359 C CA . PHE B 1 231 ? -8.523 -15.375 -7.926 1 98.88 231 PHE B CA 1
ATOM 5360 C C . PHE B 1 231 ? -7.199 -15.406 -8.68 1 98.88 231 PHE B C 1
ATOM 5362 O O . PHE B 1 231 ? -6.441 -14.43 -8.664 1 98.88 231 PHE B O 1
ATOM 5369 N N . LEU B 1 232 ? -6.953 -16.5 -9.289 1 98.94 232 LEU B N 1
ATOM 5370 C CA . LEU B 1 232 ? -5.777 -16.688 -10.133 1 98.94 232 LEU B CA 1
ATOM 5371 C C . LEU B 1 232 ? -6.176 -17.25 -11.5 1 98.94 232 LEU B C 1
ATOM 5373 O O . LEU B 1 232 ? -6.941 -18.219 -11.578 1 98.94 232 LEU B O 1
ATOM 5377 N N . GLY B 1 233 ? -5.703 -16.609 -12.57 1 98.81 233 GLY B N 1
ATOM 5378 C CA . GLY B 1 233 ? -6.023 -17.047 -13.914 1 98.81 233 GLY B CA 1
ATOM 5379 C C . GLY B 1 233 ? -5.129 -16.453 -14.977 1 98.81 233 GLY B C 1
ATOM 5380 O O . GLY B 1 233 ? -4.008 -16.016 -14.688 1 98.81 233 GLY B O 1
ATOM 5381 N N . HIS B 1 234 ? -5.605 -16.578 -16.219 1 98.62 234 HIS B N 1
ATOM 5382 C CA . HIS B 1 234 ? -4.855 -16.031 -17.344 1 98.62 234 HIS B CA 1
ATOM 5383 C C . HIS B 1 234 ? -5.793 -15.531 -18.438 1 98.62 234 HIS B C 1
ATOM 5385 O O . HIS B 1 234 ? -6.977 -15.875 -18.453 1 98.62 234 HIS B O 1
ATOM 5391 N N . ASP B 1 235 ? -5.281 -14.625 -19.25 1 97.56 235 ASP B N 1
ATOM 5392 C CA . ASP B 1 235 ? -6.051 -14.148 -20.391 1 97.56 235 ASP B CA 1
ATOM 5393 C C . ASP B 1 235 ? -5.605 -14.836 -21.688 1 97.56 235 ASP B C 1
ATOM 5395 O O . ASP B 1 235 ? -4.809 -15.773 -21.641 1 97.56 235 ASP B O 1
ATOM 5399 N N . SER B 1 236 ? -6.184 -14.438 -22.781 1 96.25 236 SER B N 1
ATOM 5400 C CA . SER B 1 236 ? -5.957 -15.109 -24.047 1 96.25 236 SER B CA 1
ATOM 5401 C C . SER B 1 236 ? -4.535 -14.883 -24.547 1 96.25 236 SER B C 1
ATOM 5403 O O . SER B 1 236 ? -4.051 -15.617 -25.422 1 96.25 236 SER B O 1
ATOM 5405 N N . LYS B 1 237 ? -3.838 -13.906 -24.047 1 94.5 237 LYS B N 1
ATOM 5406 C CA . LYS B 1 237 ? -2.471 -13.602 -24.469 1 94.5 237 LYS B CA 1
ATOM 5407 C C . LYS B 1 237 ? -1.458 -14.359 -23.609 1 94.5 237 LYS B C 1
ATOM 5409 O O . LYS B 1 237 ? -0.249 -14.242 -23.828 1 94.5 237 LYS B O 1
ATOM 5414 N N . GLY B 1 238 ? -1.941 -15.07 -22.641 1 95.5 238 GLY B N 1
ATOM 5415 C CA . GLY B 1 238 ? -1.059 -15.836 -21.781 1 95.5 238 GLY B CA 1
ATOM 5416 C C . GLY B 1 238 ? -0.579 -15.055 -20.578 1 95.5 238 GLY B C 1
ATOM 5417 O O . GLY B 1 238 ? 0.269 -15.531 -19.812 1 95.5 238 GLY B O 1
ATOM 5418 N N . ASN B 1 239 ? -1.072 -13.836 -20.422 1 97.06 239 ASN B N 1
ATOM 5419 C CA . ASN B 1 239 ? -0.778 -13.102 -19.203 1 97.06 239 ASN B CA 1
ATOM 5420 C C . ASN B 1 239 ? -1.466 -13.727 -18 1 97.06 239 ASN B C 1
ATOM 5422 O O . ASN B 1 239 ? -2.631 -14.125 -18.078 1 97.06 239 ASN B O 1
ATOM 5426 N N . VAL B 1 240 ? -0.723 -13.797 -16.938 1 98.44 240 VAL B N 1
ATOM 5427 C CA . VAL B 1 240 ? -1.324 -14.266 -15.703 1 98.44 240 VAL B CA 1
ATOM 5428 C C . VAL B 1 240 ? -1.985 -13.102 -14.969 1 98.44 240 VAL B C 1
ATOM 5430 O O . VAL B 1 240 ? -1.454 -11.984 -14.961 1 98.44 240 VAL B O 1
ATOM 5433 N N . HIS B 1 241 ? -3.123 -13.391 -14.43 1 98.62 241 HIS B N 1
ATOM 5434 C CA . HIS B 1 241 ? -3.873 -12.391 -13.68 1 98.62 241 HIS B CA 1
ATOM 5435 C C . HIS B 1 241 ? -4.156 -12.867 -12.258 1 98.62 241 HIS B C 1
ATOM 5437 O O . HIS B 1 241 ? -4.57 -14.008 -12.055 1 98.62 241 HIS B O 1
ATOM 5443 N N . ILE B 1 242 ? -3.9 -11.992 -11.328 1 98.81 242 ILE B N 1
ATOM 5444 C CA . ILE B 1 242 ? -4.355 -12.133 -9.945 1 98.81 242 ILE B CA 1
ATOM 5445 C C . ILE B 1 242 ? -5.402 -11.062 -9.641 1 98.81 242 ILE B C 1
ATOM 5447 O O . ILE B 1 242 ? -5.18 -9.875 -9.891 1 98.81 242 ILE B O 1
ATOM 5451 N N . VAL B 1 243 ? -6.512 -11.516 -9.164 1 98.56 243 VAL B N 1
ATOM 5452 C CA . VAL B 1 243 ? -7.574 -10.578 -8.828 1 98.56 243 VAL B CA 1
ATOM 5453 C C . VAL B 1 243 ? -7.926 -10.703 -7.344 1 98.56 243 VAL B C 1
ATOM 5455 O O . VAL B 1 243 ? -8.234 -11.797 -6.867 1 98.56 243 VAL B O 1
ATOM 5458 N N . GLN B 1 244 ? -7.812 -9.68 -6.648 1 98.06 244 GLN B N 1
ATOM 5459 C CA . GLN B 1 244 ? -8.188 -9.578 -5.242 1 98.06 244 GLN B CA 1
ATOM 5460 C C . GLN B 1 244 ? -9.43 -8.711 -5.062 1 98.06 244 GLN B C 1
ATOM 5462 O O . GLN B 1 244 ? -9.492 -7.59 -5.574 1 98.06 244 GLN B O 1
ATOM 5467 N N . VAL B 1 245 ? -10.445 -9.195 -4.422 1 96.75 245 VAL B N 1
ATOM 5468 C CA . VAL B 1 245 ? -11.672 -8.453 -4.148 1 96.75 245 VAL B CA 1
ATOM 5469 C C . VAL B 1 245 ? -11.844 -8.281 -2.639 1 96.75 245 VAL B C 1
ATOM 5471 O O . VAL B 1 245 ? -11.719 -9.242 -1.88 1 96.75 245 VAL B O 1
ATOM 5474 N N . GLU B 1 246 ? -12.172 -7.047 -2.283 1 93.06 246 GLU B N 1
ATOM 5475 C CA . GLU B 1 246 ? -12.398 -6.75 -0.873 1 93.06 246 GLU B CA 1
ATOM 5476 C C . GLU B 1 246 ? -13.695 -7.395 -0.377 1 93.06 246 GLU B C 1
ATOM 5478 O O . GLU B 1 246 ? -14.625 -7.602 -1.153 1 93.06 246 GLU B O 1
ATOM 5483 N N . GLY B 1 247 ? -13.578 -7.676 1 1 90.62 247 GLY B N 1
ATOM 5484 C CA . GLY B 1 247 ? -14.781 -8.234 1.589 1 90.62 247 GLY B CA 1
ATOM 5485 C C . GLY B 1 247 ? -14.617 -8.609 3.049 1 90.62 247 GLY B C 1
ATOM 5486 O O . GLY B 1 247 ? -13.492 -8.766 3.531 1 90.62 247 GLY B O 1
ATOM 5487 N N . LYS B 1 248 ? -15.695 -8.688 3.668 1 86.56 248 LYS B N 1
ATOM 5488 C CA . LYS B 1 248 ? -15.852 -9.234 5.012 1 86.56 248 LYS B CA 1
ATOM 5489 C C . LYS B 1 248 ? -17.016 -10.219 5.074 1 86.56 248 LYS B C 1
ATOM 5491 O O . LYS B 1 248 ? -18.156 -9.852 4.777 1 86.56 248 LYS B O 1
ATOM 5496 N N . THR B 1 249 ? -16.656 -11.375 5.504 1 88.38 249 THR B N 1
ATOM 5497 C CA . THR B 1 249 ? -17.625 -12.461 5.445 1 88.38 249 THR B CA 1
ATOM 5498 C C . THR B 1 249 ? -18.938 -12.055 6.121 1 88.38 249 THR B C 1
ATOM 5500 O O . THR B 1 249 ? -18.922 -11.578 7.258 1 88.38 249 THR B O 1
ATOM 5503 N N . GLY B 1 250 ? -19.984 -12.188 5.383 1 81.94 250 GLY B N 1
ATOM 5504 C CA . GLY B 1 250 ? -21.312 -11.922 5.902 1 81.94 250 GLY B CA 1
ATOM 5505 C C . GLY B 1 250 ? -21.734 -10.469 5.762 1 81.94 250 GLY B C 1
ATOM 5506 O O . GLY B 1 250 ? -22.891 -10.125 5.973 1 81.94 250 GLY B O 1
ATOM 5507 N N . LEU B 1 251 ? -20.891 -9.625 5.395 1 83.19 251 LEU B N 1
ATOM 5508 C CA . LEU B 1 251 ? -21.219 -8.211 5.309 1 83.19 251 LEU B CA 1
ATOM 5509 C C . LEU B 1 251 ? -21.125 -7.715 3.871 1 83.19 251 LEU B C 1
ATOM 5511 O O . LEU B 1 251 ? -22.109 -7.227 3.312 1 83.19 251 LEU B O 1
ATOM 5515 N N . TYR B 1 252 ? -19.984 -7.84 3.285 1 86.44 252 TYR B N 1
ATOM 5516 C CA . TYR B 1 252 ? -19.812 -7.426 1.899 1 86.44 252 TYR B CA 1
ATOM 5517 C C . TYR B 1 252 ? -18.719 -8.25 1.22 1 86.44 252 TYR B C 1
ATOM 5519 O O . TYR B 1 252 ? -18.047 -9.062 1.866 1 86.44 252 TYR B O 1
ATOM 5527 N N . GLY B 1 253 ? -18.578 -8.078 -0.087 1 93.38 253 GLY B N 1
ATOM 5528 C CA . GLY B 1 253 ? -17.672 -8.844 -0.915 1 93.38 253 GLY B CA 1
ATOM 5529 C C . GLY B 1 253 ? -18.328 -9.453 -2.139 1 93.38 253 GLY B C 1
ATOM 5530 O O . GLY B 1 253 ? -19.203 -8.828 -2.742 1 93.38 253 GLY B O 1
ATOM 5531 N N . ILE B 1 254 ? -17.781 -10.609 -2.471 1 96.62 254 ILE B N 1
ATOM 5532 C CA . ILE B 1 254 ? -18.281 -11.203 -3.707 1 96.62 254 ILE B CA 1
ATOM 5533 C C . ILE B 1 254 ? -18.438 -12.711 -3.529 1 96.62 254 ILE B C 1
ATOM 5535 O O . ILE B 1 254 ? -17.625 -13.359 -2.879 1 96.62 254 ILE B O 1
ATOM 5539 N N . SER B 1 255 ? -19.484 -13.242 -4.047 1 97.25 255 SER B N 1
ATOM 5540 C CA . SER B 1 255 ? -19.641 -14.688 -4.105 1 97.25 255 SER B CA 1
ATOM 5541 C C . SER B 1 255 ? -18.938 -15.281 -5.32 1 97.25 255 SER B C 1
ATOM 5543 O O . SER B 1 255 ? -18.547 -14.547 -6.234 1 97.25 255 SER B O 1
ATOM 5545 N N . LEU B 1 256 ? -18.781 -16.625 -5.301 1 97.69 256 LEU B N 1
ATOM 5546 C CA . LEU B 1 256 ? -18.172 -17.234 -6.473 1 97.69 256 LEU B CA 1
ATOM 5547 C C . LEU B 1 256 ? -19.062 -17.094 -7.695 1 97.69 256 LEU B C 1
ATOM 5549 O O . LEU B 1 256 ? -18.578 -16.953 -8.82 1 97.69 256 LEU B O 1
ATOM 5553 N N . TYR B 1 257 ? -20.328 -17.094 -7.504 1 97 257 TYR B N 1
ATOM 5554 C CA . TYR B 1 257 ? -21.266 -16.938 -8.617 1 97 257 TYR B CA 1
ATOM 5555 C C . TYR B 1 257 ? -21.172 -15.523 -9.203 1 97 257 TYR B C 1
ATOM 5557 O O . TYR B 1 257 ? -21.172 -15.359 -10.43 1 97 257 TYR B O 1
ATOM 5565 N N . GLU B 1 258 ? -21.125 -14.562 -8.32 1 97.19 258 GLU B N 1
ATOM 5566 C CA . GLU B 1 258 ? -21 -13.18 -8.781 1 97.19 258 GLU B CA 1
ATOM 5567 C C . GLU B 1 258 ? -19.656 -12.945 -9.453 1 97.19 258 GLU B C 1
ATOM 5569 O O . GLU B 1 258 ? -19.531 -12.086 -10.336 1 97.19 258 GLU B O 1
ATOM 5574 N N . SER B 1 259 ? -18.656 -13.711 -9.078 1 98.31 259 SER B N 1
ATOM 5575 C CA . SER B 1 259 ? -17.312 -13.516 -9.609 1 98.31 259 SER B CA 1
ATOM 5576 C C . SER B 1 259 ? -17.25 -13.867 -11.094 1 98.31 259 SER B C 1
ATOM 5578 O O . SER B 1 259 ? -16.391 -13.367 -11.812 1 98.31 259 SER B O 1
ATOM 5580 N N . VAL B 1 260 ? -18.109 -14.742 -11.539 1 98.38 260 VAL B N 1
ATOM 5581 C CA . VAL B 1 260 ? -18.141 -15.102 -12.953 1 98.38 260 VAL B CA 1
ATOM 5582 C C . VAL B 1 260 ? -18.266 -13.844 -13.805 1 98.38 260 VAL B C 1
ATOM 5584 O O . VAL B 1 260 ? -17.5 -13.648 -14.758 1 98.38 260 VAL B O 1
ATOM 5587 N N . GLU B 1 261 ? -19.234 -12.992 -13.43 1 97.44 261 GLU B N 1
ATOM 5588 C CA . GLU B 1 261 ? -19.469 -11.75 -14.156 1 97.44 261 GLU B CA 1
ATOM 5589 C C . GLU B 1 261 ? -18.234 -10.844 -14.102 1 97.44 261 GLU B C 1
ATOM 5591 O O . GLU B 1 261 ? -17.828 -10.281 -15.117 1 97.44 261 GLU B O 1
ATOM 5596 N N . LEU B 1 262 ? -17.672 -10.711 -12.984 1 96.75 262 LEU B N 1
ATOM 5597 C CA . LEU B 1 262 ? -16.5 -9.852 -12.797 1 96.75 262 LEU B CA 1
ATOM 5598 C C . LEU B 1 262 ? -15.344 -10.328 -13.656 1 96.75 262 LEU B C 1
ATOM 5600 O O . LEU B 1 262 ? -14.758 -9.547 -14.406 1 96.75 262 LEU B O 1
ATOM 5604 N N . LEU B 1 263 ? -15.039 -11.594 -13.609 1 98.31 263 LEU B N 1
ATOM 5605 C CA . LEU B 1 263 ? -13.844 -12.141 -14.242 1 98.31 263 LEU B CA 1
ATOM 5606 C C . LEU B 1 263 ? -14.008 -12.18 -15.758 1 98.31 263 LEU B C 1
ATOM 5608 O O . LEU B 1 263 ? -13.031 -11.992 -16.5 1 98.31 263 LEU B O 1
ATOM 5612 N N . LYS B 1 264 ? -15.172 -12.422 -16.219 1 97.44 264 LYS B N 1
ATOM 5613 C CA . LYS B 1 264 ? -15.445 -12.32 -17.641 1 97.44 264 LYS B CA 1
ATOM 5614 C C . LYS B 1 264 ? -15.219 -10.898 -18.156 1 97.44 264 LYS B C 1
ATOM 5616 O O . LYS B 1 264 ? -14.727 -10.695 -19.266 1 97.44 264 LYS B O 1
ATOM 5621 N N . SER B 1 265 ? -15.633 -9.938 -17.312 1 94.75 265 SER B N 1
ATOM 5622 C CA . SER B 1 265 ? -15.469 -8.547 -17.703 1 94.75 265 SER B CA 1
ATOM 5623 C C . SER B 1 265 ? -13.992 -8.195 -17.891 1 94.75 265 SER B C 1
ATOM 5625 O O . SER B 1 265 ? -13.664 -7.203 -18.547 1 94.75 265 SER B O 1
ATOM 5627 N N . PHE B 1 266 ? -13.094 -8.984 -17.297 1 95.12 266 PHE B N 1
ATOM 5628 C CA . PHE B 1 266 ? -11.664 -8.781 -17.453 1 95.12 266 PHE B CA 1
ATOM 5629 C C . PHE B 1 266 ? -11.125 -9.625 -18.609 1 95.12 266 PHE B C 1
ATOM 5631 O O . PHE B 1 266 ? -9.906 -9.68 -18.828 1 95.12 266 PHE B O 1
ATOM 5638 N N . ASN B 1 267 ? -11.961 -10.352 -19.312 1 96 267 ASN B N 1
ATOM 5639 C CA . ASN B 1 267 ? -11.633 -11.18 -20.469 1 96 267 ASN B CA 1
ATOM 5640 C C . ASN B 1 267 ? -10.656 -12.297 -20.094 1 96 267 ASN B C 1
ATOM 5642 O O . ASN B 1 267 ? -9.703 -12.562 -20.828 1 96 267 ASN B O 1
ATOM 5646 N N . LEU B 1 268 ? -10.898 -12.867 -18.953 1 98.25 268 LEU B N 1
ATOM 5647 C CA . LEU B 1 268 ? -10.055 -13.984 -18.516 1 98.25 268 LEU B CA 1
ATOM 5648 C C . LEU B 1 268 ? -10.57 -15.297 -19.094 1 98.25 268 LEU B C 1
ATOM 5650 O O . LEU B 1 268 ? -11.75 -15.414 -19.453 1 98.25 268 LEU B O 1
ATOM 5654 N N . VAL B 1 269 ? -9.719 -16.312 -19.219 1 98.62 269 VAL B N 1
ATOM 5655 C CA . VAL B 1 269 ? -10.016 -17.547 -19.938 1 98.62 269 VAL B CA 1
ATOM 5656 C C . VAL B 1 269 ? -10.211 -18.688 -18.953 1 98.62 269 VAL B C 1
ATOM 5658 O O . VAL B 1 269 ? -11.297 -19.281 -18.891 1 98.62 269 VAL B O 1
ATOM 5661 N N . ASN B 1 270 ? -9.242 -19.062 -18.234 1 98.75 270 ASN B N 1
ATOM 5662 C CA . ASN B 1 270 ? -9.328 -20 -17.109 1 98.75 270 ASN B CA 1
ATOM 5663 C C . ASN B 1 270 ? -8.984 -19.312 -15.789 1 98.75 270 ASN B C 1
ATOM 5665 O O . ASN B 1 270 ? -7.969 -18.625 -15.695 1 98.75 270 ASN B O 1
ATOM 5669 N N . VAL B 1 271 ? -9.867 -19.469 -14.82 1 98.88 271 VAL B N 1
ATOM 5670 C CA . VAL B 1 271 ? -9.688 -18.812 -13.539 1 98.88 271 VAL B CA 1
ATOM 5671 C C . VAL B 1 271 ? -10.102 -19.75 -12.406 1 98.88 271 VAL B C 1
ATOM 5673 O O . VAL B 1 271 ? -11.125 -20.422 -12.5 1 98.88 271 VAL B O 1
ATOM 5676 N N . ILE B 1 272 ? -9.305 -19.766 -11.352 1 98.75 272 ILE B N 1
ATOM 5677 C CA . ILE B 1 272 ? -9.664 -20.547 -10.172 1 98.75 272 ILE B CA 1
ATOM 5678 C C . ILE B 1 272 ? -9.758 -19.641 -8.953 1 98.75 272 ILE B C 1
ATOM 5680 O O . ILE B 1 272 ? -9.195 -18.531 -8.945 1 98.75 272 ILE B O 1
ATOM 5684 N N . ASN B 1 273 ? -10.477 -20.125 -7.973 1 98.5 273 ASN B N 1
ATOM 5685 C CA . ASN B 1 273 ? -10.57 -19.453 -6.684 1 98.5 273 ASN B CA 1
ATOM 5686 C C . ASN B 1 273 ? -9.547 -19.984 -5.688 1 98.5 273 ASN B C 1
ATOM 5688 O O . ASN B 1 273 ? -9.383 -21.203 -5.562 1 98.5 273 ASN B O 1
ATOM 5692 N N . LEU B 1 274 ? -8.82 -19.094 -5.051 1 98.31 274 LEU B N 1
ATOM 5693 C CA . LEU B 1 274 ? -7.879 -19.453 -4 1 98.31 274 LEU B CA 1
ATOM 5694 C C . LEU B 1 274 ? -8.461 -19.156 -2.621 1 98.31 274 LEU B C 1
ATOM 5696 O O . LEU B 1 274 ? -9.648 -18.875 -2.494 1 98.31 274 LEU B O 1
ATOM 5700 N N . ASN B 1 275 ? -7.629 -19.453 -1.606 1 95.75 275 ASN B N 1
ATOM 5701 C CA . ASN B 1 275 ? -8.062 -19.094 -0.26 1 95.75 275 ASN B CA 1
ATOM 5702 C C . ASN B 1 275 ? -8.43 -17.609 -0.161 1 95.75 275 ASN B C 1
ATOM 5704 O O . ASN B 1 275 ? -7.832 -16.781 -0.838 1 95.75 275 ASN B O 1
ATOM 5708 N N . GLY B 1 276 ? -9.383 -17.281 0.653 1 94.69 276 GLY B N 1
ATOM 5709 C CA . GLY B 1 276 ? -9.898 -15.922 0.712 1 94.69 276 GLY B CA 1
ATOM 5710 C C . GLY B 1 276 ? -10.305 -15.492 2.109 1 94.69 276 GLY B C 1
ATOM 5711 O O . GLY B 1 276 ? -9.555 -15.695 3.068 1 94.69 276 GLY B O 1
ATOM 5712 N N . ALA B 1 277 ? -11.492 -14.82 2.113 1 92.38 277 ALA B N 1
ATOM 5713 C CA . ALA B 1 277 ? -12.008 -14.297 3.377 1 92.38 277 ALA B CA 1
ATOM 5714 C C . ALA B 1 277 ? -10.93 -13.531 4.141 1 92.38 277 ALA B C 1
ATOM 5716 O O . ALA B 1 277 ? -10.297 -12.625 3.592 1 92.38 277 ALA B O 1
ATOM 5717 N N . GLY B 1 278 ? -10.742 -13.836 5.379 1 90.62 278 GLY B N 1
ATOM 5718 C CA . GLY B 1 278 ? -9.789 -13.125 6.211 1 90.62 278 GLY B CA 1
ATOM 5719 C C . GLY B 1 278 ? -8.344 -13.328 5.773 1 90.62 278 GLY B C 1
ATOM 5720 O O . GLY B 1 278 ? -7.465 -12.555 6.152 1 90.62 278 GLY B O 1
ATOM 5721 N N . SER B 1 279 ? -8.148 -14.336 4.945 1 92.94 279 SER B N 1
ATOM 5722 C CA . SER B 1 279 ? -6.797 -14.648 4.508 1 92.94 279 SER B CA 1
ATOM 5723 C C . SER B 1 279 ? -6.398 -13.82 3.295 1 92.94 279 SER B C 1
ATOM 5725 O O . SER B 1 279 ? -5.223 -13.742 2.941 1 92.94 279 SER B O 1
ATOM 5727 N N . SER B 1 280 ? -7.391 -13.281 2.604 1 96.12 280 SER B N 1
ATOM 5728 C CA . SER B 1 280 ? -7.086 -12.5 1.408 1 96.12 280 SER B CA 1
ATOM 5729 C C . SER B 1 280 ? -6.297 -11.242 1.756 1 96.12 280 SER B C 1
ATOM 5731 O O . SER B 1 280 ? -6.875 -10.25 2.199 1 96.12 280 SER B O 1
ATOM 5733 N N . THR B 1 281 ? -5.016 -11.328 1.529 1 97.12 281 THR B N 1
ATOM 5734 C CA . THR B 1 281 ? -4.098 -10.25 1.879 1 97.12 281 THR B CA 1
ATOM 5735 C C . THR B 1 281 ? -3.158 -9.938 0.715 1 97.12 281 THR B C 1
ATOM 5737 O O . THR B 1 281 ? -2.461 -10.828 0.221 1 97.12 281 THR B O 1
ATOM 5740 N N . LEU B 1 282 ? -3.18 -8.695 0.314 1 97.88 282 LEU B N 1
ATOM 5741 C CA . LEU B 1 282 ? -2.348 -8.25 -0.797 1 97.88 282 LEU B CA 1
ATOM 5742 C C . LEU B 1 282 ? -1.242 -7.32 -0.308 1 97.88 282 LEU B C 1
ATOM 5744 O O . LEU B 1 282 ? -1.516 -6.328 0.373 1 97.88 282 LEU B O 1
ATOM 5748 N N . VAL B 1 283 ? -0.053 -7.652 -0.617 1 97.81 283 VAL B N 1
ATOM 5749 C CA . VAL B 1 283 ? 1.118 -6.852 -0.278 1 97.81 283 VAL B CA 1
ATOM 5750 C C . VAL B 1 283 ? 1.771 -6.324 -1.553 1 97.81 283 VAL B C 1
ATOM 5752 O O . VAL B 1 283 ? 2.055 -7.094 -2.477 1 97.81 283 VAL B O 1
ATOM 5755 N N . ILE B 1 284 ? 1.969 -5.039 -1.632 1 97.31 284 ILE B N 1
ATOM 5756 C CA . ILE B 1 284 ? 2.682 -4.391 -2.727 1 97.31 284 ILE B CA 1
ATOM 5757 C C . ILE B 1 284 ? 3.809 -3.525 -2.166 1 97.31 284 ILE B C 1
ATOM 5759 O O . ILE B 1 284 ? 3.586 -2.709 -1.271 1 97.31 284 ILE B O 1
ATOM 5763 N N . ASN B 1 285 ? 4.996 -3.693 -2.654 1 92.19 285 ASN B N 1
ATOM 5764 C CA . ASN B 1 285 ? 6.148 -2.926 -2.188 1 92.19 285 ASN B CA 1
ATOM 5765 C C . ASN B 1 285 ? 6.246 -2.934 -0.666 1 92.19 285 ASN B C 1
ATOM 5767 O O . ASN B 1 285 ? 6.336 -1.874 -0.041 1 92.19 285 ASN B O 1
ATOM 5771 N N . ASP B 1 286 ? 6.059 -4.039 -0.092 1 91.75 286 ASP B N 1
ATOM 5772 C CA . ASP B 1 286 ? 6.246 -4.297 1.332 1 91.75 286 ASP B CA 1
ATOM 5773 C C . ASP B 1 286 ? 5.164 -3.611 2.162 1 91.75 286 ASP B C 1
ATOM 5775 O O . ASP B 1 286 ? 5.406 -3.217 3.305 1 91.75 286 ASP B O 1
ATOM 5779 N N . THR B 1 287 ? 4.027 -3.418 1.525 1 94.12 287 THR B N 1
ATOM 5780 C CA . THR B 1 287 ? 2.92 -2.768 2.217 1 94.12 287 THR B CA 1
ATOM 5781 C C . THR B 1 287 ? 1.608 -3.5 1.947 1 94.12 287 THR B C 1
ATOM 5783 O O . THR B 1 287 ? 1.293 -3.816 0.798 1 94.12 287 THR B O 1
ATOM 5786 N N . VAL B 1 288 ? 0.903 -3.789 3.01 1 95.12 288 VAL B N 1
ATOM 5787 C CA . VAL B 1 288 ? -0.434 -4.344 2.826 1 95.12 288 VAL B CA 1
ATOM 5788 C C . VAL B 1 288 ? -1.358 -3.277 2.238 1 95.12 288 VAL B C 1
ATOM 5790 O O . VAL B 1 288 ? -1.481 -2.182 2.789 1 95.12 288 VAL B O 1
ATOM 5793 N N . VAL B 1 289 ? -2.035 -3.604 1.143 1 95.69 289 VAL B N 1
ATOM 5794 C CA . VAL B 1 289 ? -2.723 -2.543 0.413 1 95.69 289 VAL B CA 1
ATOM 5795 C C . VAL B 1 289 ? -4.23 -2.793 0.439 1 95.69 289 VAL B C 1
ATOM 5797 O O . VAL B 1 289 ? -4.992 -2.094 -0.232 1 95.69 289 VAL B O 1
ATOM 5800 N N . ASN B 1 290 ? -4.664 -3.809 1.112 1 94.5 290 ASN B N 1
ATOM 5801 C CA . ASN B 1 290 ? -6.09 -4.07 1.283 1 94.5 290 ASN B CA 1
ATOM 5802 C C . ASN B 1 290 ? -6.453 -4.254 2.754 1 94.5 290 ASN B C 1
ATOM 5804 O O . ASN B 1 290 ? -5.656 -3.934 3.639 1 94.5 290 ASN B O 1
ATOM 5808 N N . TYR B 1 291 ? -7.73 -4.648 3.018 1 90.38 291 TYR B N 1
ATOM 5809 C CA . TYR B 1 291 ? -8.227 -4.746 4.387 1 90.38 291 TYR B CA 1
ATOM 5810 C C . TYR B 1 291 ? -8.57 -6.191 4.738 1 90.38 291 TYR B C 1
ATOM 5812 O O . TYR B 1 291 ? -9.75 -6.551 4.82 1 90.38 291 TYR B O 1
ATOM 5820 N N . PRO B 1 292 ? -7.5 -6.867 5.051 1 83.5 292 PRO B N 1
ATOM 5821 C CA . PRO B 1 292 ? -7.801 -8.258 5.414 1 83.5 292 PRO B CA 1
ATOM 5822 C C . PRO B 1 292 ? -8.555 -8.367 6.738 1 83.5 292 PRO B C 1
ATOM 5824 O O . PRO B 1 292 ? -8.234 -7.656 7.695 1 83.5 292 PRO B O 1
ATOM 5827 N N . GLY B 1 293 ? -9.648 -9.031 6.844 1 68.62 293 GLY B N 1
ATOM 5828 C CA . GLY B 1 293 ? -10.836 -8.945 7.672 1 68.62 293 GLY B CA 1
ATOM 5829 C C . GLY B 1 293 ? -10.648 -9.531 9.055 1 68.62 293 GLY B C 1
ATOM 5830 O O . GLY B 1 293 ? -11.602 -9.648 9.828 1 68.62 293 GLY B O 1
ATOM 5831 N N . ASN B 1 294 ? -9.406 -9.938 9.469 1 75 294 ASN B N 1
ATOM 5832 C CA . ASN B 1 294 ? -9.461 -10.422 10.844 1 75 294 ASN B CA 1
ATOM 5833 C C . ASN B 1 294 ? -9.219 -9.297 11.844 1 75 294 ASN B C 1
ATOM 5835 O O . ASN B 1 294 ? -8.367 -8.438 11.625 1 75 294 ASN B O 1
ATOM 5839 N N . THR B 1 295 ? -10.203 -9.266 12.797 1 75.56 295 THR B N 1
ATOM 5840 C CA . THR B 1 295 ? -10.055 -8.273 13.859 1 75.56 295 THR B CA 1
ATOM 5841 C C . THR B 1 295 ? -9.172 -8.805 14.977 1 75.56 295 THR B C 1
ATOM 5843 O O . THR B 1 295 ? -9.281 -9.977 15.359 1 75.56 295 THR B O 1
ATOM 5846 N N . CYS B 1 296 ? -8.125 -7.969 15.258 1 76.44 296 CYS B N 1
ATOM 5847 C CA . CYS B 1 296 ? -7.297 -8.312 16.406 1 76.44 296 CYS B CA 1
ATOM 5848 C C . CYS B 1 296 ? -7.285 -7.184 17.438 1 76.44 296 CYS B C 1
ATOM 5850 O O . CYS B 1 296 ? -7.605 -6.039 17.109 1 76.44 296 CYS B O 1
ATOM 5852 N N . TYR B 1 297 ? -7.301 -7.652 18.656 1 67.19 297 TYR B N 1
ATOM 5853 C CA . TYR B 1 297 ? -7.359 -6.672 19.734 1 67.19 297 TYR B CA 1
ATOM 5854 C C . TYR B 1 297 ? -5.961 -6.336 20.234 1 67.19 297 TYR B C 1
ATOM 5856 O O . TYR B 1 297 ? -5.105 -7.215 20.344 1 67.19 297 TYR B O 1
ATOM 5864 N N . ASN B 1 298 ? -5.648 -5.031 20.016 1 59.91 298 ASN B N 1
ATOM 5865 C CA . ASN B 1 298 ? -4.398 -4.629 20.656 1 59.91 298 ASN B CA 1
ATOM 5866 C C . ASN B 1 298 ? -4.586 -4.391 22.156 1 59.91 298 ASN B C 1
ATOM 5868 O O . ASN B 1 298 ? -5.688 -4.559 22.688 1 59.91 298 ASN B O 1
ATOM 5872 N N . ASP B 1 299 ? -3.348 -4.199 22.812 1 52 299 ASP B N 1
ATOM 5873 C CA . ASP B 1 299 ? -3.316 -4.055 24.266 1 52 299 ASP B CA 1
ATOM 5874 C C . ASP B 1 299 ? -4.277 -2.963 24.734 1 52 299 ASP B C 1
ATOM 5876 O O . ASP B 1 299 ? -4.777 -3.006 25.859 1 52 299 ASP B O 1
ATOM 5880 N N . GLU B 1 300 ? -4.547 -2.061 23.875 1 52.69 300 GLU B N 1
ATOM 5881 C CA . GLU B 1 300 ? -5.402 -0.977 24.344 1 52.69 300 GLU B CA 1
ATOM 5882 C C . GLU B 1 300 ? -6.871 -1.258 24.031 1 52.69 300 GLU B C 1
ATOM 5884 O O . GLU B 1 300 ? -7.715 -0.365 24.125 1 52.69 300 GLU B O 1
ATOM 5889 N N . GLY B 1 301 ? -7.191 -2.496 23.75 1 50.41 301 GLY B N 1
ATOM 5890 C CA . GLY B 1 301 ? -8.57 -2.895 23.5 1 50.41 301 GLY B CA 1
ATOM 5891 C C . GLY B 1 301 ? -9.109 -2.391 22.172 1 50.41 301 GLY B C 1
ATOM 5892 O O . GLY B 1 301 ? -10.32 -2.414 21.953 1 50.41 301 GLY B O 1
ATOM 5893 N N . ARG B 1 302 ? -8.266 -1.811 21.5 1 55.5 302 ARG B N 1
ATOM 5894 C CA . ARG B 1 302 ? -8.742 -1.278 20.219 1 55.5 302 ARG B CA 1
ATOM 5895 C C . ARG B 1 302 ? -8.711 -2.348 19.141 1 55.5 302 ARG B C 1
ATOM 5897 O O . ARG B 1 302 ? -7.812 -3.193 19.109 1 55.5 302 ARG B O 1
ATOM 5904 N N . SER B 1 303 ? -9.93 -2.443 18.453 1 63.53 303 SER B N 1
ATOM 5905 C CA . SER B 1 303 ? -10.086 -3.408 17.375 1 63.53 303 SER B CA 1
ATOM 5906 C C . SER B 1 303 ? -9.367 -2.941 16.109 1 63.53 303 SER B C 1
ATOM 5908 O O . SER B 1 303 ? -9.641 -1.854 15.594 1 63.53 303 SER B O 1
ATOM 5910 N N . ASN B 1 304 ? -8.297 -3.594 15.844 1 75.69 304 ASN B N 1
ATOM 5911 C CA . ASN B 1 304 ? -7.52 -3.396 14.625 1 75.69 304 ASN B CA 1
ATOM 5912 C C . ASN B 1 304 ? -7.641 -4.59 13.688 1 75.69 304 ASN B C 1
ATOM 5914 O O . ASN B 1 304 ? -8.078 -5.668 14.094 1 75.69 304 ASN B O 1
ATOM 5918 N N . LEU B 1 305 ? -7.543 -4.168 12.484 1 82.69 305 LEU B N 1
ATOM 5919 C CA . LEU B 1 305 ? -7.395 -5.262 11.531 1 82.69 305 LEU B CA 1
ATOM 5920 C C . LEU B 1 305 ? -5.98 -5.832 11.578 1 82.69 305 LEU B C 1
ATOM 5922 O O . LEU B 1 305 ? -5.004 -5.082 11.664 1 82.69 305 LEU B O 1
ATOM 5926 N N . CYS B 1 306 ? -5.934 -7.129 11.711 1 85 306 CYS B N 1
ATOM 5927 C CA . CYS B 1 306 ? -4.641 -7.801 11.719 1 85 306 CYS B CA 1
ATOM 5928 C C . CYS B 1 306 ? -4.539 -8.805 10.578 1 85 306 CYS B C 1
ATOM 5930 O O . CYS B 1 306 ? -5.543 -9.383 10.164 1 85 306 CYS B O 1
ATOM 5932 N N . ASP B 1 307 ? -3.352 -8.977 10.148 1 88.38 307 ASP B N 1
ATOM 5933 C CA . ASP B 1 307 ? -3.104 -9.875 9.023 1 88.38 307 ASP B CA 1
ATOM 5934 C C . ASP B 1 307 ? -3.148 -11.336 9.477 1 88.38 307 ASP B C 1
ATOM 5936 O O . ASP B 1 307 ? -2.564 -11.688 10.5 1 88.38 307 ASP B O 1
ATOM 5940 N N . THR B 1 308 ? -3.822 -12.141 8.734 1 91.12 308 THR B N 1
ATOM 5941 C CA . THR B 1 308 ? -3.906 -13.57 9.008 1 91.12 308 THR B CA 1
ATOM 5942 C C . THR B 1 308 ? -2.646 -14.289 8.531 1 91.12 308 THR B C 1
ATOM 5944 O O . THR B 1 308 ? -2.104 -13.961 7.477 1 91.12 308 THR B O 1
ATOM 5947 N N . LYS B 1 309 ? -2.242 -15.227 9.375 1 95 309 LYS B N 1
ATOM 5948 C CA . LYS B 1 309 ? -1.166 -16.094 8.914 1 95 309 LYS B CA 1
ATOM 5949 C C . LYS B 1 309 ? -1.691 -17.156 7.949 1 95 309 LYS B C 1
ATOM 5951 O O . LYS B 1 309 ? -2.707 -17.797 8.219 1 95 309 LYS B O 1
ATOM 5956 N N . VAL B 1 310 ? -0.987 -17.328 6.832 1 97.44 310 VAL B N 1
ATOM 5957 C CA . VAL B 1 310 ? -1.439 -18.234 5.789 1 97.44 310 VAL B CA 1
ATOM 5958 C C . VAL B 1 310 ? -0.346 -19.266 5.492 1 97.44 310 VAL B C 1
ATOM 5960 O O . VAL B 1 310 ? 0.789 -19.109 5.949 1 97.44 310 VAL B O 1
ATOM 5963 N N . SER B 1 311 ? -0.687 -20.281 4.695 1 97.19 311 SER B N 1
ATOM 5964 C CA . SER B 1 311 ? 0.245 -21.375 4.414 1 97.19 311 SER B CA 1
ATOM 5965 C C . SER B 1 311 ? 1.095 -21.062 3.184 1 97.19 311 SER B C 1
ATOM 5967 O O . SER B 1 311 ? 2.256 -21.469 3.109 1 97.19 311 SER B O 1
ATOM 5969 N N . THR B 1 312 ? 0.526 -20.562 2.086 1 98.44 312 THR B N 1
ATOM 5970 C CA . THR B 1 312 ? 1.279 -20.281 0.869 1 98.44 312 THR B CA 1
ATOM 5971 C C . THR B 1 312 ? 0.896 -18.906 0.302 1 98.44 312 THR B C 1
ATOM 5973 O O . THR B 1 312 ? -0.17 -18.375 0.617 1 98.44 312 THR B O 1
ATOM 5976 N N . ILE B 1 313 ? 1.831 -18.391 -0.42 1 98.81 313 ILE B N 1
ATOM 5977 C CA . ILE B 1 313 ? 1.56 -17.125 -1.094 1 98.81 313 ILE B CA 1
ATOM 5978 C C . ILE B 1 313 ? 1.953 -17.234 -2.564 1 98.81 313 ILE B C 1
ATOM 5980 O O . ILE B 1 313 ? 2.719 -18.125 -2.947 1 98.81 313 ILE B O 1
ATOM 5984 N N . LEU B 1 314 ? 1.356 -16.406 -3.387 1 98.88 314 LEU B N 1
ATOM 5985 C CA . LEU B 1 314 ? 1.885 -16.078 -4.703 1 98.88 314 LEU B CA 1
ATOM 5986 C C . LEU B 1 314 ? 2.834 -14.883 -4.621 1 98.88 314 LEU B C 1
ATOM 5988 O O . LEU B 1 314 ? 2.533 -13.891 -3.953 1 98.88 314 LEU B O 1
ATOM 5992 N N . CYS B 1 315 ? 3.932 -15.039 -5.238 1 98.69 315 CYS B N 1
ATOM 5993 C CA . CYS B 1 315 ? 4.938 -13.984 -5.246 1 98.69 315 CYS B CA 1
ATOM 5994 C C . CYS B 1 315 ? 5.262 -13.547 -6.672 1 98.69 315 CYS B C 1
ATOM 5996 O O . CYS B 1 315 ? 5.773 -14.336 -7.465 1 98.69 315 CYS B O 1
ATOM 5998 N N . VAL B 1 316 ? 4.961 -12.367 -7.008 1 98.62 316 VAL B N 1
ATOM 5999 C CA . VAL B 1 316 ? 5.434 -11.734 -8.234 1 98.62 316 VAL B CA 1
ATOM 6000 C C . VAL B 1 316 ? 6.766 -11.031 -7.977 1 98.62 316 VAL B C 1
ATOM 6002 O O . VAL B 1 316 ? 6.836 -10.102 -7.172 1 98.62 316 VAL B O 1
ATOM 6005 N N . HIS B 1 317 ? 7.742 -11.477 -8.578 1 97.12 317 HIS B N 1
ATOM 6006 C CA . HIS B 1 317 ? 9.086 -10.953 -8.359 1 97.12 317 HIS B CA 1
ATOM 6007 C C . HIS B 1 317 ? 9.742 -10.555 -9.68 1 97.12 317 HIS B C 1
ATOM 6009 O O . HIS B 1 317 ? 9.156 -10.734 -10.75 1 97.12 317 HIS B O 1
ATOM 6015 N N . LYS B 1 318 ? 10.938 -9.93 -9.539 1 95.12 318 LYS B N 1
ATOM 6016 C CA . LYS B 1 318 ? 11.688 -9.617 -10.75 1 95.12 318 LYS B CA 1
ATOM 6017 C C . LYS B 1 318 ? 11.969 -10.875 -11.562 1 95.12 318 LYS B C 1
ATOM 6019 O O . LYS B 1 318 ? 12.039 -11.977 -11.016 1 95.12 318 LYS B O 1
ATOM 6024 N N . PRO B 1 319 ? 12.094 -10.727 -12.852 1 94.94 319 PRO B N 1
ATOM 6025 C CA . PRO B 1 319 ? 12.25 -11.906 -13.695 1 94.94 319 PRO B CA 1
ATOM 6026 C C . PRO B 1 319 ? 13.484 -12.734 -13.336 1 94.94 319 PRO B C 1
ATOM 6028 O O . PRO B 1 319 ? 14.57 -12.172 -13.148 1 94.94 319 PRO B O 1
ATOM 6031 N N . ASP B 1 320 ? 13.227 -13.977 -13.266 1 93.06 320 ASP B N 1
ATOM 6032 C CA . ASP B 1 320 ? 14.32 -14.906 -13 1 93.06 320 ASP B CA 1
ATOM 6033 C C . ASP B 1 320 ? 15.297 -14.945 -14.172 1 93.06 320 ASP B C 1
ATOM 6035 O O . ASP B 1 320 ? 14.898 -14.82 -15.328 1 93.06 320 ASP B O 1
ATOM 6039 N N . SER B 1 321 ? 16.531 -15.141 -13.789 1 87.56 321 SER B N 1
ATOM 6040 C CA . SER B 1 321 ? 17.562 -15.227 -14.82 1 87.56 321 SER B CA 1
ATOM 6041 C C . SER B 1 321 ? 17.859 -16.688 -15.18 1 87.56 321 SER B C 1
ATOM 6043 O O . SER B 1 321 ? 18.578 -16.953 -16.141 1 87.56 321 SER B O 1
ATOM 6045 N N . CYS B 1 322 ? 17.391 -17.531 -14.414 1 87.88 322 CYS B N 1
ATOM 6046 C CA . CYS B 1 322 ? 17.562 -18.969 -14.656 1 87.88 322 CYS B CA 1
ATOM 6047 C C . CYS B 1 322 ? 16.359 -19.75 -14.164 1 87.88 322 CYS B C 1
ATOM 6049 O O . CYS B 1 322 ? 15.508 -19.219 -13.461 1 87.88 322 CYS B O 1
ATOM 6051 N N . ILE B 1 323 ? 16.266 -20.953 -14.68 1 82.88 323 ILE B N 1
ATOM 6052 C CA . ILE B 1 323 ? 15.18 -21.828 -14.25 1 82.88 323 ILE B CA 1
ATOM 6053 C C . ILE B 1 323 ? 15.75 -22.984 -13.438 1 82.88 323 ILE B C 1
ATOM 6055 O O . ILE B 1 323 ? 16.875 -23.438 -13.688 1 82.88 323 ILE B O 1
ATOM 6059 N N . PRO B 1 324 ? 14.883 -23.375 -12.531 1 81.44 324 PRO B N 1
ATOM 6060 C CA . PRO B 1 324 ? 15.375 -24.5 -11.734 1 81.44 324 PRO B CA 1
ATOM 6061 C C . PRO B 1 324 ? 15.859 -25.672 -12.586 1 81.44 324 PRO B C 1
ATOM 6063 O O . PRO B 1 324 ? 15.211 -26.016 -13.578 1 81.44 324 PRO B O 1
ATOM 6066 N N . GLY B 1 325 ? 16.953 -26.266 -12.188 1 76.44 325 GLY B N 1
ATOM 6067 C CA . GLY B 1 325 ? 17.531 -27.375 -12.914 1 76.44 325 GLY B CA 1
ATOM 6068 C C . GLY B 1 325 ? 18.578 -26.953 -13.93 1 76.44 325 GLY B C 1
ATOM 6069 O O . GLY B 1 325 ? 19.391 -27.766 -14.367 1 76.44 325 GLY B O 1
ATOM 6070 N N . GLN B 1 326 ? 18.562 -25.703 -14.219 1 79.38 326 GLN B N 1
ATOM 6071 C CA . GLN B 1 326 ? 19.547 -25.188 -15.156 1 79.38 326 GLN B CA 1
ATOM 6072 C C . GLN B 1 326 ? 20.938 -25.156 -14.531 1 79.38 326 GLN B C 1
ATOM 6074 O O . GLN B 1 326 ? 21.078 -24.812 -13.352 1 79.38 326 GLN B O 1
ATOM 6079 N N . SER B 1 327 ? 22.031 -25.594 -15.18 1 80.69 327 SER B N 1
ATOM 6080 C CA . SER B 1 327 ? 23.391 -25.719 -14.648 1 80.69 327 SER B CA 1
ATOM 6081 C C . SER B 1 327 ? 24.141 -24.391 -14.727 1 80.69 327 SER B C 1
ATOM 6083 O O . SER B 1 327 ? 25.219 -24.234 -14.148 1 80.69 327 SER B O 1
ATOM 6085 N N . CYS B 1 328 ? 23.625 -23.328 -15.094 1 88.5 328 CYS B N 1
ATOM 6086 C CA . CYS B 1 328 ? 24.281 -22.031 -15.234 1 88.5 328 CYS B CA 1
ATOM 6087 C C . CYS B 1 328 ? 25.656 -22.188 -15.867 1 88.5 328 CYS B C 1
ATOM 6089 O O . CYS B 1 328 ? 26.672 -21.984 -15.195 1 88.5 328 CYS B O 1
ATOM 6091 N N . SER B 1 329 ? 25.656 -22.453 -17.078 1 79.62 329 SER B N 1
ATOM 6092 C CA . SER B 1 329 ? 26.844 -22.719 -17.891 1 79.62 329 SER B CA 1
ATOM 6093 C C . SER B 1 329 ? 27.672 -23.844 -17.312 1 79.62 329 SER B C 1
ATOM 6095 O O . SER B 1 329 ? 28.906 -23.859 -17.469 1 79.62 329 SER B O 1
ATOM 6097 N N . GLY B 1 330 ? 27.062 -24.656 -16.578 1 84.44 330 GLY B N 1
ATOM 6098 C CA . GLY B 1 330 ? 27.75 -25.797 -15.984 1 84.44 330 GLY B CA 1
ATOM 6099 C C . GLY B 1 330 ? 28.594 -25.438 -14.781 1 84.44 330 GLY B C 1
ATOM 6100 O O . GLY B 1 330 ? 29.344 -26.266 -14.266 1 84.44 330 GLY B O 1
ATOM 6101 N N . ARG B 1 331 ? 28.516 -24.312 -14.398 1 85.69 331 ARG B N 1
ATOM 6102 C CA . ARG B 1 331 ? 29.422 -23.797 -13.367 1 85.69 331 ARG B CA 1
ATOM 6103 C C . ARG B 1 331 ? 28.625 -23.203 -12.203 1 85.69 331 ARG B C 1
ATOM 6105 O O . ARG B 1 331 ? 29.156 -22.391 -11.438 1 85.69 331 ARG B O 1
ATOM 6112 N N . GLY B 1 332 ? 27.453 -23.5 -12.109 1 89.25 332 GLY B N 1
ATOM 6113 C CA . GLY B 1 332 ? 26.594 -23 -11.055 1 89.25 332 GLY B CA 1
ATOM 6114 C C . GLY B 1 332 ? 25.25 -23.703 -11 1 89.25 332 GLY B C 1
ATOM 6115 O O . GLY B 1 332 ? 25 -24.641 -11.766 1 89.25 332 GLY B O 1
ATOM 6116 N N . THR B 1 333 ? 24.562 -23.344 -10.016 1 87.75 333 THR B N 1
ATOM 6117 C CA . THR B 1 333 ? 23.219 -23.891 -9.844 1 87.75 333 THR B CA 1
ATOM 6118 C C . THR B 1 333 ? 22.188 -22.766 -9.711 1 87.75 333 THR B C 1
ATOM 6120 O O . THR B 1 333 ? 22.453 -21.75 -9.062 1 87.75 333 THR B O 1
ATOM 6123 N N . CYS B 1 334 ? 21.109 -22.984 -10.398 1 88.44 334 CYS B N 1
ATOM 6124 C CA . CYS B 1 334 ? 20.062 -22 -10.28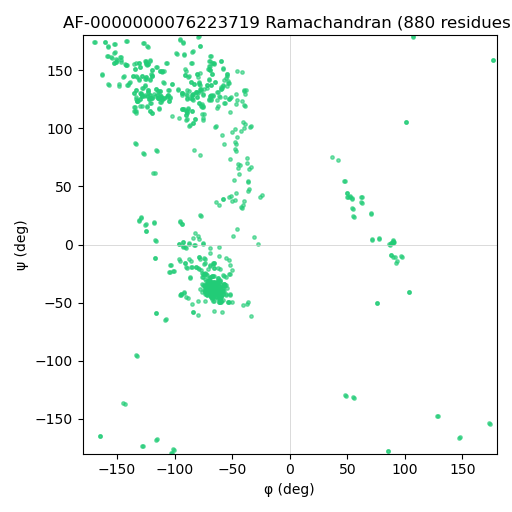9 1 88.44 334 CYS B CA 1
ATOM 6125 C C . CYS B 1 334 ? 19.312 -22.109 -8.969 1 88.44 334 CYS B C 1
ATOM 6127 O O . CYS B 1 334 ? 18.797 -23.188 -8.641 1 88.44 334 CYS B O 1
ATOM 6129 N N . PHE B 1 335 ? 19.359 -21.078 -8.234 1 84.75 335 PHE B N 1
ATOM 6130 C CA . PHE B 1 335 ? 18.656 -21 -6.953 1 84.75 335 PHE B CA 1
ATOM 6131 C C . PHE B 1 335 ? 17.812 -19.75 -6.859 1 84.75 335 PHE B C 1
ATOM 6133 O O . PHE B 1 335 ? 18.344 -18.625 -6.863 1 84.75 335 PHE B O 1
ATOM 6140 N N . LYS B 1 336 ? 16.516 -19.984 -6.707 1 86.56 336 LYS B N 1
ATOM 6141 C CA . LYS B 1 336 ? 15.555 -18.891 -6.59 1 86.56 336 LYS B CA 1
ATOM 6142 C C . LYS B 1 336 ? 15.734 -17.875 -7.707 1 86.56 336 LYS B C 1
ATOM 6144 O O . LYS B 1 336 ? 15.805 -16.672 -7.449 1 86.56 336 LYS B O 1
ATOM 6149 N N . GLY B 1 337 ? 15.961 -18.422 -8.844 1 87.38 337 GLY B N 1
ATOM 6150 C CA . GLY B 1 337 ? 15.953 -17.625 -10.062 1 87.38 337 GLY B CA 1
ATOM 6151 C C . GLY B 1 337 ? 17.297 -16.984 -10.359 1 87.38 337 GLY B C 1
ATOM 6152 O O . GLY B 1 337 ? 17.438 -16.234 -11.336 1 87.38 337 GLY B O 1
ATOM 6153 N N . LYS B 1 338 ? 18.25 -17.219 -9.539 1 87.56 338 LYS B N 1
ATOM 6154 C CA . LYS B 1 338 ? 19.594 -16.672 -9.758 1 87.56 338 LYS B CA 1
ATOM 6155 C C . LYS B 1 338 ? 20.641 -17.781 -9.734 1 87.56 338 LYS B C 1
ATOM 6157 O O . LYS B 1 338 ? 20.547 -18.719 -8.953 1 87.56 338 LYS B O 1
ATOM 6162 N N . CYS B 1 339 ? 21.625 -17.609 -10.617 1 89.56 339 CYS B N 1
ATOM 6163 C CA . CYS B 1 339 ? 22.703 -18.578 -10.648 1 89.56 339 CYS B CA 1
ATOM 6164 C C . CYS B 1 339 ? 23.672 -18.344 -9.492 1 89.56 339 CYS B C 1
ATOM 6166 O O . CYS B 1 339 ? 24.188 -17.25 -9.32 1 89.56 339 CYS B O 1
ATOM 6168 N N . LYS B 1 340 ? 23.766 -19.266 -8.766 1 88.81 340 LYS B N 1
ATOM 6169 C CA . LYS B 1 340 ? 24.828 -19.312 -7.781 1 88.81 340 LYS B CA 1
ATOM 6170 C C . LYS B 1 340 ? 26.078 -19.984 -8.344 1 88.81 340 LYS B C 1
ATOM 6172 O O . LYS B 1 340 ? 26.094 -21.219 -8.5 1 88.81 340 LYS B O 1
ATOM 6177 N N . CYS B 1 341 ? 27.047 -19.219 -8.516 1 88.31 341 CYS B N 1
ATOM 6178 C CA . CYS B 1 341 ? 28.234 -19.703 -9.219 1 88.31 341 CYS B CA 1
ATOM 6179 C C . CYS B 1 341 ? 29.156 -20.469 -8.273 1 88.31 341 CYS B C 1
ATOM 6181 O O . CYS B 1 341 ? 29.266 -20.125 -7.094 1 88.31 341 CYS B O 1
ATOM 6183 N N . HIS B 1 342 ? 29.641 -21.531 -8.805 1 86.75 342 HIS B N 1
ATOM 6184 C CA . HIS B 1 342 ? 30.625 -22.312 -8.047 1 86.75 342 HIS B CA 1
ATOM 6185 C C . HIS B 1 342 ? 32 -21.703 -8.164 1 86.75 342 HIS B C 1
ATOM 6187 O O . HIS B 1 342 ? 32.375 -21.188 -9.227 1 86.75 342 HIS B O 1
ATOM 6193 N N . ASN B 1 343 ? 32.688 -21.875 -7.066 1 81.31 343 ASN B N 1
ATOM 6194 C CA . ASN B 1 343 ? 34.094 -21.5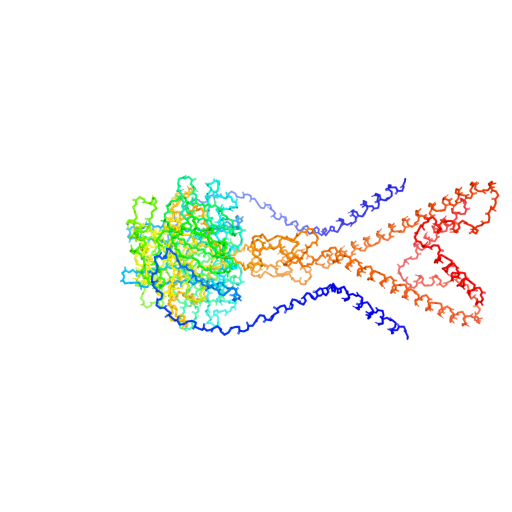31 -7.047 1 81.31 343 ASN B CA 1
ATOM 6195 C C . ASN B 1 343 ? 34.312 -20.078 -7.457 1 81.31 343 ASN B C 1
ATOM 6197 O O . ASN B 1 343 ? 33.625 -19.172 -6.984 1 81.31 343 ASN B O 1
ATOM 6201 N N . ASP B 1 344 ? 35.188 -19.797 -8.305 1 79.25 344 ASP B N 1
ATOM 6202 C CA . ASP B 1 344 ? 35.594 -18.438 -8.633 1 79.25 344 ASP B CA 1
ATOM 6203 C C . ASP B 1 344 ? 34.844 -17.922 -9.852 1 79.25 344 ASP B C 1
ATOM 6205 O O . ASP B 1 344 ? 35.25 -16.938 -10.477 1 79.25 344 ASP B O 1
ATOM 6209 N N . TRP B 1 345 ? 33.781 -18.578 -10.062 1 82.44 345 TRP B N 1
ATOM 6210 C CA . TRP B 1 345 ? 33 -18.125 -11.203 1 82.44 345 TRP B CA 1
ATOM 6211 C C . TRP B 1 345 ? 32.031 -17.031 -10.789 1 82.44 345 TRP B C 1
ATOM 6213 O O . TRP B 1 345 ? 31.594 -16.984 -9.633 1 82.44 345 TRP B O 1
ATOM 6223 N N . SER B 1 346 ? 31.828 -16.062 -11.75 1 82.19 346 SER B N 1
ATOM 6224 C CA . SER B 1 346 ? 30.891 -14.977 -11.484 1 82.19 346 SER B CA 1
ATOM 6225 C C . SER B 1 346 ? 30.109 -14.602 -12.742 1 82.19 346 SER B C 1
ATOM 6227 O O . SER B 1 346 ? 30.312 -15.188 -13.805 1 82.19 346 SER B O 1
ATOM 6229 N N . GLY B 1 347 ? 29.141 -13.672 -12.609 1 79.5 347 GLY B N 1
ATOM 6230 C CA . GLY B 1 347 ? 28.266 -13.273 -13.695 1 79.5 347 GLY B CA 1
ATOM 6231 C C . GLY B 1 347 ? 26.844 -13.797 -13.547 1 79.5 347 GLY B C 1
ATOM 6232 O O . GLY B 1 347 ? 26.562 -14.633 -12.68 1 79.5 347 GLY B O 1
ATOM 6233 N N . LYS B 1 348 ? 25.969 -13.469 -14.477 1 80 348 LYS B N 1
ATOM 6234 C CA . LYS B 1 348 ? 24.562 -13.836 -14.414 1 80 348 LYS B CA 1
ATOM 6235 C C . LYS B 1 348 ? 24.375 -15.328 -14.664 1 80 348 LYS B C 1
ATOM 6237 O O . LYS B 1 348 ? 23.5 -15.961 -14.07 1 80 348 LYS B O 1
ATOM 6242 N N . ASP B 1 349 ? 25.172 -15.859 -15.508 1 85.19 349 ASP B N 1
ATOM 6243 C CA . ASP B 1 349 ? 25.125 -17.281 -15.82 1 85.19 349 ASP B CA 1
ATOM 6244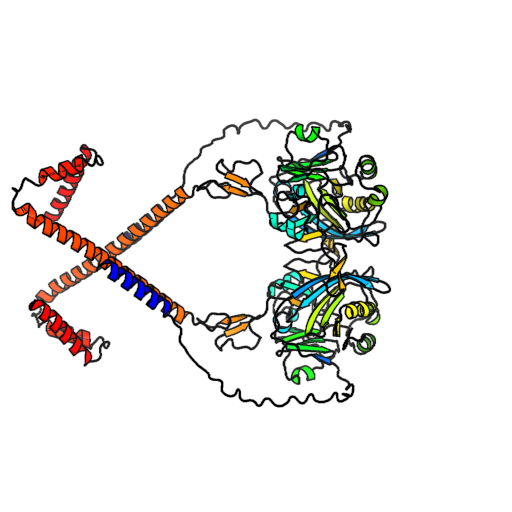 C C . ASP B 1 349 ? 26.438 -17.969 -15.445 1 85.19 349 ASP B C 1
ATOM 6246 O O . ASP B 1 349 ? 26.797 -18.984 -16.031 1 85.19 349 ASP B O 1
ATOM 6250 N N . CYS B 1 350 ? 27.203 -17.266 -14.539 1 88.25 350 CYS B N 1
ATOM 6251 C CA . CYS B 1 350 ? 28.484 -17.797 -14.086 1 88.25 350 CYS B CA 1
ATOM 6252 C C . CYS B 1 350 ? 29.453 -17.938 -15.258 1 88.25 350 CYS B C 1
ATOM 6254 O O . CYS B 1 350 ? 30.125 -18.969 -15.383 1 88.25 350 CYS B O 1
ATOM 6256 N N . GLU B 1 351 ? 29.359 -17.062 -16.078 1 79.31 351 GLU B N 1
ATOM 6257 C CA . GLU B 1 351 ? 30.125 -17.172 -17.312 1 79.31 351 GLU B CA 1
ATOM 6258 C C . GLU B 1 351 ? 31.531 -16.578 -17.156 1 79.31 351 GLU B C 1
ATOM 6260 O O . GLU B 1 351 ? 32.406 -16.797 -18 1 79.31 351 GLU B O 1
ATOM 6265 N N . PHE B 1 352 ? 31.672 -15.828 -15.984 1 76.12 352 PHE B N 1
ATOM 6266 C CA . PHE B 1 352 ? 32.969 -15.164 -15.812 1 76.12 352 PHE B CA 1
ATOM 6267 C C . PHE B 1 352 ? 33.812 -15.883 -14.766 1 76.12 352 PHE B C 1
ATOM 6269 O O . PHE B 1 352 ? 33.312 -16.266 -13.711 1 76.12 352 PHE B O 1
ATOM 6276 N N . ASN B 1 353 ? 35 -16.25 -14.984 1 66.75 353 ASN B N 1
ATOM 6277 C CA . ASN B 1 353 ? 35.938 -16.844 -14.023 1 66.75 353 ASN B CA 1
ATOM 6278 C C . ASN B 1 353 ? 36.75 -15.781 -13.297 1 66.75 353 ASN B C 1
ATOM 6280 O O . ASN B 1 353 ? 37.469 -15 -13.922 1 66.75 353 ASN B O 1
ATOM 6284 N N . GLY B 1 354 ? 36.469 -15.562 -12.008 1 59.59 354 GLY B N 1
ATOM 6285 C CA . GLY B 1 354 ? 37.125 -14.578 -11.18 1 59.59 354 GLY B CA 1
ATOM 6286 C C . GLY B 1 354 ? 38.656 -14.719 -11.195 1 59.59 354 GLY B C 1
ATOM 6287 O O . GLY B 1 354 ? 39.375 -13.719 -11.234 1 59.59 354 GLY B O 1
ATOM 6288 N N . LYS B 1 355 ? 39.219 -15.867 -10.992 1 55.94 355 LYS B N 1
ATOM 6289 C CA . LYS B 1 355 ? 40.688 -16.047 -11.031 1 55.94 355 LYS B CA 1
ATOM 6290 C C . LYS B 1 355 ? 41.25 -15.539 -12.352 1 55.94 355 LYS B C 1
ATOM 6292 O O . LYS B 1 355 ? 42.312 -14.922 -12.375 1 55.94 355 LYS B O 1
ATOM 6297 N N . MET B 1 356 ? 40.531 -15.766 -13.305 1 49.56 356 MET B N 1
ATOM 6298 C CA . MET B 1 356 ? 41.031 -15.266 -14.578 1 49.56 356 MET B CA 1
ATOM 6299 C C . MET B 1 356 ? 40.969 -13.742 -14.633 1 49.56 356 MET B C 1
ATOM 6301 O O . MET B 1 356 ? 41.875 -13.109 -15.156 1 49.56 356 MET B O 1
ATOM 6305 N N . LEU B 1 357 ? 39.906 -13.258 -13.93 1 47.25 357 LEU B N 1
ATOM 6306 C CA . LEU B 1 357 ? 39.812 -11.805 -13.891 1 47.25 357 LEU B CA 1
ATOM 6307 C C . LEU B 1 357 ? 40.875 -11.211 -12.961 1 47.25 357 LEU B C 1
ATOM 6309 O O . LEU B 1 357 ? 41.438 -10.164 -13.266 1 47.25 357 LEU B O 1
ATOM 6313 N N . GLU B 1 358 ? 41.062 -11.789 -11.875 1 48.38 358 GLU B N 1
ATOM 6314 C CA . GLU B 1 358 ? 42.125 -11.352 -10.977 1 48.38 358 GLU B CA 1
ATOM 6315 C C . GLU B 1 358 ? 43.5 -11.445 -11.648 1 48.38 358 GLU B C 1
ATOM 6317 O O . GLU B 1 358 ? 44.312 -10.539 -11.531 1 48.38 358 GLU B O 1
ATOM 6322 N N . LYS B 1 359 ? 43.781 -12.516 -12.219 1 48.56 359 LYS B N 1
ATOM 6323 C CA . LYS B 1 359 ? 45.062 -12.656 -12.914 1 48.56 359 LYS B CA 1
ATOM 6324 C C . LYS B 1 359 ? 45.219 -11.578 -13.984 1 48.56 359 LYS B C 1
ATOM 6326 O O . LYS B 1 359 ? 46.281 -11.016 -14.148 1 48.56 359 LYS B O 1
ATOM 6331 N N . CYS B 1 360 ? 44.031 -11.328 -14.508 1 47.62 360 CYS B N 1
ATOM 6332 C CA . CYS B 1 360 ? 44.094 -10.266 -15.516 1 47.62 360 CYS B CA 1
ATOM 6333 C C . CYS B 1 360 ? 44.281 -8.906 -14.859 1 47.62 360 CYS B C 1
ATOM 6335 O O . CYS B 1 360 ? 45.031 -8.078 -15.352 1 47.62 360 CYS B O 1
ATOM 6337 N N . CYS B 1 361 ? 43.594 -8.727 -13.758 1 46.97 361 CYS B N 1
ATOM 6338 C CA . CYS B 1 361 ? 43.75 -7.477 -13.039 1 46.97 361 CYS B CA 1
ATOM 6339 C C . CYS B 1 361 ? 45.156 -7.355 -12.469 1 46.97 361 CYS B C 1
ATOM 6341 O O . CYS B 1 361 ? 45.781 -6.293 -12.547 1 46.97 361 CYS B O 1
ATOM 6343 N N . TRP B 1 362 ? 45.562 -8.383 -11.844 1 49.84 362 TRP B N 1
ATOM 6344 C CA . TRP B 1 362 ? 46.906 -8.383 -11.32 1 49.84 362 TRP B CA 1
ATOM 6345 C C . TRP B 1 362 ? 47.938 -8.172 -12.445 1 49.84 362 TRP B C 1
ATOM 6347 O O . TRP B 1 362 ? 48.875 -7.398 -12.289 1 49.84 362 TRP B O 1
ATOM 6357 N N . ARG B 1 363 ? 47.75 -8.812 -13.516 1 46.09 363 ARG B N 1
ATOM 6358 C CA . ARG B 1 363 ? 48.594 -8.602 -14.664 1 46.09 363 ARG B CA 1
ATOM 6359 C C . ARG B 1 363 ? 48.562 -7.148 -15.125 1 46.09 363 ARG B C 1
ATOM 6361 O O . ARG B 1 363 ? 49.594 -6.531 -15.375 1 46.09 363 ARG B O 1
ATOM 6368 N N . ASN B 1 364 ? 47.312 -6.711 -15.047 1 46.31 364 ASN B N 1
ATOM 6369 C CA . ASN B 1 364 ? 47.156 -5.32 -15.469 1 46.31 364 ASN B CA 1
ATOM 6370 C C . ASN B 1 364 ? 47.75 -4.359 -14.43 1 46.31 364 ASN B C 1
ATOM 6372 O O . ASN B 1 364 ? 48.375 -3.365 -14.789 1 46.31 364 ASN B O 1
ATOM 6376 N N . TYR B 1 3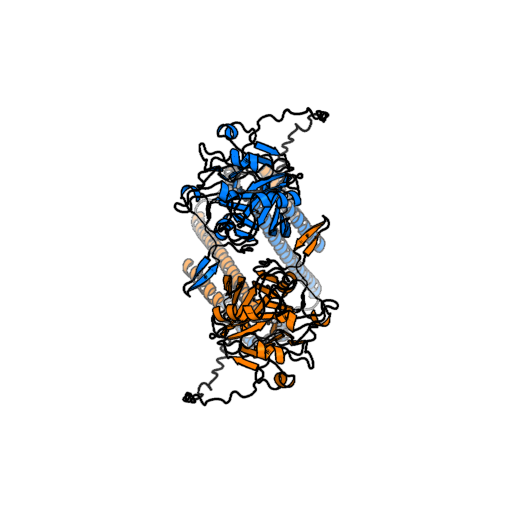65 ? 47.469 -4.645 -13.234 1 48.19 365 TYR B N 1
ATOM 6377 C CA . TYR B 1 365 ? 48.062 -3.873 -12.148 1 48.19 365 TYR B CA 1
ATOM 6378 C C . TYR B 1 365 ? 49.594 -3.922 -12.211 1 48.19 365 TYR B C 1
ATOM 6380 O O . TYR B 1 365 ? 50.25 -2.891 -12.102 1 48.19 365 TYR B O 1
ATOM 6388 N N . ASN B 1 366 ? 50.125 -5.039 -12.359 1 50.81 366 ASN B N 1
ATOM 6389 C CA . ASN B 1 366 ? 51.562 -5.188 -12.477 1 50.81 366 ASN B CA 1
ATOM 6390 C C . ASN B 1 366 ? 52.094 -4.445 -13.695 1 50.81 366 ASN B C 1
ATOM 6392 O O . ASN B 1 366 ? 53.188 -3.834 -13.633 1 50.81 366 ASN B O 1
ATOM 6396 N N . ILE B 1 367 ? 51.281 -4.426 -14.609 1 49.28 367 ILE B N 1
ATOM 6397 C CA . ILE B 1 367 ? 51.688 -3.682 -15.805 1 49.28 367 ILE B CA 1
ATOM 6398 C C . ILE B 1 367 ? 51.656 -2.184 -15.516 1 49.28 367 ILE B C 1
ATOM 6400 O O . ILE B 1 367 ? 52.594 -1.457 -15.891 1 49.28 367 ILE B O 1
ATOM 6404 N N . VAL B 1 368 ? 50.719 -1.893 -14.742 1 49.59 368 VAL B N 1
ATOM 6405 C CA . VAL B 1 368 ? 50.594 -0.478 -14.406 1 49.59 368 VAL B CA 1
ATOM 6406 C C . VAL B 1 368 ? 51.75 -0.075 -13.461 1 49.59 368 VAL B C 1
ATOM 6408 O O . VAL B 1 368 ? 52.375 0.974 -13.648 1 49.59 368 VAL B O 1
ATOM 6411 N N . ILE B 1 369 ? 52.031 -0.851 -12.547 1 50.69 369 ILE B N 1
ATOM 6412 C CA . ILE B 1 369 ? 53.125 -0.585 -11.625 1 50.69 369 ILE B CA 1
ATOM 6413 C C . ILE B 1 369 ? 54.438 -0.584 -12.391 1 50.69 369 ILE B C 1
ATOM 6415 O O . ILE B 1 369 ? 55.281 0.31 -12.211 1 50.69 369 ILE B O 1
ATOM 6419 N N . PHE B 1 370 ? 54.594 -1.543 -13.227 1 53.38 370 PHE B N 1
ATOM 6420 C CA . PHE B 1 370 ? 55.812 -1.648 -14.023 1 53.38 370 PHE B CA 1
ATOM 6421 C C . PHE B 1 370 ? 55.969 -0.454 -14.961 1 53.38 370 PHE B C 1
ATOM 6423 O O . PHE B 1 370 ? 57.031 0.129 -15.078 1 53.38 370 PHE B O 1
ATOM 6430 N N . MET B 1 371 ? 54.844 -0.088 -15.344 1 49.97 371 MET B N 1
ATOM 6431 C CA . MET B 1 371 ? 54.844 1.054 -16.25 1 49.97 371 MET B CA 1
ATOM 6432 C C . MET B 1 371 ? 55.094 2.355 -15.492 1 49.97 371 MET B C 1
ATOM 6434 O O . MET B 1 371 ? 55.812 3.232 -15.969 1 49.97 371 MET B O 1
ATOM 6438 N N . SER B 1 372 ? 54.469 2.398 -14.383 1 51.06 372 SER B N 1
ATOM 6439 C CA . SER B 1 372 ? 54.688 3.566 -13.539 1 51.06 372 SER B CA 1
ATOM 6440 C C . SER B 1 372 ? 56.156 3.639 -13.062 1 51.06 372 SER B C 1
ATOM 6442 O O . SER B 1 372 ? 56.75 4.719 -13.023 1 51.06 372 SER B O 1
ATOM 6444 N N . ALA B 1 373 ? 56.656 2.535 -12.758 1 54.75 373 ALA B N 1
ATOM 6445 C CA . ALA B 1 373 ? 58.062 2.465 -12.367 1 54.75 373 ALA B CA 1
ATOM 6446 C C . ALA B 1 373 ? 58.969 2.855 -13.531 1 54.75 373 ALA B C 1
ATOM 6448 O O . ALA B 1 373 ? 59.969 3.578 -13.344 1 54.75 373 ALA B O 1
ATOM 6449 N N . LEU B 1 374 ? 58.562 2.518 -14.703 1 53.66 374 LEU B N 1
ATOM 6450 C CA . LEU B 1 374 ? 59.312 2.867 -15.891 1 53.66 374 LEU B CA 1
ATOM 6451 C C . LEU B 1 374 ? 59.25 4.363 -16.172 1 53.66 374 LEU B C 1
ATOM 6453 O O . LEU B 1 374 ? 60.25 4.992 -16.531 1 53.66 374 LEU B O 1
ATOM 6457 N N . ILE B 1 375 ? 58.094 4.828 -15.953 1 52.41 375 ILE B N 1
ATOM 6458 C CA . ILE B 1 375 ? 57.875 6.258 -16.141 1 52.41 375 ILE B CA 1
ATOM 6459 C C . ILE B 1 375 ? 58.656 7.035 -15.086 1 52.41 375 ILE B C 1
ATOM 6461 O O . ILE B 1 375 ? 59.344 8.016 -15.398 1 52.41 375 ILE B O 1
ATOM 6465 N N . GLY B 1 376 ? 58.594 6.59 -13.859 1 51.81 376 GLY B N 1
ATOM 6466 C CA . GLY B 1 376 ? 59.375 7.191 -12.789 1 51.81 376 GLY B CA 1
ATOM 6467 C C . GLY B 1 376 ? 60.875 7.117 -13.039 1 51.81 376 GLY B C 1
ATOM 6468 O O . GLY B 1 376 ? 61.594 8.109 -12.867 1 51.81 376 GLY B O 1
ATOM 6469 N N . ALA B 1 377 ? 61.312 6.039 -13.516 1 56.97 377 ALA B N 1
ATOM 6470 C CA . ALA B 1 377 ? 62.719 5.863 -13.852 1 56.97 377 ALA B CA 1
ATOM 6471 C C . ALA B 1 377 ? 63.125 6.766 -15.016 1 56.97 377 ALA B C 1
ATOM 6473 O O . ALA B 1 377 ? 64.188 7.367 -14.992 1 56.97 377 ALA B O 1
ATOM 6474 N N . SER B 1 378 ? 62.219 6.949 -15.953 1 52.84 378 SER B N 1
ATOM 6475 C CA . SER B 1 378 ? 62.5 7.805 -17.094 1 52.84 378 SER B CA 1
ATOM 6476 C C . SER B 1 378 ? 62.562 9.273 -16.688 1 52.84 378 SER B C 1
ATOM 6478 O O . SER B 1 378 ? 63.406 10.016 -17.188 1 52.84 378 SER B O 1
ATOM 6480 N N . VAL B 1 379 ? 61.781 9.672 -15.82 1 51.88 379 VAL B N 1
ATOM 6481 C CA . VAL B 1 379 ? 61.781 11.047 -15.328 1 51.88 379 VAL B CA 1
ATOM 6482 C C . VAL B 1 379 ? 63.062 11.312 -14.531 1 51.88 379 VAL B C 1
ATOM 6484 O O . VAL B 1 379 ? 63.688 12.344 -14.719 1 51.88 379 VAL B O 1
ATOM 6487 N N . VAL B 1 380 ? 63.438 10.391 -13.711 1 52.22 380 VAL B N 1
ATOM 6488 C CA . VAL B 1 380 ? 64.688 10.523 -12.93 1 52.22 380 VAL B CA 1
ATOM 6489 C C . VAL B 1 380 ? 65.875 10.578 -13.859 1 52.22 380 VAL B C 1
ATOM 6491 O O . VAL B 1 380 ? 66.75 11.422 -13.695 1 52.22 380 VAL B O 1
ATOM 6494 N N . ILE B 1 381 ? 65.75 9.789 -14.836 1 54.62 381 ILE B N 1
ATOM 6495 C CA . ILE B 1 381 ? 66.875 9.773 -15.805 1 54.62 381 ILE B CA 1
ATOM 6496 C C . ILE B 1 381 ? 66.938 11.109 -16.562 1 54.62 381 ILE B C 1
ATOM 6498 O O . ILE B 1 381 ? 68 11.672 -16.766 1 54.62 381 ILE B O 1
ATOM 6502 N N . ASN B 1 382 ? 65.812 11.609 -16.828 1 51.69 382 ASN B N 1
ATOM 6503 C CA . ASN B 1 382 ? 65.75 12.898 -17.516 1 51.69 382 ASN B CA 1
ATOM 6504 C C . ASN B 1 382 ? 66.25 14.031 -16.625 1 51.69 382 ASN B C 1
ATOM 6506 O O . ASN B 1 382 ? 66.938 14.93 -17.094 1 51.69 382 ASN B O 1
ATOM 6510 N N . VAL B 1 383 ? 65.938 13.977 -15.414 1 48.88 383 VAL B N 1
ATOM 6511 C CA . VAL B 1 383 ? 66.375 14.992 -14.469 1 48.88 383 VAL B CA 1
ATOM 6512 C C . VAL B 1 383 ? 67.938 14.875 -14.281 1 48.88 383 VAL B C 1
ATOM 6514 O O . VAL B 1 383 ? 68.625 15.883 -14.297 1 48.88 383 VAL B O 1
ATOM 6517 N N . VAL B 1 384 ? 68.375 13.703 -14.156 1 51.31 384 VAL B N 1
ATOM 6518 C CA . VAL B 1 384 ? 69.812 13.492 -13.992 1 51.31 384 VAL B CA 1
ATOM 6519 C C . VAL B 1 384 ? 70.5 13.922 -15.273 1 51.31 384 VAL B C 1
ATOM 6521 O O . VAL B 1 384 ? 71.562 14.586 -15.211 1 51.31 384 VAL B O 1
ATOM 6524 N N . LEU B 1 385 ? 69.938 13.641 -16.359 1 52.16 385 LEU B N 1
ATOM 6525 C CA . LEU B 1 385 ? 70.562 14.047 -17.609 1 52.16 385 LEU B CA 1
ATOM 6526 C C . LEU B 1 385 ? 70.5 15.562 -17.781 1 52.16 385 LEU B C 1
ATOM 6528 O O . LEU B 1 385 ? 71.5 16.172 -18.25 1 52.16 385 LEU B O 1
ATOM 6532 N N . CYS B 1 386 ? 69.438 16.109 -17.406 1 48.03 386 CYS B N 1
ATOM 6533 C CA . CYS B 1 386 ? 69.375 17.562 -17.438 1 48.03 386 CYS B CA 1
ATOM 6534 C C . CYS B 1 386 ? 70.375 18.188 -16.484 1 48.03 386 CYS B C 1
ATOM 6536 O O . CYS B 1 386 ? 71.062 19.172 -16.812 1 48.03 386 CYS B O 1
ATOM 6538 N N . ASP B 1 387 ? 70.5 17.562 -15.297 1 44.94 387 ASP B N 1
ATOM 6539 C CA . ASP B 1 387 ? 71.5 18.047 -14.352 1 44.94 387 ASP B CA 1
ATOM 6540 C C . ASP B 1 387 ? 72.938 17.812 -14.867 1 44.94 387 ASP B C 1
ATOM 6542 O O . ASP B 1 387 ? 73.812 18.672 -14.742 1 44.94 387 ASP B O 1
ATOM 6546 N N . LEU B 1 388 ? 73.125 16.734 -15.422 1 49.91 388 LEU B N 1
ATOM 6547 C CA . LEU B 1 388 ? 74.438 16.469 -16.016 1 49.91 388 LEU B CA 1
ATOM 6548 C C . LEU B 1 388 ? 74.688 17.391 -17.203 1 49.91 388 LEU B C 1
ATOM 6550 O O . LEU B 1 388 ? 75.812 17.859 -17.391 1 49.91 388 LEU B O 1
ATOM 6554 N N . PHE B 1 389 ? 73.625 17.641 -17.906 1 48.97 389 PHE B N 1
ATOM 6555 C CA . PHE B 1 389 ? 73.812 18.609 -18.984 1 48.97 389 PHE B CA 1
ATOM 6556 C C . PHE B 1 389 ? 74.062 20 -18.422 1 48.97 389 PHE B C 1
ATOM 6558 O O . PHE B 1 389 ? 74.875 20.734 -18.953 1 48.97 389 PHE B O 1
ATOM 6565 N N . MET B 1 390 ? 73.438 20.344 -17.375 1 43.38 390 MET B N 1
ATOM 6566 C CA . MET B 1 390 ? 73.75 21.625 -16.75 1 43.38 390 MET B CA 1
ATOM 6567 C C . MET B 1 390 ? 75.125 21.656 -16.141 1 43.38 390 MET B C 1
ATOM 6569 O O . MET B 1 390 ? 75.812 22.641 -16.266 1 43.38 390 MET B O 1
ATOM 6573 N N . LEU B 1 391 ? 75.5 20.625 -15.445 1 42.19 391 LEU B N 1
ATOM 6574 C CA . LEU B 1 391 ? 76.812 20.562 -14.93 1 42.19 391 LEU B CA 1
ATOM 6575 C C . LEU B 1 391 ? 77.875 20.547 -16.062 1 42.19 391 LEU B C 1
ATOM 6577 O O . LEU B 1 391 ? 78.875 21.203 -15.977 1 42.19 391 LEU B O 1
ATOM 6581 N N . TYR B 1 392 ? 77.562 19.797 -17.094 1 42.66 392 TYR B N 1
ATOM 6582 C CA . TYR B 1 392 ? 78.438 19.844 -18.25 1 42.66 392 TYR B CA 1
ATOM 6583 C C . TYR B 1 392 ? 78.438 21.234 -18.859 1 42.66 392 TYR B C 1
ATOM 6585 O O . TYR B 1 392 ? 79.5 21.734 -19.266 1 42.66 392 TYR B O 1
ATOM 6593 N N . ARG B 1 393 ? 77.375 21.891 -18.891 1 40.25 393 ARG B N 1
ATOM 6594 C CA . ARG B 1 393 ? 77.375 23.266 -19.375 1 40.25 393 ARG B CA 1
ATOM 6595 C C . ARG B 1 393 ? 78.062 24.188 -18.391 1 40.25 393 ARG B C 1
ATOM 6597 O O . ARG B 1 393 ? 78.812 25.125 -18.797 1 40.25 393 ARG B O 1
ATOM 6604 N N . PHE B 1 394 ? 77.875 23.984 -17.062 1 37.44 394 PHE B N 1
ATOM 6605 C CA . PHE B 1 394 ? 78.562 24.828 -16.109 1 37.44 394 PHE B CA 1
ATOM 6606 C C . PHE B 1 394 ? 80.062 24.5 -16.078 1 37.44 394 PHE B C 1
ATOM 6608 O O . PHE B 1 394 ? 80.875 25.391 -15.914 1 37.44 394 PHE B O 1
ATOM 6615 N N . ARG B 1 395 ? 80.438 23.281 -16.094 1 36.78 395 ARG B N 1
ATOM 6616 C CA . ARG B 1 395 ? 81.875 23.031 -16.125 1 36.78 395 ARG B CA 1
ATOM 6617 C C . ARG B 1 395 ? 82.5 23.641 -17.391 1 36.78 395 ARG B C 1
ATOM 6619 O O . ARG B 1 395 ? 83.625 24.078 -17.359 1 36.78 395 ARG B O 1
ATOM 6626 N N . SER B 1 396 ? 81.812 23.688 -18.469 1 36.53 396 SER B N 1
ATOM 6627 C CA . SER B 1 396 ? 82.5 24.328 -19.594 1 36.53 396 SER B CA 1
ATOM 6628 C C . SER B 1 396 ? 82.625 25.828 -19.375 1 36.53 396 SER B C 1
ATOM 6630 O O . SER B 1 396 ? 83.625 26.453 -19.859 1 36.53 396 SER B O 1
ATOM 6632 N N . LYS B 1 397 ? 81.688 26.5 -18.734 1 35.62 397 LYS B N 1
ATOM 6633 C CA . LYS B 1 397 ? 81.875 27.938 -18.609 1 35.62 397 LYS B CA 1
ATOM 6634 C C . LYS B 1 397 ? 82.875 28.234 -17.469 1 35.62 397 LYS B C 1
ATOM 6636 O O . LYS B 1 397 ? 83.625 29.234 -17.531 1 35.62 397 LYS B O 1
ATOM 6641 N N . ASP B 1 398 ? 82.688 27.625 -16.312 1 33.19 398 ASP B N 1
ATOM 6642 C CA . ASP B 1 398 ? 83.5 28.094 -15.18 1 33.19 398 ASP B CA 1
ATOM 6643 C C . ASP B 1 398 ? 85 27.719 -15.352 1 33.19 398 ASP B C 1
ATOM 6645 O O . ASP B 1 398 ? 85.812 27.891 -14.43 1 33.19 398 ASP B O 1
ATOM 6649 N N . MET B 1 399 ? 85.5 27.016 -16.359 1 33.75 399 MET B N 1
ATOM 6650 C CA . MET B 1 399 ? 86.938 26.922 -16.344 1 33.75 399 MET B CA 1
ATOM 6651 C C . MET B 1 399 ? 87.562 28.297 -16.359 1 33.75 399 MET B C 1
ATOM 6653 O O . MET B 1 399 ? 88.812 28.422 -16.234 1 33.75 399 MET B O 1
ATOM 6657 N N . THR B 1 400 ? 86.938 29.344 -16.891 1 31.97 400 THR B N 1
ATOM 6658 C CA . THR B 1 400 ? 87.875 30.5 -16.891 1 31.97 400 THR B CA 1
ATOM 6659 C C . THR B 1 400 ? 87.812 31.203 -15.539 1 31.97 400 THR B C 1
ATOM 6661 O O . THR B 1 400 ? 88.688 32.031 -15.25 1 31.97 400 THR B O 1
ATOM 6664 N N . GLN B 1 401 ? 86.688 31.609 -14.945 1 30.48 401 GLN B N 1
ATOM 6665 C CA . GLN B 1 401 ? 86.938 32.625 -13.922 1 30.48 401 GLN B CA 1
ATOM 6666 C C . GLN B 1 401 ? 87.438 31.984 -12.625 1 30.48 401 GLN B C 1
ATOM 6668 O O . GLN B 1 401 ? 87.062 30.828 -12.328 1 30.48 401 GLN B O 1
ATOM 6673 N N . PRO B 1 402 ? 88.375 32.625 -11.836 1 33.53 402 PRO B N 1
ATOM 6674 C CA . PRO B 1 402 ? 89.125 32.219 -10.633 1 33.53 402 PRO B CA 1
ATOM 6675 C C . PRO B 1 402 ? 88.25 31.75 -9.508 1 33.53 402 PRO B C 1
ATOM 6677 O O . PRO B 1 402 ? 87.062 32.156 -9.438 1 33.53 402 PRO B O 1
ATOM 6680 N N . ARG B 1 403 ? 88.5 30.672 -8.758 1 34.41 403 ARG B N 1
ATOM 6681 C CA . ARG B 1 403 ? 88 29.781 -7.73 1 34.41 403 ARG B CA 1
ATOM 6682 C C . ARG B 1 403 ? 87.5 30.578 -6.512 1 34.41 403 ARG B C 1
ATOM 6684 O O . ARG B 1 403 ? 88.312 30.891 -5.629 1 34.41 403 ARG B O 1
ATOM 6691 N N . ARG B 1 404 ? 86.75 31.766 -6.656 1 32.81 404 ARG B N 1
ATOM 6692 C CA . ARG B 1 404 ? 86.562 32.312 -5.324 1 32.81 404 ARG B CA 1
ATOM 6693 C C . ARG B 1 404 ? 85.875 31.281 -4.402 1 32.81 404 ARG B C 1
ATOM 6695 O O . ARG B 1 404 ? 85.25 30.359 -4.863 1 32.81 404 ARG B O 1
ATOM 6702 N N . ARG B 1 405 ? 86.312 31.219 -3.084 1 33.09 405 ARG B N 1
ATOM 6703 C CA . ARG B 1 405 ? 86.125 30.312 -1.954 1 33.09 405 ARG B CA 1
ATOM 6704 C C . ARG B 1 405 ? 84.688 30.047 -1.683 1 33.09 405 ARG B C 1
ATOM 6706 O O . ARG B 1 405 ? 83.875 30.969 -1.667 1 33.09 405 ARG B O 1
ATOM 6713 N N . PRO B 1 406 ? 84.188 28.75 -1.882 1 31.58 406 PRO B N 1
ATOM 6714 C CA . PRO B 1 406 ? 82.812 28.25 -1.808 1 31.58 406 PRO B CA 1
ATOM 6715 C C . PRO B 1 406 ? 82.125 28.609 -0.49 1 31.58 406 PRO B C 1
ATOM 6717 O O . PRO B 1 406 ? 80.938 28.281 -0.298 1 31.58 406 PRO B O 1
ATOM 6720 N N . LYS B 1 407 ? 83 29.078 0.519 1 32.38 407 LYS B N 1
ATOM 6721 C CA . LYS B 1 407 ? 82.438 29.219 1.853 1 32.38 407 LYS B CA 1
ATOM 6722 C C . LYS B 1 407 ? 81.25 30.234 1.85 1 32.38 407 LYS B C 1
ATOM 6724 O O . LYS B 1 407 ? 80.25 30.031 2.535 1 32.38 407 LYS B O 1
ATOM 6729 N N . ASP B 1 408 ? 81.562 31.359 1.143 1 32.12 408 ASP B N 1
ATOM 6730 C CA . ASP B 1 408 ? 80.688 32.531 1.36 1 32.12 408 ASP B CA 1
ATOM 6731 C C . ASP B 1 408 ? 79.312 32.344 0.717 1 32.12 408 ASP B C 1
ATOM 6733 O O . ASP B 1 408 ? 78.312 32.938 1.153 1 32.12 408 ASP B O 1
ATOM 6737 N N . ARG B 1 409 ? 79.312 31.469 -0.367 1 31.23 409 ARG B N 1
ATOM 6738 C CA . ARG B 1 409 ? 78.062 31.5 -1.085 1 31.23 409 ARG B CA 1
ATOM 6739 C C . ARG B 1 409 ? 76.938 30.797 -0.293 1 31.23 409 ARG B C 1
ATOM 6741 O O . ARG B 1 409 ? 75.75 31.125 -0.439 1 31.23 409 ARG B O 1
ATOM 6748 N N . LEU B 1 410 ? 77.312 29.766 0.43 1 29.97 410 LEU B N 1
ATOM 6749 C CA . LEU B 1 410 ? 76.312 29.094 1.203 1 29.97 410 LEU B CA 1
ATOM 6750 C C . LEU B 1 410 ? 75.688 30.016 2.248 1 29.97 410 LEU B C 1
ATOM 6752 O O . LEU B 1 410 ? 74.5 30.031 2.465 1 29.97 410 LEU B O 1
ATOM 6756 N N . ARG B 1 411 ? 76.562 30.875 2.877 1 31.69 411 ARG B N 1
ATOM 6757 C CA . ARG B 1 411 ? 76.062 31.828 3.873 1 31.69 411 ARG B CA 1
ATOM 6758 C C . ARG B 1 411 ? 75.062 32.75 3.268 1 31.69 411 ARG B C 1
ATOM 6760 O O . ARG B 1 411 ? 74 33.062 3.891 1 31.69 411 ARG B O 1
ATOM 6767 N N . THR B 1 412 ? 75.375 33.25 2.031 1 37.06 412 THR B N 1
ATOM 6768 C CA . THR B 1 412 ? 74.5 34.25 1.458 1 37.06 412 THR B CA 1
ATOM 6769 C C . THR B 1 412 ? 73.125 33.625 1.105 1 37.06 412 THR B C 1
ATOM 6771 O O . THR B 1 412 ? 72.062 34.219 1.335 1 37.06 412 THR B O 1
ATOM 6774 N N . TYR B 1 413 ? 73.125 32.406 0.523 1 31.17 413 TYR B N 1
ATOM 6775 C CA . TYR B 1 413 ? 71.875 31.828 0.136 1 31.17 413 TYR B CA 1
ATOM 6776 C C . TYR B 1 413 ? 71 31.531 1.36 1 31.17 413 TYR B C 1
ATOM 6778 O O . TYR B 1 413 ? 69.812 31.781 1.354 1 31.17 413 TYR B O 1
ATOM 6786 N N . LEU B 1 414 ? 71.625 31 2.436 1 30.55 414 LEU B N 1
ATOM 6787 C CA . LEU B 1 414 ? 70.875 30.734 3.639 1 30.55 414 LEU B CA 1
ATOM 6788 C C . LEU B 1 414 ? 70.375 32.031 4.262 1 30.55 414 LEU B C 1
ATOM 6790 O O . LEU B 1 414 ? 69.312 32.094 4.867 1 30.55 414 LEU B O 1
ATOM 6794 N N . LYS B 1 415 ? 71.188 33.094 4.195 1 35.72 415 LYS B N 1
ATOM 6795 C CA . LYS B 1 415 ? 70.75 34.406 4.711 1 35.72 415 LYS B CA 1
ATOM 6796 C C . LYS B 1 415 ? 69.625 34.969 3.916 1 35.72 415 LYS B C 1
ATOM 6798 O O . LYS B 1 415 ? 68.75 35.625 4.477 1 35.72 415 LYS B O 1
ATOM 6803 N N . GLU B 1 416 ? 69.688 34.938 2.572 1 34.5 416 GLU B N 1
ATOM 6804 C CA . GLU B 1 416 ? 68.625 35.594 1.807 1 34.5 416 GLU B CA 1
ATOM 6805 C C . GLU B 1 416 ? 67.312 34.844 1.954 1 34.5 416 GLU B C 1
ATOM 6807 O O . GLU B 1 416 ? 66.25 35.406 1.713 1 34.5 416 GLU B O 1
ATOM 6812 N N . THR B 1 417 ? 67.438 33.469 1.961 1 32.03 417 THR B N 1
ATOM 6813 C CA . THR B 1 417 ? 66.125 32.875 2.184 1 32.03 417 THR B CA 1
ATOM 6814 C C . THR B 1 417 ? 65.812 32.844 3.67 1 32.03 417 THR B C 1
ATOM 6816 O O . THR B 1 417 ? 66.562 32.312 4.48 1 32.03 417 THR B O 1
ATOM 6819 N N . SER B 1 418 ? 65.312 34.125 4.199 1 34.94 418 SER B N 1
ATOM 6820 C CA . SER B 1 418 ? 64.938 34.594 5.531 1 34.94 418 SER B CA 1
ATOM 6821 C C . SER B 1 418 ? 64.375 33.438 6.383 1 34.94 418 SER B C 1
ATOM 6823 O O . SER B 1 418 ? 63.5 33.625 7.211 1 34.94 418 SER B O 1
ATOM 6825 N N . ILE B 1 419 ? 64.438 32.219 5.855 1 31.38 419 ILE B N 1
ATOM 6826 C CA . ILE B 1 419 ? 63.688 31.203 6.582 1 31.38 419 ILE B CA 1
ATOM 6827 C C . ILE B 1 419 ? 64.312 30.984 7.961 1 31.38 419 ILE B C 1
ATOM 6829 O O . ILE B 1 419 ? 63.594 30.656 8.914 1 31.38 419 ILE B O 1
ATOM 6833 N N . ILE B 1 420 ? 65.562 30.641 8.07 1 30.2 420 ILE B N 1
ATOM 6834 C CA . ILE B 1 420 ? 66.062 30.234 9.383 1 30.2 420 ILE B CA 1
ATOM 6835 C C . ILE B 1 420 ? 66.875 31.391 10.023 1 30.2 420 ILE B C 1
ATOM 6837 O O . ILE B 1 420 ? 67.625 32.062 9.359 1 30.2 420 ILE B O 1
ATOM 6841 N N . SER B 1 421 ? 66.312 32 11.102 1 30.77 421 SER B N 1
ATOM 6842 C CA . SER B 1 421 ? 66.938 33.062 11.859 1 30.77 421 SER B CA 1
ATOM 6843 C C . SER B 1 421 ? 68.375 32.719 12.156 1 30.77 421 SER B C 1
ATOM 6845 O O . SER B 1 421 ? 68.812 31.562 12.07 1 30.77 421 SER B O 1
ATOM 6847 N N . ASP B 1 422 ? 69.375 33.688 12.289 1 37.31 422 ASP B N 1
ATOM 6848 C CA . ASP B 1 422 ? 70.812 33.75 12.461 1 37.31 422 ASP B CA 1
ATOM 6849 C C . ASP B 1 422 ? 71.312 32.688 13.422 1 37.31 422 ASP B C 1
ATOM 6851 O O . ASP B 1 422 ? 72.312 32.062 13.188 1 37.31 422 ASP B O 1
ATOM 6855 N N . ASP B 1 423 ? 70.688 32.625 14.633 1 38.22 423 ASP B N 1
ATOM 6856 C CA . ASP B 1 423 ? 71.312 31.953 15.789 1 38.22 423 ASP B CA 1
ATOM 6857 C C . ASP B 1 423 ? 71.312 30.438 15.617 1 38.22 423 ASP B C 1
ATOM 6859 O O . ASP B 1 423 ? 72.188 29.75 16.109 1 38.22 423 ASP B O 1
ATOM 6863 N N . GLU B 1 424 ? 70.188 29.922 15.008 1 37.25 424 GLU B N 1
ATOM 6864 C CA . GLU B 1 424 ? 70 28.484 15.031 1 37.25 424 GLU B CA 1
ATOM 6865 C C . GLU B 1 424 ? 70.875 27.781 14 1 37.25 424 GLU B C 1
ATOM 6867 O O . GLU B 1 424 ? 70.938 26.547 13.953 1 37.25 424 GLU B O 1
ATOM 6872 N N . SER B 1 425 ? 71.438 28.531 13.109 1 35.78 425 SER B N 1
ATOM 6873 C CA . SER B 1 425 ? 72.25 27.984 12.031 1 35.78 425 SER B CA 1
ATOM 6874 C C . SER B 1 425 ? 73.562 27.375 12.578 1 35.78 425 SER B C 1
ATOM 6876 O O . SER B 1 425 ? 74 26.359 12.078 1 35.78 425 SER B O 1
ATOM 6878 N N . THR B 1 426 ? 74 28.031 13.594 1 39.22 426 THR B N 1
ATOM 6879 C CA . THR B 1 426 ? 75.312 27.625 14.125 1 39.22 426 THR B CA 1
ATOM 6880 C C . THR B 1 426 ? 75.25 26.25 14.766 1 39.22 426 THR B C 1
ATOM 6882 O O . THR B 1 426 ? 76.188 25.453 14.68 1 39.22 426 THR B O 1
ATOM 6885 N N . ASP B 1 427 ? 74.062 26.031 15.469 1 36.69 427 ASP B N 1
ATOM 6886 C CA . ASP B 1 427 ? 73.938 24.812 16.281 1 36.69 427 ASP B CA 1
ATOM 6887 C C . ASP B 1 427 ? 73.875 23.562 15.406 1 36.69 427 ASP B C 1
ATOM 6889 O O . ASP B 1 427 ? 74.438 22.531 15.734 1 36.69 427 ASP B O 1
ATOM 6893 N N . ILE B 1 428 ? 73.188 23.719 14.289 1 35.31 428 ILE B N 1
ATOM 6894 C CA . ILE B 1 428 ? 73.062 22.531 13.461 1 35.31 428 ILE B CA 1
ATOM 6895 C C . ILE B 1 428 ? 74.375 22.125 12.836 1 35.31 428 ILE B C 1
ATOM 6897 O O . ILE B 1 428 ? 74.688 20.938 12.766 1 35.31 428 ILE B O 1
ATOM 6901 N N . LEU B 1 429 ? 75.188 23.156 12.555 1 35.66 429 LEU B N 1
ATOM 6902 C CA . LEU B 1 429 ? 76.438 22.844 11.945 1 35.66 429 LEU B CA 1
ATOM 6903 C C . LEU B 1 429 ? 77.375 22.141 12.945 1 35.66 429 LEU B C 1
ATOM 6905 O O . LEU B 1 429 ? 78.062 21.188 12.586 1 35.66 429 LEU B O 1
ATOM 6909 N N . THR B 1 430 ? 77.312 22.688 14.211 1 42.22 430 THR B N 1
ATOM 6910 C CA . THR B 1 430 ? 78.125 22.062 15.227 1 42.22 430 THR B CA 1
ATOM 6911 C C . THR B 1 430 ? 77.75 20.625 15.477 1 42.22 430 THR B C 1
ATOM 6913 O O . THR B 1 430 ? 78.562 19.734 15.641 1 42.22 430 THR B O 1
ATOM 6916 N N . SER B 1 431 ? 76.375 20.359 15.414 1 36.19 431 SER B N 1
ATOM 6917 C CA . SER B 1 431 ? 75.938 19 15.672 1 36.19 431 SER B CA 1
ATOM 6918 C C . SER B 1 431 ? 76.312 18.062 14.523 1 36.19 431 SER B C 1
ATOM 6920 O O . SER B 1 431 ? 76.688 16.922 14.75 1 36.19 431 SER B O 1
ATOM 6922 N N . ALA B 1 432 ? 76.25 18.594 13.281 1 36.38 432 ALA B N 1
ATOM 6923 C CA . ALA B 1 432 ? 76.625 17.766 12.148 1 36.38 432 ALA B CA 1
ATOM 6924 C C . ALA B 1 432 ? 78.125 17.5 12.188 1 36.38 432 ALA B C 1
ATOM 6926 O O . ALA B 1 432 ? 78.625 16.391 11.867 1 36.38 432 ALA B O 1
ATOM 6927 N N . GLU B 1 433 ? 78.875 18.469 12.688 1 42.09 433 GLU B N 1
ATOM 6928 C CA . GLU B 1 433 ? 80.312 18.266 12.859 1 42.09 433 GLU B CA 1
ATOM 6929 C C . GLU B 1 433 ? 80.625 17.203 13.914 1 42.09 433 GLU B C 1
ATOM 6931 O O . GLU B 1 433 ? 81.5 16.375 13.734 1 42.09 433 GLU B O 1
ATOM 6936 N N . ASN B 1 434 ? 79.812 17.25 15.008 1 39.69 434 ASN B N 1
ATOM 6937 C CA . ASN B 1 434 ? 80.062 16.266 16.062 1 39.69 434 ASN B CA 1
ATOM 6938 C C . ASN B 1 434 ? 79.688 14.859 15.609 1 39.69 434 ASN B C 1
ATOM 6940 O O . ASN B 1 434 ? 80.375 13.898 15.969 1 39.69 434 ASN B O 1
ATOM 6944 N N . LEU B 1 435 ? 78.688 14.711 14.805 1 33.09 435 LEU B N 1
ATOM 6945 C CA . LEU B 1 435 ? 78.312 13.383 14.32 1 33.09 435 LEU B CA 1
ATOM 6946 C C . LEU B 1 435 ? 79.375 12.844 13.375 1 33.09 435 LEU B C 1
ATOM 6948 O O . LEU B 1 435 ? 79.688 11.664 13.445 1 33.09 435 LEU B O 1
ATOM 6952 N N . LEU B 1 436 ? 79.938 13.672 12.516 1 34.56 436 LEU B N 1
ATOM 6953 C CA . LEU B 1 436 ? 81.062 13.211 11.641 1 34.56 436 LEU B CA 1
ATOM 6954 C C . LEU B 1 436 ? 82.312 12.859 12.453 1 34.56 436 LEU B C 1
ATOM 6956 O O . LEU B 1 436 ? 83 11.906 12.117 1 34.56 436 LEU B O 1
ATOM 6960 N N . ALA B 1 437 ? 82.562 13.594 13.547 1 36.78 437 ALA B N 1
ATOM 6961 C CA . ALA B 1 437 ? 83.688 13.305 14.383 1 36.78 437 ALA B CA 1
ATOM 6962 C C . ALA B 1 437 ? 83.562 11.953 15.078 1 36.78 437 ALA B C 1
ATOM 6964 O O . ALA B 1 437 ? 84.562 11.234 15.266 1 36.78 437 ALA B O 1
ATOM 6965 N N . THR B 1 438 ? 82.375 11.602 15.578 1 32.5 438 THR B N 1
ATOM 6966 C CA . THR B 1 438 ? 82.188 10.367 16.344 1 32.5 438 THR B CA 1
ATOM 6967 C C . THR B 1 438 ? 82.312 9.156 15.414 1 32.5 438 THR B C 1
ATOM 6969 O O . THR B 1 438 ? 82.688 8.062 15.867 1 32.5 438 THR B O 1
ATOM 6972 N N . THR B 1 439 ? 82 9.219 14.141 1 29.47 439 THR B N 1
ATOM 6973 C CA . THR B 1 439 ? 82.188 8.055 13.289 1 29.47 439 THR B CA 1
ATOM 6974 C C . THR B 1 439 ? 83.688 7.859 12.969 1 29.47 439 THR B C 1
ATOM 6976 O O . THR B 1 439 ? 84.062 6.797 12.484 1 29.47 439 THR B O 1
ATOM 6979 N N . SER B 1 440 ? 84.5 8.891 13 1 31.11 440 SER B N 1
ATOM 6980 C CA . SER B 1 440 ? 85.938 8.656 12.812 1 31.11 440 SER B CA 1
ATOM 6981 C C . SER B 1 440 ? 86.5 7.848 13.961 1 31.11 440 SER B C 1
ATOM 6983 O O . SER B 1 440 ? 87.625 7.305 13.852 1 31.11 440 SER B O 1
ATOM 6985 N N . SER B 1 441 ? 86 8.062 15.234 1 30.59 441 SER B N 1
ATOM 6986 C CA . SER B 1 441 ? 86.688 7.348 16.328 1 30.59 441 SER B CA 1
ATOM 6987 C C . SER B 1 441 ? 86.188 5.906 16.422 1 30.59 441 SER B C 1
ATOM 6989 O O . SER B 1 441 ? 86.75 5.094 17.156 1 30.59 441 SER B O 1
ATOM 6991 N N . LEU B 1 442 ? 85 5.473 15.883 1 25.55 442 LEU B N 1
ATOM 6992 C CA . LEU B 1 442 ? 84.75 4.039 15.961 1 25.55 442 LEU B CA 1
ATOM 6993 C C . LEU B 1 442 ? 85.438 3.303 14.812 1 25.55 442 LEU B C 1
ATOM 6995 O O . LEU B 1 442 ? 85.375 3.758 13.664 1 25.55 442 LEU B O 1
#

Nearest PDB structures (foldseek):
  6pku-assembly2_D  TM=9.554E-01  e=2.824E-32  Cavia porcellus
  6pki-assembly1_A  TM=9.199E-01  e=2.137E-32  Danio rerio
  6pki-assembly2_C  TM=9.262E-01  e=6.518E-32  Danio rerio
  6pky-assembly2_C  TM=9.131E-01  e=3.673E-31  Cavia porcellus
  6pky-assembly1_B  TM=9.190E-01  e=2.735E-30  Cavia porcellus

pLDDT: mean 73.79, std 26.9, range [17.23, 98.94]

Sequence (884 aa):
MGHFINIFILLILFIAMVHCKGDQENRYINKDILSPFLLNKVETRRKNRLSHQHYEIVNTDTRKNSSQLVQRFTKKLTNNTVYGHRILISNGYKMLSVLEPKEDGGCSKHQTATVYESSKQRECLVAINAGFFNGDTGQCFGNIISDGELINQFRGLKSVNFGIRDDGSIVTGYLKETDFKEMRHPLLQLVTGVGWILRRGENYLSTSKQHEQCNLDNLQNFFEVRTARTFLGHDSKGNVHIVQVEGKTGLYGISLYESVELLKSFNLVNVINLNGAGSSTLVINDTVVNYPGNTCYNDEGRSNLCDTKVSTILCVHKPDSCIPGQSCSGRGTCFKGKCKCHNDWSGKDCEFNGKMLEKCCWRNYNIVIFMSALIGASVVINVVLCDLFMLYRFRSKDMTQPRRRPKDRLRTYLKETSIISDDESTDILTSAENLLATTSSLMGHFINIFILLILFIAMVHCKGDQENRYINKDILSPFLLNKVETRRKNRLSHQHYEIVNTDTRKNSSQLVQRFTKKLTNNTVYGHRILISNGYKMLSVLEPKEDGGCSKHQTATVYESSKQRECLVAINAGFFNGDTGQCFGNIISDGELINQFRGLKSVNFGIRDDGSIVTGYLKETDFKEMRHPLLQLVTGVGWILRRGENYLSTSKQHEQCNLDNLQNFFEVRTARTFLGHDSKGNVHIVQVEGKTGLYGISLYESVELLKSFNLVNVINLNGAGSSTLVINDTVVNYPGNTCYNDEGRSNLCDTKVSTILCVHKPDSCIPGQSCSGRGTCFKGKCKCHNDWSGKDCEFNGKMLEKCCWRNYNIVIFMSALIGASVVINVVLCDLFMLYRFRSKDMTQPRRRPKDRLRTYLKETSIISDDESTDILTSAENLLATTSSL

Foldseek 3Di:
DLVVVVVVLVVVLVVLLPPLPPPPPPCCVVPPPDDDPPPPPPPDPPPPDPPPDQKDKADADQPDDWDKDKDWDWDDFPPAIWIFIKMKTRHCLFFKWKFFALDPCCQVQLHWAFQLNRQVHQVFQKKWFFADADPVRSHGDDWWATLQRTNDHDADWWFWKWFAFNNGMIMIGTDDPVCQVPDPTHTRTMYTAQAWQAAQLDGCRVVSLVRGRDPDPCSPCQQAWFAWWWKWFAAPNSIIMIITIHGATPPHHDGSVSVSVVVSVVRTGIMGTHDTHLQTWMDHSSRTDYQRHDWDQDPVRDTDGDHDTHGMMMGGHDTALDGAPDCLVVAFGDDSRATDGPDQFDDRSSPRRNVSVVVSVVVSVVSVVVSVVVVVVVVVVVVVVVVVVVVVVVVVVVVPDDDDDPPVVVVVVV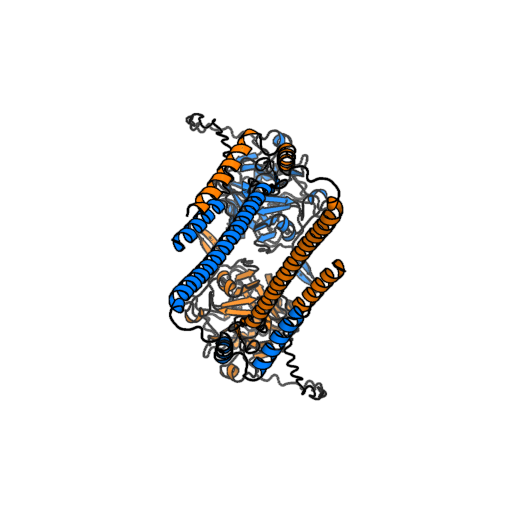VVVVPDPPPVVVVVVVVVVVVVVVVVVD/DVVVVVVVLVVVLVVLLPPLPPPPPPVPVVPPPPDDPPPPPPPDPPPPDPPPDQKDKADADQPDDWDKDKDWDWDDFPPAIWIFIKMKTRHCLFFKWKFFAQDPCCQVQLHWAFQLNRQVHQVFQKKWFFAAADPPRSHGDDWWATLQRTNDHDPDWWFWKWFAFNNGMIMIGTDDPVCQVPDPTHTRTMYTAQAWQAAQLDGCRVVSLVRGRDPDPCSPCQQAWFAWWWKWFAAPNSIIMIITIHGATPPHHDGSVRVSVVVSVVRTGIMGTHDTHLQTWMDHSSRTDYQRPDWDQDPVRDTDGDHDTHGMMMGGHDTALDGAPDCLVVAFGDDSRATDGPDQFDDRSSPRRNVSVVVSVVVSVVVVVVSVVVVVVVVVVVVVVVVVVVVVVVVVVPVPDDDPDPVVVVVVVVVVVVPDDDPVVVVVVVVVVVVVVVVVVD

Solvent-accessible surface area (backbone atoms only — not comparable to full-atom values): 46487 Å² total; per-residue (Å²): 112,70,67,57,52,52,52,49,54,50,50,53,49,53,51,62,58,61,56,66,62,84,58,84,71,80,71,75,68,77,65,85,66,64,74,76,84,68,74,75,66,75,72,72,83,64,82,68,70,86,63,91,64,54,52,48,79,43,80,33,64,71,83,49,72,76,50,74,45,81,41,43,34,57,45,80,52,98,90,46,72,41,39,35,39,39,35,39,26,46,24,40,68,42,20,51,40,39,39,48,15,48,39,90,62,14,43,83,66,27,30,56,22,34,50,71,57,26,28,60,70,64,60,26,49,34,27,26,42,27,32,42,53,40,89,84,65,22,36,58,44,44,41,30,20,36,68,52,39,81,74,39,73,54,81,88,55,37,41,26,31,44,31,31,26,74,75,27,27,36,38,42,30,45,71,53,80,66,49,71,73,64,41,89,57,53,57,26,23,29,39,20,33,61,44,35,37,27,50,84,52,33,84,28,44,74,64,27,60,71,57,49,47,65,90,57,90,53,59,67,54,62,42,60,44,32,14,11,36,26,35,45,32,27,33,89,80,40,27,29,34,39,38,40,37,51,27,35,71,84,75,40,42,47,20,57,68,59,41,46,61,56,44,46,74,68,54,35,22,42,31,34,27,36,34,26,34,42,46,31,39,42,29,44,60,89,30,73,41,61,72,29,50,33,76,34,72,44,98,81,66,45,61,25,41,35,80,41,64,36,25,26,28,38,30,36,28,73,68,40,78,40,49,71,84,41,40,24,83,74,33,23,42,32,50,96,27,36,38,45,40,45,83,56,29,33,62,76,42,21,76,38,53,42,66,61,48,46,54,40,45,50,50,39,47,51,46,48,51,52,46,49,52,48,51,53,51,50,51,51,49,49,51,50,48,49,48,48,46,47,48,51,50,45,55,64,57,51,70,68,63,80,82,74,73,77,70,60,59,58,56,48,55,51,56,68,50,72,75,56,60,82,73,60,52,54,51,52,49,50,48,50,47,47,53,54,51,49,56,70,71,97,114,70,67,58,52,53,52,50,54,50,50,53,49,52,54,61,58,60,56,67,62,85,58,87,60,86,70,75,72,78,66,82,68,62,72,74,82,69,74,76,66,76,74,71,84,65,80,69,70,86,64,91,64,54,53,47,79,44,80,34,65,72,83,49,72,77,49,73,45,81,40,42,33,60,46,80,50,97,90,48,70,42,40,37,38,40,34,40,28,47,25,40,69,44,21,50,40,40,38,47,15,48,39,91,60,13,43,84,66,27,31,54,22,34,50,69,57,24,30,60,70,65,61,26,49,34,24,26,43,27,31,41,55,40,89,85,65,23,37,57,42,42,41,30,19,37,69,52,39,80,74,38,75,54,80,87,55,38,41,27,32,46,32,31,25,72,74,28,27,36,38,41,30,45,73,53,82,65,49,71,73,64,42,88,57,53,55,25,23,31,39,22,30,61,44,36,36,28,51,83,52,34,83,27,43,76,64,28,62,72,58,48,47,65,90,58,92,53,59,68,55,61,42,61,43,30,14,11,38,26,35,46,33,27,32,90,79,40,27,29,34,40,37,40,37,51,26,34,71,84,75,39,43,47,20,56,68,59,39,44,61,57,44,47,76,68,53,34,23,42,30,33,26,35,34,29,32,42,48,31,40,44,29,43,62,87,30,72,40,62,72,27,50,32,76,33,72,45,96,81,68,45,60,25,42,34,80,42,63,36,25,27,28,37,30,36,29,73,68,41,78,38,48,70,84,40,41,25,83,75,33,22,42,33,52,96,29,35,38,47,41,45,83,54,29,33,63,75,42,21,76,37,51,42,63,61,46,47,52,41,45,49,50,39,48,50,45,47,52,52,46,50,50,50,49,52,50,50,51,50,49,48,49,50,48,51,48,48,48,46,47,53,53,45,56,66,58,55,71,68,64,81,84,71,72,74,69,58,56,55,54,50,53,50,58,68,50,74,73,63,67,80,74,63,56,56,55,54,51,52,51,54,50,50,55,57,52,57,59,69,74,103

InterPro domains:
  IPR000742 EGF-like domain [PS00022] (339-350)
  IPR018711 Phosphodiester glycosidase [PF09992] (124-295)

Secondary structure (DSSP, 8-state):
-HHHHHHHHHHHHHHHHHT------------TT--------------------SEEEE---TTSPP-EEEEEEEEE-SS-EEEEEEEEETTHHHHEEEE-SSSTTTTTTT--B-HHHHHGGGT-SEEEE-S-B-TTT--B-S-EEETTEEEE--SS---EEEEEETTS-EEEEE--HHHHHH-SS-EEEEEE-S-EEEETTEE-HHHHHHH-----TTHHHHHH--B-EEEEEEETTS-EEEEEE--BTTTBSB-HHHHHHHHHHTTEEEEEE-S-GGG--EEETTEE-S----EEE-TT--EEE-PPPBS-EEEE-SPPSS-TT--TTTTEEEETTEEEE-TTEESTTS-EEHHHHHHHHHHHHHHHHHHHHHHHHHHHHHHHHHHHHHHHHHHHHTTTS----THHHHHHHHHHSTTS-HHHHHHHHHHHHHHHHHHHH-/-HHHHHHHHHHHHHHHHHT-------------TT-------------------SEEEE---TTSPP-EEEEEEEEE-SS-EEEEEEEEETTHHHHEEEE-SSSTTTTTTT--B-HHHHHGGGT-SEEEE-S-B-TTT--B-S-EEETTEEEE--SS---EEEEEETTS-EEEEE--HHHHHH-SSPEEEEEE-S-EEEETTEE-HHHHHHH-----TTHHHHHH--B-EEEEEEETTS-EEEEEE--BTTTBSB-HHHHHHHHHHTTEEEEEE-S-GGG--EEETTEE-S---EEEE-TT--EEEEPPPBS-EEEE-SPPSS-TT--TTTTEEEETTEEEE-TTEESTTS-EEHHHHHHHHHHHHHHHHHHHHHHHHHHHHHHHHHHHHHHHHHHHHTTSS----THHHHHHHHHHSTTS-TTHHHHHHHHHHHHHHHHHH-

Radius of gyration: 40.94 Å; Cα contacts (8 Å, |Δi|>4): 1742; chains: 2; bounding box: 119×79×86 Å

Organism: NCBI:txid252671